Protein AF-0000000076097242 (afdb_homodimer)

pLDDT: mean 85.34, std 16.37, range [18.84, 98.75]

Foldseek 3Di:
DDPVVVVVVVVVVVVVVVVVVVVVVVVVVVVVVLLVQLVVQVVQQVVLVVQLVVLVQFFFWFFAADDFDFDDDDPLRTPGQDYPFAGQQWFDQLLFQFWTFGAWGWTDFSSDIKIAFRARFGAWAFDPPAQDFLDIGHDDFFADDPCLLVDDDPVSSLVVQVVLVLCQLVVPPPPPNNFRFKFKKWKKKKKFWFWQPDPADDFNGDHPQEEAPAGHVVRLVVVCVVCVVVVDADPNRNRMGWDKGFLDRDPSRRTTMITMDMHMYMGTFPGDDRPLQKDWDCDPSNCVSVVHDSVRCVPTNHTAIAGAQDPDNDGDDDDQQPPGPVQVRQQCGFARSGPPQFDWDCPPNWTWFQRPCPDLPDTHGDRLRTKGFWTWTQDPLPSFIDIDGPDDQHPFKIKGWDPDNRGRWDKDFDDPPVCVVVVHGTDIDTITMMIMGTWKMFTRGNLSVDANLQFDEQEACPPGPSNCQQCPVPQADQFQDLRNAGAGGYSSRAWGAAPLQADDQCDPPDPGHRPFGWYQGPVSDTGGTDRRGGGQWDHQGPPNGIDGGMHTHIDYRNCRRPVVVVVVVVVCCVVVVLQPLVVDDCPPDDVVVSVVSVVSVVVHQDAWFKWKWAFFAAVRVHTDIWIWIGGSVRVVCQVVFHWDFHWTDDDPRHIWTFIWHAQPVDPQRIFTCDTSNHRAHPRQTHGGIHRDPVPHHTHDHRDDDPPDDPPPPDPDD/DDPVVVVVVVVVVVVVVVVVVVVVVVVVVVVVVLLVQLVVQVVQQVVLVVQLVVLVQFFFWFFAADDFDFDDDDPLLTPGQDYVFAGQQWFDQLQFQFWTFGAWTWTDFSSDIKIAFRARFGAWAFDPPAQDFLHIGHDDFFADDPCLVPDDDPVSSLVVQVVLVLCQLVVPPPPPNNPRFKFKKWKKKKKFWFWQPDPADDFNGDHPQEEQPAGHVVRLVVVCVCCVVVVDADPNRNRMGWDKGFLDRPPSRRTTMIIMDMHMYMGTFPGDDRPLQKDWDCPPSNCVSVVDDRVRCVPTNHTAIAGAQDPDNDRDPDDQDPPGPVQVRQQCGFARSGNPQFDWDCPPNWTWFQPPLPDLPDTHGDRLRGWGFKTWTQDPQFSFIDIDGPDPQHPFKIKGWGPDNRGRWDKDFDDPPVCVVVVHGTDIDTITMMIMGTWKMFTRGNLSVDANLQFDEQEACPPGPSNCQQCPVPQADQFQDLRNAGAGGYSSRAWGAAPLQADAPPDDDDPRDDPFGWYQGPVSDTGGTDRRGGGQWDHHGPPNGIDGGMHTHIDYRNVRRPVVVVVVVVCCCVVVVLQPLVVDPPPPPDPVVVVVSVVSVVVHQDAKFKKKWAFFDAVVVHTDIWIWTGGSVRVVCQVVFHKDWHWIDDDPRHIWTFIWHAQPVDPQGIFTCDTNNHRADPRHTHGGIHRDPVPHPDPDPPPDPPPPPCPDPPPDD

Structure (mmCIF, N/CA/C/O backbone):
data_AF-0000000076097242-model_v1
#
loop_
_entity.id
_entity.type
_entity.pdbx_description
1 polymer 'Uncharacterized protein'
#
loop_
_atom_site.group_PDB
_atom_site.id
_atom_site.type_symbol
_atom_site.label_atom_id
_atom_site.label_alt_id
_atom_site.label_comp_id
_atom_site.label_asym_id
_atom_site.label_entity_id
_atom_site.label_seq_id
_atom_site.pdbx_PDB_ins_code
_atom_site.Cartn_x
_atom_site.Cartn_y
_atom_site.Cartn_z
_atom_site.occupancy
_atom_site.B_iso_or_equiv
_atom_site.auth_seq_id
_atom_site.auth_comp_id
_atom_site.auth_asym_id
_atom_site.auth_atom_id
_atom_site.pdbx_PDB_model_num
ATOM 1 N N . MET A 1 1 ? -86.25 1.298 5.398 1 40.09 1 MET A N 1
ATOM 2 C CA . MET A 1 1 ? -85 0.59 5.656 1 40.09 1 MET A CA 1
ATOM 3 C C . MET A 1 1 ? -84.562 0.752 7.113 1 40.09 1 MET A C 1
ATOM 5 O O . MET A 1 1 ? -84.5 1.873 7.621 1 40.09 1 MET A O 1
ATOM 9 N N . ASP A 1 2 ? -84.688 -0.228 8 1 53.88 2 ASP A N 1
ATOM 10 C CA . ASP A 1 2 ? -84.625 -0.303 9.461 1 53.88 2 ASP A CA 1
ATOM 11 C C . ASP A 1 2 ? -83.25 0.117 10 1 53.88 2 ASP A C 1
ATOM 13 O O . ASP A 1 2 ? -82.25 -0.124 9.359 1 53.88 2 ASP A O 1
ATOM 17 N N . ARG A 1 3 ? -83.062 1.038 10.984 1 62.41 3 ARG A N 1
ATOM 18 C CA . ARG A 1 3 ? -81.938 1.724 11.609 1 62.41 3 ARG A CA 1
ATOM 19 C C . ARG A 1 3 ? -80.875 0.733 12.016 1 62.41 3 ARG A C 1
ATOM 21 O O . ARG A 1 3 ? -79.688 1.034 11.906 1 62.41 3 ARG A O 1
ATOM 28 N N . LYS A 1 4 ? -81.25 -0.366 12.477 1 60.09 4 LYS A N 1
ATOM 29 C CA . LYS A 1 4 ? -80.25 -1.368 12.938 1 60.09 4 LYS A CA 1
ATOM 30 C C . LYS A 1 4 ? -79.5 -1.954 11.773 1 60.09 4 LYS A C 1
ATOM 32 O O . LYS A 1 4 ? -7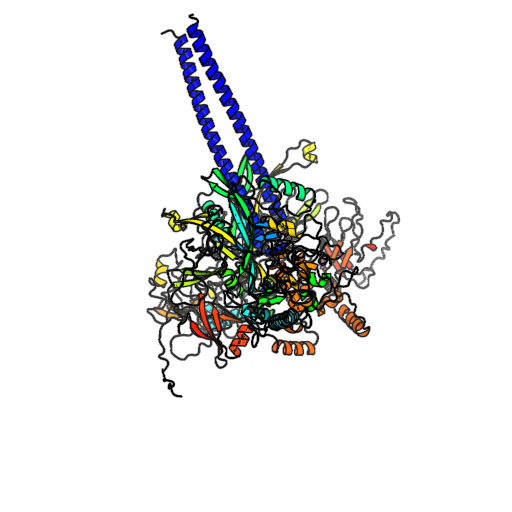8.25 -2.18 11.883 1 60.09 4 LYS A O 1
ATOM 37 N N . CYS A 1 5 ? -80.125 -2.119 10.75 1 54.75 5 CYS A N 1
ATOM 38 C CA . CYS A 1 5 ? -79.5 -2.646 9.562 1 54.75 5 CYS A CA 1
ATOM 39 C C . CYS A 1 5 ? -78.5 -1.647 9.008 1 54.75 5 CYS A C 1
ATOM 41 O O . CYS A 1 5 ? -77.375 -2.031 8.602 1 54.75 5 CYS A O 1
ATOM 43 N N . VAL A 1 6 ? -78.812 -0.351 9.078 1 60.56 6 VAL A N 1
ATOM 44 C CA . VAL A 1 6 ? -77.938 0.702 8.586 1 60.56 6 VAL A CA 1
ATOM 45 C C . VAL A 1 6 ? -76.688 0.787 9.453 1 60.56 6 VAL A C 1
ATOM 47 O O . VAL A 1 6 ? -75.562 0.931 8.945 1 60.56 6 VAL A O 1
ATOM 50 N N . SER A 1 7 ? -76.875 0.531 10.766 1 63.94 7 SER A N 1
ATOM 51 C CA . SER A 1 7 ? -75.75 0.597 11.695 1 63.94 7 SER A CA 1
ATOM 52 C C . SER A 1 7 ? -74.75 -0.545 11.461 1 63.94 7 SER A C 1
ATOM 54 O O . SER A 1 7 ? -73.562 -0.343 11.5 1 63.94 7 SER A O 1
ATOM 56 N N . VAL A 1 8 ? -75.25 -1.658 11.188 1 59.53 8 VAL A N 1
ATOM 57 C CA . VAL A 1 8 ? -74.438 -2.824 10.945 1 59.53 8 VAL A CA 1
ATOM 58 C C . VAL A 1 8 ? -73.688 -2.652 9.625 1 59.53 8 VAL A C 1
ATOM 60 O O . VAL A 1 8 ? -72.5 -2.975 9.539 1 59.53 8 VAL A O 1
ATOM 63 N N . TYR A 1 9 ? -74.312 -2.084 8.641 1 62.12 9 TYR A N 1
ATOM 64 C CA . TYR A 1 9 ? -73.688 -1.847 7.348 1 62.12 9 TYR A CA 1
ATOM 65 C C . TYR A 1 9 ? -72.625 -0.813 7.461 1 62.12 9 TYR A C 1
ATOM 67 O O . TYR A 1 9 ? -71.5 -0.975 6.867 1 62.12 9 TYR A O 1
ATOM 75 N N . LEU A 1 10 ? -72.812 0.18 8.242 1 65 10 LEU A N 1
ATOM 76 C CA . LEU A 1 10 ? -71.812 1.218 8.453 1 65 10 LEU A CA 1
ATOM 77 C C . LEU A 1 10 ? -70.625 0.659 9.195 1 65 10 LEU A C 1
ATOM 79 O O . LEU A 1 10 ? -69.438 1.002 8.883 1 65 10 LEU A O 1
ATOM 83 N N . LEU A 1 11 ? -70.875 -0.231 10.117 1 64.44 11 LEU A N 1
ATOM 84 C CA . LEU A 1 11 ? -69.812 -0.862 10.859 1 64.44 11 LEU A CA 1
ATOM 85 C C . LEU A 1 11 ? -68.938 -1.762 9.953 1 64.44 11 LEU A C 1
ATOM 87 O O . LEU A 1 11 ? -67.75 -1.807 10.062 1 64.44 11 LEU A O 1
ATOM 91 N N . GLN A 1 12 ? -69.625 -2.42 9.086 1 63.94 12 GLN A N 1
ATOM 92 C CA . GLN A 1 12 ? -68.938 -3.27 8.117 1 63.94 12 GLN A CA 1
ATOM 93 C C . GLN A 1 12 ? -68.062 -2.439 7.18 1 63.94 12 GLN A C 1
ATOM 95 O O . GLN A 1 12 ? -66.875 -2.812 6.895 1 63.94 12 GLN A O 1
ATOM 100 N N . LEU A 1 13 ? -68.625 -1.431 6.723 1 68.19 13 LEU A N 1
ATOM 101 C CA . LEU A 1 13 ? -67.875 -0.54 5.848 1 68.19 13 LEU A CA 1
ATOM 102 C C . LEU A 1 13 ? -66.625 0.049 6.574 1 68.19 13 LEU A C 1
ATOM 104 O O . LEU A 1 13 ? -65.562 0.164 5.996 1 68.19 13 LEU A O 1
ATOM 108 N N . LEU A 1 14 ? -66.812 0.339 7.773 1 67.75 14 LEU A N 1
ATOM 109 C CA . LEU A 1 14 ? -65.75 0.865 8.586 1 67.75 14 LEU A CA 1
ATOM 110 C C . LEU A 1 14 ? -64.625 -0.187 8.789 1 67.75 14 LEU A C 1
ATOM 112 O O . LEU A 1 14 ? -63.469 0.126 8.734 1 67.75 14 LEU A O 1
ATOM 116 N N . CYS A 1 15 ? -65.062 -1.341 9.008 1 65.62 15 CYS A N 1
ATOM 117 C CA . CYS A 1 15 ? -64.125 -2.436 9.18 1 65.62 15 CYS A CA 1
ATOM 118 C C . CYS A 1 15 ? -63.344 -2.67 7.906 1 65.62 15 CYS A C 1
ATOM 120 O O . CYS A 1 15 ? -62.125 -2.916 7.965 1 65.62 15 CYS A O 1
ATOM 122 N N . VAL A 1 16 ? -64 -2.633 6.801 1 65.38 16 VAL A N 1
ATOM 123 C CA . VAL A 1 16 ? -63.344 -2.791 5.516 1 65.38 16 VAL A CA 1
ATOM 124 C C . VAL A 1 16 ? -62.344 -1.646 5.305 1 65.38 16 VAL A C 1
ATOM 126 O O . VAL A 1 16 ? -61.219 -1.866 4.863 1 65.38 16 VAL A O 1
ATOM 129 N N . ILE A 1 17 ? -62.75 -0.464 5.652 1 66.19 17 ILE A N 1
ATOM 130 C CA . ILE A 1 17 ? -61.906 0.699 5.5 1 66.19 17 ILE A CA 1
ATOM 131 C C . ILE A 1 17 ? -60.688 0.56 6.414 1 66.19 17 ILE A C 1
ATOM 133 O O . ILE A 1 17 ? -59.562 0.812 5.996 1 66.19 17 ILE A O 1
ATOM 137 N N . LEU A 1 18 ? -60.938 0.168 7.582 1 65.88 18 LEU A N 1
ATOM 138 C CA . LEU A 1 18 ? -59.844 -0.015 8.523 1 65.88 18 LEU A CA 1
ATOM 139 C C . LEU A 1 18 ? -58.906 -1.128 8.062 1 65.88 18 LEU A C 1
ATOM 141 O O . LEU A 1 18 ? -57.688 -1.025 8.219 1 65.88 18 LEU A O 1
ATOM 145 N N . SER A 1 19 ? -59.469 -2.139 7.555 1 67.12 19 SER A N 1
ATOM 146 C CA . SER A 1 19 ? -58.688 -3.23 7.012 1 67.12 19 SER A CA 1
ATOM 147 C C . SER A 1 19 ? -57.812 -2.762 5.832 1 67.12 19 SER A C 1
ATOM 149 O O . SER A 1 19 ? -56.656 -3.127 5.723 1 67.12 19 SER A O 1
ATOM 151 N N . ILE A 1 20 ? -58.438 -2.014 5.055 1 67.38 20 ILE A N 1
ATOM 152 C CA . ILE A 1 20 ? -57.719 -1.49 3.904 1 67.38 20 ILE A CA 1
ATOM 153 C C . ILE A 1 20 ? -56.594 -0.577 4.383 1 67.38 20 ILE A C 1
ATOM 155 O O . ILE A 1 20 ? -55.469 -0.634 3.863 1 67.38 20 ILE A O 1
ATOM 159 N N . GLN A 1 21 ? -56.906 0.235 5.293 1 69.38 21 GLN A N 1
ATOM 160 C CA . GLN A 1 21 ? -55.875 1.124 5.848 1 69.38 21 GLN A CA 1
ATOM 161 C C . GLN A 1 21 ? -54.75 0.332 6.492 1 69.38 21 GLN A C 1
ATOM 163 O O . GLN A 1 21 ? -53.594 0.676 6.336 1 69.38 21 GLN A O 1
ATOM 168 N N . THR A 1 22 ? -55.156 -0.628 7.156 1 71.44 22 THR A N 1
ATOM 169 C CA . THR A 1 22 ? -54.188 -1.486 7.797 1 71.44 22 THR A CA 1
ATOM 170 C C . THR A 1 22 ? -53.344 -2.209 6.75 1 71.44 22 THR A C 1
ATOM 172 O O . THR A 1 22 ? -52.125 -2.33 6.906 1 71.44 22 THR A O 1
ATOM 175 N N . ILE A 1 23 ? -54 -2.703 5.777 1 70.25 23 ILE A N 1
ATOM 176 C CA . ILE A 1 23 ? -53.281 -3.348 4.688 1 70.25 23 ILE A CA 1
ATOM 177 C C . ILE A 1 23 ? -52.312 -2.344 4.039 1 70.25 23 ILE A C 1
ATOM 179 O O . ILE A 1 23 ? -51.156 -2.674 3.738 1 70.25 23 ILE A O 1
ATOM 183 N N . SER A 1 24 ? -52.844 -1.16 3.861 1 75.44 24 SER A N 1
ATOM 184 C CA . SER A 1 24 ? -52.031 -0.115 3.268 1 75.44 24 SER A CA 1
ATOM 185 C C . SER A 1 24 ? -50.844 0.24 4.172 1 75.44 24 SER A C 1
ATOM 187 O O . SER A 1 24 ? -49.719 0.408 3.697 1 75.44 24 SER A O 1
ATOM 189 N N . THR A 1 25 ? -51.156 0.324 5.371 1 77.38 25 THR A N 1
ATOM 190 C CA . THR A 1 25 ? -50.094 0.638 6.336 1 77.38 25 THR A CA 1
ATOM 191 C C . THR A 1 25 ? -49.062 -0.495 6.414 1 77.38 25 THR A C 1
ATOM 193 O O . THR A 1 25 ? -47.875 -0.249 6.492 1 77.38 25 THR A O 1
ATOM 196 N N . ASN A 1 26 ? -49.531 -1.668 6.332 1 78.44 26 ASN A N 1
ATOM 197 C CA . ASN A 1 26 ? -48.656 -2.82 6.332 1 78.44 26 ASN A CA 1
ATOM 198 C C . ASN A 1 26 ? -47.781 -2.863 5.074 1 78.44 26 ASN A C 1
ATOM 200 O O . ASN A 1 26 ? -46.594 -3.197 5.141 1 78.44 26 ASN A O 1
ATOM 204 N N . LYS A 1 27 ? -48.469 -2.564 4.059 1 79 27 LYS A N 1
ATOM 205 C CA . LYS A 1 27 ? -47.719 -2.533 2.809 1 79 27 LYS A CA 1
ATOM 206 C C . LYS A 1 27 ? -46.625 -1.478 2.855 1 79 27 LYS A C 1
ATOM 208 O O . LYS A 1 27 ? -45.5 -1.718 2.393 1 79 27 LYS A O 1
ATOM 213 N N . LYS A 1 28 ? -46.938 -0.39 3.385 1 83.12 28 LYS A N 1
ATOM 214 C CA . LYS A 1 28 ? -45.969 0.676 3.521 1 83.12 28 LYS A CA 1
ATOM 215 C C . LYS A 1 28 ? -44.844 0.267 4.473 1 83.12 28 LYS A C 1
ATOM 217 O O . LYS A 1 28 ? -43.656 0.577 4.234 1 83.12 28 LYS A O 1
ATOM 222 N N . GLU A 1 29 ? -45.219 -0.408 5.445 1 84.5 29 GLU A N 1
ATOM 223 C CA . GLU A 1 29 ? -44.25 -0.86 6.414 1 84.5 29 GLU A CA 1
ATOM 224 C C . GLU A 1 29 ? -43.344 -1.945 5.82 1 84.5 29 GLU A C 1
ATOM 226 O O . GLU A 1 29 ? -42.125 -1.972 6.082 1 84.5 29 GLU A O 1
ATOM 231 N N . ILE A 1 30 ? -43.906 -2.789 5.09 1 83.56 30 ILE A N 1
ATOM 232 C CA . ILE A 1 30 ? -43.125 -3.822 4.418 1 83.56 30 ILE A CA 1
ATOM 233 C C . ILE A 1 30 ? -42.156 -3.176 3.434 1 83.56 30 ILE A C 1
ATOM 235 O O . ILE A 1 30 ? -41 -3.58 3.342 1 83.56 30 ILE A O 1
ATOM 239 N N . GLU A 1 31 ? -42.656 -2.266 2.77 1 85.19 31 GLU A N 1
ATOM 240 C CA . GLU A 1 31 ? -41.781 -1.537 1.843 1 85.19 31 GLU A CA 1
ATOM 241 C C . GLU A 1 31 ? -40.656 -0.849 2.58 1 85.19 31 GLU A C 1
ATOM 243 O O . GLU A 1 31 ? -39.5 -0.838 2.104 1 85.19 31 GLU A O 1
ATOM 248 N N . ARG A 1 32 ? -40.969 -0.293 3.605 1 85.25 32 ARG A N 1
ATOM 249 C CA . ARG A 1 32 ? -39.969 0.35 4.426 1 85.25 32 ARG A CA 1
ATOM 250 C C . ARG A 1 32 ? -38.938 -0.664 4.91 1 85.25 32 ARG A C 1
ATOM 252 O O . ARG A 1 32 ? -37.719 -0.392 4.887 1 85.25 32 ARG A O 1
ATOM 259 N N . LEU A 1 33 ? -39.375 -1.721 5.316 1 85.88 33 LEU A N 1
ATOM 260 C CA . LEU A 1 33 ? -38.469 -2.777 5.777 1 85.88 33 LEU A CA 1
ATOM 261 C C . LEU A 1 33 ? -37.594 -3.283 4.637 1 85.88 33 LEU A C 1
ATOM 263 O O . LEU A 1 33 ? -36.406 -3.562 4.836 1 85.88 33 LEU A O 1
ATOM 267 N N . GLN A 1 34 ? -38.188 -3.404 3.559 1 85.56 34 GLN A N 1
ATOM 268 C CA . GLN A 1 34 ? -37.406 -3.828 2.391 1 85.56 34 GLN A CA 1
ATOM 269 C C . GLN A 1 34 ? -36.312 -2.824 2.066 1 85.56 34 GLN A C 1
ATOM 271 O O . GLN A 1 34 ? -35.188 -3.213 1.731 1 85.56 34 GLN A O 1
ATOM 276 N N . LYS A 1 35 ? -36.594 -1.654 2.219 1 85.5 35 LYS A N 1
ATOM 277 C CA . LYS A 1 35 ? -35.594 -0.609 1.983 1 85.5 35 LYS A CA 1
ATOM 278 C C . LYS A 1 35 ? -34.5 -0.646 3.041 1 85.5 35 LYS A C 1
ATOM 280 O O . LYS A 1 35 ? -33.312 -0.431 2.73 1 85.5 35 LYS A O 1
ATOM 285 N N . GLU A 1 36 ? -34.938 -0.949 4.18 1 86.88 36 GLU A N 1
ATOM 286 C CA . GLU A 1 36 ? -33.938 -1.042 5.262 1 86.88 36 GLU A CA 1
ATOM 287 C C . GLU A 1 36 ? -33.031 -2.246 5.074 1 86.88 36 GLU A C 1
ATOM 289 O O . GLU A 1 36 ? -31.828 -2.168 5.348 1 86.88 36 GLU A O 1
ATOM 294 N N . ILE A 1 37 ? -33.594 -3.271 4.625 1 88.19 37 ILE A N 1
ATOM 295 C CA . ILE A 1 37 ? -32.781 -4.457 4.332 1 88.19 37 ILE A CA 1
ATOM 296 C C . ILE A 1 37 ? -31.828 -4.164 3.184 1 88.19 37 ILE A C 1
ATOM 298 O O . ILE A 1 37 ? -30.672 -4.598 3.205 1 88.19 37 ILE A O 1
ATOM 302 N N . GLY A 1 38 ? -32.312 -3.455 2.262 1 89.25 38 GLY A N 1
ATOM 303 C CA . GLY A 1 38 ? -31.453 -3.018 1.173 1 89.25 38 GLY A CA 1
ATOM 304 C C . GLY A 1 38 ? -30.281 -2.17 1.639 1 89.25 38 GLY A C 1
ATOM 305 O O . GLY A 1 38 ? -29.141 -2.383 1.213 1 89.25 38 GLY A O 1
ATOM 306 N N . LYS A 1 39 ? -30.531 -1.306 2.502 1 89.38 39 LYS A N 1
ATOM 307 C CA . LYS A 1 39 ? -29.484 -0.447 3.049 1 89.38 39 LYS A CA 1
ATOM 308 C C . LYS A 1 39 ? -28.484 -1.254 3.873 1 89.38 39 LYS A C 1
ATOM 310 O O . LYS A 1 39 ? -27.266 -1.012 3.805 1 89.38 39 LYS A O 1
ATOM 315 N N . LEU A 1 40 ? -28.984 -2.109 4.617 1 91.75 40 LEU A N 1
ATOM 316 C CA . LEU A 1 40 ? -28.125 -2.963 5.422 1 91.75 40 LEU A CA 1
ATOM 317 C C . LEU A 1 40 ? -27.266 -3.861 4.531 1 91.75 40 LEU A C 1
ATOM 319 O O . LEU A 1 40 ? -26.094 -4.074 4.809 1 91.75 40 LEU A O 1
ATOM 323 N N . SER A 1 41 ? -27.938 -4.398 3.492 1 91.81 41 SER A N 1
ATOM 324 C CA . SER A 1 41 ? -27.188 -5.207 2.535 1 91.81 41 SER A CA 1
ATOM 325 C C . SER A 1 41 ? -26.062 -4.398 1.881 1 91.81 41 SER A C 1
ATOM 327 O O . SER A 1 41 ? -24.953 -4.898 1.687 1 91.81 41 SER A O 1
ATOM 329 N N . ARG A 1 42 ? -26.391 -3.266 1.564 1 92.88 42 ARG A N 1
ATOM 330 C CA . ARG A 1 42 ? -25.375 -2.379 1.001 1 92.88 42 ARG A CA 1
ATOM 331 C C . ARG A 1 42 ? -24.234 -2.141 1.993 1 92.88 42 ARG A C 1
ATOM 333 O O . ARG A 1 42 ? -23.062 -2.141 1.615 1 92.88 42 ARG A O 1
ATOM 340 N N . GLN A 1 43 ? -24.578 -1.951 3.215 1 93.06 43 GLN A N 1
ATOM 341 C CA . GLN A 1 43 ? -23.547 -1.757 4.23 1 93.06 43 GLN A CA 1
ATOM 342 C C . GLN A 1 43 ? -22.656 -2.99 4.359 1 93.06 43 GLN A C 1
ATOM 344 O O . GLN A 1 43 ? -21.453 -2.871 4.527 1 93.06 43 GLN A O 1
ATOM 349 N N . VAL A 1 44 ? -23.25 -4.137 4.332 1 92.88 44 VAL A N 1
ATOM 350 C CA . VAL A 1 44 ? -22.484 -5.375 4.371 1 92.88 44 VAL A CA 1
ATOM 351 C C . VAL A 1 44 ? -21.547 -5.438 3.172 1 92.88 44 VAL A C 1
ATOM 353 O O . VAL A 1 44 ? -20.375 -5.82 3.307 1 92.88 44 VAL A O 1
ATOM 356 N N . MET A 1 45 ? -22.062 -5.062 2.041 1 93.38 45 MET A N 1
ATOM 357 C CA . M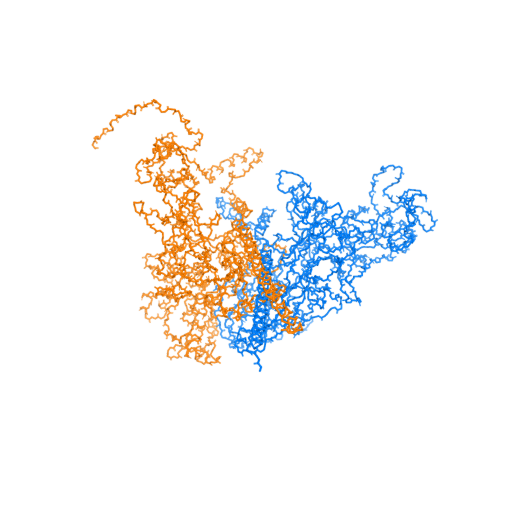ET A 1 45 ? -21.25 -4.988 0.83 1 93.38 45 MET A CA 1
ATOM 358 C C . MET A 1 45 ? -20.078 -4.035 1.018 1 93.38 45 MET A C 1
ATOM 360 O O . MET A 1 45 ? -18.938 -4.355 0.649 1 93.38 45 MET A O 1
ATOM 364 N N . LEU A 1 46 ? -20.328 -2.906 1.583 1 93.44 46 LEU A N 1
ATOM 365 C CA . LEU A 1 46 ? -19.297 -1.897 1.799 1 93.44 46 LEU A CA 1
ATOM 366 C C . LEU A 1 46 ? -18.297 -2.359 2.854 1 93.44 46 LEU A C 1
ATOM 368 O O . LEU A 1 46 ? -17.109 -2.027 2.781 1 93.44 46 LEU A O 1
ATOM 372 N N . GLN A 1 47 ? -18.75 -3.129 3.777 1 93.5 47 GLN A N 1
ATOM 373 C CA . GLN A 1 47 ? -17.844 -3.688 4.77 1 93.5 47 GLN A CA 1
ATOM 374 C C . GLN A 1 47 ? -16.875 -4.688 4.133 1 93.5 47 GLN A C 1
ATOM 376 O O . GLN A 1 47 ? -15.703 -4.746 4.496 1 93.5 47 GLN A O 1
ATOM 381 N N . GLN A 1 48 ? -17.422 -5.445 3.277 1 93.31 48 GLN A N 1
ATOM 382 C CA . GLN A 1 48 ? -16.547 -6.344 2.527 1 93.31 48 GLN A CA 1
ATOM 383 C C . GLN A 1 48 ? -15.508 -5.562 1.72 1 93.31 48 GLN A C 1
ATOM 385 O O . GLN A 1 48 ? -14.336 -5.922 1.692 1 93.31 48 GLN A O 1
ATOM 390 N N . LEU A 1 49 ? -15.977 -4.527 1.084 1 93.19 49 LEU A N 1
ATOM 391 C CA . LEU A 1 49 ? -15.055 -3.668 0.35 1 93.19 49 LEU A CA 1
ATOM 392 C C . LEU A 1 49 ? -13.977 -3.109 1.275 1 93.19 49 LEU A C 1
ATOM 394 O O . LEU A 1 49 ? -12.805 -3.045 0.901 1 93.19 49 LEU A O 1
ATOM 398 N N . PHE A 1 50 ? -14.359 -2.699 2.488 1 94.38 50 PHE A N 1
ATOM 399 C CA . PHE A 1 50 ? -13.414 -2.17 3.463 1 94.38 50 PHE A CA 1
ATOM 400 C C . PHE A 1 50 ? -12.32 -3.186 3.762 1 94.38 50 PHE A C 1
ATOM 402 O O . PHE A 1 50 ? -11.133 -2.842 3.785 1 94.38 50 PHE A O 1
ATOM 409 N N . ILE A 1 51 ? -12.648 -4.41 3.912 1 94.81 51 ILE A N 1
ATOM 410 C CA . ILE A 1 51 ? -11.695 -5.473 4.195 1 94.81 51 ILE A CA 1
ATOM 411 C C . ILE A 1 51 ? -10.805 -5.699 2.977 1 94.81 51 ILE A C 1
ATOM 413 O O . ILE A 1 51 ? -9.586 -5.863 3.109 1 94.81 51 ILE A O 1
ATOM 417 N N . GLU A 1 52 ? -11.398 -5.75 1.832 1 95.75 52 GLU A N 1
ATOM 418 C CA . GLU A 1 52 ? -10.633 -5.945 0.606 1 95.75 52 GLU A CA 1
ATOM 419 C C . GLU A 1 52 ? -9.625 -4.816 0.394 1 95.75 52 GLU A C 1
ATOM 421 O O . GLU A 1 52 ? -8.484 -5.059 -0.012 1 95.75 52 GLU A O 1
ATOM 426 N N . GLU A 1 53 ? -10.047 -3.592 0.64 1 95.75 53 GLU A N 1
ATOM 427 C CA . GLU A 1 53 ? -9.125 -2.461 0.529 1 95.75 53 GLU A CA 1
ATOM 428 C C . GLU A 1 53 ? -7.977 -2.582 1.524 1 95.75 53 GLU A C 1
ATOM 430 O O . GLU A 1 53 ? -6.836 -2.242 1.207 1 95.75 53 GLU A O 1
ATOM 435 N N . LYS A 1 54 ? -8.266 -3.018 2.697 1 95.44 54 LYS A N 1
ATOM 436 C CA . LYS A 1 54 ? -7.203 -3.26 3.672 1 95.44 54 LYS A CA 1
ATOM 437 C C . LYS A 1 54 ? -6.215 -4.301 3.16 1 95.44 54 LYS A C 1
ATOM 439 O O . LYS A 1 54 ? -5 -4.121 3.273 1 95.44 54 LYS A O 1
ATOM 444 N N . ILE A 1 55 ? -6.738 -5.383 2.648 1 95.88 55 ILE A N 1
ATOM 445 C CA . ILE A 1 55 ? -5.883 -6.441 2.123 1 95.88 55 ILE A CA 1
ATOM 446 C C . ILE A 1 55 ? -5.027 -5.895 0.981 1 95.88 55 ILE A C 1
ATOM 448 O O . ILE A 1 55 ? -3.834 -6.195 0.894 1 95.88 55 ILE A O 1
ATOM 452 N N . ARG A 1 56 ? -5.605 -5.039 0.115 1 96.19 56 ARG A N 1
ATOM 453 C CA . ARG A 1 56 ? -4.891 -4.434 -1.005 1 96.19 56 ARG A CA 1
ATOM 454 C C . ARG A 1 56 ? -3.766 -3.529 -0.513 1 96.19 56 ARG A C 1
ATOM 456 O O . ARG A 1 56 ? -2.738 -3.387 -1.182 1 96.19 56 ARG A O 1
ATOM 463 N N . SER A 1 57 ? -3.938 -2.922 0.62 1 94.19 57 SER A N 1
ATOM 464 C CA . SER A 1 57 ? -2.941 -1.976 1.112 1 94.19 57 SER A CA 1
ATOM 465 C C . SER A 1 57 ? -1.905 -2.67 1.988 1 94.19 57 SER A C 1
ATOM 467 O O . SER A 1 57 ? -0.845 -2.107 2.27 1 94.19 57 SER A O 1
ATOM 469 N N . ASP A 1 58 ? -2.148 -3.869 2.477 1 94.25 58 ASP A N 1
ATOM 470 C CA . ASP A 1 58 ? -1.227 -4.617 3.328 1 94.25 58 ASP A CA 1
ATOM 471 C C . ASP A 1 58 ? -0.171 -5.34 2.494 1 94.25 58 ASP A C 1
ATOM 473 O O . ASP A 1 58 ? 0.924 -5.625 2.982 1 94.25 58 ASP A O 1
ATOM 477 N N . GLY A 1 59 ? -0.526 -5.695 1.28 1 95.31 59 GLY A N 1
ATOM 478 C CA . GLY A 1 59 ? 0.349 -6.438 0.385 1 95.31 59 GLY A CA 1
ATOM 479 C C . GLY A 1 59 ? -0.145 -6.457 -1.049 1 95.31 59 GLY A C 1
ATOM 480 O O . GLY A 1 59 ? -1.116 -5.777 -1.387 1 95.31 59 GLY A O 1
ATOM 481 N N . ASP A 1 60 ? 0.57 -7.168 -1.938 1 96 60 ASP A N 1
ATOM 482 C CA . ASP A 1 60 ? 0.206 -7.309 -3.344 1 96 60 ASP A CA 1
ATOM 483 C C . ASP A 1 60 ? -0.4 -8.68 -3.619 1 96 60 ASP A C 1
ATOM 485 O O . ASP A 1 60 ? -0.303 -9.586 -2.789 1 96 60 ASP A O 1
ATOM 489 N N . SER A 1 61 ? -1.075 -8.836 -4.73 1 98.06 61 SER A N 1
ATOM 490 C CA . SER A 1 61 ? -1.557 -10.156 -5.145 1 98.06 61 SER A CA 1
ATOM 491 C C . SER A 1 61 ? -0.413 -11.156 -5.234 1 98.06 61 SER A C 1
ATOM 493 O O . SER A 1 61 ? 0.675 -10.828 -5.711 1 98.06 61 SER A O 1
ATOM 495 N N . GLY A 1 62 ? -0.626 -12.391 -4.762 1 98.19 62 GLY A N 1
ATOM 496 C CA . GLY A 1 62 ? 0.389 -13.438 -4.777 1 98.19 62 GLY A CA 1
ATOM 497 C C . GLY A 1 62 ? 0.167 -14.5 -3.717 1 98.19 62 GLY A C 1
ATOM 498 O O . GLY A 1 62 ? -0.902 -14.562 -3.107 1 98.19 62 GLY A O 1
ATOM 499 N N . LEU A 1 63 ? 1.142 -15.352 -3.59 1 98.19 63 LEU A N 1
ATOM 500 C CA . LEU A 1 63 ? 1.151 -16.406 -2.58 1 98.19 63 LEU A CA 1
ATOM 501 C C . LEU A 1 63 ? 1.331 -15.82 -1.184 1 98.19 63 LEU A C 1
ATOM 503 O O . LEU A 1 63 ? 2.188 -14.961 -0.974 1 98.19 63 LEU A O 1
ATOM 507 N N . LYS A 1 64 ? 0.551 -16.312 -0.245 1 97.38 64 LYS A N 1
ATOM 508 C CA . LYS A 1 64 ? 0.611 -15.742 1.099 1 97.38 64 LYS A CA 1
ATOM 509 C C . LYS A 1 64 ? 1.088 -16.781 2.113 1 97.38 64 LYS A C 1
ATOM 511 O O . LYS A 1 64 ? 1.932 -16.469 2.961 1 97.38 64 LYS A O 1
ATOM 516 N N . GLN A 1 65 ? 0.493 -18.016 2.006 1 95.44 65 GLN A N 1
ATOM 517 C CA . GLN A 1 65 ? 0.806 -19 3.029 1 95.44 65 GLN A CA 1
ATOM 518 C C . GLN A 1 65 ? 0.61 -20.422 2.5 1 95.44 65 GLN A C 1
ATOM 520 O O . GLN A 1 65 ? -0.139 -20.641 1.544 1 95.44 65 GLN A O 1
ATOM 525 N N . THR A 1 66 ? 1.381 -21.297 3.066 1 93.56 66 THR A N 1
ATOM 526 C CA . THR A 1 66 ? 1.154 -22.719 2.893 1 93.56 66 THR A CA 1
ATOM 527 C C . THR A 1 66 ? 0.973 -23.406 4.242 1 93.56 66 THR A C 1
ATOM 529 O O . THR A 1 66 ? 1.114 -22.781 5.289 1 93.56 66 THR A O 1
ATOM 532 N N . ARG A 1 67 ? 0.612 -24.656 4.191 1 88.31 67 ARG A N 1
ATOM 533 C CA . ARG A 1 67 ? 0.431 -25.391 5.43 1 88.31 67 ARG A CA 1
ATOM 534 C C . ARG A 1 67 ? 1.77 -25.672 6.109 1 88.31 67 ARG A C 1
ATOM 536 O O . ARG A 1 67 ? 2.73 -26.078 5.453 1 88.31 67 ARG A O 1
ATOM 543 N N . ILE A 1 68 ? 1.821 -25.453 7.445 1 85.31 68 ILE A N 1
ATOM 544 C CA . ILE A 1 68 ? 3.049 -25.609 8.219 1 85.31 68 ILE A CA 1
ATOM 545 C C . ILE A 1 68 ? 2.955 -26.875 9.07 1 85.31 68 ILE A C 1
ATOM 547 O O . ILE A 1 68 ? 1.977 -27.062 9.797 1 85.31 68 ILE A O 1
ATOM 551 N N . ILE A 1 69 ? 3.967 -27.703 8.93 1 79.75 69 ILE A N 1
ATOM 552 C CA . ILE A 1 69 ? 3.988 -28.906 9.75 1 79.75 69 ILE A CA 1
ATOM 553 C C . ILE A 1 69 ? 5.332 -29.016 10.469 1 79.75 69 ILE A C 1
ATOM 555 O O . ILE A 1 69 ? 5.547 -29.953 11.25 1 79.75 69 ILE A O 1
ATOM 559 N N . ASN A 1 70 ? 6.199 -28.078 10.25 1 79 70 ASN A N 1
ATOM 560 C CA . ASN A 1 70 ? 7.539 -28.141 10.828 1 79 70 ASN A CA 1
ATOM 561 C C . ASN A 1 70 ? 7.551 -27.656 12.266 1 79 70 ASN A C 1
ATOM 563 O O . ASN A 1 70 ? 6.57 -27.078 12.742 1 79 70 ASN A O 1
ATOM 567 N N . ASP A 1 71 ? 8.625 -28.016 12.961 1 80.44 71 ASP A N 1
ATOM 568 C CA . ASP A 1 71 ? 8.852 -27.562 14.32 1 80.44 71 ASP A CA 1
ATOM 569 C C . ASP A 1 71 ? 10.25 -26.969 14.484 1 80.44 71 ASP A C 1
ATOM 571 O O . ASP A 1 71 ? 11.109 -27.156 13.617 1 80.44 71 ASP A O 1
ATOM 575 N N . GLY A 1 72 ? 10.383 -26.094 15.445 1 85 72 GLY A N 1
ATOM 576 C CA . GLY A 1 72 ? 11.656 -25.469 15.742 1 85 72 GLY A CA 1
ATOM 577 C C . GLY A 1 72 ? 11.547 -24.297 16.688 1 85 72 GLY A C 1
ATOM 578 O O . GLY A 1 72 ? 10.438 -23.938 17.109 1 85 72 GLY A O 1
ATOM 579 N N . THR A 1 73 ? 12.742 -23.75 17.016 1 88.06 73 THR A N 1
ATOM 580 C CA . THR A 1 73 ? 12.758 -22.719 18.047 1 88.06 73 THR A CA 1
ATOM 581 C C . THR A 1 73 ? 12.852 -21.328 17.422 1 88.06 73 THR A C 1
ATOM 583 O O . THR A 1 73 ? 12.617 -20.312 18.094 1 88.06 73 THR A O 1
ATOM 586 N N . LYS A 1 74 ? 13.102 -21.281 16.156 1 89.06 74 LYS A N 1
ATOM 587 C CA . LYS A 1 74 ? 13.164 -19.984 15.484 1 89.06 74 LYS A CA 1
ATOM 588 C C . LYS A 1 74 ? 11.977 -19.797 14.547 1 89.06 74 LYS A C 1
ATOM 590 O O . LYS A 1 74 ? 11.492 -20.75 13.953 1 89.06 74 LYS A O 1
ATOM 595 N N . PRO A 1 75 ? 11.617 -18.562 14.328 1 86.56 75 PRO A N 1
ATOM 596 C CA . PRO A 1 75 ? 10.461 -18.328 13.461 1 86.56 75 PRO A CA 1
ATOM 597 C C . PRO A 1 75 ? 10.688 -18.797 12.031 1 86.56 75 PRO A C 1
ATOM 599 O O . PRO A 1 75 ? 9.742 -19.219 11.352 1 86.56 75 PRO A O 1
ATOM 602 N N . TYR A 1 76 ? 11.945 -18.797 11.594 1 88.69 76 TYR A N 1
ATOM 603 C CA . TYR A 1 76 ? 12.195 -19.156 10.203 1 88.69 76 TYR A CA 1
ATOM 604 C C . TYR A 1 76 ? 12.141 -20.656 10.008 1 88.69 76 TYR A C 1
ATOM 606 O O . TYR A 1 76 ? 12.242 -21.156 8.883 1 88.69 76 TYR A O 1
ATOM 614 N N . HIS A 1 77 ? 11.891 -21.453 11.023 1 85.75 77 HIS A N 1
ATOM 615 C CA . HIS A 1 77 ? 11.648 -22.891 10.898 1 85.75 77 HIS A CA 1
ATOM 616 C C . HIS A 1 77 ? 10.219 -23.172 10.445 1 85.75 77 HIS A C 1
ATOM 618 O O . HIS A 1 77 ? 9.883 -24.312 10.094 1 85.75 77 HIS A O 1
ATOM 624 N N . PHE A 1 78 ? 9.477 -22.156 10.453 1 77.69 78 PHE A N 1
ATOM 625 C CA . PHE A 1 78 ? 8.078 -22.234 10.031 1 77.69 78 PHE A CA 1
ATOM 626 C C . PHE A 1 78 ? 7.84 -21.375 8.789 1 77.69 78 PHE A C 1
ATOM 628 O O . PHE A 1 78 ? 7.223 -20.312 8.867 1 77.69 78 PHE A O 1
ATOM 635 N N . PRO A 1 79 ? 8.266 -21.906 7.641 1 79.88 79 PRO A N 1
ATOM 636 C CA . PRO A 1 79 ? 8.164 -21.062 6.445 1 79.88 79 PRO A CA 1
ATOM 637 C C . PRO A 1 79 ? 6.719 -20.797 6.027 1 79.88 79 PRO A C 1
ATOM 639 O O . PRO A 1 79 ? 5.914 -21.734 5.973 1 79.88 79 PRO A O 1
ATOM 642 N N . THR A 1 80 ? 6.445 -19.609 5.715 1 85.81 80 THR A N 1
ATOM 643 C CA . THR A 1 80 ? 5.078 -19.203 5.398 1 85.81 80 THR A CA 1
ATOM 644 C C . THR A 1 80 ? 4.711 -19.609 3.973 1 85.81 80 THR A C 1
ATOM 646 O O . THR A 1 80 ? 3.559 -19.953 3.693 1 85.81 80 THR A O 1
ATOM 649 N N . THR A 1 81 ? 5.684 -19.609 3.09 1 90.69 81 THR A N 1
ATOM 650 C CA . THR A 1 81 ? 5.344 -19.766 1.68 1 90.69 81 THR A CA 1
ATOM 651 C C . THR A 1 81 ? 5.867 -21.094 1.142 1 90.69 81 THR A C 1
ATOM 653 O O . THR A 1 81 ? 5.848 -21.328 -0.068 1 90.69 81 THR A O 1
ATOM 656 N N . ARG A 1 82 ? 6.426 -21.891 1.988 1 87.5 82 ARG A N 1
ATOM 657 C CA . ARG A 1 82 ? 6.91 -23.234 1.653 1 87.5 82 ARG A CA 1
ATOM 658 C C . ARG A 1 82 ? 6.227 -24.297 2.508 1 87.5 82 ARG A C 1
ATOM 660 O O . ARG A 1 82 ? 6.172 -24.172 3.732 1 87.5 82 ARG A O 1
ATOM 667 N N . SER A 1 83 ? 5.676 -25.047 1.777 1 76.31 83 SER A N 1
ATOM 668 C CA . SER A 1 83 ? 5.266 -26.219 2.551 1 76.31 83 SER A CA 1
ATOM 669 C C . SER A 1 83 ? 6.473 -27.062 2.951 1 76.31 83 SER A C 1
ATOM 671 O O . SER A 1 83 ? 7.613 -26.609 2.846 1 76.31 83 SER A O 1
ATOM 673 N N . LYS A 1 84 ? 6.309 -28.25 3.486 1 65.56 84 LYS A N 1
ATOM 674 C CA . LYS A 1 84 ? 7.418 -29.047 3.998 1 65.56 84 LYS A CA 1
ATOM 675 C C . LYS A 1 84 ? 8.555 -29.125 2.982 1 65.56 84 LYS A C 1
ATOM 677 O O . LYS A 1 84 ? 9.719 -28.906 3.324 1 65.56 84 LYS A O 1
ATOM 682 N N . ARG A 1 85 ? 8.258 -29.125 1.626 1 77.38 85 ARG A N 1
ATOM 683 C CA . ARG A 1 85 ? 9.367 -29.422 0.729 1 77.38 85 ARG A CA 1
ATOM 684 C C . ARG A 1 85 ? 9.414 -28.438 -0.431 1 77.38 85 ARG A C 1
ATOM 686 O O . ARG A 1 85 ? 10.414 -28.359 -1.148 1 77.38 85 ARG A O 1
ATOM 693 N N . GLY A 1 86 ? 8.398 -27.656 -0.636 1 89.44 86 GLY A N 1
ATOM 694 C CA . GLY A 1 86 ? 8.438 -26.859 -1.851 1 89.44 86 GLY A CA 1
ATOM 695 C C . GLY A 1 86 ? 7.711 -25.531 -1.714 1 89.44 86 GLY A C 1
ATOM 696 O O . GLY A 1 86 ? 6.781 -25.406 -0.91 1 89.44 86 GLY A O 1
ATOM 697 N N . VAL A 1 87 ? 8.195 -24.562 -2.484 1 93.62 87 VAL A N 1
ATOM 698 C CA . VAL A 1 87 ? 7.477 -23.297 -2.584 1 93.62 87 VAL A CA 1
ATOM 699 C C . VAL A 1 87 ? 6.078 -23.531 -3.156 1 93.62 87 VAL A C 1
ATOM 701 O O . VAL A 1 87 ? 5.902 -24.359 -4.055 1 93.62 87 VAL A O 1
ATOM 704 N N . ALA A 1 88 ? 5.012 -22.891 -2.627 1 94.38 88 ALA A N 1
ATOM 705 C CA . ALA A 1 88 ? 3.623 -23.031 -3.061 1 94.38 88 ALA A CA 1
ATOM 706 C C . ALA A 1 88 ? 3.186 -24.484 -3.043 1 94.38 88 ALA A C 1
ATOM 708 O O . ALA A 1 88 ? 2.334 -24.891 -3.836 1 94.38 88 ALA A O 1
ATOM 709 N N . ALA A 1 89 ? 3.943 -25.328 -2.342 1 92.88 89 ALA A N 1
ATOM 710 C CA . ALA A 1 89 ? 3.627 -26.734 -2.154 1 92.88 89 ALA A CA 1
ATOM 711 C C . ALA A 1 89 ? 3.779 -27.516 -3.461 1 92.88 89 ALA A C 1
ATOM 713 O O . ALA A 1 89 ? 3.039 -28.453 -3.717 1 92.88 89 ALA A O 1
ATOM 714 N N . ILE A 1 90 ? 4.633 -27.125 -4.312 1 95.75 90 ILE A N 1
ATOM 715 C CA . ILE A 1 90 ? 4.855 -27.859 -5.551 1 95.75 90 ILE A CA 1
ATOM 716 C C . ILE A 1 90 ? 5.488 -29.219 -5.234 1 95.75 90 ILE A C 1
ATOM 718 O O . ILE A 1 90 ? 6.305 -29.328 -4.316 1 95.75 90 ILE A O 1
ATOM 722 N N . HIS A 1 91 ? 5.168 -30.203 -5.922 1 91.88 91 HIS A N 1
ATOM 723 C CA . HIS A 1 91 ? 5.695 -31.562 -5.777 1 91.88 91 HIS A CA 1
ATOM 724 C C . HIS A 1 91 ? 5.523 -32.344 -7.066 1 91.88 91 HIS A C 1
ATOM 726 O O . HIS A 1 91 ? 5.254 -31.781 -8.125 1 91.88 91 HIS A O 1
ATOM 732 N N . ASP A 1 92 ? 5.809 -33.719 -7.02 1 91.81 92 ASP A N 1
ATOM 733 C CA . ASP A 1 92 ? 5.891 -34.5 -8.258 1 91.81 92 ASP A CA 1
ATOM 734 C C . ASP A 1 92 ? 4.742 -35.5 -8.359 1 91.81 92 ASP A C 1
ATOM 736 O O . ASP A 1 92 ? 4.352 -36.125 -7.359 1 91.81 92 ASP A O 1
ATOM 740 N N . HIS A 1 93 ? 4.199 -35.562 -9.477 1 93.75 93 HIS A N 1
ATOM 741 C CA . HIS A 1 93 ? 3.342 -36.625 -9.93 1 93.75 93 HIS A CA 1
ATOM 742 C C . HIS A 1 93 ? 3.74 -37.125 -11.328 1 93.75 93 HIS A C 1
ATOM 744 O O . HIS A 1 93 ? 2.896 -37.188 -12.219 1 93.75 93 HIS A O 1
ATOM 750 N N . SER A 1 94 ? 5 -37.5 -11.414 1 93.5 94 SER A N 1
ATOM 751 C CA . SER A 1 94 ? 5.566 -37.781 -12.734 1 93.5 94 SER A CA 1
ATOM 752 C C . SER A 1 94 ? 5.012 -39.094 -13.305 1 93.5 94 SER A C 1
ATOM 754 O O . SER A 1 94 ? 5.156 -39.344 -14.5 1 93.5 94 SER A O 1
ATOM 756 N N . HIS A 1 95 ? 4.438 -39.969 -12.492 1 94 95 HIS A N 1
ATOM 757 C CA . HIS A 1 95 ? 3.836 -41.219 -12.969 1 94 95 HIS A CA 1
ATOM 758 C C . HIS A 1 95 ? 2.514 -40.938 -13.68 1 94 95 HIS A C 1
ATOM 760 O O . HIS A 1 95 ? 1.97 -41.812 -14.344 1 94 95 HIS A O 1
ATOM 766 N N . MET A 1 96 ? 2.051 -39.75 -13.5 1 96 96 MET A N 1
ATOM 767 C CA . MET A 1 96 ? 0.836 -39.312 -14.195 1 96 96 MET A CA 1
ATOM 768 C C . MET A 1 96 ? 1.172 -38.469 -15.422 1 96 96 MET A C 1
ATOM 770 O O . MET A 1 96 ? 2.109 -37.656 -15.391 1 96 96 MET A O 1
ATOM 774 N N . LYS A 1 97 ? 0.405 -38.625 -16.453 1 96.62 97 LYS A N 1
ATOM 775 C CA . LYS A 1 97 ? 0.757 -38.094 -17.766 1 96.62 97 LYS A CA 1
ATOM 776 C C . LYS A 1 97 ? 0.77 -36.594 -17.781 1 96.62 97 LYS A C 1
ATOM 778 O O . LYS A 1 97 ? 1.669 -35.969 -18.359 1 96.62 97 LYS A O 1
ATOM 783 N N . ARG A 1 98 ? -0.19 -35.938 -17.109 1 96.88 98 ARG A N 1
ATOM 784 C CA . ARG A 1 98 ? -0.342 -34.5 -17.328 1 96.88 98 ARG A CA 1
ATOM 785 C C . ARG A 1 98 ? -0.499 -33.75 -15.992 1 96.88 98 ARG A C 1
ATOM 787 O O . ARG A 1 98 ? -0.694 -32.531 -15.969 1 96.88 98 ARG A O 1
ATOM 794 N N . THR A 1 99 ? -0.373 -34.406 -14.891 1 96.44 99 THR A N 1
ATOM 795 C CA . THR A 1 99 ? -0.619 -33.812 -13.578 1 96.44 99 THR A CA 1
ATOM 796 C C . THR A 1 99 ? 0.583 -33 -13.125 1 96.44 99 THR A C 1
ATOM 798 O O . THR A 1 99 ? 1.715 -33.469 -13.141 1 96.44 99 THR A O 1
ATOM 801 N N . ILE A 1 100 ? 0.318 -31.766 -12.797 1 96.81 100 ILE A N 1
ATOM 802 C CA . ILE A 1 100 ? 1.293 -30.875 -12.18 1 96.81 100 ILE A CA 1
ATOM 803 C C . ILE A 1 100 ? 1.059 -30.828 -10.672 1 96.81 100 ILE A C 1
ATOM 805 O O . ILE A 1 100 ? 0.028 -30.328 -10.211 1 96.81 100 ILE A O 1
ATOM 809 N N . GLY A 1 101 ? 2.006 -31.312 -9.938 1 95.88 101 GLY A N 1
ATOM 810 C CA . GLY A 1 101 ? 1.828 -31.391 -8.5 1 95.88 101 GLY A CA 1
ATOM 811 C C . GLY A 1 101 ? 1.858 -30.031 -7.816 1 95.88 101 GLY A C 1
ATOM 812 O O . GLY A 1 101 ? 2.875 -29.344 -7.855 1 95.88 101 GLY A O 1
ATOM 813 N N . VAL A 1 102 ? 0.762 -29.625 -7.188 1 95.88 102 VAL A N 1
ATOM 814 C CA . VAL A 1 102 ? 0.627 -28.406 -6.398 1 95.88 102 VAL A CA 1
ATOM 815 C C . VAL A 1 102 ? -0.32 -28.656 -5.227 1 95.88 102 VAL A C 1
ATOM 817 O O . VAL A 1 102 ? -1.477 -29.031 -5.422 1 95.88 102 VAL A O 1
ATOM 820 N N . GLY A 1 103 ? 0.118 -28.438 -4.07 1 94.12 103 GLY A N 1
ATOM 821 C CA . GLY A 1 103 ? -0.698 -28.641 -2.881 1 94.12 103 GLY A CA 1
ATOM 822 C C . GLY A 1 103 ? -1.577 -27.438 -2.559 1 94.12 103 GLY A C 1
ATOM 823 O O . GLY A 1 103 ? -1.884 -26.641 -3.438 1 94.12 103 GLY A O 1
ATOM 824 N N . GLU A 1 104 ? -2.031 -27.469 -1.332 1 94.31 104 GLU A N 1
ATOM 825 C CA . GLU A 1 104 ? -2.891 -26.391 -0.841 1 94.31 104 GLU A CA 1
ATOM 826 C C . GLU A 1 104 ? -2.072 -25.172 -0.448 1 94.31 104 GLU A C 1
ATOM 828 O O . GLU A 1 104 ? -0.984 -25.297 0.117 1 94.31 104 GLU A O 1
ATOM 833 N N . PHE A 1 105 ? -2.619 -24.031 -0.719 1 96.25 105 PHE A N 1
ATOM 834 C CA . PHE A 1 105 ? -1.978 -22.797 -0.288 1 96.25 105 PHE A CA 1
ATOM 835 C C . PHE A 1 105 ? -2.998 -21.672 -0.162 1 96.25 105 PHE A C 1
ATOM 837 O O . PHE A 1 105 ? -4.156 -21.828 -0.56 1 96.25 105 PHE A O 1
ATOM 844 N N . VAL A 1 106 ? -2.666 -20.578 0.481 1 97.62 106 VAL A N 1
ATOM 845 C CA . VAL A 1 106 ? -3.438 -19.344 0.583 1 97.62 106 VAL A CA 1
ATOM 846 C C . VAL A 1 106 ? -2.863 -18.297 -0.366 1 97.62 106 VAL A C 1
ATOM 848 O O . VAL A 1 106 ? -1.646 -18.109 -0.431 1 97.62 106 VAL A O 1
ATOM 851 N N . ALA A 1 107 ? -3.723 -17.703 -1.147 1 98.38 107 ALA A N 1
ATOM 852 C CA . ALA A 1 107 ? -3.311 -16.656 -2.074 1 98.38 107 ALA A CA 1
ATOM 853 C C . ALA A 1 107 ? -4.23 -15.438 -1.976 1 98.38 107 ALA A C 1
ATOM 855 O O . ALA A 1 107 ? -5.293 -15.508 -1.351 1 98.38 107 ALA A O 1
ATOM 856 N N . VAL A 1 108 ? -3.758 -14.367 -2.443 1 98.56 108 VAL A N 1
ATOM 857 C CA . VAL A 1 108 ? -4.527 -13.133 -2.576 1 98.56 108 VAL A CA 1
ATOM 858 C C . VAL A 1 108 ? -4.547 -12.688 -4.035 1 98.56 108 VAL A C 1
ATOM 860 O O . VAL A 1 108 ? -3.508 -12.688 -4.703 1 98.56 108 VAL A O 1
ATOM 863 N N . LEU A 1 109 ? -5.734 -12.414 -4.586 1 98.56 109 LEU A N 1
ATOM 864 C CA . LEU A 1 109 ? -5.898 -11.789 -5.891 1 98.56 109 LEU A CA 1
ATOM 865 C C . LEU A 1 109 ? -6.805 -10.562 -5.789 1 98.56 109 LEU A C 1
ATOM 867 O O . LEU A 1 109 ? -7.977 -10.68 -5.438 1 98.56 109 LEU A O 1
ATOM 871 N N . ASN A 1 110 ? -6.254 -9.406 -6.066 1 97.69 110 ASN A N 1
ATOM 872 C CA . ASN A 1 110 ? -6.957 -8.125 -6.039 1 97.69 110 ASN A CA 1
ATOM 873 C C . ASN A 1 110 ? -7.688 -7.922 -4.715 1 97.69 110 ASN A C 1
ATOM 875 O O . ASN A 1 110 ? -8.883 -7.621 -4.699 1 97.69 110 ASN A O 1
ATOM 879 N N . GLY A 1 111 ? -7.043 -8.188 -3.664 1 97.19 111 GLY A N 1
ATOM 880 C CA . GLY A 1 111 ? -7.602 -7.941 -2.346 1 97.19 111 GLY A CA 1
ATOM 881 C C . GLY A 1 111 ? -8.492 -9.07 -1.851 1 97.19 111 GLY A C 1
ATOM 882 O O . GLY A 1 111 ? -9.055 -8.984 -0.757 1 97.19 111 GLY A O 1
ATOM 883 N N . VAL A 1 112 ? -8.703 -10.125 -2.611 1 97.81 112 VAL A N 1
ATOM 884 C CA . VAL A 1 112 ? -9.492 -11.281 -2.193 1 97.81 112 VAL A CA 1
ATOM 885 C C . VAL A 1 112 ? -8.57 -12.398 -1.729 1 97.81 112 VAL A C 1
ATOM 887 O O . VAL A 1 112 ? -7.773 -12.922 -2.514 1 97.81 112 VAL A O 1
ATOM 890 N N . GLU A 1 113 ? -8.672 -12.656 -0.475 1 97.75 113 GLU A N 1
ATOM 891 C CA . GLU A 1 113 ? -7.914 -13.766 0.105 1 97.75 113 GLU A CA 1
ATOM 892 C C . GLU A 1 113 ? -8.719 -15.062 0.069 1 97.75 113 GLU A C 1
ATOM 894 O O . GLU A 1 113 ? -9.922 -15.055 0.318 1 97.75 113 GLU A O 1
ATOM 899 N N . PHE A 1 114 ? -8.055 -16.156 -0.307 1 98 114 PHE A N 1
ATOM 900 C CA . PHE A 1 114 ? -8.719 -17.453 -0.356 1 98 114 PHE A CA 1
ATOM 901 C C . PHE A 1 114 ? -7.723 -18.578 -0.112 1 98 114 PHE A C 1
ATOM 903 O O . PHE A 1 114 ? -6.512 -18.375 -0.213 1 98 114 PHE A O 1
ATOM 910 N N . ARG A 1 115 ? -8.148 -19.688 0.264 1 97 115 ARG A N 1
ATOM 911 C CA . ARG A 1 115 ? -7.375 -20.922 0.434 1 97 115 ARG A CA 1
ATOM 912 C C . ARG A 1 115 ? -7.809 -21.984 -0.573 1 97 115 ARG A C 1
ATOM 914 O O . ARG A 1 115 ? -8.992 -22.312 -0.657 1 97 115 ARG A O 1
ATOM 921 N N . THR A 1 116 ? -6.867 -22.469 -1.23 1 97 116 THR A N 1
ATOM 922 C CA . THR A 1 116 ? -7.168 -23.453 -2.26 1 97 116 THR A CA 1
ATOM 923 C C . THR A 1 116 ? -7.367 -24.828 -1.643 1 97 116 THR A C 1
ATOM 925 O O . THR A 1 116 ? -6.953 -25.078 -0.506 1 97 116 THR A O 1
ATOM 928 N N . ARG A 1 117 ? -8.008 -25.672 -2.373 1 96.12 117 ARG A N 1
ATOM 929 C CA . ARG A 1 117 ? -7.848 -27.094 -2.094 1 96.12 117 ARG A CA 1
ATOM 930 C C . ARG A 1 117 ? -6.492 -27.594 -2.568 1 96.12 117 ARG A C 1
ATOM 932 O O . ARG A 1 117 ? -5.676 -26.828 -3.072 1 96.12 117 ARG A O 1
ATOM 939 N N . HIS A 1 118 ? -6.195 -28.875 -2.27 1 95.88 118 HIS A N 1
ATOM 940 C CA . HIS A 1 118 ? -5.098 -29.484 -3.01 1 95.88 118 HIS A CA 1
ATOM 941 C C . HIS A 1 118 ? -5.344 -29.406 -4.516 1 95.88 118 HIS A C 1
ATOM 943 O O . HIS A 1 118 ? -6.398 -29.828 -4.996 1 95.88 118 HIS A O 1
ATOM 949 N N . ASN A 1 119 ? -4.414 -28.922 -5.281 1 96.62 119 ASN A N 1
ATOM 950 C CA . ASN A 1 119 ? -4.746 -28.453 -6.625 1 96.62 119 ASN A CA 1
ATOM 951 C C . ASN A 1 119 ? -4.391 -29.5 -7.684 1 96.62 119 ASN A C 1
ATOM 953 O O . ASN A 1 119 ? -5.234 -29.859 -8.508 1 96.62 119 ASN A O 1
ATOM 957 N N . ASP A 1 120 ? -3.221 -30.031 -7.777 1 96.62 120 ASP A N 1
ATOM 958 C CA . ASP A 1 120 ? -2.691 -30.953 -8.781 1 96.62 120 ASP A CA 1
ATOM 959 C C . ASP A 1 120 ? -3.381 -30.75 -10.133 1 96.62 120 ASP A C 1
ATOM 961 O O . ASP A 1 120 ? -4.004 -31.672 -10.656 1 96.62 120 ASP A O 1
ATOM 965 N N . PRO A 1 121 ? -3.223 -29.562 -10.672 1 97.38 121 PRO A N 1
ATOM 966 C CA . PRO A 1 121 ? -3.883 -29.297 -11.953 1 97.38 121 PRO A CA 1
ATOM 967 C C . PRO A 1 121 ? -3.295 -30.125 -13.102 1 97.38 121 PRO A C 1
ATOM 969 O O . PRO A 1 121 ? -2.152 -30.578 -13.016 1 97.38 121 PRO A O 1
ATOM 972 N N . GLU A 1 122 ? -4.098 -30.328 -14.109 1 97.12 122 GLU A N 1
ATOM 973 C CA . GLU A 1 122 ? -3.586 -30.922 -15.344 1 97.12 122 GLU A CA 1
ATOM 974 C C . GLU A 1 122 ? -2.934 -29.875 -16.234 1 97.12 122 GLU A C 1
ATOM 976 O O . GLU A 1 122 ? -3.324 -28.703 -16.219 1 97.12 122 GLU A O 1
ATOM 981 N N . LEU A 1 123 ? -1.981 -30.312 -16.953 1 98 123 LEU A N 1
ATOM 982 C CA . LEU A 1 123 ? -1.346 -29.438 -17.938 1 98 123 LEU A CA 1
ATOM 983 C C . LEU A 1 123 ? -2.307 -29.109 -19.078 1 98 123 LEU A C 1
ATOM 985 O O . LEU A 1 123 ? -2.314 -29.797 -20.094 1 98 123 LEU A O 1
ATOM 989 N N . ARG A 1 124 ? -3.027 -28.078 -18.906 1 98.06 124 ARG A N 1
ATOM 990 C CA . ARG A 1 124 ? -4.051 -27.656 -19.859 1 98.06 124 ARG A CA 1
ATOM 991 C C . ARG A 1 124 ? -3.992 -26.156 -20.109 1 98.06 124 ARG A C 1
ATOM 993 O O . ARG A 1 124 ? -3.436 -25.422 -19.297 1 98.06 124 ARG A O 1
ATOM 1000 N N . MET A 1 125 ? -4.508 -25.75 -21.219 1 98.19 125 MET A N 1
ATOM 1001 C CA . MET A 1 125 ? -4.605 -24.359 -21.609 1 98.19 125 MET A CA 1
ATOM 1002 C C . MET A 1 125 ? -6.047 -23.984 -21.938 1 98.19 125 MET A C 1
ATOM 1004 O O . MET A 1 125 ? -6.891 -24.859 -22.125 1 98.19 125 MET A O 1
ATOM 1008 N N . PRO A 1 126 ? -6.391 -22.656 -21.906 1 97.81 126 PRO A N 1
ATOM 1009 C CA . PRO A 1 126 ? -7.715 -22.266 -22.406 1 97.81 126 PRO A CA 1
ATOM 1010 C C . PRO A 1 126 ? -8 -22.781 -23.812 1 97.81 126 PRO A C 1
ATOM 1012 O O . PRO A 1 126 ? -7.074 -22.984 -24.594 1 97.81 126 PRO A O 1
ATOM 1015 N N . SER A 1 127 ? -9.234 -22.953 -24.094 1 97.94 127 SER A N 1
ATOM 1016 C CA . SER A 1 127 ? -9.625 -23.516 -25.375 1 97.94 127 SER A CA 1
ATOM 1017 C C . SER A 1 127 ? -9.289 -22.562 -26.516 1 97.94 127 SER A C 1
ATOM 1019 O O . SER A 1 127 ? -9.492 -21.359 -26.406 1 97.94 127 SER A O 1
ATOM 1021 N N . THR A 1 128 ? -8.766 -23.094 -27.562 1 97 128 THR A N 1
ATOM 1022 C CA . THR A 1 128 ? -8.445 -22.297 -28.75 1 97 128 THR A CA 1
ATOM 1023 C C . THR A 1 128 ? -9.648 -22.219 -29.688 1 97 128 THR A C 1
ATOM 1025 O O . THR A 1 128 ? -9.672 -21.406 -30.609 1 97 128 THR A O 1
ATOM 1028 N N . THR A 1 129 ? -10.68 -23.047 -29.406 1 95.44 129 THR A N 1
ATOM 1029 C CA . THR A 1 129 ? -11.758 -23.172 -30.375 1 95.44 129 THR A CA 1
ATOM 1030 C C . THR A 1 129 ? -13.094 -22.766 -29.75 1 95.44 129 THR A C 1
ATOM 1032 O O . THR A 1 129 ? -14.055 -22.484 -30.469 1 95.44 129 THR A O 1
ATOM 1035 N N . SER A 1 130 ? -13.078 -22.812 -28.469 1 95.31 130 SER A N 1
ATOM 1036 C CA . SER A 1 130 ? -14.344 -22.531 -27.797 1 95.31 130 SER A CA 1
ATOM 1037 C C . SER A 1 130 ? -14.242 -21.281 -26.938 1 95.31 130 SER A C 1
ATOM 1039 O O . SER A 1 130 ? -13.195 -20.984 -26.359 1 95.31 130 SER A O 1
ATOM 1041 N N . LYS A 1 131 ? -15.383 -20.625 -26.797 1 93.75 131 LYS A N 1
ATOM 1042 C CA . LYS A 1 131 ? -15.492 -19.469 -25.906 1 93.75 131 LYS A CA 1
ATOM 1043 C C . LYS A 1 131 ? -16.234 -19.828 -24.625 1 93.75 131 LYS A C 1
ATOM 1045 O O . LYS A 1 131 ? -16.578 -18.953 -23.828 1 93.75 131 LYS A O 1
ATOM 1050 N N . ASN A 1 132 ? -16.5 -21.078 -24.484 1 95.62 132 ASN A N 1
ATOM 1051 C CA . ASN A 1 132 ? -17.25 -21.5 -23.312 1 95.62 132 ASN A CA 1
ATOM 1052 C C . ASN A 1 132 ? -16.5 -21.219 -22.016 1 95.62 132 ASN A C 1
ATOM 1054 O O . ASN A 1 132 ? -15.281 -21.375 -21.953 1 95.62 132 ASN A O 1
ATOM 1058 N N . PHE A 1 133 ? -17.328 -20.953 -21 1 96.69 133 PHE A N 1
ATOM 1059 C CA . PHE A 1 133 ? -16.812 -20.594 -19.688 1 96.69 133 PHE A CA 1
ATOM 1060 C C . PHE A 1 133 ? -16.016 -21.766 -19.094 1 96.69 133 PHE A C 1
ATOM 1062 O O . PHE A 1 133 ? -16.531 -22.875 -18.984 1 96.69 133 PHE A O 1
ATOM 1069 N N . LEU A 1 134 ? -14.734 -21.562 -18.812 1 97.12 134 LEU A N 1
ATOM 1070 C CA . LEU A 1 134 ? -13.82 -22.438 -18.094 1 97.12 134 LEU A CA 1
ATOM 1071 C C . LEU A 1 134 ? -13.383 -23.609 -18.984 1 97.12 134 LEU A C 1
ATOM 1073 O O . LEU A 1 134 ? -12.797 -24.578 -18.484 1 97.12 134 LEU A O 1
ATOM 1077 N N . GLU A 1 135 ? -13.703 -23.562 -20.266 1 97.5 135 GLU A N 1
ATOM 1078 C CA . GLU A 1 135 ? -13.305 -24.641 -21.156 1 97.5 135 GLU A CA 1
ATOM 1079 C C . GLU A 1 135 ? -11.797 -24.625 -21.406 1 97.5 135 GLU A C 1
ATOM 1081 O O . GLU A 1 135 ? -11.203 -23.562 -21.609 1 97.5 135 GLU A O 1
ATOM 1086 N N . THR A 1 136 ? -11.195 -25.781 -21.312 1 97.31 136 THR A N 1
ATOM 1087 C CA . THR A 1 136 ? -9.758 -25.922 -21.516 1 97.31 136 THR A CA 1
ATOM 1088 C C . THR A 1 136 ? -9.461 -27.062 -22.484 1 97.31 136 THR A C 1
ATOM 1090 O O . THR A 1 136 ? -10.344 -27.859 -22.797 1 97.31 136 THR A O 1
ATOM 1093 N N . GLU A 1 137 ? -8.312 -27.109 -23 1 97.69 137 GLU A N 1
ATOM 1094 C CA . GLU A 1 137 ? -7.805 -28.203 -23.812 1 97.69 137 GLU A CA 1
ATOM 1095 C C . GLU A 1 137 ? -6.387 -28.594 -23.391 1 97.69 137 GLU A C 1
ATOM 1097 O O . GLU A 1 137 ? -5.711 -27.828 -22.703 1 97.69 137 GLU A O 1
ATOM 1102 N N . GLU A 1 138 ? -5.957 -29.781 -23.75 1 96.94 138 GLU A N 1
ATOM 1103 C CA . GLU A 1 138 ? -4.633 -30.266 -23.375 1 96.94 138 GLU A CA 1
ATOM 1104 C C . GLU A 1 138 ? -3.535 -29.531 -24.141 1 96.94 138 GLU A C 1
ATOM 1106 O O . GLU A 1 138 ? -3.693 -29.234 -25.328 1 96.94 138 GLU A O 1
ATOM 1111 N N . ILE A 1 139 ? -2.494 -29.203 -23.469 1 97.94 139 ILE A N 1
ATOM 1112 C CA . ILE A 1 139 ? -1.31 -28.703 -24.141 1 97.94 139 ILE A CA 1
ATOM 1113 C C . ILE A 1 139 ? -0.544 -29.859 -24.781 1 97.94 139 ILE A C 1
ATOM 1115 O O . ILE A 1 139 ? -0.173 -30.812 -24.094 1 97.94 139 ILE A O 1
ATOM 1119 N N . PRO A 1 140 ? -0.334 -29.797 -26.062 1 96.38 140 PRO A N 1
ATOM 1120 C CA . PRO A 1 140 ? 0.419 -30.875 -26.688 1 96.38 140 PRO A CA 1
ATOM 1121 C C . PRO A 1 140 ? 1.85 -30.984 -26.156 1 96.38 140 PRO A C 1
ATOM 1123 O O . PRO A 1 140 ? 2.494 -29.969 -25.906 1 96.38 140 PRO A O 1
ATOM 1126 N N . PHE A 1 141 ? 2.287 -32.25 -26.047 1 97.56 141 PHE A N 1
ATOM 1127 C CA . PHE A 1 141 ? 3.686 -32.469 -25.688 1 97.56 141 PHE A CA 1
ATOM 1128 C C . PHE A 1 141 ? 4.59 -32.219 -26.891 1 97.56 141 PHE A C 1
ATOM 1130 O O . PHE A 1 141 ? 4.168 -32.406 -28.047 1 97.56 141 PHE A O 1
ATOM 1137 N N . PRO A 1 142 ? 5.84 -31.828 -26.625 1 97.31 142 PRO A N 1
ATOM 1138 C CA . PRO A 1 142 ? 6.77 -31.641 -27.75 1 97.31 142 PRO A CA 1
ATOM 1139 C C . PRO A 1 142 ? 7.066 -32.938 -28.5 1 97.31 142 PRO A C 1
ATOM 1141 O O . PRO A 1 142 ? 7.102 -34 -27.875 1 97.31 142 PRO A O 1
ATOM 1144 N N . ASP A 1 143 ? 7.402 -32.781 -29.75 1 97.19 143 ASP A N 1
ATOM 1145 C CA . ASP A 1 143 ? 7.797 -33.906 -30.562 1 97.19 143 ASP A CA 1
ATOM 1146 C C . ASP A 1 143 ? 9.188 -34.406 -30.172 1 97.19 143 ASP A C 1
ATOM 1148 O O . ASP A 1 143 ? 9.977 -33.688 -29.578 1 97.19 143 ASP A O 1
ATOM 1152 N N . VAL A 1 144 ? 9.375 -35.656 -30.438 1 98.31 144 VAL A N 1
ATOM 1153 C CA . VAL A 1 144 ? 10.719 -36.188 -30.297 1 98.31 144 VAL A CA 1
ATOM 1154 C C . VAL A 1 144 ? 11.555 -35.812 -31.516 1 98.31 144 VAL A C 1
ATOM 1156 O O . VAL A 1 144 ? 11.102 -35.938 -32.656 1 98.31 144 VAL A O 1
ATOM 1159 N N . PRO A 1 145 ? 12.797 -35.344 -31.312 1 98.19 145 PRO A N 1
ATOM 1160 C CA . PRO A 1 145 ? 13.633 -35.031 -32.469 1 98.19 145 PRO A CA 1
ATOM 1161 C C . PRO A 1 145 ? 13.805 -36.25 -33.406 1 98.19 145 PRO A C 1
ATOM 1163 O O . PRO A 1 145 ? 14.086 -37.344 -32.969 1 98.19 145 PRO A O 1
ATOM 1166 N N . PRO A 1 146 ? 13.703 -35.969 -34.688 1 97.88 146 PRO A N 1
ATOM 1167 C CA . PRO A 1 146 ? 13.867 -37.062 -35.656 1 97.88 146 PRO A CA 1
ATOM 1168 C C . PRO A 1 146 ? 15.242 -37.719 -35.562 1 97.88 146 PRO A C 1
ATOM 1170 O O . PRO A 1 146 ? 15.375 -38.938 -35.812 1 97.88 146 PRO A O 1
ATOM 1173 N N . GLU A 1 147 ? 16.219 -36.938 -35.156 1 97.44 147 GLU A N 1
ATOM 1174 C CA . GLU A 1 147 ? 17.578 -37.469 -35 1 97.44 147 GLU A CA 1
ATOM 1175 C C . GLU A 1 147 ? 17.625 -38.562 -33.938 1 97.44 147 GLU A C 1
ATOM 1177 O O . GLU A 1 147 ? 18.516 -39.406 -33.969 1 97.44 147 GLU A O 1
ATOM 1182 N N . VAL A 1 148 ? 16.719 -38.5 -33.062 1 98.25 148 VAL A N 1
ATOM 1183 C CA . VAL A 1 148 ? 16.625 -39.531 -32.031 1 98.25 148 VAL A CA 1
ATOM 1184 C C . VAL A 1 148 ? 15.883 -40.75 -32.562 1 98.25 148 VAL A C 1
ATOM 1186 O O . VAL A 1 148 ? 16.375 -41.875 -32.5 1 98.25 148 VAL A O 1
ATOM 1189 N N . THR A 1 149 ? 14.719 -40.562 -33.156 1 96.88 149 THR A N 1
ATOM 1190 C CA . THR A 1 149 ? 13.836 -41.656 -33.562 1 96.88 149 THR A CA 1
ATOM 1191 C C . THR A 1 149 ? 14.414 -42.406 -34.75 1 96.88 149 THR A C 1
ATOM 1193 O O . THR A 1 149 ? 14.062 -43.594 -34.969 1 96.88 149 THR A O 1
ATOM 1196 N N . GLN A 1 150 ? 15.305 -41.844 -35.438 1 96.56 150 GLN A N 1
ATOM 1197 C CA . GLN A 1 150 ? 15.875 -42.5 -36.625 1 96.56 150 GLN A CA 1
ATOM 1198 C C . GLN A 1 150 ? 17.016 -43.438 -36.25 1 96.56 150 GLN A C 1
ATOM 1200 O O . GLN A 1 150 ? 17.453 -44.25 -37.062 1 96.56 150 GLN A O 1
ATOM 1205 N N . LYS A 1 151 ? 17.391 -43.281 -35.031 1 96.94 151 LYS A N 1
ATOM 1206 C CA . LYS A 1 151 ? 18.406 -44.25 -34.594 1 96.94 151 LYS A CA 1
ATOM 1207 C C . LYS A 1 151 ? 17.859 -45.656 -34.531 1 96.94 151 LYS A C 1
ATOM 1209 O O . LYS A 1 151 ? 16.703 -45.875 -34.125 1 96.94 151 LYS A O 1
ATOM 1214 N N . PRO A 1 152 ? 18.625 -46.594 -34.875 1 93.62 152 PRO A N 1
ATOM 1215 C CA . PRO A 1 152 ? 18.109 -47.938 -35.031 1 93.62 152 PRO A CA 1
ATOM 1216 C C . PRO A 1 152 ? 17.953 -48.688 -33.719 1 93.62 152 PRO A C 1
ATOM 1218 O O . PRO A 1 152 ? 17.125 -49.594 -33.594 1 93.62 152 PRO A O 1
ATOM 1221 N N . THR A 1 153 ? 18.891 -48.312 -32.719 1 94.19 153 THR A N 1
ATOM 1222 C CA . THR A 1 153 ? 18.844 -49.062 -31.453 1 94.19 153 THR A CA 1
ATOM 1223 C C . THR A 1 153 ? 18.438 -48.125 -30.312 1 94.19 153 THR A C 1
ATOM 1225 O O . THR A 1 153 ? 18.609 -46.906 -30.391 1 94.19 153 THR A O 1
ATOM 1228 N N . GLU A 1 154 ? 17.922 -48.75 -29.312 1 93.75 154 GLU A N 1
ATOM 1229 C CA . GLU A 1 154 ? 17.547 -48.031 -28.109 1 93.75 154 GLU A CA 1
ATOM 1230 C C . GLU A 1 154 ? 18.75 -47.281 -27.516 1 93.75 154 GLU A C 1
ATOM 1232 O O . GLU A 1 154 ? 18.641 -46.156 -27.078 1 93.75 154 GLU A O 1
ATOM 1237 N N . ALA A 1 155 ? 19.828 -47.969 -27.453 1 94.75 155 ALA A N 1
ATOM 1238 C CA . ALA A 1 155 ? 21.047 -47.406 -26.875 1 94.75 155 ALA A CA 1
ATOM 1239 C C . ALA A 1 155 ? 21.469 -46.156 -27.625 1 94.75 155 ALA A C 1
ATOM 1241 O O . ALA A 1 155 ? 21.891 -45.156 -27.016 1 94.75 155 ALA A O 1
ATOM 1242 N N . GLU A 1 156 ? 21.359 -46.219 -28.953 1 97 156 GLU A N 1
ATOM 1243 C CA . GLU A 1 156 ? 21.719 -45.062 -29.766 1 97 156 GLU A CA 1
ATOM 1244 C C . GLU A 1 156 ? 20.719 -43.938 -29.578 1 97 156 GLU A C 1
ATOM 1246 O O . GLU A 1 156 ? 21.094 -42.75 -29.594 1 97 156 GLU A O 1
ATOM 1251 N N . GLN A 1 157 ? 19.469 -44.25 -29.469 1 97.69 157 GLN A N 1
ATOM 1252 C CA . GLN A 1 157 ? 18.453 -43.25 -29.203 1 97.69 157 GLN A CA 1
ATOM 1253 C C . GLN A 1 157 ? 18.703 -42.562 -27.859 1 97.69 157 GLN A C 1
ATOM 1255 O O . GLN A 1 157 ? 18.594 -41.344 -27.766 1 97.69 157 GLN A O 1
ATOM 1260 N N . VAL A 1 158 ? 19 -43.344 -26.891 1 97.06 158 VAL A N 1
ATOM 1261 C CA . VAL A 1 158 ? 19.281 -42.812 -25.547 1 97.06 158 VAL A CA 1
ATOM 1262 C C . VAL A 1 158 ? 20.453 -41.844 -25.609 1 97.06 158 VAL A C 1
ATOM 1264 O O . VAL A 1 158 ? 20.406 -40.781 -25.031 1 97.06 158 VAL A O 1
ATOM 1267 N N . GLN A 1 159 ? 21.5 -42.281 -26.281 1 96.5 159 GLN A N 1
ATOM 1268 C CA . GLN A 1 159 ? 22.672 -41.406 -26.406 1 96.5 159 GLN A CA 1
ATOM 1269 C C . GLN A 1 159 ? 22.328 -40.094 -27.109 1 96.5 159 GLN A C 1
ATOM 1271 O O . GLN A 1 159 ? 22.734 -39.031 -26.672 1 96.5 159 GLN A O 1
ATOM 1276 N N . GLU A 1 160 ? 21.578 -40.219 -28.203 1 97.81 160 GLU A N 1
ATOM 1277 C CA . GLU A 1 160 ? 21.203 -39.031 -28.953 1 97.81 160 GLU A CA 1
ATOM 1278 C C . GLU A 1 160 ? 20.281 -38.125 -28.109 1 97.81 160 GLU A C 1
ATOM 1280 O O . GLU A 1 160 ? 20.438 -36.906 -28.125 1 97.81 160 GLU A O 1
ATOM 1285 N N . MET A 1 161 ? 19.328 -38.688 -27.438 1 98.06 161 MET A N 1
ATOM 1286 C CA . MET A 1 161 ? 18.438 -37.906 -26.578 1 98.06 161 MET A CA 1
ATOM 1287 C C . MET A 1 161 ? 19.234 -37.188 -25.5 1 98.06 161 MET A C 1
ATOM 1289 O O . MET A 1 161 ? 18.938 -36.031 -25.188 1 98.06 161 MET A O 1
ATOM 1293 N N . ARG A 1 162 ? 20.266 -37.812 -24.906 1 97.69 162 ARG A N 1
ATOM 1294 C CA . ARG A 1 162 ? 21.125 -37.156 -23.922 1 97.69 162 ARG A CA 1
ATOM 1295 C C . ARG A 1 162 ? 21.797 -35.906 -24.516 1 97.69 162 ARG A C 1
ATOM 1297 O O . ARG A 1 162 ? 21.938 -34.875 -23.844 1 97.69 162 ARG A O 1
ATOM 1304 N N . GLU A 1 163 ? 22.156 -36 -25.734 1 97.56 163 GLU A N 1
ATOM 1305 C CA . GLU A 1 163 ? 22.797 -34.875 -26.391 1 97.56 163 GLU A CA 1
ATOM 1306 C C . GLU A 1 163 ? 21.828 -33.688 -26.531 1 97.56 163 GLU A C 1
ATOM 1308 O O . GLU A 1 163 ? 22.219 -32.531 -26.422 1 97.56 163 GLU A O 1
ATOM 1313 N N . TRP A 1 164 ? 20.625 -33.938 -26.781 1 98.19 164 TRP A N 1
ATOM 1314 C CA . TRP A 1 164 ? 19.625 -32.906 -26.859 1 98.19 164 TRP A CA 1
ATOM 1315 C C . TRP A 1 164 ? 19.422 -32.25 -25.484 1 98.19 164 TRP A C 1
ATOM 1317 O O . TRP A 1 164 ? 19.281 -31.016 -25.391 1 98.19 164 TRP A O 1
ATOM 1327 N N . PHE A 1 165 ? 19.391 -33.031 -24.422 1 97.88 165 PHE A N 1
ATOM 1328 C CA . PHE A 1 165 ? 19.266 -32.5 -23.078 1 97.88 165 PHE A CA 1
ATOM 1329 C C . PHE A 1 165 ? 20.5 -31.703 -22.672 1 97.88 165 PHE A C 1
ATOM 1331 O O . PHE A 1 165 ? 20.406 -30.719 -21.953 1 97.88 165 PHE A O 1
ATOM 1338 N N . ARG A 1 166 ? 21.672 -32.188 -23.094 1 97.25 166 ARG A N 1
ATOM 1339 C CA . ARG A 1 166 ? 22.906 -31.422 -22.891 1 97.25 166 ARG A CA 1
ATOM 1340 C C . ARG A 1 166 ? 22.812 -30.047 -23.562 1 97.25 166 ARG A C 1
ATOM 1342 O O . ARG A 1 166 ? 23.188 -29.031 -22.969 1 97.25 166 ARG A O 1
ATOM 1349 N N . ALA A 1 167 ? 22.328 -30.047 -24.797 1 97.88 167 ALA A N 1
ATOM 1350 C CA . ALA A 1 167 ? 22.156 -28.781 -25.531 1 97.88 167 ALA A CA 1
ATOM 1351 C C . ALA A 1 167 ? 21.266 -27.828 -24.75 1 97.88 167 ALA A C 1
ATOM 1353 O O . ALA A 1 167 ? 21.547 -26.625 -24.656 1 97.88 167 ALA A O 1
ATOM 1354 N N . PHE A 1 168 ? 20.219 -28.328 -24.234 1 97.44 168 PHE A N 1
ATOM 1355 C CA . PHE A 1 168 ? 19.312 -27.516 -23.438 1 97.44 168 PHE A CA 1
ATOM 1356 C C . PHE A 1 168 ? 19.969 -27.016 -22.172 1 97.44 168 PHE A C 1
ATOM 1358 O O . PHE A 1 168 ? 19.906 -25.828 -21.859 1 97.44 168 PHE A O 1
ATOM 1365 N N . ASN A 1 169 ? 20.578 -27.938 -21.422 1 95.56 169 ASN A N 1
ATOM 1366 C CA . ASN A 1 169 ? 21.203 -27.594 -20.156 1 95.56 169 ASN A CA 1
ATOM 1367 C C . ASN A 1 169 ? 22.281 -26.531 -20.328 1 95.56 169 ASN A C 1
ATOM 1369 O O . ASN A 1 169 ? 22.438 -25.641 -19.484 1 95.56 169 ASN A O 1
ATOM 1373 N N . ASP A 1 170 ? 23.016 -26.656 -21.375 1 94.62 170 ASP A N 1
ATOM 1374 C CA . ASP A 1 170 ? 24.125 -25.75 -21.656 1 94.62 170 ASP A CA 1
ATOM 1375 C C . ASP A 1 170 ? 23.625 -24.5 -22.391 1 94.62 170 ASP A C 1
ATOM 1377 O O . ASP A 1 170 ? 24.391 -23.547 -22.578 1 94.62 170 ASP A O 1
ATOM 1381 N N . GLN A 1 171 ? 22.406 -24.578 -22.812 1 95.38 171 GLN A N 1
ATOM 1382 C CA . GLN A 1 171 ? 21.812 -23.5 -23.594 1 95.38 171 GLN A CA 1
ATOM 1383 C C . GLN A 1 171 ? 22.594 -23.266 -24.875 1 95.38 171 GLN A C 1
ATOM 1385 O O . GLN A 1 171 ? 22.906 -22.109 -25.219 1 95.38 171 GLN A O 1
ATOM 1390 N N . ASN A 1 172 ? 23.016 -24.25 -25.5 1 95.38 172 ASN A N 1
ATOM 1391 C CA . ASN A 1 172 ? 23.75 -24.234 -26.75 1 95.38 172 ASN A CA 1
ATOM 1392 C C . ASN A 1 172 ? 22.953 -24.875 -27.891 1 95.38 172 ASN A C 1
ATOM 1394 O O . ASN A 1 172 ? 22.781 -26.094 -27.938 1 95.38 172 ASN A O 1
ATOM 1398 N N . TYR A 1 173 ? 22.453 -24.078 -28.828 1 95.44 173 TYR A N 1
ATOM 1399 C CA . TYR A 1 173 ? 21.562 -24.594 -29.875 1 95.44 173 TYR A CA 1
ATOM 1400 C C . TYR A 1 173 ? 22.266 -24.594 -31.219 1 95.44 173 TYR A C 1
ATOM 1402 O O . TYR A 1 173 ? 21.609 -24.594 -32.281 1 95.44 173 TYR A O 1
ATOM 1410 N N . THR A 1 174 ? 23.562 -24.594 -31.25 1 96.19 174 THR A N 1
ATOM 1411 C CA . THR A 1 174 ? 24.344 -24.516 -32.5 1 96.19 174 THR A CA 1
ATOM 1412 C C . THR A 1 174 ? 24.188 -25.797 -33.312 1 96.19 174 THR A C 1
ATOM 1414 O O . THR A 1 174 ? 23.922 -25.75 -34.5 1 96.19 174 THR A O 1
ATOM 1417 N N . GLU A 1 175 ? 24.359 -26.922 -32.656 1 95.12 175 GLU A N 1
ATOM 1418 C CA . GLU A 1 175 ? 24.266 -28.219 -33.312 1 95.12 175 GLU A CA 1
ATOM 1419 C C . GLU A 1 175 ? 22.859 -28.812 -33.188 1 95.12 175 GLU A C 1
ATOM 1421 O O . GLU A 1 175 ? 22.344 -29.438 -34.125 1 95.12 175 GLU A O 1
ATOM 1426 N N . ARG A 1 176 ? 22.281 -28.688 -32.031 1 96.5 176 ARG A N 1
ATOM 1427 C CA . ARG A 1 176 ? 20.938 -29.156 -31.719 1 96.5 176 ARG A CA 1
ATOM 1428 C C . ARG A 1 176 ? 20.062 -28.016 -31.219 1 96.5 176 ARG A C 1
ATOM 1430 O O . ARG A 1 176 ? 20.094 -27.672 -30.031 1 96.5 176 ARG A O 1
ATOM 1437 N N . ASP A 1 177 ? 19.297 -27.609 -32.156 1 97.31 177 ASP A N 1
ATOM 1438 C CA . ASP A 1 177 ? 18.406 -26.516 -31.797 1 97.31 177 ASP A CA 1
ATOM 1439 C C . ASP A 1 177 ? 17.266 -27.016 -30.906 1 97.31 177 ASP A C 1
ATOM 1441 O O . ASP A 1 177 ? 16.141 -27.188 -31.375 1 97.31 177 ASP A O 1
ATOM 1445 N N . TYR A 1 178 ? 17.625 -27.172 -29.594 1 97.12 178 TYR A N 1
ATOM 1446 C CA . TYR A 1 178 ? 16.703 -27.734 -28.609 1 97.12 178 TYR A CA 1
ATOM 1447 C C . TYR A 1 178 ? 15.414 -26.922 -28.562 1 97.12 178 TYR A C 1
ATOM 1449 O O . TYR A 1 178 ? 14.383 -27.422 -28.094 1 97.12 178 TYR A O 1
ATOM 1457 N N . ARG A 1 179 ? 15.328 -25.672 -29.031 1 94.12 179 ARG A N 1
ATOM 1458 C CA . ARG A 1 179 ? 14.203 -24.75 -28.938 1 94.12 179 ARG A CA 1
ATOM 1459 C C . ARG A 1 179 ? 12.992 -25.281 -29.703 1 94.12 179 ARG A C 1
ATOM 1461 O O . ARG A 1 179 ? 11.852 -24.891 -29.422 1 94.12 179 ARG A O 1
ATOM 1468 N N . LYS A 1 180 ? 13.234 -26.156 -30.453 1 96.44 180 LYS A N 1
ATOM 1469 C CA . LYS A 1 180 ? 12.172 -26.766 -31.25 1 96.44 180 LYS A CA 1
ATOM 1470 C C . LYS A 1 180 ? 11.43 -27.828 -30.453 1 96.44 180 LYS A C 1
ATOM 1472 O O . LYS A 1 180 ? 10.258 -28.125 -30.719 1 96.44 180 LYS A O 1
ATOM 1477 N N . TYR A 1 181 ? 12.117 -28.406 -29.531 1 97.69 181 TYR A N 1
ATOM 1478 C CA . TYR A 1 181 ? 11.57 -29.594 -28.891 1 97.69 181 TYR A CA 1
ATOM 1479 C C . TYR A 1 181 ? 11.5 -29.422 -27.375 1 97.69 181 TYR A C 1
ATOM 1481 O O . TYR A 1 181 ? 10.984 -30.281 -26.656 1 97.69 181 TYR A O 1
ATOM 1489 N N . PHE A 1 182 ? 12.039 -28.406 -26.828 1 97.62 182 PHE A N 1
ATOM 1490 C CA . PHE A 1 182 ? 11.906 -27.953 -25.453 1 97.62 182 PHE A CA 1
ATOM 1491 C C . PHE A 1 182 ? 11.07 -26.672 -25.391 1 97.62 182 PHE A C 1
ATOM 1493 O O . PHE A 1 182 ? 11.5 -25.609 -25.844 1 97.62 182 PHE A O 1
ATOM 1500 N N . LYS A 1 183 ? 9.938 -26.75 -24.828 1 97.31 183 LYS A N 1
ATOM 1501 C CA . LYS A 1 183 ? 8.961 -25.672 -24.953 1 97.31 183 LYS A CA 1
ATOM 1502 C C . LYS A 1 183 ? 8.547 -25.156 -23.578 1 97.31 183 LYS A C 1
ATOM 1504 O O . LYS A 1 183 ? 7.949 -25.891 -22.781 1 97.31 183 LYS A O 1
ATOM 1509 N N . PRO A 1 184 ? 8.812 -23.891 -23.312 1 98.06 184 PRO A N 1
ATOM 1510 C CA . PRO A 1 184 ? 8.352 -23.328 -22.047 1 98.06 184 PRO A CA 1
ATOM 1511 C C . PRO A 1 184 ? 6.852 -23.062 -22.031 1 98.06 184 PRO A C 1
ATOM 1513 O O . PRO A 1 184 ? 6.289 -22.609 -23.031 1 98.06 184 PRO A O 1
ATOM 1516 N N . VAL A 1 185 ? 6.266 -23.422 -20.953 1 98.56 185 VAL A N 1
ATOM 1517 C CA . VAL A 1 185 ? 4.859 -23.141 -20.672 1 98.56 185 VAL A CA 1
ATOM 1518 C C . VAL A 1 185 ? 4.738 -22.297 -19.406 1 98.56 185 VAL A C 1
ATOM 1520 O O . VAL A 1 185 ? 5.461 -22.516 -18.438 1 98.56 185 VAL A O 1
ATOM 1523 N N . LEU A 1 186 ? 3.896 -21.25 -19.469 1 98.75 186 LEU A N 1
ATOM 1524 C CA . LEU A 1 186 ? 3.637 -20.406 -18.297 1 98.75 186 LEU A CA 1
ATOM 1525 C C . LEU A 1 186 ? 2.299 -20.766 -17.656 1 98.75 186 LEU A C 1
ATOM 1527 O O . LEU A 1 186 ? 1.247 -20.609 -18.281 1 98.75 186 LEU A O 1
ATOM 1531 N N . CYS A 1 187 ? 2.346 -21.281 -16.453 1 98.75 187 CYS A N 1
ATOM 1532 C CA . CYS A 1 187 ? 1.131 -21.484 -15.68 1 98.75 187 CYS A CA 1
ATOM 1533 C C . CYS A 1 187 ? 0.799 -20.25 -14.852 1 98.75 187 CYS A C 1
ATOM 1535 O O . CYS A 1 187 ? 1.694 -19.484 -14.477 1 98.75 187 CYS A O 1
ATOM 1537 N N . TYR A 1 188 ? -0.452 -20.031 -14.633 1 98.69 188 TYR A N 1
ATOM 1538 C CA . TYR A 1 188 ? -0.903 -18.844 -13.898 1 98.69 188 TYR A CA 1
ATOM 1539 C C . TYR A 1 188 ? -2.07 -19.188 -12.977 1 98.69 188 TYR A C 1
ATOM 1541 O O . TYR A 1 188 ? -2.822 -20.141 -13.242 1 98.69 188 TYR A O 1
ATOM 1549 N N . LEU A 1 189 ? -2.143 -18.516 -11.852 1 98.75 189 LEU A N 1
ATOM 1550 C CA . LEU A 1 189 ? -3.273 -18.562 -10.938 1 98.75 189 LEU A CA 1
ATOM 1551 C C . LEU A 1 189 ? -4.312 -17.5 -11.297 1 98.75 189 LEU A C 1
ATOM 1553 O O . LEU A 1 189 ? -3.992 -16.312 -11.383 1 98.75 189 LEU A O 1
ATOM 1557 N N . GLU A 1 190 ? -5.516 -17.953 -11.523 1 98.75 190 GLU A N 1
ATOM 1558 C CA . GLU A 1 190 ? -6.602 -17.078 -11.945 1 98.75 190 GLU A CA 1
ATOM 1559 C C . GLU A 1 190 ? -7.758 -17.125 -10.953 1 98.75 190 GLU A C 1
ATOM 1561 O O . GLU A 1 190 ? -8.094 -18.172 -10.414 1 98.75 190 GLU A O 1
ATOM 1566 N N . GLY A 1 191 ? -8.352 -15.945 -10.641 1 98.44 191 GLY A N 1
ATOM 1567 C CA . GLY A 1 191 ? -9.516 -15.844 -9.773 1 98.44 191 GLY A CA 1
ATOM 1568 C C . GLY A 1 191 ? -10.578 -14.898 -10.305 1 98.44 191 GLY A C 1
ATOM 1569 O O . GLY A 1 191 ? -10.273 -13.992 -11.086 1 98.44 191 GLY A O 1
ATOM 1570 N N . MET A 1 192 ? -11.82 -15.18 -9.914 1 98.19 192 MET A N 1
ATOM 1571 C CA . MET A 1 192 ? -12.945 -14.359 -10.359 1 98.19 192 MET A CA 1
ATOM 1572 C C . MET A 1 192 ? -14.141 -14.508 -9.422 1 98.19 192 MET A C 1
ATOM 1574 O O . MET A 1 192 ? -14.242 -15.5 -8.703 1 98.19 192 MET A O 1
ATOM 1578 N N . TRP A 1 193 ? -14.961 -13.523 -9.414 1 97.88 193 TRP A N 1
ATOM 1579 C CA . TRP A 1 193 ? -16.266 -13.602 -8.789 1 97.88 193 TRP A CA 1
ATOM 1580 C C . TRP A 1 193 ? -17.312 -14.133 -9.766 1 97.88 193 TRP A C 1
ATOM 1582 O O . TRP A 1 193 ? -17.547 -13.531 -10.82 1 97.88 193 TRP A O 1
ATOM 1592 N N . VAL A 1 194 ? -17.969 -15.219 -9.43 1 97.62 194 VAL A N 1
ATOM 1593 C CA . VAL A 1 194 ? -19.094 -15.703 -10.227 1 97.62 194 VAL A CA 1
ATOM 1594 C C . VAL A 1 194 ? -20.406 -15.492 -9.469 1 97.62 194 VAL A C 1
ATOM 1596 O O . VAL A 1 194 ? -20.406 -15.43 -8.234 1 97.62 194 VAL A O 1
ATOM 1599 N N . TYR A 1 195 ? -21.484 -15.328 -10.195 1 94.75 195 TYR A N 1
ATOM 1600 C CA . TYR A 1 195 ? -22.781 -15.258 -9.531 1 94.75 195 TYR A CA 1
ATOM 1601 C C . TYR A 1 195 ? -23.094 -16.547 -8.789 1 94.75 195 TYR A C 1
ATOM 1603 O O . TYR A 1 195 ? -22.828 -17.641 -9.297 1 94.75 195 TYR A O 1
ATOM 1611 N N . ASP A 1 196 ? -23.562 -16.359 -7.617 1 89.75 196 ASP A N 1
ATOM 1612 C CA . ASP A 1 196 ? -23.891 -17.5 -6.785 1 89.75 196 ASP A CA 1
ATOM 1613 C C . ASP A 1 196 ? -25.266 -18.078 -7.164 1 89.75 196 ASP A C 1
ATOM 1615 O O . ASP A 1 196 ? -26.219 -17.969 -6.395 1 89.75 196 ASP A O 1
ATOM 1619 N N . ASN A 1 197 ? -25.406 -18.719 -8.203 1 85.25 197 ASN A N 1
ATOM 1620 C CA . ASN A 1 197 ? -26.672 -19.312 -8.656 1 85.25 197 ASN A CA 1
ATOM 1621 C C . ASN A 1 197 ? -26.5 -20.781 -9.031 1 85.25 197 ASN A C 1
ATOM 1623 O O . ASN A 1 197 ? -27.328 -21.328 -9.766 1 85.25 197 ASN A O 1
ATOM 1627 N N . TYR A 1 198 ? -25.547 -21.344 -8.469 1 85.12 198 TYR A N 1
ATOM 1628 C CA . TYR A 1 198 ? -25.281 -22.75 -8.797 1 85.12 198 TYR A CA 1
ATOM 1629 C C . TYR A 1 198 ? -25.953 -23.672 -7.797 1 85.12 198 TYR A C 1
ATOM 1631 O O . TYR A 1 198 ? -25.891 -23.453 -6.586 1 85.12 198 TYR A O 1
ATOM 1639 N N . SER A 1 199 ? -26.547 -24.641 -8.398 1 87.62 199 SER A N 1
ATOM 1640 C CA . SER A 1 199 ? -27.188 -25.656 -7.559 1 87.62 199 SER A CA 1
ATOM 1641 C C . SER A 1 199 ? -26.188 -26.719 -7.141 1 87.62 199 SER A C 1
ATOM 1643 O O . SER A 1 199 ? -26.438 -27.484 -6.195 1 87.62 199 SER A O 1
ATOM 1645 N N . HIS A 1 200 ? -25.188 -26.828 -7.863 1 92.62 200 HIS A N 1
ATOM 1646 C CA . HIS A 1 200 ? -24.078 -27.719 -7.551 1 92.62 200 HIS A CA 1
ATOM 1647 C C . HIS A 1 200 ? -22.75 -26.953 -7.539 1 92.62 200 HIS A C 1
ATOM 1649 O O . HIS A 1 200 ? -22.625 -25.906 -8.164 1 92.62 200 HIS A O 1
ATOM 1655 N N . ILE A 1 201 ? -21.875 -27.531 -6.852 1 94.12 201 ILE A N 1
ATOM 1656 C CA . ILE A 1 201 ? -20.578 -26.875 -6.746 1 94.12 201 ILE A CA 1
ATOM 1657 C C . ILE A 1 201 ? -19.922 -26.812 -8.125 1 94.12 201 ILE A C 1
ATOM 1659 O O . ILE A 1 201 ? -19.984 -27.781 -8.891 1 94.12 201 ILE A O 1
ATOM 1663 N N . LEU A 1 202 ? -19.375 -25.75 -8.398 1 93.44 202 LEU A N 1
ATOM 1664 C CA . LEU A 1 202 ? -18.641 -25.547 -9.641 1 93.44 202 LEU A CA 1
ATOM 1665 C C . LEU A 1 202 ? -17.156 -25.906 -9.461 1 93.44 202 LEU A C 1
ATOM 1667 O O . LEU A 1 202 ? -16.484 -25.312 -8.617 1 93.44 202 LEU A O 1
ATOM 1671 N N . GLU A 1 203 ? -16.688 -26.891 -10.211 1 93.38 203 GLU A N 1
ATOM 1672 C CA . GLU A 1 203 ? -15.266 -27.203 -10.273 1 93.38 203 GLU A CA 1
ATOM 1673 C C . GLU A 1 203 ? -14.586 -26.438 -11.406 1 93.38 203 GLU A C 1
ATOM 1675 O O . GLU A 1 203 ? -14.797 -26.734 -12.578 1 93.38 203 GLU A O 1
ATOM 1680 N N . PRO A 1 204 ? -13.695 -25.547 -11.039 1 92.75 204 PRO A N 1
ATOM 1681 C CA . PRO A 1 204 ? -13.211 -24.641 -12.078 1 92.75 204 PRO A CA 1
ATOM 1682 C C . PRO A 1 204 ? -12.117 -25.25 -12.945 1 92.75 204 PRO A C 1
ATOM 1684 O O . PRO A 1 204 ? -11.805 -24.719 -14.016 1 92.75 204 PRO A O 1
ATOM 1687 N N . PHE A 1 205 ? -11.43 -26.297 -12.5 1 90.19 205 PHE A N 1
ATOM 1688 C CA . PHE A 1 205 ? -10.406 -26.969 -13.297 1 90.19 205 PHE A CA 1
ATOM 1689 C C . PHE A 1 205 ? -10.273 -28.422 -12.906 1 90.19 205 PHE A C 1
ATOM 1691 O O . PHE A 1 205 ? -10.695 -28.828 -11.812 1 90.19 205 PHE A O 1
ATOM 1698 N N . LEU A 1 206 ? -9.664 -29.156 -13.773 1 87.94 206 LEU A N 1
ATOM 1699 C CA . LEU A 1 206 ? -9.602 -30.594 -13.625 1 87.94 206 LEU A CA 1
ATOM 1700 C C . LEU A 1 206 ? -8.359 -31.016 -12.836 1 87.94 206 LEU A C 1
ATOM 1702 O O . LEU A 1 206 ? -7.301 -30.406 -12.984 1 87.94 206 LEU A O 1
ATOM 1706 N N . SER A 1 207 ? -8.539 -31.969 -12 1 93.12 207 SER A N 1
ATOM 1707 C CA . SER A 1 207 ? -7.477 -32.688 -11.305 1 93.12 207 SER A CA 1
ATOM 1708 C C . SER A 1 207 ? -7.762 -34.188 -11.273 1 93.12 207 SER A C 1
ATOM 1710 O O . SER A 1 207 ? -8.898 -34.594 -11.055 1 93.12 207 SER A O 1
ATOM 1712 N N . ASP A 1 208 ? -6.758 -34.938 -11.398 1 90.38 208 ASP A N 1
ATOM 1713 C CA . ASP A 1 208 ? -6.898 -36.406 -11.383 1 90.38 208 ASP A CA 1
ATOM 1714 C C . ASP A 1 208 ? -7.164 -36.906 -9.969 1 90.38 208 ASP A C 1
ATOM 1716 O O . ASP A 1 208 ? -7.727 -38 -9.789 1 90.38 208 ASP A O 1
ATOM 1720 N N . ARG A 1 209 ? -6.848 -36.094 -9.008 1 89.88 209 ARG A N 1
ATOM 1721 C CA . ARG A 1 209 ? -6.805 -36.625 -7.652 1 89.88 209 ARG A CA 1
ATOM 1722 C C . ARG A 1 209 ? -7.711 -35.844 -6.715 1 89.88 209 ARG A C 1
ATOM 1724 O O . ARG A 1 209 ? -8.133 -36.344 -5.676 1 89.88 209 ARG A O 1
ATOM 1731 N N . HIS A 1 210 ? -7.898 -34.625 -7.117 1 93.38 210 HIS A N 1
ATOM 1732 C CA . HIS A 1 210 ? -8.516 -33.75 -6.129 1 93.38 210 HIS A CA 1
ATOM 1733 C C . HIS A 1 210 ? -9.688 -33 -6.73 1 93.38 210 HIS A C 1
ATOM 1735 O O . HIS A 1 210 ? -9.625 -32.562 -7.879 1 93.38 210 HIS A O 1
ATOM 1741 N N . GLN A 1 211 ? -10.797 -32.906 -6.043 1 93.94 211 GLN A N 1
ATOM 1742 C CA . GLN A 1 211 ? -11.984 -32.094 -6.277 1 93.94 211 GLN A CA 1
ATOM 1743 C C . GLN A 1 211 ? -12.555 -31.562 -4.969 1 93.94 211 GLN A C 1
ATOM 1745 O O . GLN A 1 211 ? -12.281 -32.125 -3.898 1 93.94 211 GLN A O 1
ATOM 1750 N N . PHE A 1 212 ? -13.25 -30.5 -5.148 1 95.38 212 PHE A N 1
ATOM 1751 C CA . PHE A 1 212 ? -13.906 -30.047 -3.936 1 95.38 212 PHE A CA 1
ATOM 1752 C C . PHE A 1 212 ? -14.805 -31.125 -3.361 1 95.38 212 PHE A C 1
ATOM 1754 O O . PHE A 1 212 ? -15.617 -31.719 -4.082 1 95.38 212 PHE A O 1
ATOM 1761 N N . ASP A 1 213 ? -14.594 -31.359 -2.135 1 94.56 213 ASP A N 1
ATOM 1762 C CA . ASP A 1 213 ? -15.461 -32.312 -1.446 1 94.56 213 ASP A CA 1
ATOM 1763 C C . ASP A 1 213 ? -16.703 -31.625 -0.882 1 94.56 213 ASP A C 1
ATOM 1765 O O . ASP A 1 213 ? -16.844 -31.484 0.334 1 94.56 213 ASP A O 1
ATOM 1769 N N . ALA A 1 214 ? -17.594 -31.328 -1.749 1 95.81 214 ALA A N 1
ATOM 1770 C CA . ALA A 1 214 ? -18.828 -30.625 -1.408 1 95.81 214 ALA A CA 1
ATOM 1771 C C . ALA A 1 214 ? -19.844 -30.703 -2.551 1 95.81 214 ALA A C 1
ATOM 1773 O O . ALA A 1 214 ? -19.469 -30.781 -3.721 1 95.81 214 ALA A O 1
ATOM 1774 N N . SER A 1 215 ? -21.078 -30.703 -2.271 1 94.62 215 SER A N 1
ATOM 1775 C CA . SER A 1 215 ? -22.141 -30.734 -3.279 1 94.62 215 SER A CA 1
ATOM 1776 C C . SER A 1 215 ? -22.484 -29.328 -3.773 1 94.62 215 SER A C 1
ATOM 1778 O O . SER A 1 215 ? -22.859 -29.156 -4.934 1 94.62 215 SER A O 1
ATOM 1780 N N . THR A 1 216 ? -22.453 -28.469 -2.812 1 94.44 216 THR A N 1
ATOM 1781 C CA . THR A 1 216 ? -22.703 -27.062 -3.102 1 94.44 216 THR A CA 1
ATOM 1782 C C . THR A 1 216 ? -21.656 -26.172 -2.424 1 94.44 216 THR A C 1
ATOM 1784 O O . THR A 1 216 ? -20.891 -26.641 -1.589 1 94.44 216 THR A O 1
ATOM 1787 N N . PHE A 1 217 ? -21.672 -24.953 -2.771 1 95.38 217 PHE A N 1
ATOM 1788 C CA . PHE A 1 217 ? -20.766 -24.016 -2.102 1 95.38 217 PHE A CA 1
ATOM 1789 C C . PHE A 1 217 ? -21.156 -23.844 -0.64 1 95.38 217 PHE A C 1
ATOM 1791 O O . PHE A 1 217 ? -20.297 -23.656 0.22 1 95.38 217 PHE A O 1
ATOM 1798 N N . ASP A 1 218 ? -22.406 -23.875 -0.255 1 93.25 218 ASP A N 1
ATOM 1799 C CA . ASP A 1 218 ? -22.859 -23.797 1.133 1 93.25 218 ASP A CA 1
ATOM 1800 C C . ASP A 1 218 ? -22.328 -24.969 1.95 1 93.25 218 ASP A C 1
ATOM 1802 O O . ASP A 1 218 ? -21.906 -24.797 3.098 1 93.25 218 ASP A O 1
ATOM 1806 N N . ASP A 1 219 ? -22.422 -26.094 1.273 1 94.75 219 ASP A N 1
ATOM 1807 C CA . ASP A 1 219 ? -21.859 -27.266 1.907 1 94.75 219 ASP A CA 1
ATOM 1808 C C . ASP A 1 219 ? -20.359 -27.094 2.162 1 94.75 219 ASP A C 1
ATOM 1810 O O . ASP A 1 219 ? -19.875 -27.438 3.24 1 94.75 219 ASP A O 1
ATOM 1814 N N . LEU A 1 220 ? -19.656 -26.594 1.215 1 96.06 220 LEU A N 1
ATOM 1815 C CA . LEU A 1 220 ? -18.234 -26.328 1.363 1 96.06 220 LEU A CA 1
ATOM 1816 C C . LEU A 1 220 ? -17.969 -25.344 2.496 1 96.06 220 LEU A C 1
ATOM 1818 O O . LEU A 1 220 ? -17.047 -25.516 3.283 1 96.06 220 LEU A O 1
ATOM 1822 N N . GLU A 1 221 ? -18.766 -24.297 2.627 1 94.44 221 GLU A N 1
ATOM 1823 C CA . GLU A 1 221 ? -18.641 -23.281 3.666 1 94.44 221 GLU A CA 1
ATOM 1824 C C . GLU A 1 221 ? -18.812 -23.875 5.055 1 94.44 221 GLU A C 1
ATOM 1826 O O . GLU A 1 221 ? -18.094 -23.531 5.988 1 94.44 221 GLU A O 1
ATOM 1831 N N . GLU A 1 222 ? -19.766 -24.703 5.203 1 94 222 GLU A N 1
ATOM 1832 C CA . GLU A 1 222 ? -20 -25.359 6.484 1 94 222 GLU A CA 1
ATOM 1833 C C . GLU A 1 222 ? -18.812 -26.219 6.895 1 94 222 GLU A C 1
ATOM 1835 O O . GLU A 1 222 ? -18.375 -26.188 8.055 1 94 222 GLU A O 1
ATOM 1840 N N . LYS A 1 223 ? -18.312 -26.906 5.938 1 95.31 223 LYS A N 1
ATOM 1841 C CA . LYS A 1 223 ? -17.172 -27.75 6.211 1 95.31 223 LYS A CA 1
ATOM 1842 C C . LYS A 1 223 ? -15.945 -26.922 6.594 1 95.31 223 LYS A C 1
ATOM 1844 O O . LYS A 1 223 ? -15.219 -27.281 7.52 1 95.31 223 LYS A O 1
ATOM 1849 N N . ILE A 1 224 ? -15.734 -25.906 5.922 1 94.56 224 ILE A N 1
ATOM 1850 C CA . ILE A 1 224 ? -14.586 -25.047 6.203 1 94.56 224 ILE A CA 1
ATOM 1851 C C . ILE A 1 224 ? -14.758 -24.391 7.574 1 94.56 224 ILE A C 1
ATOM 1853 O O . ILE A 1 224 ? -13.789 -24.281 8.336 1 94.56 224 ILE A O 1
ATOM 1857 N N . MET A 1 225 ? -15.953 -23.891 7.926 1 93.19 225 MET A N 1
ATOM 1858 C CA . MET A 1 225 ? -16.188 -23.297 9.242 1 93.19 225 MET A CA 1
ATOM 1859 C C . MET A 1 225 ? -15.914 -24.312 10.344 1 93.19 225 MET A C 1
ATOM 1861 O O . MET A 1 225 ? -15.258 -23.984 11.336 1 93.19 225 MET A O 1
ATOM 1865 N N . PHE A 1 226 ? -16.406 -25.5 10.055 1 93.88 226 PHE A N 1
ATOM 1866 C CA . PHE A 1 226 ? -16.203 -26.562 11.031 1 93.88 226 PHE A CA 1
ATOM 1867 C C . PHE A 1 226 ? -14.719 -26.828 11.234 1 93.88 226 PHE A C 1
ATOM 1869 O O . PHE A 1 226 ? -14.242 -26.891 12.367 1 93.88 226 PHE A O 1
ATOM 1876 N N . THR A 1 227 ? -13.977 -26.922 10.156 1 93.56 227 THR A N 1
ATOM 1877 C CA . THR A 1 227 ? -12.562 -27.281 10.258 1 93.56 227 THR A CA 1
ATOM 1878 C C . THR A 1 227 ? -11.734 -26.094 10.742 1 93.56 227 THR A C 1
ATOM 1880 O O . THR A 1 227 ? -10.734 -26.281 11.445 1 93.56 227 THR A O 1
ATOM 1883 N N . SER A 1 228 ? -12.062 -24.906 10.438 1 91.94 228 SER A N 1
ATOM 1884 C CA . SER A 1 228 ? -11.32 -23.719 10.883 1 91.94 228 SER A CA 1
ATOM 1885 C C . SER A 1 228 ? -11.453 -23.531 12.391 1 91.94 228 SER A C 1
ATOM 1887 O O . SER A 1 228 ? -10.492 -23.141 13.055 1 91.94 228 SER A O 1
ATOM 1889 N N . TYR A 1 229 ? -12.602 -23.828 12.969 1 91.75 229 TYR A N 1
ATOM 1890 C CA . TYR A 1 229 ? -12.805 -23.672 14.406 1 91.75 229 TYR A CA 1
ATOM 1891 C C . TYR A 1 229 ? -12.289 -24.891 15.164 1 91.75 229 TYR A C 1
ATOM 1893 O O . TYR A 1 229 ? -11.773 -24.766 16.281 1 91.75 229 TYR A O 1
ATOM 1901 N N . GLY A 1 230 ? -12.344 -26.031 14.516 1 91.56 230 GLY A N 1
ATOM 1902 C CA . GLY A 1 230 ? -11.93 -27.25 15.195 1 91.56 230 GLY A CA 1
ATOM 1903 C C . GLY A 1 230 ? -10.461 -27.578 15 1 91.56 230 GLY A C 1
ATOM 1904 O O . GLY A 1 230 ? -9.898 -28.391 15.742 1 91.56 230 GLY A O 1
ATOM 1905 N N . GLY A 1 231 ? -9.883 -27.016 13.953 1 89.44 231 GLY A N 1
ATOM 1906 C CA . GLY A 1 231 ? -8.469 -27.25 13.672 1 89.44 231 GLY A CA 1
ATOM 1907 C C . GLY A 1 231 ? -8.211 -28.531 12.922 1 89.44 231 GLY A C 1
ATOM 1908 O O . GLY A 1 231 ? -7.059 -28.938 12.75 1 89.44 231 GLY A O 1
ATOM 1909 N N . ARG A 1 232 ? -9.266 -29.141 12.422 1 88.81 232 ARG A N 1
ATOM 1910 C CA . ARG A 1 232 ? -9.117 -30.391 11.695 1 88.81 232 ARG A CA 1
ATOM 1911 C C . ARG A 1 232 ? -8.758 -30.141 10.234 1 88.81 232 ARG A C 1
ATOM 1913 O O . ARG A 1 232 ? -9.047 -29.062 9.695 1 88.81 232 ARG A O 1
ATOM 1920 N N . LYS A 1 233 ? -8.133 -31.094 9.68 1 87 233 LYS A N 1
ATOM 1921 C CA . LYS A 1 233 ? -7.773 -31.047 8.266 1 87 233 LYS A CA 1
ATOM 1922 C C . LYS A 1 233 ? -8.43 -32.188 7.5 1 87 233 LYS A C 1
ATOM 1924 O O . LYS A 1 233 ? -8.484 -33.344 7.988 1 87 233 LYS A O 1
ATOM 1929 N N . ASP A 1 234 ? -8.891 -31.781 6.398 1 88.25 234 ASP A N 1
ATOM 1930 C CA . ASP A 1 234 ? -9.328 -32.844 5.484 1 88.25 234 ASP A CA 1
ATOM 1931 C C . ASP A 1 234 ? -8.133 -33.625 4.953 1 88.25 234 ASP A C 1
ATOM 1933 O O . ASP A 1 234 ? -7.145 -33.031 4.5 1 88.25 234 ASP A O 1
ATOM 1937 N N . GLY A 1 235 ? -8.141 -34.938 4.992 1 85.25 235 GLY A N 1
ATOM 1938 C CA . GLY A 1 235 ? -7.02 -35.781 4.609 1 85.25 235 GLY A CA 1
ATOM 1939 C C . GLY A 1 235 ? -6.594 -35.594 3.166 1 85.25 235 GLY A C 1
ATOM 1940 O O . GLY A 1 235 ? -5.402 -35.656 2.852 1 85.25 235 GLY A O 1
ATOM 1941 N N . LEU A 1 236 ? -7.551 -35.406 2.322 1 88.88 236 LEU A N 1
ATOM 1942 C CA . LEU A 1 236 ? -7.246 -35.219 0.906 1 88.88 236 LEU A CA 1
ATOM 1943 C C . LEU A 1 236 ? -7.074 -33.75 0.564 1 88.88 236 LEU A C 1
ATOM 1945 O O . LEU A 1 236 ? -6.719 -33.406 -0.566 1 88.88 236 LEU A O 1
ATOM 1949 N N . GLU A 1 237 ? -7.293 -32.844 1.608 1 91.81 237 GLU A N 1
ATOM 1950 C CA . GLU A 1 237 ? -7.125 -31.422 1.423 1 91.81 237 GLU A CA 1
ATOM 1951 C C . GLU A 1 237 ? -8.055 -30.891 0.332 1 91.81 237 GLU A C 1
ATOM 1953 O O . GLU A 1 237 ? -7.621 -30.141 -0.548 1 91.81 237 GLU A O 1
ATOM 1958 N N . ASN A 1 238 ? -9.281 -31.297 0.398 1 94.06 238 ASN A N 1
ATOM 1959 C CA . ASN A 1 238 ? -10.234 -30.953 -0.649 1 94.06 238 ASN A CA 1
ATOM 1960 C C . ASN A 1 238 ? -11.203 -29.875 -0.183 1 94.06 238 ASN A C 1
ATOM 1962 O O . ASN A 1 238 ? -12.164 -29.547 -0.885 1 94.06 238 ASN A O 1
ATOM 1966 N N . PHE A 1 239 ? -10.891 -29.344 1.094 1 91.38 239 PHE A N 1
ATOM 1967 C CA . PHE A 1 239 ? -11.711 -28.25 1.613 1 91.38 239 PHE A CA 1
ATOM 1968 C C . PHE A 1 239 ? -11.062 -26.906 1.324 1 91.38 239 PHE A C 1
ATOM 1970 O O . PHE A 1 239 ? -10.016 -26.578 1.885 1 91.38 239 PHE A O 1
ATOM 1977 N N . GLY A 1 240 ? -11.523 -26.234 0.176 1 92.94 240 GLY A N 1
ATOM 1978 C CA . GLY A 1 240 ? -11.055 -24.875 -0.076 1 92.94 240 GLY A CA 1
ATOM 1979 C C . GLY A 1 240 ? -11.938 -23.812 0.547 1 92.94 240 GLY A C 1
ATOM 1980 O O . GLY A 1 240 ? -13.156 -24 0.669 1 92.94 240 GLY A O 1
ATOM 1981 N N . TRP A 1 241 ? -11.258 -22.781 1.152 1 96.62 241 TRP A N 1
ATOM 1982 C CA . TRP A 1 241 ? -12.023 -21.625 1.601 1 96.62 241 TRP A CA 1
ATOM 1983 C C . TRP A 1 241 ? -12.172 -20.609 0.479 1 96.62 241 TRP A C 1
ATOM 1985 O O . TRP A 1 241 ? -11.219 -19.891 0.143 1 96.62 241 TRP A O 1
ATOM 1995 N N . LEU A 1 242 ? -13.32 -20.531 -0.006 1 97.31 242 LEU A N 1
ATOM 1996 C CA . LEU A 1 242 ? -13.695 -19.594 -1.063 1 97.31 242 LEU A CA 1
ATOM 1997 C C . LEU A 1 242 ? -14.727 -18.594 -0.561 1 97.31 242 LEU A C 1
ATOM 1999 O O . LEU A 1 242 ? -15.891 -18.938 -0.352 1 97.31 242 LEU A O 1
ATOM 2003 N N . PRO A 1 243 ? -14.305 -17.328 -0.454 1 96.25 243 PRO A N 1
ATOM 2004 C CA . PRO A 1 243 ? -15.219 -16.359 0.155 1 96.25 243 PRO A CA 1
ATOM 2005 C C . PRO A 1 243 ? -16.438 -16.062 -0.713 1 96.25 243 PRO A C 1
ATOM 2007 O O . PRO A 1 243 ? -16.406 -16.312 -1.924 1 96.25 243 PRO A O 1
ATOM 2010 N N . LYS A 1 244 ? -17.469 -15.609 -0.058 1 94.5 244 LYS A N 1
ATOM 2011 C CA . LYS A 1 244 ? -18.719 -15.141 -0.659 1 94.5 244 LYS A CA 1
ATOM 2012 C C . LYS A 1 244 ? -18.984 -13.68 -0.286 1 94.5 244 LYS A C 1
ATOM 2014 O O . LYS A 1 244 ? -18.609 -13.234 0.798 1 94.5 244 LYS A O 1
ATOM 2019 N N . THR A 1 245 ? -19.562 -12.93 -1.288 1 94.31 245 THR A N 1
ATOM 2020 C CA . THR A 1 245 ? -19.859 -11.531 -1.016 1 94.31 245 THR A CA 1
ATOM 2021 C C . THR A 1 245 ? -21.125 -11.094 -1.733 1 94.31 245 THR A C 1
ATOM 2023 O O . THR A 1 245 ? -21.734 -11.875 -2.465 1 94.31 245 THR A O 1
ATOM 2026 N N . ILE A 1 246 ? -21.594 -9.898 -1.333 1 94 246 ILE A N 1
ATOM 2027 C CA . ILE A 1 246 ? -22.594 -9.227 -2.148 1 94 246 ILE A CA 1
ATOM 2028 C C . ILE A 1 246 ? -21.906 -8.406 -3.238 1 94 246 ILE A C 1
ATOM 2030 O O . ILE A 1 246 ? -21.156 -7.473 -2.941 1 94 246 ILE A O 1
ATOM 2034 N N . ILE A 1 247 ? -22.141 -8.758 -4.473 1 92.19 247 ILE A N 1
ATOM 2035 C CA . ILE A 1 247 ? -21.422 -8.125 -5.57 1 92.19 247 ILE A CA 1
ATOM 2036 C C . ILE A 1 247 ? -22.188 -6.891 -6.047 1 92.19 247 ILE A C 1
ATOM 2038 O O . ILE A 1 247 ? -21.578 -5.914 -6.496 1 92.19 247 ILE A O 1
ATOM 2042 N N . ASN A 1 248 ? -23.484 -6.934 -6.004 1 89.69 248 ASN A N 1
ATOM 2043 C CA . ASN A 1 248 ? -24.344 -5.824 -6.391 1 89.69 248 ASN A CA 1
ATOM 2044 C C . ASN A 1 248 ? -25.672 -5.848 -5.621 1 89.69 248 ASN A C 1
ATOM 2046 O O . ASN A 1 248 ? -26.016 -6.848 -4.992 1 89.69 248 ASN A O 1
ATOM 2050 N N . ILE A 1 249 ? -26.281 -4.648 -5.613 1 89.06 249 ILE A N 1
ATOM 2051 C CA . ILE A 1 249 ? -27.641 -4.543 -5.086 1 89.06 249 ILE A CA 1
ATOM 2052 C C . ILE A 1 249 ? -28.609 -4.215 -6.219 1 89.06 249 ILE A C 1
ATOM 2054 O O . ILE A 1 249 ? -28.453 -3.199 -6.902 1 89.06 249 ILE A O 1
ATOM 2058 N N . GLU A 1 250 ? -29.547 -5.07 -6.387 1 85.38 250 GLU A N 1
ATOM 2059 C CA . GLU A 1 250 ? -30.547 -4.863 -7.43 1 85.38 250 GLU A CA 1
ATOM 2060 C C . GLU A 1 250 ? -31.703 -4.02 -6.926 1 85.38 250 GLU A C 1
ATOM 2062 O O . GLU A 1 250 ? -32.281 -4.32 -5.883 1 85.38 250 GLU A O 1
ATOM 2067 N N . ASN A 1 251 ? -32.062 -3.01 -7.578 1 81.62 251 ASN A N 1
ATOM 2068 C CA . ASN A 1 251 ? -33.188 -2.119 -7.309 1 81.62 251 ASN A CA 1
ATOM 2069 C C . ASN A 1 251 ? -33.125 -1.566 -5.887 1 81.62 251 ASN A C 1
ATOM 2071 O O . ASN A 1 251 ? -34.156 -1.346 -5.262 1 81.62 251 ASN A O 1
ATOM 2075 N N . GLY A 1 252 ? -31.984 -1.533 -5.359 1 80.5 252 GLY A N 1
ATOM 2076 C CA . GLY A 1 252 ? -31.812 -0.981 -4.023 1 80.5 252 GLY A CA 1
ATOM 2077 C C . GLY A 1 252 ? -32.375 -1.872 -2.936 1 80.5 252 GLY A C 1
ATOM 2078 O O . GLY A 1 252 ? -32.438 -1.479 -1.769 1 80.5 252 GLY A O 1
ATOM 2079 N N . LYS A 1 253 ? -32.781 -3.117 -3.254 1 83.56 253 LYS A N 1
ATOM 2080 C CA . LYS A 1 253 ? -33.469 -3.938 -2.279 1 83.56 253 LYS A CA 1
ATOM 2081 C C . LYS A 1 253 ? -32.875 -5.332 -2.178 1 83.56 253 LYS A C 1
ATOM 2083 O O . LYS A 1 253 ? -32.781 -5.895 -1.086 1 83.56 253 LYS A O 1
ATOM 2088 N N . SER A 1 254 ? -32.438 -5.812 -3.355 1 86.69 254 SER A N 1
ATOM 2089 C CA . SER A 1 254 ? -32.062 -7.227 -3.357 1 86.69 254 SER A CA 1
ATOM 2090 C C . SER A 1 254 ? -30.578 -7.402 -3.586 1 86.69 254 SER A C 1
ATOM 2092 O O . SER A 1 254 ? -30.047 -6.984 -4.613 1 86.69 254 SER A O 1
ATOM 2094 N N . PRO A 1 255 ? -29.953 -8.094 -2.648 1 91.75 255 PRO A N 1
ATOM 2095 C CA . PRO A 1 255 ? -28.516 -8.359 -2.838 1 91.75 255 PRO A CA 1
ATOM 2096 C C . PRO A 1 255 ? -28.25 -9.461 -3.865 1 91.75 255 PRO A C 1
ATOM 2098 O O . PRO A 1 255 ? -29 -10.438 -3.939 1 91.75 255 PRO A O 1
ATOM 2101 N N . LEU A 1 256 ? -27.328 -9.234 -4.727 1 92.25 256 LEU A N 1
ATOM 2102 C CA . LEU A 1 256 ? -26.766 -10.258 -5.594 1 92.25 256 LEU A CA 1
ATOM 2103 C C . LEU A 1 256 ? -25.453 -10.781 -5.027 1 92.25 256 LEU A C 1
ATOM 2105 O O . LEU A 1 256 ? -24.531 -10.008 -4.746 1 92.25 256 LEU A O 1
ATOM 2109 N N . TYR A 1 257 ? -25.406 -12.094 -4.941 1 94.06 257 TYR A N 1
ATOM 2110 C CA . TYR A 1 257 ? -24.266 -12.688 -4.273 1 94.06 257 TYR A CA 1
ATOM 2111 C C . TYR A 1 257 ? -23.219 -13.148 -5.285 1 94.06 257 TYR A C 1
ATOM 2113 O O . TYR A 1 257 ? -23.562 -13.602 -6.379 1 94.06 257 TYR A O 1
ATOM 2121 N N . GLY A 1 258 ? -22 -12.906 -4.965 1 95.5 258 GLY A N 1
ATOM 2122 C CA . GLY A 1 258 ? -20.859 -13.414 -5.699 1 95.5 258 GLY A CA 1
ATOM 2123 C C . GLY A 1 258 ? -20.094 -14.484 -4.941 1 95.5 258 GLY A C 1
ATOM 2124 O O . GLY A 1 258 ? -19.891 -14.367 -3.732 1 95.5 258 GLY A O 1
ATOM 2125 N N . GLN A 1 259 ? -19.766 -15.539 -5.648 1 96.75 259 GLN A N 1
ATOM 2126 C CA . GLN A 1 259 ? -18.938 -16.625 -5.141 1 96.75 259 GLN A CA 1
ATOM 2127 C C . GLN A 1 259 ? -17.562 -16.625 -5.809 1 96.75 259 GLN A C 1
ATOM 2129 O O . GLN A 1 259 ? -17.469 -16.688 -7.035 1 96.75 259 GLN A O 1
ATOM 2134 N N . TRP A 1 260 ? -16.531 -16.547 -4.949 1 97.81 260 TRP A N 1
ATOM 2135 C CA . TRP A 1 260 ? -15.172 -16.578 -5.484 1 97.81 260 TRP A CA 1
ATOM 2136 C C . TRP A 1 260 ? -14.82 -17.984 -5.965 1 97.81 260 TRP A C 1
ATOM 2138 O O . TRP A 1 260 ? -15.125 -18.969 -5.293 1 97.81 260 TRP A O 1
ATOM 2148 N N . ILE A 1 261 ? -14.211 -18.078 -7.113 1 97.94 261 ILE A N 1
ATOM 2149 C CA . ILE A 1 261 ? -13.602 -19.328 -7.582 1 97.94 261 ILE A CA 1
ATOM 2150 C C . ILE A 1 261 ? -12.219 -19.047 -8.156 1 97.94 261 ILE A C 1
ATOM 2152 O O . ILE A 1 261 ? -11.867 -17.891 -8.414 1 97.94 261 ILE A O 1
ATOM 2156 N N . TYR A 1 262 ? -11.43 -20.078 -8.32 1 98.44 262 TYR A N 1
ATOM 2157 C CA . TYR A 1 262 ? -10.07 -19.938 -8.836 1 98.44 262 TYR A CA 1
ATOM 2158 C C . TYR A 1 262 ? -9.703 -21.141 -9.703 1 98.44 262 TYR A C 1
ATOM 2160 O O . TYR A 1 262 ? -10.383 -22.156 -9.68 1 98.44 262 TYR A O 1
ATOM 2168 N N . ARG A 1 263 ? -8.648 -20.984 -10.492 1 98.19 263 ARG A N 1
ATOM 2169 C CA . ARG A 1 263 ? -8.062 -22.109 -11.211 1 98.19 263 ARG A CA 1
ATOM 2170 C C . ARG A 1 263 ? -6.586 -21.859 -11.516 1 98.19 263 ARG A C 1
ATOM 2172 O O . ARG A 1 263 ? -6.117 -20.719 -11.438 1 98.19 263 ARG A O 1
ATOM 2179 N N . ILE A 1 264 ? -5.844 -22.875 -11.703 1 98.31 264 ILE A N 1
ATOM 2180 C CA . ILE A 1 264 ? -4.477 -22.859 -12.211 1 98.31 264 ILE A CA 1
ATOM 2181 C C . ILE A 1 264 ? -4.441 -23.484 -13.602 1 98.31 264 ILE A C 1
ATOM 2183 O O . ILE A 1 264 ? -4.785 -24.656 -13.781 1 98.31 264 ILE A O 1
ATOM 2187 N N . VAL A 1 265 ? -4.117 -22.703 -14.555 1 98.12 265 VAL A N 1
ATOM 2188 C CA . VAL A 1 265 ? -4.059 -23.109 -15.953 1 98.12 265 VAL A CA 1
ATOM 2189 C C . VAL A 1 265 ? -2.738 -22.641 -16.578 1 98.12 265 VAL A C 1
ATOM 2191 O O . VAL A 1 265 ? -2 -21.875 -15.961 1 98.12 265 VAL A O 1
ATOM 2194 N N . CYS A 1 266 ? -2.436 -23.266 -17.672 1 98.5 266 CYS A N 1
ATOM 2195 C CA . CYS A 1 266 ? -1.151 -22.938 -18.297 1 98.5 266 CYS A CA 1
ATOM 2196 C C . CYS A 1 266 ? -1.339 -22.422 -19.703 1 98.5 266 CYS A C 1
ATOM 2198 O O . CYS A 1 266 ? -2.449 -22.438 -20.25 1 98.5 266 CYS A O 1
ATOM 2200 N N . HIS A 1 267 ? -0.326 -21.828 -20.234 1 98.56 267 HIS A N 1
ATOM 2201 C CA . HIS A 1 267 ? -0.245 -21.297 -21.578 1 98.56 267 HIS A CA 1
ATOM 2202 C C . HIS A 1 267 ? 1.112 -21.594 -22.203 1 98.56 267 HIS A C 1
ATOM 2204 O O . HIS A 1 267 ? 2.152 -21.219 -21.656 1 98.56 267 HIS A O 1
ATOM 2210 N N . PRO A 1 268 ? 1.113 -22.281 -23.406 1 98.25 268 PRO A N 1
ATOM 2211 C CA . PRO A 1 268 ? 2.385 -22.438 -24.109 1 98.25 268 PRO A CA 1
ATOM 2212 C C . PRO A 1 268 ? 2.928 -21.109 -24.656 1 98.25 268 PRO A C 1
ATOM 2214 O O . PRO A 1 268 ? 2.254 -20.438 -25.438 1 98.25 268 PRO A O 1
ATOM 2217 N N . LEU A 1 269 ? 4.102 -20.781 -24.266 1 97.94 269 LEU A N 1
ATOM 2218 C CA . LEU A 1 269 ? 4.688 -19.5 -24.703 1 97.94 269 LEU A CA 1
ATOM 2219 C C . LEU A 1 269 ? 5.016 -19.531 -26.188 1 97.94 269 LEU A C 1
ATOM 2221 O O . LEU A 1 269 ? 5.426 -20.562 -26.719 1 97.94 269 LEU A O 1
ATOM 2225 N N . LYS A 1 270 ? 4.961 -18.375 -26.812 1 93.88 270 LYS A N 1
ATOM 2226 C CA . LYS A 1 270 ? 5.211 -18.266 -28.25 1 93.88 270 LYS A CA 1
ATOM 2227 C C . LYS A 1 270 ? 6.707 -18.203 -28.547 1 93.88 270 LYS A C 1
ATOM 2229 O O . LYS A 1 270 ? 7.129 -18.438 -29.672 1 93.88 270 LYS A O 1
ATOM 2234 N N . ARG A 1 271 ? 7.414 -17.891 -27.594 1 93.12 271 ARG A N 1
ATOM 2235 C CA . ARG A 1 271 ? 8.859 -17.75 -27.75 1 93.12 271 ARG A CA 1
ATOM 2236 C C . ARG A 1 271 ? 9.602 -18.641 -26.75 1 93.12 271 ARG A C 1
ATOM 2238 O O . ARG A 1 271 ? 9.016 -19.109 -25.766 1 93.12 271 ARG A O 1
ATOM 2245 N N . ASP A 1 272 ? 10.859 -18.812 -27.156 1 94.69 272 ASP A N 1
ATOM 2246 C CA . ASP A 1 272 ? 11.734 -19.469 -26.188 1 94.69 272 ASP A CA 1
ATOM 2247 C C . ASP A 1 272 ? 12.031 -18.531 -25.016 1 94.69 272 ASP A C 1
ATOM 2249 O O . ASP A 1 272 ? 11.867 -17.312 -25.125 1 94.69 272 ASP A O 1
ATOM 2253 N N . LEU A 1 273 ? 12.273 -19.141 -23.906 1 96.75 273 LEU A N 1
ATOM 2254 C CA . LEU A 1 273 ? 12.703 -18.422 -22.719 1 96.75 273 LEU A CA 1
ATOM 2255 C C . LEU A 1 273 ? 14 -19.016 -22.156 1 96.75 273 LEU A C 1
ATOM 2257 O O . LEU A 1 273 ? 13.961 -19.938 -21.344 1 96.75 273 LEU A O 1
ATOM 2261 N N . PRO A 1 274 ? 15.125 -18.438 -22.547 1 95.81 274 PRO A N 1
ATOM 2262 C CA . PRO A 1 274 ? 16.391 -18.984 -22.078 1 95.81 274 PRO A CA 1
ATOM 2263 C C . PRO A 1 274 ? 16.516 -19 -20.562 1 95.81 274 PRO A C 1
ATOM 2265 O O . PRO A 1 274 ? 15.938 -18.141 -19.875 1 95.81 274 PRO A O 1
ATOM 2268 N N . LEU A 1 275 ? 17.344 -19.922 -20.047 1 94.69 275 LEU A N 1
ATOM 2269 C CA . LEU A 1 275 ? 17.453 -20.141 -18.609 1 94.69 275 LEU A CA 1
ATOM 2270 C C . LEU A 1 275 ? 18.094 -18.938 -17.922 1 94.69 275 LEU A C 1
ATOM 2272 O O . LEU A 1 275 ? 17.891 -18.703 -16.734 1 94.69 275 LEU A O 1
ATOM 2276 N N . ASN A 1 276 ? 18.844 -18.125 -18.625 1 92.56 276 ASN A N 1
ATOM 2277 C CA . ASN A 1 276 ? 19.484 -16.953 -18.047 1 92.56 276 ASN A CA 1
ATOM 2278 C C . ASN A 1 276 ? 18.453 -15.883 -17.688 1 92.56 276 ASN A C 1
ATOM 2280 O O . ASN A 1 276 ? 18.766 -14.93 -16.969 1 92.56 276 ASN A O 1
ATOM 2284 N N . ARG A 1 277 ? 17.25 -16.109 -18.219 1 93.5 277 ARG A N 1
ATOM 2285 C CA . ARG A 1 277 ? 16.172 -15.188 -17.875 1 93.5 277 ARG A CA 1
ATOM 2286 C C . ARG A 1 277 ? 15.648 -15.477 -16.469 1 93.5 277 ARG A C 1
ATOM 2288 O O . ARG A 1 277 ? 14.914 -14.664 -15.898 1 93.5 277 ARG A O 1
ATOM 2295 N N . LEU A 1 278 ? 16.062 -16.578 -15.93 1 94.5 278 LEU A N 1
ATOM 2296 C CA . LEU A 1 278 ? 15.57 -16.984 -14.617 1 94.5 278 LEU A CA 1
ATOM 2297 C C . LEU A 1 278 ? 16.656 -16.844 -13.562 1 94.5 278 LEU A C 1
ATOM 2299 O O . LEU A 1 278 ? 17.766 -17.344 -13.75 1 94.5 278 LEU A O 1
ATOM 2303 N N . ARG A 1 279 ? 16.297 -16.125 -12.5 1 92.06 279 ARG A N 1
ATOM 2304 C CA . ARG A 1 279 ? 17.172 -16.031 -11.344 1 92.06 279 ARG A CA 1
ATOM 2305 C C . ARG A 1 279 ? 16.438 -16.375 -10.055 1 92.06 279 ARG A C 1
ATOM 2307 O O . ARG A 1 279 ? 15.273 -15.984 -9.891 1 92.06 279 ARG A O 1
ATOM 2314 N N . MET A 1 280 ? 17.109 -17.109 -9.266 1 92.94 280 MET A N 1
ATOM 2315 C CA . MET A 1 280 ? 16.484 -17.453 -8 1 92.94 280 MET A CA 1
ATOM 2316 C C . MET A 1 280 ? 16.219 -16.219 -7.152 1 92.94 280 MET A C 1
ATOM 2318 O O . MET A 1 280 ? 17.078 -15.336 -7.059 1 92.94 280 MET A O 1
ATOM 2322 N N . ALA A 1 281 ? 15.047 -16.094 -6.648 1 92.5 281 ALA A N 1
ATOM 2323 C CA . ALA A 1 281 ? 14.758 -15.102 -5.621 1 92.5 281 ALA A CA 1
ATOM 2324 C C . ALA A 1 281 ? 15.328 -15.523 -4.27 1 92.5 281 ALA A C 1
ATOM 2326 O O . ALA A 1 281 ? 15.109 -16.641 -3.818 1 92.5 281 ALA A O 1
ATOM 2327 N N . ASP A 1 282 ? 16.016 -14.664 -3.609 1 91.12 282 ASP A N 1
ATOM 2328 C CA . ASP A 1 282 ? 16.641 -15.023 -2.344 1 91.12 282 ASP A CA 1
ATOM 2329 C C . ASP A 1 282 ? 15.688 -14.828 -1.174 1 91.12 282 ASP A C 1
ATOM 2331 O O . ASP A 1 282 ? 15.672 -13.766 -0.542 1 91.12 282 ASP A O 1
ATOM 2335 N N . ASP A 1 283 ? 14.984 -15.773 -0.842 1 90.81 283 ASP A N 1
ATOM 2336 C CA . ASP A 1 283 ? 14.164 -15.812 0.365 1 90.81 283 ASP A CA 1
ATOM 2337 C C . ASP A 1 283 ? 14.961 -16.344 1.554 1 90.81 283 ASP A C 1
ATOM 2339 O O . ASP A 1 283 ? 14.984 -17.547 1.807 1 90.81 283 ASP A O 1
ATOM 2343 N N . LEU A 1 284 ? 15.469 -15.516 2.338 1 90.75 284 LEU A N 1
ATOM 2344 C CA . LEU A 1 284 ? 16.484 -15.82 3.33 1 90.75 284 LEU A CA 1
ATOM 2345 C C . LEU A 1 284 ? 15.961 -16.812 4.367 1 90.75 284 LEU A C 1
ATOM 2347 O O . LEU A 1 284 ? 16.688 -17.688 4.828 1 90.75 284 LEU A O 1
ATOM 2351 N N . SER A 1 285 ? 14.734 -16.703 4.742 1 87.88 285 SER A N 1
ATOM 2352 C CA . SER A 1 285 ? 14.18 -17.594 5.766 1 87.88 285 SER A CA 1
ATOM 2353 C C . SER A 1 285 ? 14.234 -19.047 5.32 1 87.88 285 SER A C 1
ATOM 2355 O O . SER A 1 285 ? 14.484 -19.938 6.129 1 87.88 285 SER A O 1
ATOM 2357 N N . SER A 1 286 ? 13.984 -19.219 4.055 1 87.88 286 SER A N 1
ATOM 2358 C CA . SER A 1 286 ? 14.039 -20.578 3.514 1 87.88 286 SER A CA 1
ATOM 2359 C C . SER A 1 286 ? 15.445 -21.141 3.58 1 87.88 286 SER A C 1
ATOM 2361 O O . SER A 1 286 ? 15.641 -22.312 3.932 1 87.88 286 SER A O 1
ATOM 2363 N N . ARG A 1 287 ? 16.438 -20.406 3.307 1 88.88 287 ARG A N 1
ATOM 2364 C CA . ARG A 1 287 ? 17.828 -20.859 3.342 1 88.88 287 ARG A CA 1
ATOM 2365 C C . ARG A 1 287 ? 18.297 -21.062 4.777 1 88.88 287 ARG A C 1
ATOM 2367 O O . ARG A 1 287 ? 19.016 -22.031 5.062 1 88.88 287 ARG A O 1
ATOM 2374 N N . MET A 1 288 ? 17.844 -20.188 5.625 1 87.69 288 MET A N 1
ATOM 2375 C CA . MET A 1 288 ? 18.266 -20.234 7.023 1 87.69 288 MET A CA 1
ATOM 2376 C C . MET A 1 288 ? 17.75 -21.484 7.707 1 87.69 288 MET A C 1
ATOM 2378 O O . MET A 1 288 ? 18.406 -22.031 8.602 1 87.69 288 MET A O 1
ATOM 2382 N N . MET A 1 289 ? 16.641 -21.906 7.27 1 83.62 289 MET A N 1
ATOM 2383 C CA . MET A 1 289 ? 16.062 -23.094 7.879 1 83.62 289 MET A CA 1
ATOM 2384 C C . MET A 1 289 ? 17.016 -24.281 7.766 1 83.62 289 MET A C 1
ATOM 2386 O O . MET A 1 289 ? 17.109 -25.094 8.68 1 83.62 289 MET A O 1
ATOM 2390 N N . PHE A 1 290 ? 17.703 -24.359 6.641 1 83.81 290 PHE A N 1
ATOM 2391 C CA . PHE A 1 290 ? 18.578 -25.5 6.383 1 83.81 290 PHE A CA 1
ATOM 2392 C C . PHE A 1 290 ? 20.031 -25.062 6.266 1 83.81 290 PHE A C 1
ATOM 2394 O O . PHE A 1 290 ? 20.906 -25.859 5.945 1 83.81 290 PHE A O 1
ATOM 2401 N N . LEU A 1 291 ? 20.297 -23.781 6.508 1 88.5 291 LEU A N 1
ATOM 2402 C CA . LEU A 1 291 ? 21.625 -23.188 6.418 1 88.5 291 LEU A CA 1
ATOM 2403 C C . LEU A 1 291 ? 22.25 -23.469 5.059 1 88.5 291 LEU A C 1
ATOM 2405 O O . LEU A 1 291 ? 23.391 -23.938 4.98 1 88.5 291 LEU A O 1
ATOM 2409 N N . ARG A 1 292 ? 21.516 -23.172 3.975 1 88 292 ARG A N 1
ATOM 2410 C CA . ARG A 1 292 ? 21.969 -23.453 2.615 1 88 292 ARG A CA 1
ATOM 2411 C C . ARG A 1 292 ? 22.484 -22.172 1.944 1 88 292 ARG A C 1
ATOM 2413 O O . ARG A 1 292 ? 21.953 -21.078 2.186 1 88 292 ARG A O 1
ATOM 2420 N N . SER A 1 293 ? 23.453 -22.375 1.123 1 88.31 293 SER A N 1
ATOM 2421 C CA . SER A 1 293 ? 23.844 -21.312 0.2 1 88.31 293 SER A CA 1
ATOM 2422 C C . SER A 1 293 ? 22.781 -21.125 -0.891 1 88.31 293 SER A C 1
ATOM 2424 O O . SER A 1 293 ? 21.859 -21.922 -1.003 1 88.31 293 SER A O 1
ATOM 2426 N N . GLU A 1 294 ? 22.922 -20.062 -1.63 1 89.88 294 GLU A N 1
ATOM 2427 C CA . GLU A 1 294 ? 22.016 -19.844 -2.754 1 89.88 294 GLU A CA 1
ATOM 2428 C C . GLU A 1 294 ? 22.109 -20.984 -3.764 1 89.88 294 GLU A C 1
ATOM 2430 O O . GLU A 1 294 ? 21.078 -21.438 -4.281 1 89.88 294 GLU A O 1
ATOM 2435 N N . GLU A 1 295 ? 23.312 -21.469 -4.012 1 86.19 295 GLU A N 1
ATOM 2436 C CA . GLU A 1 295 ? 23.516 -22.547 -4.98 1 86.19 295 GLU A CA 1
ATOM 2437 C C . GLU A 1 295 ? 22.875 -23.844 -4.523 1 86.19 295 GLU A C 1
ATOM 2439 O O . GLU A 1 295 ? 22.281 -24.562 -5.328 1 86.19 295 GLU A O 1
ATOM 2444 N N . GLU A 1 296 ? 22.922 -24.109 -3.277 1 88.25 296 GLU A N 1
ATOM 2445 C CA . GLU A 1 296 ? 22.312 -25.328 -2.725 1 88.25 296 GLU A CA 1
ATOM 2446 C C . GLU A 1 296 ? 20.797 -25.234 -2.754 1 88.25 296 GLU A C 1
ATOM 2448 O O . GLU A 1 296 ? 20.125 -26.219 -3.061 1 88.25 296 GLU A O 1
ATOM 2453 N N . GLU A 1 297 ? 20.328 -24.078 -2.449 1 90.88 297 GLU A N 1
ATOM 2454 C CA . GLU A 1 297 ? 18.875 -23.875 -2.404 1 90.88 297 GLU A CA 1
ATOM 2455 C C . GLU A 1 297 ? 18.266 -24.016 -3.793 1 90.88 297 GLU A C 1
ATOM 2457 O O . GLU A 1 297 ? 17.141 -24.516 -3.934 1 90.88 297 GLU A O 1
ATOM 2462 N N . MET A 1 298 ? 18.953 -23.578 -4.77 1 90.12 298 MET A N 1
ATOM 2463 C CA . MET A 1 298 ? 18.469 -23.609 -6.148 1 90.12 298 MET A CA 1
ATOM 2464 C C . MET A 1 298 ? 18.203 -25.047 -6.594 1 90.12 298 MET A C 1
ATOM 2466 O O . MET A 1 298 ? 17.406 -25.281 -7.5 1 90.12 298 MET A O 1
ATOM 2470 N N . LYS A 1 299 ? 18.797 -25.969 -5.91 1 87.81 299 LYS A N 1
ATOM 2471 C CA . LYS A 1 299 ? 18.672 -27.391 -6.277 1 87.81 299 LYS A CA 1
ATOM 2472 C C . LYS A 1 299 ? 17.562 -28.062 -5.496 1 87.81 299 LYS A C 1
ATOM 2474 O O . LYS A 1 299 ? 17.438 -29.297 -5.516 1 87.81 299 LYS A O 1
ATOM 2479 N N . THR A 1 300 ? 16.797 -27.25 -4.855 1 90.62 300 THR A N 1
ATOM 2480 C CA . THR A 1 300 ? 15.68 -27.781 -4.09 1 90.62 300 THR A CA 1
ATOM 2481 C C . THR A 1 300 ? 14.352 -27.281 -4.648 1 90.62 300 THR A C 1
ATOM 2483 O O . THR A 1 300 ? 14.32 -26.312 -5.414 1 90.62 300 THR A O 1
ATOM 2486 N N . ARG A 1 301 ? 13.25 -27.922 -4.238 1 92.25 301 ARG A N 1
ATOM 2487 C CA . ARG A 1 301 ? 11.898 -27.516 -4.621 1 92.25 301 ARG A CA 1
ATOM 2488 C C . ARG A 1 301 ? 11.523 -26.188 -3.965 1 92.25 301 ARG A C 1
ATOM 2490 O O . ARG A 1 301 ? 10.531 -25.562 -4.348 1 92.25 301 ARG A O 1
ATOM 2497 N N . ARG A 1 302 ? 12.328 -25.734 -3.08 1 92.38 302 ARG A N 1
ATOM 2498 C CA . ARG A 1 302 ? 12.016 -24.547 -2.303 1 92.38 302 ARG A CA 1
ATOM 2499 C C . ARG A 1 302 ? 12.398 -23.281 -3.062 1 92.38 302 ARG A C 1
ATOM 2501 O O . ARG A 1 302 ? 11.969 -22.188 -2.703 1 92.38 302 ARG A O 1
ATOM 2508 N N . ALA A 1 303 ? 13.125 -23.469 -4.086 1 94.31 303 ALA A N 1
ATOM 2509 C CA . ALA A 1 303 ? 13.617 -22.297 -4.828 1 94.31 303 ALA A CA 1
ATOM 2510 C C . ALA A 1 303 ? 12.477 -21.625 -5.586 1 94.31 303 ALA A C 1
ATOM 2512 O O . ALA A 1 303 ? 11.641 -22.297 -6.195 1 94.31 303 ALA A O 1
ATOM 2513 N N . ARG A 1 304 ? 12.406 -20.328 -5.461 1 95.88 304 ARG A N 1
ATOM 2514 C CA . ARG A 1 304 ? 11.539 -19.453 -6.242 1 95.88 304 ARG A CA 1
ATOM 2515 C C . ARG A 1 304 ? 12.359 -18.578 -7.184 1 95.88 304 ARG A C 1
ATOM 2517 O O . ARG A 1 304 ? 13.531 -18.297 -6.918 1 95.88 304 ARG A O 1
ATOM 2524 N N . PHE A 1 305 ? 11.742 -18.156 -8.297 1 95.94 305 PHE A N 1
ATOM 2525 C CA . PHE A 1 305 ? 12.539 -17.484 -9.312 1 95.94 305 PHE A CA 1
ATOM 2526 C C . PHE A 1 305 ? 11.883 -16.172 -9.727 1 95.94 305 PHE A C 1
ATOM 2528 O O . PHE A 1 305 ? 10.703 -15.953 -9.469 1 95.94 305 PHE A O 1
ATOM 2535 N N . LYS A 1 306 ? 12.656 -15.312 -10.289 1 92.5 306 LYS A N 1
ATOM 2536 C CA . LYS A 1 306 ? 12.25 -14.07 -10.945 1 92.5 306 LYS A CA 1
ATOM 2537 C C . LYS A 1 306 ? 12.734 -14.031 -12.391 1 92.5 306 LYS A C 1
ATOM 2539 O O . LYS A 1 306 ? 13.602 -14.812 -12.789 1 92.5 306 LYS A O 1
ATOM 2544 N N . LEU A 1 307 ? 12.133 -13.164 -13.117 1 92.5 307 LEU A N 1
ATOM 2545 C CA . LEU A 1 307 ? 12.461 -13.07 -14.539 1 92.5 307 LEU A CA 1
ATOM 2546 C C . LEU A 1 307 ? 13.328 -11.852 -14.812 1 92.5 307 LEU A C 1
ATOM 2548 O O . LEU A 1 307 ? 13.016 -10.75 -14.367 1 92.5 307 LEU A O 1
ATOM 2552 N N . ASN A 1 308 ? 14.344 -12.07 -15.492 1 87.56 308 ASN A N 1
ATOM 2553 C CA . ASN A 1 308 ? 15.188 -10.992 -16.016 1 87.56 308 ASN A CA 1
ATOM 2554 C C . ASN A 1 308 ? 14.57 -10.359 -17.266 1 87.56 308 ASN A C 1
ATOM 2556 O O . ASN A 1 308 ? 14.148 -11.062 -18.188 1 87.56 308 ASN A O 1
ATOM 2560 N N . GLN A 1 309 ? 14.617 -9.109 -17.312 1 83.81 309 GLN A N 1
ATOM 2561 C CA . GLN A 1 309 ? 13.992 -8.398 -18.422 1 83.81 309 GLN A CA 1
ATOM 2562 C C . GLN A 1 309 ? 14.773 -8.594 -19.719 1 83.81 309 GLN A C 1
ATOM 2564 O O . GLN A 1 309 ? 14.195 -8.633 -20.797 1 83.81 309 GLN A O 1
ATOM 2569 N N . ARG A 1 310 ? 16.016 -8.68 -19.547 1 80.75 310 ARG A N 1
ATOM 2570 C CA . ARG A 1 310 ? 16.891 -8.773 -20.719 1 80.75 310 ARG A CA 1
ATOM 2571 C C . ARG A 1 310 ? 17.438 -10.188 -20.875 1 80.75 310 ARG A C 1
ATOM 2573 O O . ARG A 1 310 ? 17.609 -10.906 -19.875 1 80.75 310 ARG A O 1
ATOM 2580 N N . ASP A 1 311 ? 17.625 -10.508 -22.109 1 85 311 ASP A N 1
ATOM 2581 C CA . ASP A 1 311 ? 18.312 -11.766 -22.406 1 85 311 ASP A CA 1
ATOM 2582 C C . ASP A 1 311 ? 19.812 -11.633 -22.203 1 85 311 ASP A C 1
ATOM 2584 O O . ASP A 1 311 ? 20.562 -11.5 -23.172 1 85 311 ASP A O 1
ATOM 2588 N N . SER A 1 312 ? 20.141 -11.539 -20.969 1 83.12 312 SER A N 1
ATOM 2589 C CA . SER A 1 312 ? 21.531 -11.352 -20.578 1 83.12 312 SER A CA 1
ATOM 2590 C C . SER A 1 312 ? 21.828 -12.031 -19.234 1 83.12 312 SER A C 1
ATOM 2592 O O . SER A 1 312 ? 20.922 -12.188 -18.406 1 83.12 312 SER A O 1
ATOM 2594 N N . ASN A 1 313 ? 23.047 -12.398 -19.109 1 80 313 ASN A N 1
ATOM 2595 C CA . ASN A 1 313 ? 23.469 -12.977 -17.844 1 80 313 ASN A CA 1
ATOM 2596 C C . ASN A 1 313 ? 23.609 -11.906 -16.75 1 80 313 ASN A C 1
ATOM 2598 O O . ASN A 1 313 ? 23.703 -12.227 -15.57 1 80 313 ASN A O 1
ATOM 2602 N N . VAL A 1 314 ? 23.578 -10.742 -17.328 1 77.69 314 VAL A N 1
ATOM 2603 C CA . VAL A 1 314 ? 23.641 -9.641 -16.359 1 77.69 314 VAL A CA 1
ATOM 2604 C C . VAL A 1 314 ? 22.234 -9.281 -15.891 1 77.69 314 VAL A C 1
ATOM 2606 O O . VAL A 1 314 ? 21.359 -8.984 -16.703 1 77.69 314 VAL A O 1
ATOM 2609 N N . TRP A 1 315 ? 22.094 -9.422 -14.641 1 77.06 315 TRP A N 1
ATOM 2610 C CA . TRP A 1 315 ? 20.781 -9.172 -14.062 1 77.06 315 TRP A CA 1
ATOM 2611 C C . TRP A 1 315 ? 20.484 -7.672 -14 1 77.06 315 TRP A C 1
ATOM 2613 O O . TRP A 1 315 ? 21.281 -6.902 -13.445 1 77.06 315 TRP A O 1
ATOM 2623 N N . ASN A 1 316 ? 19.406 -7.297 -14.617 1 67.31 316 ASN A N 1
ATOM 2624 C CA . ASN A 1 316 ? 18.938 -5.914 -14.586 1 67.31 316 ASN A CA 1
ATOM 2625 C C . ASN A 1 316 ? 17.781 -5.738 -13.617 1 67.31 316 ASN A C 1
ATOM 2627 O O . ASN A 1 316 ? 16.688 -6.266 -13.852 1 67.31 316 ASN A O 1
ATOM 2631 N N . GLU A 1 317 ? 18.031 -5.008 -12.562 1 67.69 317 GLU A N 1
ATOM 2632 C CA . GLU A 1 317 ? 17.016 -4.883 -11.516 1 67.69 317 GLU A CA 1
ATOM 2633 C C . GLU A 1 317 ? 15.922 -3.893 -11.922 1 67.69 317 GLU A C 1
ATOM 2635 O O . GLU A 1 317 ? 14.766 -4.039 -11.523 1 67.69 317 GLU A O 1
ATOM 2640 N N . ARG A 1 318 ? 16.297 -2.832 -12.594 1 65.19 318 ARG A N 1
ATOM 2641 C CA . ARG A 1 318 ? 15.305 -1.8 -12.875 1 65.19 318 ARG A CA 1
ATOM 2642 C C . ARG A 1 318 ? 15.133 -1.604 -14.383 1 65.19 318 ARG A C 1
ATOM 2644 O O . ARG A 1 318 ? 16.109 -1.605 -15.125 1 65.19 318 ARG A O 1
ATOM 2651 N N . PHE A 1 319 ? 13.797 -1.736 -14.695 1 60.44 319 PHE A N 1
ATOM 2652 C CA . PHE A 1 319 ? 13.484 -1.526 -16.109 1 60.44 319 PHE A CA 1
ATOM 2653 C C . PHE A 1 319 ? 12.633 -0.278 -16.297 1 60.44 319 PHE A C 1
ATOM 2655 O O . PHE A 1 319 ? 11.633 -0.094 -15.594 1 60.44 319 PHE A O 1
ATOM 2662 N N . ASN A 1 320 ? 13.25 0.711 -16.797 1 59.38 320 ASN A N 1
ATOM 2663 C CA . ASN A 1 320 ? 12.531 1.964 -17 1 59.38 320 ASN A CA 1
ATOM 2664 C C . ASN A 1 320 ? 11.609 1.89 -18.219 1 59.38 320 ASN A C 1
ATOM 2666 O O . ASN A 1 320 ? 11.086 2.91 -18.672 1 59.38 320 ASN A O 1
ATOM 2670 N N . GLN A 1 321 ? 11.5 0.704 -18.703 1 62.44 321 GLN A N 1
ATOM 2671 C CA . GLN A 1 321 ? 10.633 0.644 -19.875 1 62.44 321 GLN A CA 1
ATOM 2672 C C . GLN A 1 321 ? 9.484 -0.336 -19.672 1 62.44 321 GLN A C 1
ATOM 2674 O O . GLN A 1 321 ? 9.703 -1.545 -19.562 1 62.44 321 GLN A O 1
ATOM 2679 N N . ASN A 1 322 ? 8.438 0.185 -19.203 1 69.62 322 ASN A N 1
ATOM 2680 C CA . ASN A 1 322 ? 7.223 -0.615 -19.172 1 69.62 322 ASN A CA 1
ATOM 2681 C C . ASN A 1 322 ? 6.609 -0.768 -20.562 1 69.62 322 ASN A C 1
ATOM 2683 O O . ASN A 1 322 ? 6.672 0.154 -21.375 1 69.62 322 ASN A O 1
ATOM 2687 N N . PRO A 1 323 ? 6.125 -2.018 -20.969 1 80 323 PRO A N 1
ATOM 2688 C CA . PRO A 1 323 ? 5.902 -3.27 -20.25 1 80 323 PRO A CA 1
ATOM 2689 C C . PRO A 1 323 ? 7.156 -4.133 -20.156 1 80 323 PRO A C 1
ATOM 2691 O O . PRO A 1 323 ? 7.977 -4.133 -21.078 1 80 323 PRO A O 1
ATOM 2694 N N . ALA A 1 324 ? 7.363 -4.832 -19.094 1 86.06 324 ALA A N 1
ATOM 2695 C CA . ALA A 1 324 ? 8.477 -5.742 -18.859 1 86.06 324 ALA A CA 1
ATOM 2696 C C . ALA A 1 324 ? 8.234 -7.09 -19.531 1 86.06 324 ALA A C 1
ATOM 2698 O O . ALA A 1 324 ? 7.215 -7.285 -20.203 1 86.06 324 ALA A O 1
ATOM 2699 N N . LEU A 1 325 ? 9.234 -7.938 -19.469 1 90.94 325 LEU A N 1
ATOM 2700 C CA . LEU A 1 325 ? 9.117 -9.258 -20.062 1 90.94 325 LEU A CA 1
ATOM 2701 C C . LEU A 1 325 ? 7.891 -9.992 -19.547 1 90.94 325 LEU A C 1
ATOM 2703 O O . LEU A 1 325 ? 7.141 -10.594 -20.312 1 90.94 325 LEU A O 1
ATOM 2707 N N . ILE A 1 326 ? 7.668 -9.938 -18.234 1 93.81 326 ILE A N 1
ATOM 2708 C CA . ILE A 1 326 ? 6.551 -10.648 -17.641 1 93.81 326 ILE A CA 1
ATOM 2709 C C . ILE A 1 326 ? 5.234 -10.109 -18.188 1 93.81 326 ILE A C 1
ATOM 2711 O O . ILE A 1 326 ? 4.27 -10.867 -18.359 1 93.81 326 ILE A O 1
ATOM 2715 N N . ASP A 1 327 ? 5.18 -8.836 -18.516 1 94.31 327 ASP A N 1
ATOM 2716 C CA . ASP A 1 327 ? 3.979 -8.25 -19.094 1 94.31 327 ASP A CA 1
ATOM 2717 C C . ASP A 1 327 ? 3.723 -8.812 -20.5 1 94.31 327 ASP A C 1
ATOM 2719 O O . ASP A 1 327 ? 2.578 -9.086 -20.859 1 94.31 327 ASP A O 1
ATOM 2723 N N . SER A 1 328 ? 4.797 -8.961 -21.172 1 93.81 328 SER A N 1
ATOM 2724 C CA . SER A 1 328 ? 4.68 -9.523 -22.516 1 93.81 328 SER A CA 1
ATOM 2725 C C . SER A 1 328 ? 4.223 -10.977 -22.469 1 93.81 328 SER A C 1
ATOM 2727 O O . SER A 1 328 ? 3.375 -11.391 -23.266 1 93.81 328 SER A O 1
ATOM 2729 N N . LEU A 1 329 ? 4.77 -11.711 -21.594 1 96.88 329 LEU A N 1
ATOM 2730 C CA . LEU A 1 329 ? 4.414 -13.117 -21.484 1 96.88 329 LEU A CA 1
ATOM 2731 C C . LEU A 1 329 ? 2.967 -13.281 -21.031 1 96.88 329 LEU A C 1
ATOM 2733 O O . LEU A 1 329 ? 2.205 -14.031 -21.656 1 96.88 329 LEU A O 1
ATOM 2737 N N . MET A 1 330 ? 2.576 -12.609 -20 1 97.38 330 MET A N 1
ATOM 2738 C CA . MET A 1 330 ? 1.201 -12.68 -19.516 1 97.38 330 MET A CA 1
ATOM 2739 C C . MET A 1 330 ? 0.23 -12.117 -20.547 1 97.38 330 MET A C 1
ATOM 2741 O O . MET A 1 330 ? -0.92 -12.547 -20.625 1 97.38 330 MET A O 1
ATOM 2745 N N . GLY A 1 331 ? 0.7 -11.195 -21.375 1 96.62 331 GLY A N 1
ATOM 2746 C CA . GLY A 1 331 ? -0.122 -10.586 -22.406 1 96.62 331 GLY A CA 1
ATOM 2747 C C . GLY A 1 331 ? -0.536 -11.562 -23.5 1 96.62 331 GLY A C 1
ATOM 2748 O O . GLY A 1 331 ? -1.459 -11.289 -24.266 1 96.62 331 GLY A O 1
ATOM 2749 N N . GLU A 1 332 ? 0.117 -12.703 -23.547 1 97.44 332 GLU A N 1
ATOM 2750 C CA . GLU A 1 332 ? -0.246 -13.75 -24.5 1 97.44 332 GLU A CA 1
ATOM 2751 C C . GLU A 1 332 ? -1.44 -14.562 -24 1 97.44 332 GLU A C 1
ATOM 2753 O O . GLU A 1 332 ? -2.061 -15.297 -24.781 1 97.44 332 GLU A O 1
ATOM 2758 N N . ILE A 1 333 ? -1.714 -14.469 -22.766 1 98.44 333 ILE A N 1
ATOM 2759 C CA . ILE A 1 333 ? -2.684 -15.336 -22.109 1 98.44 333 ILE A CA 1
ATOM 2760 C C . ILE A 1 333 ? -4.074 -14.703 -22.172 1 98.44 333 ILE A C 1
ATOM 2762 O O . ILE A 1 333 ? -4.277 -13.586 -21.703 1 98.44 333 ILE A O 1
ATOM 2766 N N . PRO A 1 334 ? -5.066 -15.398 -22.719 1 98.38 334 PRO A N 1
ATOM 2767 C CA . PRO A 1 334 ? -6.438 -14.883 -22.688 1 98.38 334 PRO A CA 1
ATOM 2768 C C . PRO A 1 334 ? -7.098 -15.031 -21.312 1 98.38 334 PRO A C 1
ATOM 2770 O O . PRO A 1 334 ? -6.688 -15.883 -20.531 1 98.38 334 PRO A O 1
ATOM 2773 N N . GLY A 1 335 ? -8.086 -14.172 -21.078 1 97.94 335 GLY A N 1
ATOM 2774 C CA . GLY A 1 335 ? -8.953 -14.383 -19.938 1 97.94 335 GLY A CA 1
ATOM 2775 C C . GLY A 1 335 ? -10 -15.461 -20.172 1 97.94 335 GLY A C 1
ATOM 2776 O O . GLY A 1 335 ? -9.711 -16.484 -20.797 1 97.94 335 GLY A O 1
ATOM 2777 N N . LEU A 1 336 ? -11.133 -15.25 -19.641 1 98.25 336 LEU A N 1
ATOM 2778 C CA . LEU A 1 336 ? -12.156 -16.281 -19.562 1 98.25 336 LEU A CA 1
ATOM 2779 C C . LEU A 1 336 ? -12.898 -16.422 -20.891 1 98.25 336 LEU A C 1
ATOM 2781 O O . LEU A 1 336 ? -13.688 -17.359 -21.062 1 98.25 336 LEU A O 1
ATOM 2785 N N . ASP A 1 337 ? -12.648 -15.5 -21.828 1 98 337 ASP A N 1
ATOM 2786 C CA . ASP A 1 337 ? -13.219 -15.625 -23.172 1 98 337 ASP A CA 1
ATOM 2787 C C . ASP A 1 337 ? -12.328 -16.484 -24.062 1 98 337 ASP A C 1
ATOM 2789 O O . ASP A 1 337 ? -12.57 -16.609 -25.266 1 98 337 ASP A O 1
ATOM 2793 N N . ASN A 1 338 ? -11.305 -17.031 -23.516 1 98 338 ASN A N 1
ATOM 2794 C CA . ASN A 1 338 ? -10.359 -17.891 -24.203 1 98 338 ASN A CA 1
ATOM 2795 C C . ASN A 1 338 ? -9.688 -17.172 -25.375 1 98 338 ASN A C 1
ATOM 2797 O O . ASN A 1 338 ? -9.648 -15.938 -25.406 1 98 338 ASN A O 1
ATOM 2801 N N . TYR A 1 339 ? -9.008 -17.859 -26.312 1 97.19 339 TYR A N 1
ATOM 2802 C CA . TYR A 1 339 ? -8.102 -17.25 -27.281 1 97.19 339 TYR A CA 1
ATOM 2803 C C . TYR A 1 339 ? -8.867 -16.438 -28.312 1 97.19 339 TYR A C 1
ATOM 2805 O O . TYR A 1 339 ? -8.289 -15.609 -29.016 1 97.19 339 TYR A O 1
ATOM 2813 N N . GLY A 1 340 ? -10.117 -16.547 -28.391 1 92.75 340 GLY A N 1
ATOM 2814 C CA . GLY A 1 340 ? -10.922 -15.789 -29.344 1 92.75 340 GLY A CA 1
ATOM 2815 C C . GLY A 1 340 ? -11.477 -14.508 -28.75 1 92.75 340 GLY A C 1
ATOM 2816 O O . GLY A 1 340 ? -12.188 -13.766 -29.438 1 92.75 340 GLY A O 1
ATOM 2817 N N . GLY A 1 341 ? -11.133 -14.242 -27.547 1 95.69 341 GLY A N 1
ATOM 2818 C CA . GLY A 1 341 ? -11.656 -13.062 -26.891 1 95.69 341 GLY A CA 1
ATOM 2819 C C . GLY A 1 341 ? -11.172 -11.766 -27.516 1 95.69 341 GLY A C 1
ATOM 2820 O O . GLY A 1 341 ? -10.008 -11.664 -27.906 1 95.69 341 GLY A O 1
ATOM 2821 N N . ASN A 1 342 ? -12.023 -10.797 -27.656 1 96.31 342 ASN A N 1
ATOM 2822 C CA . ASN A 1 342 ? -11.719 -9.453 -28.141 1 96.31 342 ASN A CA 1
ATOM 2823 C C . ASN A 1 342 ? -12.648 -8.406 -27.547 1 96.31 342 ASN A C 1
ATOM 2825 O O . ASN A 1 342 ? -13.773 -8.234 -28 1 96.31 342 ASN A O 1
ATOM 2829 N N . LEU A 1 343 ? -12.195 -7.773 -26.578 1 97.5 343 LEU A N 1
ATOM 2830 C CA . LEU A 1 343 ? -12.977 -6.77 -25.859 1 97.5 343 LEU A CA 1
ATOM 2831 C C . LEU A 1 343 ? -12.219 -5.449 -25.766 1 97.5 343 LEU A C 1
ATOM 2833 O O . LEU A 1 343 ? -10.992 -5.441 -25.625 1 97.5 343 LEU A O 1
ATOM 2837 N N . THR A 1 344 ? -12.93 -4.402 -25.844 1 95.94 344 THR A N 1
ATOM 2838 C CA . THR A 1 344 ? -12.367 -3.07 -25.656 1 95.94 344 THR A CA 1
ATOM 2839 C C . THR A 1 344 ? -12.781 -2.488 -24.312 1 95.94 344 THR A C 1
ATOM 2841 O O . THR A 1 344 ? -13.922 -2.654 -23.875 1 95.94 344 THR A O 1
ATOM 2844 N N . ASP A 1 345 ? -11.883 -1.865 -23.656 1 95.75 345 ASP A N 1
ATOM 2845 C CA . ASP A 1 345 ? -12.156 -1.158 -22.406 1 95.75 345 ASP A CA 1
ATOM 2846 C C . ASP A 1 345 ? -12.305 0.343 -22.641 1 95.75 345 ASP A C 1
ATOM 2848 O O . ASP A 1 345 ? -11.312 1.037 -22.891 1 95.75 345 ASP A O 1
ATOM 2852 N N . GLU A 1 346 ? -13.477 0.868 -22.484 1 92.81 346 GLU A N 1
ATOM 2853 C CA . GLU A 1 346 ? -13.766 2.275 -22.734 1 92.81 346 GLU A CA 1
ATOM 2854 C C . GLU A 1 346 ? -14.289 2.971 -21.484 1 92.81 346 GLU A C 1
ATOM 2856 O O . GLU A 1 346 ? -14.914 4.031 -21.578 1 92.81 346 GLU A O 1
ATOM 2861 N N . ALA A 1 347 ? -14.078 2.375 -20.406 1 92.25 347 ALA A N 1
ATOM 2862 C CA . ALA A 1 347 ? -14.641 2.883 -19.156 1 92.25 347 ALA A CA 1
ATOM 2863 C C . ALA A 1 347 ? -14.211 4.328 -18.906 1 92.25 347 ALA A C 1
ATOM 2865 O O . ALA A 1 347 ? -13.109 4.727 -19.297 1 92.25 347 ALA A O 1
ATOM 2866 N N . LEU A 1 348 ? -15.172 5.148 -18.188 1 89.69 348 LEU A N 1
ATOM 2867 C CA . LEU A 1 348 ? -14.961 6.527 -17.766 1 89.69 348 LEU A CA 1
ATOM 2868 C C . LEU A 1 348 ? -14.688 7.43 -18.969 1 89.69 348 LEU A C 1
ATOM 2870 O O . LEU A 1 348 ? -13.992 8.438 -18.844 1 89.69 348 LEU A O 1
ATOM 2874 N N . ASN A 1 349 ? -15.062 7 -20.125 1 86.69 349 ASN A N 1
ATOM 2875 C CA . ASN A 1 349 ? -14.891 7.707 -21.391 1 86.69 349 ASN A CA 1
ATOM 2876 C C . ASN A 1 349 ? -13.422 7.805 -21.781 1 86.69 349 ASN A C 1
ATOM 2878 O O . ASN A 1 349 ? -13 8.789 -22.391 1 86.69 349 ASN A O 1
ATOM 2882 N N . LEU A 1 350 ? -12.664 6.848 -21.328 1 88.56 350 LEU A N 1
ATOM 2883 C CA . LEU A 1 350 ? -11.234 6.785 -21.609 1 88.56 350 LEU A CA 1
ATOM 2884 C C . LEU A 1 350 ? -10.859 5.441 -22.219 1 88.56 350 LEU A C 1
ATOM 2886 O O . LEU A 1 350 ? -10.484 4.512 -21.5 1 88.56 350 LEU A O 1
ATOM 2890 N N . PRO A 1 351 ? -10.859 5.367 -23.516 1 90.06 351 PRO A N 1
ATOM 2891 C CA . PRO A 1 351 ? -10.484 4.094 -24.125 1 90.06 351 PRO A CA 1
ATOM 2892 C C . PRO A 1 351 ? -9.062 3.668 -23.766 1 90.06 351 PRO A C 1
ATOM 2894 O O . PRO A 1 351 ? -8.156 4.508 -23.719 1 90.06 351 PRO A O 1
ATOM 2897 N N . ALA A 1 352 ? -8.883 2.393 -23.547 1 93.06 352 ALA A N 1
ATOM 2898 C CA . ALA A 1 352 ? -7.566 1.84 -23.234 1 93.06 352 ALA A CA 1
ATOM 2899 C C . ALA A 1 352 ? -6.82 1.428 -24.5 1 93.06 352 ALA A C 1
ATOM 2901 O O . ALA A 1 352 ? -7.375 0.739 -25.359 1 93.06 352 ALA A O 1
ATOM 2902 N N . TYR A 1 353 ? -5.57 1.859 -24.531 1 91.56 353 TYR A N 1
ATOM 2903 C CA . TYR A 1 353 ? -4.695 1.486 -25.641 1 91.56 353 TYR A CA 1
ATOM 2904 C C . TYR A 1 353 ? -3.537 0.626 -25.156 1 91.56 353 TYR A C 1
ATOM 2906 O O . TYR A 1 353 ? -3.143 0.706 -23.984 1 91.56 353 TYR A O 1
ATOM 2914 N N . SER A 1 354 ? -3.037 -0.176 -26.078 1 90.69 354 SER A N 1
ATOM 2915 C CA . SER A 1 354 ? -1.906 -1.032 -25.75 1 90.69 354 SER A CA 1
ATOM 2916 C C . SER A 1 354 ? -0.684 -0.207 -25.359 1 90.69 354 SER A C 1
ATOM 2918 O O . SER A 1 354 ? -0.397 0.817 -25.984 1 90.69 354 SER A O 1
ATOM 2920 N N . ALA A 1 355 ? 0.053 -0.646 -24.375 1 85.62 355 ALA A N 1
ATOM 2921 C CA . ALA A 1 355 ? 1.242 0.052 -23.891 1 85.62 355 ALA A CA 1
ATOM 2922 C C . ALA A 1 355 ? 2.482 -0.375 -24.672 1 85.62 355 ALA A C 1
ATOM 2924 O O . ALA A 1 355 ? 3.574 0.155 -24.453 1 85.62 355 ALA A O 1
ATOM 2925 N N . ASP A 1 356 ? 2.525 -1.313 -25.438 1 72.69 356 ASP A N 1
ATOM 2926 C CA . ASP A 1 356 ? 3.682 -1.881 -26.125 1 72.69 356 ASP A CA 1
ATOM 2927 C C . ASP A 1 356 ? 4.25 -0.898 -27.141 1 72.69 356 ASP A C 1
ATOM 2929 O O . ASP A 1 356 ? 5.363 -1.081 -27.641 1 72.69 356 ASP A O 1
ATOM 2933 N N . GLY A 1 357 ? 4.363 0.422 -26.938 1 61.25 357 GLY A N 1
ATOM 2934 C CA . GLY A 1 357 ? 4.957 1.566 -27.609 1 61.25 357 GLY A CA 1
ATOM 2935 C C . GLY A 1 357 ? 5.316 1.285 -29.062 1 61.25 357 GLY A C 1
ATOM 2936 O O . GLY A 1 357 ? 6.031 2.068 -29.688 1 61.25 357 GLY A O 1
ATOM 2937 N N . LYS A 1 358 ? 5.281 0.014 -29.609 1 53.06 358 LYS A N 1
ATOM 2938 C CA . LYS A 1 358 ? 5.918 -0.279 -30.891 1 53.06 358 LYS A CA 1
ATOM 2939 C C . LYS A 1 358 ? 5.457 0.693 -31.969 1 53.06 358 LYS A C 1
ATOM 2941 O O . LYS A 1 358 ? 6.23 1.062 -32.844 1 53.06 358 LYS A O 1
ATOM 2946 N N . ASN A 1 359 ? 4.211 1.046 -31.938 1 51.69 359 ASN A N 1
ATOM 2947 C CA . ASN A 1 359 ? 3.832 1.918 -33.062 1 51.69 359 ASN A CA 1
ATOM 2948 C C . ASN A 1 359 ? 3.145 3.188 -32.562 1 51.69 359 ASN A C 1
ATOM 2950 O O . ASN A 1 359 ? 1.956 3.168 -32.219 1 51.69 359 ASN A O 1
ATOM 2954 N N . MET A 1 360 ? 4 4.227 -32.25 1 53.28 360 MET A N 1
ATOM 2955 C CA . MET A 1 360 ? 3.484 5.5 -31.75 1 53.28 360 MET A CA 1
ATOM 2956 C C . MET A 1 360 ? 2.514 6.117 -32.75 1 53.28 360 MET A C 1
ATOM 2958 O O . MET A 1 360 ? 1.779 7.051 -32.438 1 53.28 360 MET A O 1
ATOM 2962 N N . LYS A 1 361 ? 2.717 5.91 -34.062 1 52.94 361 LYS A N 1
ATOM 2963 C CA . LYS A 1 361 ? 1.925 6.59 -35.094 1 52.94 361 LYS A CA 1
ATOM 2964 C C . LYS A 1 361 ? 0.462 6.16 -35.031 1 52.94 361 LYS A C 1
ATOM 2966 O O . LYS A 1 361 ? -0.439 6.977 -35.219 1 52.94 361 LYS A O 1
ATOM 2971 N N . LYS A 1 362 ? 0.322 4.945 -34.75 1 62.88 362 LYS A N 1
ATOM 2972 C CA . LYS A 1 362 ? -1.058 4.477 -34.656 1 62.88 362 LYS A CA 1
ATOM 2973 C C . LYS A 1 362 ? -1.254 3.629 -33.406 1 62.88 362 LYS A C 1
ATOM 2975 O O . LYS A 1 362 ? -0.869 2.457 -33.375 1 62.88 362 LYS A O 1
ATOM 2980 N N . LYS A 1 363 ? -1.818 4.316 -32.469 1 75.75 363 LYS A N 1
ATOM 2981 C CA . LYS A 1 363 ? -2.088 3.588 -31.219 1 75.75 363 LYS A CA 1
ATOM 2982 C C . LYS A 1 363 ? -3.178 2.541 -31.422 1 75.75 363 LYS A C 1
ATOM 2984 O O . LYS A 1 363 ? -4.195 2.812 -32.062 1 75.75 363 LYS A O 1
ATOM 2989 N N . LYS A 1 364 ? -2.818 1.374 -31.047 1 86.69 364 LYS A N 1
ATOM 2990 C CA . LYS A 1 364 ? -3.766 0.267 -31.141 1 86.69 364 LYS A CA 1
ATOM 2991 C C . LYS A 1 364 ? -4.574 0.129 -29.859 1 86.69 364 LYS A C 1
ATOM 2993 O O . LYS A 1 364 ? -4.027 0.229 -28.766 1 86.69 364 LYS A O 1
ATOM 2998 N N . LEU A 1 365 ? -5.855 -0.056 -30.125 1 93 365 LEU A N 1
ATOM 2999 C CA . LEU A 1 365 ? -6.711 -0.337 -28.984 1 93 365 LEU A CA 1
ATOM 3000 C C . LEU A 1 365 ? -6.25 -1.602 -28.266 1 93 365 LEU A C 1
ATOM 3002 O O . LEU A 1 365 ? -5.887 -2.59 -28.906 1 93 365 LEU A O 1
ATOM 3006 N N . LEU A 1 366 ? -6.238 -1.561 -27 1 95.12 366 LEU A N 1
ATOM 3007 C CA . LEU A 1 366 ? -5.902 -2.717 -26.172 1 95.12 366 LEU A CA 1
ATOM 3008 C C . LEU A 1 366 ? -6.992 -3.779 -26.266 1 95.12 366 LEU A C 1
ATOM 3010 O O . LEU A 1 366 ? -8.18 -3.473 -26.109 1 95.12 366 LEU A O 1
ATOM 3014 N N . ASN A 1 367 ? -6.637 -5.023 -26.562 1 97.06 367 ASN A N 1
ATOM 3015 C CA . ASN A 1 367 ? -7.551 -6.137 -26.344 1 97.06 367 ASN A CA 1
ATOM 3016 C C . ASN A 1 367 ? -7.609 -6.531 -24.875 1 97.06 367 ASN A C 1
ATOM 3018 O O . ASN A 1 367 ? -6.812 -7.348 -24.406 1 97.06 367 ASN A O 1
ATOM 3022 N N . SER A 1 368 ? -8.633 -6.047 -24.219 1 97.5 368 SER A N 1
ATOM 3023 C CA . SER A 1 368 ? -8.719 -6.184 -22.766 1 97.5 368 SER A CA 1
ATOM 3024 C C . SER A 1 368 ? -9.188 -7.578 -22.375 1 97.5 368 SER A C 1
ATOM 3026 O O . SER A 1 368 ? -9.352 -7.871 -21.188 1 97.5 368 SER A O 1
ATOM 3028 N N . ALA A 1 369 ? -9.438 -8.453 -23.375 1 98.38 369 ALA A N 1
ATOM 3029 C CA . ALA A 1 369 ? -9.781 -9.844 -23.078 1 98.38 369 ALA A CA 1
ATOM 3030 C C . ALA A 1 369 ? -8.539 -10.664 -22.766 1 98.38 369 ALA A C 1
ATOM 3032 O O . ALA A 1 369 ? -8.641 -11.836 -22.391 1 98.38 369 ALA A O 1
ATOM 3033 N N . TYR A 1 370 ? -7.391 -10.062 -22.891 1 98.38 370 TYR A N 1
ATOM 3034 C CA . TYR A 1 370 ? -6.125 -10.68 -22.516 1 98.38 370 TYR A CA 1
ATOM 3035 C C . TYR A 1 370 ? -5.547 -10.023 -21.266 1 98.38 370 TYR A C 1
ATOM 3037 O O . TYR A 1 370 ? -5.809 -8.852 -21 1 98.38 370 TYR A O 1
ATOM 3045 N N . TYR A 1 371 ? -4.809 -10.82 -20.562 1 98.25 371 TYR A N 1
ATOM 3046 C CA . TYR A 1 371 ? -4.273 -10.312 -19.312 1 98.25 371 TYR A CA 1
ATOM 3047 C C . TYR A 1 371 ? -3.262 -9.203 -19.562 1 98.25 371 TYR A C 1
ATOM 3049 O O . TYR A 1 371 ? -2.416 -9.312 -20.453 1 98.25 371 TYR A O 1
ATOM 3057 N N . HIS A 1 372 ? -3.338 -8.141 -18.797 1 96.56 372 HIS A N 1
ATOM 3058 C CA . HIS A 1 372 ? -2.443 -6.988 -18.859 1 96.56 372 HIS A CA 1
ATOM 3059 C C . HIS A 1 372 ? -2.43 -6.227 -17.531 1 96.56 372 HIS A C 1
ATOM 3061 O O . HIS A 1 372 ? -3.377 -6.32 -16.75 1 96.56 372 HIS A O 1
ATOM 3067 N N . ARG A 1 373 ? -1.314 -5.547 -17.25 1 93.69 373 ARG A N 1
ATOM 3068 C CA . ARG A 1 373 ? -1.205 -4.695 -16.078 1 93.69 373 ARG A CA 1
ATOM 3069 C C . ARG A 1 373 ? -1.147 -3.223 -16.469 1 93.69 373 ARG A C 1
ATOM 3071 O O . ARG A 1 373 ? -1.566 -2.354 -15.703 1 93.69 373 ARG A O 1
ATOM 3078 N N . PHE A 1 374 ? -0.638 -2.975 -17.719 1 91.88 374 PHE A N 1
ATOM 3079 C CA . PHE A 1 374 ? -0.438 -1.602 -18.172 1 91.88 374 PHE A CA 1
ATOM 3080 C C . PHE A 1 374 ? -1.302 -1.303 -19.391 1 91.88 374 PHE A C 1
ATOM 3082 O O . PHE A 1 374 ? -1.59 -2.197 -20.188 1 91.88 374 PHE A O 1
ATOM 3089 N N . TRP A 1 375 ? -1.77 -0.099 -19.484 1 90.38 375 TRP A N 1
ATOM 3090 C CA . TRP A 1 375 ? -2.404 0.424 -20.688 1 90.38 375 TRP A CA 1
ATOM 3091 C C . TRP A 1 375 ? -2.129 1.915 -20.844 1 90.38 375 TRP A C 1
ATOM 3093 O O . TRP A 1 375 ? -1.593 2.553 -19.938 1 90.38 375 TRP A O 1
ATOM 3103 N N . GLU A 1 376 ? -2.367 2.404 -21.984 1 88.12 376 GLU A N 1
ATOM 3104 C CA . GLU A 1 376 ? -2.217 3.834 -22.234 1 88.12 376 GLU A CA 1
ATOM 3105 C C . GLU A 1 376 ? -3.564 4.488 -22.531 1 88.12 376 GLU A C 1
ATOM 3107 O O . GLU A 1 376 ? -4.488 3.83 -23.016 1 88.12 376 GLU A O 1
ATOM 3112 N N . GLU A 1 377 ? -3.682 5.672 -22.109 1 85.56 377 GLU A N 1
ATOM 3113 C CA . GLU A 1 377 ? -4.855 6.492 -22.391 1 85.56 377 GLU A CA 1
ATOM 3114 C C . GLU A 1 377 ? -4.473 7.762 -23.141 1 85.56 377 GLU A C 1
ATOM 3116 O O . GLU A 1 377 ? -3.385 8.305 -22.938 1 85.56 377 GLU A O 1
ATOM 3121 N N . ILE A 1 378 ? -5.395 8.062 -24.078 1 77.5 378 ILE A N 1
ATOM 3122 C CA . ILE A 1 378 ? -5.223 9.312 -24.812 1 77.5 378 ILE A CA 1
ATOM 3123 C C . ILE A 1 378 ? -6.277 10.32 -24.359 1 77.5 378 ILE A C 1
ATOM 3125 O O . ILE A 1 378 ? -7.477 10.062 -24.453 1 77.5 378 ILE A O 1
ATOM 3129 N N . ARG A 1 379 ? -5.926 11.336 -23.75 1 68.38 379 ARG A N 1
ATOM 3130 C CA . ARG A 1 379 ? -6.863 12.398 -23.422 1 68.38 379 ARG A CA 1
ATOM 3131 C C . ARG A 1 379 ? -6.969 13.422 -24.547 1 68.38 379 ARG A C 1
ATOM 3133 O O . ARG A 1 379 ? -5.953 13.852 -25.094 1 68.38 379 ARG A O 1
ATOM 3140 N N . PRO A 1 380 ? -8.258 13.531 -25.219 1 57.5 380 PRO A N 1
ATOM 3141 C CA . PRO A 1 380 ? -8.477 14.352 -26.406 1 57.5 380 PRO A CA 1
ATOM 3142 C C . PRO A 1 380 ? -7.797 15.719 -26.312 1 57.5 380 PRO A C 1
ATOM 3144 O O . PRO A 1 380 ? -7.355 16.266 -27.328 1 57.5 380 PRO A O 1
ATOM 3147 N N . ASP A 1 381 ? -8.094 16.312 -25.312 1 49.16 381 ASP A N 1
ATOM 3148 C CA . ASP A 1 381 ? -7.688 17.719 -25.375 1 49.16 381 ASP A CA 1
ATOM 3149 C C . ASP A 1 381 ? -6.254 17.844 -25.891 1 49.16 381 ASP A C 1
ATOM 3151 O O . ASP A 1 381 ? -5.914 18.812 -26.562 1 49.16 381 ASP A O 1
ATOM 3155 N N . TYR A 1 382 ? -5.172 17.172 -25.547 1 45.19 382 TYR A N 1
ATOM 3156 C CA . TYR A 1 382 ? -3.82 17.484 -26 1 45.19 382 TYR A CA 1
ATOM 3157 C C . TYR A 1 382 ? -3.09 16.219 -26.453 1 45.19 382 TYR A C 1
ATOM 3159 O O . TYR A 1 382 ? -1.862 16.203 -26.547 1 45.19 382 TYR A O 1
ATOM 3167 N N . MET A 1 383 ? -3.84 15.312 -27.047 1 49.84 383 MET A N 1
ATOM 3168 C CA . MET A 1 383 ? -3.199 14.086 -27.484 1 49.84 383 MET A CA 1
ATOM 3169 C C . MET A 1 383 ? -2.229 13.562 -26.438 1 49.84 383 MET A C 1
ATOM 3171 O O . MET A 1 383 ? -1.105 13.172 -26.75 1 49.84 383 MET A O 1
ATOM 3175 N N . ARG A 1 384 ? -2.645 13.688 -25.188 1 60.91 384 ARG A N 1
ATOM 3176 C CA . ARG A 1 384 ? -1.878 13.438 -23.969 1 60.91 384 ARG A CA 1
ATOM 3177 C C . ARG A 1 384 ? -1.896 11.961 -23.609 1 60.91 384 ARG A C 1
ATOM 3179 O O . ARG A 1 384 ? -2.965 11.359 -23.469 1 60.91 384 ARG A O 1
ATOM 3186 N N . LEU A 1 385 ? -0.691 11.383 -23.859 1 73.06 385 LEU A N 1
ATOM 3187 C CA . LEU A 1 385 ? -0.55 9.969 -23.531 1 73.06 385 LEU A CA 1
ATOM 3188 C C . LEU A 1 385 ? -0.24 9.781 -22.047 1 73.06 385 LEU A C 1
ATOM 3190 O O . LEU A 1 385 ? 0.569 10.516 -21.469 1 73.06 385 LEU A O 1
ATOM 3194 N N . SER A 1 386 ? -1.086 8.961 -21.422 1 79 386 SER A N 1
ATOM 3195 C CA . SER A 1 386 ? -0.823 8.586 -20.047 1 79 386 SER A CA 1
ATOM 3196 C C . SER A 1 386 ? -0.698 7.074 -19.891 1 79 386 SER A C 1
ATOM 3198 O O . SER A 1 386 ? -1.46 6.32 -20.5 1 79 386 SER A O 1
ATOM 3200 N N . LEU A 1 387 ? 0.376 6.68 -19.203 1 83.44 387 LEU A N 1
ATOM 3201 C CA . LEU A 1 387 ? 0.522 5.277 -18.844 1 83.44 387 LEU A CA 1
ATOM 3202 C C . LEU A 1 387 ? -0.182 4.977 -17.531 1 83.44 387 LEU A C 1
ATOM 3204 O O . LEU A 1 387 ? 0.005 5.691 -16.547 1 83.44 387 LEU A O 1
ATOM 3208 N N . ARG A 1 388 ? -0.987 3.979 -17.641 1 88.19 388 ARG A N 1
ATOM 3209 C CA . ARG A 1 388 ? -1.744 3.59 -16.453 1 88.19 388 ARG A CA 1
ATOM 3210 C C . ARG A 1 388 ? -1.459 2.143 -16.078 1 88.19 388 ARG A C 1
ATOM 3212 O O . ARG A 1 388 ? -1.036 1.345 -16.922 1 88.19 388 ARG A O 1
ATOM 3219 N N . LYS A 1 389 ? -1.573 1.869 -14.859 1 89.5 389 LYS A N 1
ATOM 3220 C CA . LYS A 1 389 ? -1.437 0.518 -14.32 1 89.5 389 LYS A CA 1
ATOM 3221 C C . LYS A 1 389 ? -2.707 0.081 -13.602 1 89.5 389 LYS A C 1
ATOM 3223 O O . LYS A 1 389 ? -3.33 0.877 -12.898 1 89.5 389 LYS A O 1
ATOM 3228 N N . ARG A 1 390 ? -3.025 -1.153 -13.859 1 92.25 390 ARG A N 1
ATOM 3229 C CA . ARG A 1 390 ? -4.195 -1.699 -13.18 1 92.25 390 ARG A CA 1
ATOM 3230 C C . ARG A 1 390 ? -4.008 -1.679 -11.664 1 92.25 390 ARG A C 1
ATOM 3232 O O . ARG A 1 390 ? -2.896 -1.872 -11.172 1 92.25 390 ARG A O 1
ATOM 3239 N N . ALA A 1 391 ? -5.125 -1.441 -10.93 1 89.94 391 ALA A N 1
ATOM 3240 C CA . ALA A 1 391 ? -5.156 -1.4 -9.477 1 89.94 391 ALA A CA 1
ATOM 3241 C C . ALA A 1 391 ? -4.492 -0.132 -8.945 1 89.94 391 ALA A C 1
ATOM 3243 O O . ALA A 1 391 ? -3.787 0.56 -9.68 1 89.94 391 ALA A O 1
ATOM 3244 N N . PHE A 1 392 ? -4.742 0.185 -7.773 1 85.69 392 PHE A N 1
ATOM 3245 C CA . PHE A 1 392 ? -4.176 1.369 -7.141 1 85.69 392 PHE A CA 1
ATOM 3246 C C . PHE A 1 392 ? -2.691 1.17 -6.852 1 85.69 392 PHE A C 1
ATOM 3248 O O . PHE A 1 392 ? -1.865 2.01 -7.215 1 85.69 392 PHE A O 1
ATOM 3255 N N . SER A 1 393 ? -2.318 0.076 -6.242 1 89 393 SER A N 1
ATOM 3256 C CA . SER A 1 393 ? -0.927 -0.131 -5.855 1 89 393 SER A CA 1
ATOM 3257 C C . SER A 1 393 ? -0.57 -1.613 -5.848 1 89 393 SER A C 1
ATOM 3259 O O . SER A 1 393 ? 0.209 -2.064 -5.004 1 89 393 SER A O 1
ATOM 3261 N N . ASP A 1 394 ? -1.021 -2.408 -6.66 1 93.62 394 ASP A N 1
ATOM 3262 C CA . ASP A 1 394 ? -0.684 -3.824 -6.77 1 93.62 394 ASP A CA 1
ATOM 3263 C C . ASP A 1 394 ? 0.288 -4.07 -7.922 1 93.62 394 ASP A C 1
ATOM 3265 O O . ASP A 1 394 ? -0.088 -3.969 -9.094 1 93.62 394 ASP A O 1
ATOM 3269 N N . SER A 1 395 ? 1.474 -4.469 -7.621 1 91.38 395 SER A N 1
ATOM 3270 C CA . SER A 1 395 ? 2.52 -4.574 -8.633 1 91.38 395 SER A CA 1
ATOM 3271 C C . SER A 1 395 ? 2.439 -5.906 -9.375 1 91.38 395 SER A C 1
ATOM 3273 O O . SER A 1 395 ? 3.047 -6.07 -10.438 1 91.38 395 SER A O 1
ATOM 3275 N N . ASN A 1 396 ? 1.693 -6.801 -8.844 1 95 396 ASN A N 1
ATOM 3276 C CA . ASN A 1 396 ? 1.73 -8.164 -9.375 1 95 396 ASN A CA 1
ATOM 3277 C C . ASN A 1 396 ? 0.463 -8.5 -10.156 1 95 396 ASN A C 1
ATOM 3279 O O . ASN A 1 396 ? 0.422 -9.492 -10.883 1 95 396 ASN A O 1
ATOM 3283 N N . LEU A 1 397 ? -0.556 -7.699 -10.055 1 96.94 397 LEU A N 1
ATOM 3284 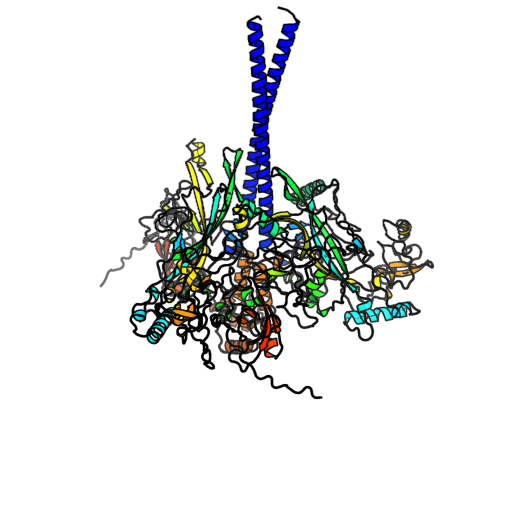C CA . LEU A 1 397 ? -1.896 -8.062 -10.5 1 96.94 397 LEU A CA 1
ATOM 3285 C C . LEU A 1 397 ? -2.033 -7.891 -12.008 1 96.94 397 LEU A C 1
ATOM 3287 O O . LEU A 1 397 ? -1.757 -6.812 -12.539 1 96.94 397 LEU A O 1
ATOM 3291 N N . PHE A 1 398 ? -2.439 -8.938 -12.664 1 97.88 398 PHE A N 1
ATOM 3292 C CA . PHE A 1 398 ? -2.895 -8.898 -14.047 1 97.88 398 PHE A CA 1
ATOM 3293 C C . PHE A 1 398 ? -4.406 -9.055 -14.125 1 97.88 398 PHE A C 1
ATOM 3295 O O . PHE A 1 398 ? -4.996 -9.828 -13.367 1 97.88 398 PHE A O 1
ATOM 3302 N N . MET A 1 399 ? -5.012 -8.336 -15.062 1 97.81 399 MET A N 1
ATOM 3303 C CA . MET A 1 399 ? -6.465 -8.383 -15.18 1 97.81 399 MET A CA 1
ATOM 3304 C C . MET A 1 399 ? -6.887 -8.586 -16.625 1 97.81 399 MET A C 1
ATOM 3306 O O . MET A 1 399 ? -6.16 -8.203 -17.547 1 97.81 399 MET A O 1
ATOM 3310 N N . SER A 1 400 ? -8.023 -9.18 -16.844 1 98.44 400 SER A N 1
ATOM 3311 C CA . SER A 1 400 ? -8.68 -9.312 -18.141 1 98.44 400 SER A CA 1
ATOM 3312 C C . SER A 1 400 ? -10.188 -9.102 -18.016 1 98.44 400 SER A C 1
ATOM 3314 O O . SER A 1 400 ? -10.812 -9.578 -17.078 1 98.44 400 SER A O 1
ATOM 3316 N N . MET A 1 401 ? -10.711 -8.383 -18.938 1 97.94 401 MET A N 1
ATOM 3317 C CA . MET A 1 401 ? -12.164 -8.289 -19.047 1 97.94 401 MET A CA 1
ATOM 3318 C C . MET A 1 401 ? -12.75 -9.555 -19.641 1 97.94 401 MET A C 1
ATOM 3320 O O . MET A 1 401 ? -12.062 -10.289 -20.359 1 97.94 401 MET A O 1
ATOM 3324 N N . THR A 1 402 ? -13.969 -9.812 -19.375 1 98.38 402 THR A N 1
ATOM 3325 C CA . THR A 1 402 ? -14.625 -10.992 -19.922 1 98.38 402 THR A CA 1
ATOM 3326 C C . THR A 1 402 ? -16.078 -10.695 -20.25 1 98.38 402 THR A C 1
ATOM 3328 O O . THR A 1 402 ? -16.719 -9.852 -19.609 1 98.38 402 THR A O 1
ATOM 3331 N N . SER A 1 403 ? -16.594 -11.336 -21.203 1 97.5 403 SER A N 1
ATOM 3332 C CA . SER A 1 403 ? -18 -11.219 -21.578 1 97.5 403 SER A CA 1
ATOM 3333 C C . SER A 1 403 ? -18.828 -12.344 -20.953 1 97.5 403 SER A C 1
ATOM 3335 O O . SER A 1 403 ? -20.047 -12.422 -21.172 1 97.5 403 SER A O 1
ATOM 3337 N N . GLN A 1 404 ? -18.203 -13.227 -20.203 1 97.62 404 GLN A N 1
ATOM 3338 C CA . GLN A 1 404 ? -18.891 -14.383 -19.625 1 97.62 404 GLN A CA 1
ATOM 3339 C C . GLN A 1 404 ? -19.969 -13.945 -18.641 1 97.62 404 GLN A C 1
ATOM 3341 O O . GLN A 1 404 ? -19.688 -13.305 -17.625 1 97.62 404 GLN A O 1
ATOM 3346 N N . PRO A 1 405 ? -21.219 -14.367 -18.859 1 96 405 PRO A N 1
ATOM 3347 C CA . PRO A 1 405 ? -22.312 -13.906 -18 1 96 405 PRO A CA 1
ATOM 3348 C C . PRO A 1 405 ? -22.266 -14.523 -16.609 1 96 405 PRO A C 1
ATOM 3350 O O . PRO A 1 405 ? -22.938 -14.047 -15.695 1 96 405 PRO A O 1
ATOM 3353 N N . GLN A 1 406 ? -21.531 -15.641 -16.453 1 95.81 406 GLN A N 1
ATOM 3354 C CA . GLN A 1 406 ? -21.406 -16.297 -15.156 1 95.81 406 GLN A CA 1
ATOM 3355 C C . GLN A 1 406 ? -20.609 -15.422 -14.18 1 95.81 406 GLN A C 1
ATOM 3357 O O . GLN A 1 406 ? -20.734 -15.578 -12.969 1 95.81 406 GLN A O 1
ATOM 3362 N N . VAL A 1 407 ? -19.781 -14.547 -14.75 1 97.69 407 VAL A N 1
ATOM 3363 C CA . VAL A 1 407 ? -18.922 -13.727 -13.914 1 97.69 407 VAL A CA 1
ATOM 3364 C C . VAL A 1 407 ? -19.672 -12.5 -13.422 1 97.69 407 VAL A C 1
ATOM 3366 O O . VAL A 1 407 ? -20.359 -11.828 -14.203 1 97.69 407 VAL A O 1
ATOM 3369 N N . GLY A 1 408 ? -19.625 -12.281 -12.109 1 95 408 GLY A N 1
ATOM 3370 C CA . GLY A 1 408 ? -20.234 -11.094 -11.531 1 95 408 GLY A CA 1
ATOM 3371 C C . GLY A 1 408 ? -19.453 -9.828 -11.82 1 95 408 GLY A C 1
ATOM 3372 O O . GLY A 1 408 ? -18.25 -9.75 -11.547 1 95 408 GLY A O 1
ATOM 3373 N N . GLY A 1 409 ? -20.078 -8.914 -12.453 1 91.94 409 GLY A N 1
ATOM 3374 C CA . GLY A 1 409 ? -19.438 -7.652 -12.797 1 91.94 409 GLY A CA 1
ATOM 3375 C C . GLY A 1 409 ? -19.922 -6.488 -11.961 1 91.94 409 GLY A C 1
ATOM 3376 O O . GLY A 1 409 ? -20.672 -6.676 -11 1 91.94 409 GLY A O 1
ATOM 3377 N N . LYS A 1 410 ? -19.344 -5.316 -12.211 1 93.69 410 LYS A N 1
ATOM 3378 C CA . LYS A 1 410 ? -19.781 -4.059 -11.617 1 93.69 410 LYS A CA 1
ATOM 3379 C C . LYS A 1 410 ? -20.344 -3.119 -12.68 1 93.69 410 LYS A C 1
ATOM 3381 O O . LYS A 1 410 ? -19.859 -3.09 -13.812 1 93.69 410 LYS A O 1
ATOM 3386 N N . SER A 1 411 ? -21.344 -2.469 -12.25 1 90.94 411 SER A N 1
ATOM 3387 C CA . SER A 1 411 ? -21.953 -1.466 -13.125 1 90.94 411 SER A CA 1
ATOM 3388 C C . SER A 1 411 ? -21.703 -0.055 -12.609 1 90.94 411 SER A C 1
ATOM 3390 O O . SER A 1 411 ? -21.547 0.151 -11.398 1 90.94 411 SER A O 1
ATOM 3392 N N . LEU A 1 412 ? -21.609 0.852 -13.547 1 92.06 412 LEU A N 1
ATOM 3393 C CA . LEU A 1 412 ? -21.391 2.256 -13.219 1 92.06 412 LEU A CA 1
ATOM 3394 C C . LEU A 1 412 ? -22.172 3.164 -14.172 1 92.06 412 LEU A C 1
ATOM 3396 O O . LEU A 1 412 ? -22.062 3.02 -15.391 1 92.06 412 LEU A O 1
ATOM 3400 N N . ASN A 1 413 ? -23.031 3.951 -13.625 1 90.38 413 ASN A N 1
ATOM 3401 C CA . ASN A 1 413 ? -23.578 5.094 -14.359 1 90.38 413 ASN A CA 1
ATOM 3402 C C . ASN A 1 413 ? -22.688 6.324 -14.211 1 90.38 413 ASN A C 1
ATOM 3404 O O . ASN A 1 413 ? -22.766 7.047 -13.219 1 90.38 413 ASN A O 1
ATOM 3408 N N . TYR A 1 414 ? -21.906 6.477 -15.273 1 91.62 414 TYR A N 1
ATOM 3409 C CA . TYR A 1 414 ? -20.859 7.477 -15.125 1 91.62 414 TYR A CA 1
ATOM 3410 C C . TYR A 1 414 ? -21.266 8.797 -15.758 1 91.62 414 TYR A C 1
ATOM 3412 O O . TYR A 1 414 ? -21.625 8.852 -16.938 1 91.62 414 TYR A O 1
ATOM 3420 N N . CYS A 1 415 ? -21.328 9.828 -15.023 1 90.12 415 CYS A N 1
ATOM 3421 C CA . CYS A 1 415 ? -21.359 11.234 -15.391 1 90.12 415 CYS A CA 1
ATOM 3422 C C . CYS A 1 415 ? -20.547 12.07 -14.422 1 90.12 415 CYS A C 1
ATOM 3424 O O . CYS A 1 415 ? -20.547 11.812 -13.219 1 90.12 415 CYS A O 1
ATOM 3426 N N . SER A 1 416 ? -19.703 12.891 -15.031 1 82.94 416 SER A N 1
ATOM 3427 C CA . SER A 1 416 ? -18.953 13.781 -14.148 1 82.94 416 SER A CA 1
ATOM 3428 C C . SER A 1 416 ? -19.875 14.539 -13.211 1 82.94 416 SER A C 1
ATOM 3430 O O . SER A 1 416 ? -21.094 14.578 -13.422 1 82.94 416 SER A O 1
ATOM 3432 N N . LYS A 1 417 ? -19.281 15 -12.148 1 78.25 417 LYS A N 1
ATOM 3433 C CA . LYS A 1 417 ? -20.062 15.805 -11.211 1 78.25 417 LYS A CA 1
ATOM 3434 C C . LYS A 1 417 ? -20.812 16.906 -11.938 1 78.25 417 LYS A C 1
ATOM 3436 O O . LYS A 1 417 ? -22.016 17.094 -11.719 1 78.25 417 LYS A O 1
ATOM 3441 N N . GLU A 1 418 ? -20.125 17.609 -12.828 1 77.69 418 GLU A N 1
ATOM 3442 C CA . GLU A 1 418 ? -20.734 18.703 -13.578 1 77.69 418 GLU A CA 1
ATOM 3443 C C . GLU A 1 418 ? -21.875 18.219 -14.461 1 77.69 418 GLU A C 1
ATOM 3445 O O . GLU A 1 418 ? -22.938 18.828 -14.492 1 77.69 418 GLU A O 1
ATOM 3450 N N . GLU A 1 419 ? -21.656 17.125 -15.078 1 82.81 419 GLU A N 1
ATOM 3451 C CA . GLU A 1 419 ? -22.672 16.547 -15.945 1 82.81 419 GLU A CA 1
ATOM 3452 C C . GLU A 1 419 ? -23.891 16.109 -15.141 1 82.81 419 GLU A C 1
ATOM 3454 O O . GLU A 1 419 ? -25.031 16.312 -15.578 1 82.81 419 GLU A O 1
ATOM 3459 N N . SER A 1 420 ? -23.578 15.57 -14.031 1 79.88 420 SER A N 1
ATOM 3460 C CA . SER A 1 420 ? -24.656 15.094 -13.172 1 79.88 420 SER A CA 1
ATOM 3461 C C . SER A 1 420 ? -25.516 16.25 -12.664 1 79.88 420 SER A C 1
ATOM 3463 O O . SER A 1 420 ? -26.734 16.172 -12.648 1 79.88 420 SER A O 1
ATOM 3465 N N . LEU A 1 421 ? -24.828 17.312 -12.297 1 77.38 421 LEU A N 1
ATOM 3466 C CA . LEU A 1 421 ? -25.531 18.469 -11.781 1 77.38 421 LEU A CA 1
ATOM 3467 C C . LEU A 1 421 ? -26.375 19.141 -12.867 1 77.38 421 LEU A C 1
ATOM 3469 O O . LEU A 1 421 ? -27.391 19.766 -12.578 1 77.38 421 LEU A O 1
ATOM 3473 N N . GLN A 1 422 ? -25.938 18.984 -14.18 1 82.19 422 GLN A N 1
ATOM 3474 C CA . GLN A 1 422 ? -26.656 19.547 -15.32 1 82.19 422 GLN A CA 1
ATOM 3475 C C . GLN A 1 422 ? -27.672 18.547 -15.859 1 82.19 422 GLN A C 1
ATOM 3477 O O . GLN A 1 422 ? -28.297 18.781 -16.906 1 82.19 422 GLN A O 1
ATOM 3482 N N . ASN A 1 423 ? -27.797 17.469 -15.219 1 82.38 423 ASN A N 1
ATOM 3483 C CA . ASN A 1 423 ? -28.734 16.406 -15.57 1 82.38 423 ASN A CA 1
ATOM 3484 C C . ASN A 1 423 ? -28.453 15.852 -16.969 1 82.38 423 ASN A C 1
ATOM 3486 O O . ASN A 1 423 ? -29.391 15.594 -17.734 1 82.38 423 ASN A O 1
ATOM 3490 N N . LYS A 1 424 ? -27.219 15.883 -17.281 1 84.69 424 LYS A N 1
ATOM 3491 C CA . LYS A 1 424 ? -26.844 15.203 -18.531 1 84.69 424 LYS A CA 1
ATOM 3492 C C . LYS A 1 424 ? -26.906 13.688 -18.359 1 84.69 424 LYS A C 1
ATOM 3494 O O . LYS A 1 424 ? -26.734 13.164 -17.266 1 84.69 424 LYS A O 1
ATOM 3499 N N . PRO A 1 425 ? -27.203 13.086 -19.5 1 87.5 425 PRO A N 1
ATOM 3500 C CA . PRO A 1 425 ? -27.281 11.633 -19.391 1 87.5 425 PRO A CA 1
ATOM 3501 C C . PRO A 1 425 ? -25.938 10.984 -19.047 1 87.5 425 PRO A C 1
ATOM 3503 O O . PRO A 1 425 ? -24.922 11.328 -19.656 1 87.5 425 PRO A O 1
ATOM 3506 N N . CYS A 1 426 ? -25.969 10.148 -18.078 1 91.12 426 CYS A N 1
ATOM 3507 C CA . CYS A 1 426 ? -24.797 9.375 -17.688 1 91.12 426 CYS A CA 1
ATOM 3508 C C . CYS A 1 426 ? -24.578 8.195 -18.625 1 91.12 426 CYS A C 1
ATOM 3510 O O . CYS A 1 426 ? -25.531 7.703 -19.25 1 91.12 426 CYS A O 1
ATOM 3512 N N . LYS A 1 427 ? -23.406 7.852 -18.875 1 92.12 427 LYS A N 1
ATOM 3513 C CA . LYS A 1 427 ? -23.062 6.652 -19.641 1 92.12 427 LYS A CA 1
ATOM 3514 C C . LYS A 1 427 ? -23 5.426 -18.734 1 92.12 427 LYS A C 1
ATOM 3516 O O . LYS A 1 427 ? -22.406 5.473 -17.656 1 92.12 427 LYS A O 1
ATOM 3521 N N . TYR A 1 428 ? -23.625 4.383 -19.188 1 93.19 428 TYR A N 1
ATOM 3522 C CA . TYR A 1 428 ? -23.703 3.158 -18.406 1 93.19 428 TYR A CA 1
ATOM 3523 C C . TYR A 1 428 ? -22.578 2.199 -18.797 1 93.19 428 TYR A C 1
ATOM 3525 O O . TYR A 1 428 ? -22.375 1.913 -19.984 1 93.19 428 TYR A O 1
ATOM 3533 N N . TYR A 1 429 ? -21.844 1.749 -17.828 1 93.5 429 TYR A N 1
ATOM 3534 C CA . TYR A 1 429 ? -20.812 0.73 -18 1 93.5 429 TYR A CA 1
ATOM 3535 C C . TYR A 1 429 ? -21.141 -0.516 -17.188 1 93.5 429 TYR A C 1
ATOM 3537 O O . TYR A 1 429 ? -21.609 -0.417 -16.047 1 93.5 429 TYR A O 1
ATOM 3545 N N . ASN A 1 430 ? -21 -1.645 -17.75 1 92.69 430 ASN A N 1
ATOM 3546 C CA . ASN A 1 430 ? -21.031 -2.941 -17.078 1 92.69 430 ASN A CA 1
ATOM 3547 C C . ASN A 1 430 ? -19.828 -3.801 -17.484 1 92.69 430 ASN A C 1
ATOM 3549 O O . ASN A 1 430 ? -19.75 -4.262 -18.625 1 92.69 430 ASN A O 1
ATOM 3553 N N . GLN A 1 431 ? -18.969 -3.988 -16.578 1 96.25 431 GLN A N 1
ATOM 3554 C CA . GLN A 1 431 ? -17.75 -4.711 -16.891 1 96.25 431 GLN A CA 1
ATOM 3555 C C . GLN A 1 431 ? -17.516 -5.863 -15.906 1 96.25 431 GLN A C 1
ATOM 3557 O O . GLN A 1 431 ? -17.938 -5.785 -14.75 1 96.25 431 GLN A O 1
ATOM 3562 N N . ARG A 1 432 ? -16.969 -6.891 -16.453 1 97.44 432 ARG A N 1
ATOM 3563 C CA . ARG A 1 432 ? -16.594 -8.086 -15.703 1 97.44 432 ARG A CA 1
ATOM 3564 C C . ARG A 1 432 ? -15.102 -8.383 -15.875 1 97.44 432 ARG A C 1
ATOM 3566 O O . ARG A 1 432 ? -14.531 -8.133 -16.938 1 97.44 432 ARG A O 1
ATOM 3573 N N . TRP A 1 433 ? -14.555 -8.938 -14.797 1 97.81 433 TRP A N 1
ATOM 3574 C CA . TRP A 1 433 ? -13.109 -9.117 -14.859 1 97.81 433 TRP A CA 1
ATOM 3575 C C . TRP A 1 433 ? -12.695 -10.445 -14.227 1 97.81 433 TRP A C 1
ATOM 3577 O O . TRP A 1 433 ? -13.391 -10.969 -13.352 1 97.81 433 TRP A O 1
ATOM 3587 N N . SER A 1 434 ? -11.602 -10.969 -14.68 1 98.31 434 SER A N 1
ATOM 3588 C CA . SER A 1 434 ? -10.82 -11.977 -13.969 1 98.31 434 SER A CA 1
ATOM 3589 C C . SER A 1 434 ? -9.43 -11.453 -13.625 1 98.31 434 SER A C 1
ATOM 3591 O O . SER A 1 434 ? -8.953 -10.484 -14.219 1 98.31 434 SER A O 1
ATOM 3593 N N . TYR A 1 435 ? -8.891 -12.016 -12.602 1 98.62 435 TYR A N 1
ATOM 3594 C CA . TYR A 1 435 ? -7.602 -11.609 -12.047 1 98.62 435 TYR A CA 1
ATOM 3595 C C . TYR A 1 435 ? -6.594 -12.742 -12.125 1 98.62 435 TYR A C 1
ATOM 3597 O O . TYR A 1 435 ? -6.957 -13.914 -12 1 98.62 435 TYR A O 1
ATOM 3605 N N . ALA A 1 436 ? -5.293 -12.375 -12.273 1 98.75 436 ALA A N 1
ATOM 3606 C CA . ALA A 1 436 ? -4.312 -13.453 -12.375 1 98.75 436 ALA A CA 1
ATOM 3607 C C . ALA A 1 436 ? -2.939 -12.992 -11.898 1 98.75 436 ALA A C 1
ATOM 3609 O O . ALA A 1 436 ? -2.645 -11.789 -11.898 1 98.75 436 ALA A O 1
ATOM 3610 N N . VAL A 1 437 ? -2.143 -13.906 -11.477 1 98.56 437 VAL A N 1
ATOM 3611 C CA . VAL A 1 437 ? -0.708 -13.75 -11.258 1 98.56 437 VAL A CA 1
ATOM 3612 C C . VAL A 1 437 ? 0.04 -14.914 -11.906 1 98.56 437 VAL A C 1
ATOM 3614 O O . VAL A 1 437 ? -0.49 -16.031 -12.008 1 98.56 437 VAL A O 1
ATOM 3617 N N . PRO A 1 438 ? 1.266 -14.617 -12.406 1 98.38 438 PRO A N 1
ATOM 3618 C CA . PRO A 1 438 ? 2.053 -15.758 -12.891 1 98.38 438 PRO A CA 1
ATOM 3619 C C . PRO A 1 438 ? 2.357 -16.766 -11.789 1 98.38 438 PRO A C 1
ATOM 3621 O O . PRO A 1 438 ? 2.578 -16.391 -10.641 1 98.38 438 PRO A O 1
ATOM 3624 N N . PHE A 1 439 ? 2.398 -18.047 -12.156 1 98.56 439 PHE A N 1
ATOM 3625 C CA . PHE A 1 439 ? 2.584 -19.078 -11.141 1 98.56 439 PHE A CA 1
ATOM 3626 C C . PHE A 1 439 ? 3.922 -19.781 -11.328 1 98.56 439 PHE A C 1
ATOM 3628 O O . PHE A 1 439 ? 4.777 -19.75 -10.438 1 98.56 439 PHE A O 1
ATOM 3635 N N . GLU A 1 440 ? 4.172 -20.406 -12.477 1 98.5 440 GLU A N 1
ATOM 3636 C CA . GLU A 1 440 ? 5.449 -21.062 -12.734 1 98.5 440 GLU A CA 1
ATOM 3637 C C . GLU A 1 440 ? 5.691 -21.234 -14.227 1 98.5 440 GLU A C 1
ATOM 3639 O O . GLU A 1 440 ? 4.766 -21.109 -15.031 1 98.5 440 GLU A O 1
ATOM 3644 N N . ILE A 1 441 ? 6.926 -21.438 -14.547 1 98.56 441 ILE A N 1
ATOM 3645 C CA . ILE A 1 441 ? 7.34 -21.828 -15.883 1 98.56 441 ILE A CA 1
ATOM 3646 C C . ILE A 1 441 ? 7.77 -23.297 -15.875 1 98.56 441 ILE A C 1
ATOM 3648 O O . ILE A 1 441 ? 8.578 -23.719 -15.031 1 98.56 441 ILE A O 1
ATOM 3652 N N . ILE A 1 442 ? 7.223 -24.047 -16.75 1 98.56 442 ILE A N 1
ATOM 3653 C CA . ILE A 1 442 ? 7.59 -25.453 -16.922 1 98.56 442 ILE A CA 1
ATOM 3654 C C . ILE A 1 442 ? 8.203 -25.656 -18.312 1 98.56 442 ILE A C 1
ATOM 3656 O O . ILE A 1 442 ? 7.609 -25.281 -19.312 1 98.56 442 ILE A O 1
ATOM 3660 N N . TYR A 1 443 ? 9.359 -26.219 -18.359 1 98.38 443 TYR A N 1
ATOM 3661 C CA . TYR A 1 443 ? 9.961 -26.547 -19.641 1 98.38 443 TYR A CA 1
ATOM 3662 C C . TYR A 1 443 ? 9.586 -27.953 -20.078 1 98.38 443 TYR A C 1
ATOM 3664 O O . TYR A 1 443 ? 10.203 -28.938 -19.656 1 98.38 443 TYR A O 1
ATOM 3672 N N . LEU A 1 444 ? 8.602 -28.016 -20.984 1 98.38 444 LEU A N 1
ATOM 3673 C CA . LEU A 1 444 ? 8.25 -29.312 -21.562 1 98.38 444 LEU A CA 1
ATOM 3674 C C . LEU A 1 444 ? 9.375 -29.844 -22.453 1 98.38 444 LEU A C 1
ATOM 3676 O O . LEU A 1 444 ? 10.094 -29.047 -23.094 1 98.38 444 LEU A O 1
ATOM 3680 N N . ASN A 1 445 ? 9.516 -31.078 -22.484 1 97.5 445 ASN A N 1
ATOM 3681 C CA . ASN A 1 445 ? 10.594 -31.703 -23.234 1 97.5 445 ASN A CA 1
ATOM 3682 C C . ASN A 1 445 ? 10.125 -32.969 -23.938 1 97.5 445 ASN A C 1
ATOM 3684 O O . ASN A 1 445 ? 8.992 -33.406 -23.734 1 97.5 445 ASN A O 1
ATOM 3688 N N . PRO A 1 446 ? 10.922 -33.625 -24.734 1 97.56 446 PRO A N 1
ATOM 3689 C CA . PRO A 1 446 ? 10.461 -34.688 -25.625 1 97.56 446 PRO A CA 1
ATOM 3690 C C . PRO A 1 446 ? 10.195 -36 -24.859 1 97.56 446 PRO A C 1
ATOM 3692 O O . PRO A 1 446 ? 9.641 -36.938 -25.438 1 97.56 446 PRO A O 1
ATOM 3695 N N . LEU A 1 447 ? 10.531 -36.094 -23.609 1 97.44 447 LEU A N 1
ATOM 3696 C CA . LEU A 1 447 ? 10.438 -37.344 -22.891 1 97.44 447 LEU A CA 1
ATOM 3697 C C . LEU A 1 447 ? 8.992 -37.844 -22.844 1 97.44 447 LEU A C 1
ATOM 3699 O O . LEU A 1 447 ? 8.734 -39.031 -22.828 1 97.44 447 LEU A O 1
ATOM 3703 N N . SER A 1 448 ? 8.062 -37 -22.844 1 96.19 448 SER A N 1
ATOM 3704 C CA . SER A 1 448 ? 6.66 -37.344 -22.719 1 96.19 448 SER A CA 1
ATOM 3705 C C . SER A 1 448 ? 6.141 -38.031 -23.969 1 96.19 448 SER A C 1
ATOM 3707 O O . SER A 1 448 ? 5.156 -38.781 -23.922 1 96.19 448 SER A O 1
ATOM 3709 N N . ASN A 1 449 ? 6.793 -37.812 -25.062 1 97 449 ASN A N 1
ATOM 3710 C CA . ASN A 1 449 ? 6.379 -38.438 -26.328 1 97 449 ASN A CA 1
ATOM 3711 C C . ASN A 1 449 ? 7.391 -39.5 -26.797 1 97 449 ASN A C 1
ATOM 3713 O O . ASN A 1 449 ? 7.164 -40.156 -27.797 1 97 449 ASN A O 1
ATOM 3717 N N . TRP A 1 450 ? 8.5 -39.594 -26.141 1 98.06 450 TRP A N 1
ATOM 3718 C CA . TRP A 1 450 ? 9.555 -40.531 -26.516 1 98.06 450 TRP A CA 1
ATOM 3719 C C . TRP A 1 450 ? 9.227 -41.938 -26.031 1 98.06 450 TRP A C 1
ATOM 3721 O O . TRP A 1 450 ? 9.172 -42.219 -24.828 1 98.06 450 TRP A O 1
ATOM 3731 N N . ASN A 1 451 ? 8.984 -42.844 -26.938 1 96.44 451 ASN A N 1
ATOM 3732 C CA . ASN A 1 451 ? 8.602 -44.219 -26.656 1 96.44 451 ASN A CA 1
ATOM 3733 C C . ASN A 1 451 ? 9.414 -45.188 -27.484 1 96.44 451 ASN A C 1
ATOM 3735 O O . ASN A 1 451 ? 8.867 -45.875 -28.344 1 96.44 451 ASN A O 1
ATOM 3739 N N . PRO A 1 452 ? 10.648 -45.344 -27.125 1 96.06 452 PRO A N 1
ATOM 3740 C CA . PRO A 1 452 ? 11.516 -46.188 -27.953 1 96.06 452 PRO A CA 1
ATOM 3741 C C . PRO A 1 452 ? 11.148 -47.656 -27.891 1 96.06 452 PRO A C 1
ATOM 3743 O O . PRO A 1 452 ? 11.492 -48.438 -28.781 1 96.06 452 PRO A O 1
ATOM 3746 N N . TYR A 1 453 ? 10.477 -48.094 -26.875 1 95.5 453 TYR A N 1
ATOM 3747 C CA . TYR A 1 453 ? 10.117 -49.5 -26.703 1 95.5 453 TYR A CA 1
ATOM 3748 C C . TYR A 1 453 ? 8.773 -49.812 -27.344 1 95.5 453 TYR A C 1
ATOM 3750 O O . TYR A 1 453 ? 8.305 -50.938 -27.297 1 95.5 453 TYR A O 1
ATOM 3758 N N . ASN A 1 454 ? 8.156 -48.781 -27.891 1 94.81 454 ASN A N 1
ATOM 3759 C CA . ASN A 1 454 ? 6.844 -48.938 -28.516 1 94.81 454 ASN A CA 1
ATOM 3760 C C . ASN A 1 454 ? 5.832 -49.531 -27.531 1 94.81 454 ASN A C 1
ATOM 3762 O O . ASN A 1 454 ? 5.164 -50.531 -27.844 1 94.81 454 ASN A O 1
ATOM 3766 N N . ILE A 1 455 ? 5.855 -48.969 -26.406 1 97.19 455 ILE A N 1
ATOM 3767 C CA . ILE A 1 455 ? 4.914 -49.375 -25.375 1 97.19 455 ILE A CA 1
ATOM 3768 C C . ILE A 1 455 ? 3.512 -48.875 -25.734 1 97.19 455 ILE A C 1
ATOM 3770 O O . ILE A 1 455 ? 3.34 -47.75 -26.156 1 97.19 455 ILE A O 1
ATOM 3774 N N . THR A 1 456 ? 2.48 -49.719 -25.562 1 97.25 456 THR A N 1
ATOM 3775 C CA . THR A 1 456 ? 1.105 -49.344 -25.906 1 97.25 456 THR A CA 1
ATOM 3776 C C . THR A 1 456 ? 0.516 -48.406 -24.859 1 97.25 456 THR A C 1
ATOM 3778 O O . THR A 1 456 ? 0.531 -48.719 -23.656 1 97.25 456 THR A O 1
ATOM 3781 N N . TYR A 1 457 ? 0.029 -47.25 -25.281 1 97.12 457 TYR A N 1
ATOM 3782 C CA . TYR A 1 457 ? -0.739 -46.344 -24.438 1 97.12 457 TYR A CA 1
ATOM 3783 C C . TYR A 1 457 ? -2.219 -46.719 -24.453 1 97.12 457 TYR A C 1
ATOM 3785 O O . TYR A 1 457 ? -2.885 -46.594 -25.484 1 97.12 457 TYR A O 1
ATOM 3793 N N . LYS A 1 458 ? -2.742 -47.062 -23.391 1 96.62 458 LYS A N 1
ATOM 3794 C CA . LYS A 1 458 ? -4.09 -47.625 -23.312 1 96.62 458 LYS A CA 1
ATOM 3795 C C . LYS A 1 458 ? -5.105 -46.531 -22.953 1 96.62 458 LYS A C 1
ATOM 3797 O O . LYS A 1 458 ? -6.258 -46.844 -22.625 1 96.62 458 LYS A O 1
ATOM 3802 N N . GLY A 1 459 ? -4.688 -45.281 -22.797 1 95.81 459 GLY A N 1
ATOM 3803 C CA . GLY A 1 459 ? -5.629 -44.188 -22.688 1 95.81 459 GLY A CA 1
ATOM 3804 C C . GLY A 1 459 ? -5.715 -43.625 -21.266 1 95.81 459 GLY A C 1
ATOM 3805 O O . GLY A 1 459 ? -4.812 -43.844 -20.453 1 95.81 459 GLY A O 1
ATOM 3806 N N . HIS A 1 460 ? -6.785 -42.812 -21.094 1 94.94 460 HIS A N 1
ATOM 3807 C CA . HIS A 1 460 ? -7.027 -42.156 -19.812 1 94.94 460 HIS A CA 1
ATOM 3808 C C . HIS A 1 460 ? -7.531 -43.156 -18.781 1 94.94 460 HIS A C 1
ATOM 3810 O O . HIS A 1 460 ? -8.461 -43.938 -19.047 1 94.94 460 HIS A O 1
ATOM 3816 N N . TYR A 1 461 ? -6.98 -43.094 -17.625 1 93.31 461 TYR A N 1
ATOM 3817 C CA . TYR A 1 461 ? -7.152 -44.156 -16.641 1 93.31 461 TYR A CA 1
ATOM 3818 C C . TYR A 1 461 ? -8.609 -44.25 -16.203 1 93.31 461 TYR A C 1
ATOM 3820 O O . TYR A 1 461 ? -9.062 -45.344 -15.797 1 93.31 461 TYR A O 1
ATOM 3828 N N . LYS A 1 462 ? -9.391 -43.125 -16.234 1 89.56 462 LYS A N 1
ATOM 3829 C CA . LYS A 1 462 ? -10.781 -43.156 -15.797 1 89.56 462 LYS A CA 1
ATOM 3830 C C . LYS A 1 462 ? -11.734 -43.281 -16.984 1 89.56 462 LYS A C 1
ATOM 3832 O O . LYS A 1 462 ? -12.789 -43.906 -16.859 1 89.56 462 LYS A O 1
ATOM 3837 N N . ASN A 1 463 ? -11.406 -42.781 -18.078 1 90 463 ASN A N 1
ATOM 3838 C CA . ASN A 1 463 ? -12.367 -42.594 -19.172 1 90 463 ASN A CA 1
ATOM 3839 C C . ASN A 1 463 ? -12.281 -43.719 -20.188 1 90 463 ASN A C 1
ATOM 3841 O O . ASN A 1 463 ? -13.242 -43.969 -20.906 1 90 463 ASN A O 1
ATOM 3845 N N . ASP A 1 464 ? -11.109 -44.344 -20.297 1 94.19 464 ASP A N 1
ATOM 3846 C CA . ASP A 1 464 ? -10.914 -45.375 -21.312 1 94.19 464 ASP A CA 1
ATOM 3847 C C . ASP A 1 464 ? -10.984 -46.781 -20.688 1 94.19 464 ASP A C 1
ATOM 3849 O O . ASP A 1 464 ? -10.203 -47.094 -19.781 1 94.19 464 ASP A O 1
ATOM 3853 N N . PRO A 1 465 ? -11.727 -47.625 -21.266 1 93.19 465 PRO A N 1
ATOM 3854 C CA . PRO A 1 465 ? -11.906 -48.938 -20.672 1 93.19 465 PRO A CA 1
ATOM 3855 C C . PRO A 1 465 ? -10.633 -49.781 -20.719 1 93.19 465 PRO A C 1
ATOM 3857 O O . PRO A 1 465 ? -10.383 -50.594 -19.812 1 93.19 465 PRO A O 1
ATOM 3860 N N . GLU A 1 466 ? -9.852 -49.625 -21.703 1 93.88 466 GLU A N 1
ATOM 3861 C CA . GLU A 1 466 ? -8.648 -50.438 -21.844 1 93.88 466 GLU A CA 1
ATOM 3862 C C . GLU A 1 466 ? -7.605 -50.094 -20.797 1 93.88 466 GLU A C 1
ATOM 3864 O O . GLU A 1 466 ? -6.695 -50.875 -20.531 1 93.88 466 GLU A O 1
ATOM 3869 N N . ALA A 1 467 ? -7.727 -48.938 -20.219 1 94.56 467 ALA A N 1
ATOM 3870 C CA . ALA A 1 467 ? -6.727 -48.438 -19.281 1 94.56 467 ALA A CA 1
ATOM 3871 C C . ALA A 1 467 ? -6.625 -49.312 -18.047 1 94.56 467 ALA A C 1
ATOM 3873 O O . ALA A 1 467 ? -5.562 -49.406 -17.422 1 94.56 467 ALA A O 1
ATOM 3874 N N . GLN A 1 468 ? -7.664 -50.062 -17.703 1 92.5 468 GLN A N 1
ATOM 3875 C CA . GLN A 1 468 ? -7.684 -50.875 -16.5 1 92.5 468 GLN A CA 1
ATOM 3876 C C . GLN A 1 468 ? -6.781 -52.094 -16.656 1 92.5 468 GLN A C 1
ATOM 3878 O O . GLN A 1 468 ? -6.32 -52.656 -15.672 1 92.5 468 GLN A O 1
ATOM 3883 N N . TYR A 1 469 ? -6.5 -52.438 -17.859 1 93 469 TYR A N 1
ATOM 3884 C CA . TYR A 1 469 ? -5.723 -53.656 -18.125 1 93 469 TYR A CA 1
ATOM 3885 C C . TYR A 1 469 ? -4.242 -53.438 -17.844 1 93 469 TYR A C 1
ATOM 3887 O O . TYR A 1 469 ? -3.463 -54.375 -17.766 1 93 469 TYR A O 1
ATOM 3895 N N . VAL A 1 470 ? -3.916 -52.219 -17.641 1 96.38 470 VAL A N 1
ATOM 3896 C CA . VAL A 1 470 ? -2.52 -51.906 -17.359 1 96.38 470 VAL A CA 1
ATOM 3897 C C . VAL A 1 470 ? -2.1 -52.562 -16.047 1 96.38 470 VAL A C 1
ATOM 3899 O O . VAL A 1 470 ? -0.999 -53.094 -15.953 1 96.38 470 VAL A O 1
ATOM 3902 N N . THR A 1 471 ? -2.939 -52.5 -15.07 1 95.19 471 THR A N 1
ATOM 3903 C CA . THR A 1 471 ? -2.604 -53.094 -13.766 1 95.19 471 THR A CA 1
ATOM 3904 C C . THR A 1 471 ? -3.281 -54.438 -13.578 1 95.19 471 THR A C 1
ATOM 3906 O O . THR A 1 471 ? -2.957 -55.156 -12.648 1 95.19 471 THR A O 1
ATOM 3909 N N . GLU A 1 472 ? -4.18 -54.781 -14.461 1 92.5 472 GLU A N 1
ATOM 3910 C CA . GLU A 1 472 ? -4.957 -56 -14.375 1 92.5 472 GLU A CA 1
ATOM 3911 C C . GLU A 1 472 ? -5.484 -56.25 -12.961 1 92.5 472 GLU A C 1
ATOM 3913 O O . GLU A 1 472 ? -5.211 -57.281 -12.352 1 92.5 472 GLU A O 1
ATOM 3918 N N . ASN A 1 473 ? -6.258 -55.312 -12.547 1 85.38 473 ASN A N 1
ATOM 3919 C CA . ASN A 1 473 ? -6.898 -55.312 -11.234 1 85.38 473 ASN A CA 1
ATOM 3920 C C . ASN A 1 473 ? -5.875 -55.5 -10.109 1 85.38 473 ASN A C 1
ATOM 3922 O O . ASN A 1 473 ? -6.094 -56.25 -9.18 1 85.38 473 ASN A O 1
ATOM 3926 N N . GLY A 1 474 ? -4.668 -54.938 -10.344 1 85.75 474 GLY A N 1
ATOM 3927 C CA . GLY A 1 474 ? -3.68 -54.875 -9.281 1 85.75 474 GLY A CA 1
ATOM 3928 C C . GLY A 1 474 ? -2.666 -56 -9.352 1 85.75 474 GLY A C 1
ATOM 3929 O O . GLY A 1 474 ? -1.674 -56 -8.617 1 85.75 474 GLY A O 1
ATOM 3930 N N . LYS A 1 475 ? -2.781 -56.906 -10.164 1 89.94 475 LYS A N 1
ATOM 3931 C CA . LYS A 1 475 ? -1.848 -58.031 -10.312 1 89.94 475 LYS A CA 1
ATOM 3932 C C . LYS A 1 475 ? -0.514 -57.562 -10.883 1 89.94 475 LYS A C 1
ATOM 3934 O O . LYS A 1 475 ? 0.536 -58.125 -10.578 1 89.94 475 LYS A O 1
ATOM 3939 N N . ARG A 1 476 ? -0.625 -56.625 -11.734 1 93.75 476 ARG A N 1
ATOM 3940 C CA . ARG A 1 476 ? 0.562 -56.031 -12.328 1 93.75 476 ARG A CA 1
ATOM 3941 C C . ARG A 1 476 ? 0.954 -54.75 -11.594 1 93.75 476 ARG A C 1
ATOM 3943 O O . ARG A 1 476 ? 0.147 -53.812 -11.469 1 93.75 476 ARG A O 1
ATOM 3950 N N . ASN A 1 477 ? 2.148 -54.719 -11.102 1 91.81 477 ASN A N 1
ATOM 3951 C CA . ASN A 1 477 ? 2.574 -53.594 -10.258 1 91.81 477 ASN A CA 1
ATOM 3952 C C . ASN A 1 477 ? 3.928 -53.062 -10.695 1 91.81 477 ASN A C 1
ATOM 3954 O O . ASN A 1 477 ? 4.691 -52.531 -9.867 1 91.81 477 ASN A O 1
ATOM 3958 N N . GLY A 1 478 ? 4.262 -53.312 -11.945 1 92.81 478 GLY A N 1
ATOM 3959 C CA . GLY A 1 478 ? 5.504 -52.75 -12.477 1 92.81 478 GLY A CA 1
ATOM 3960 C C . GLY A 1 478 ? 6.719 -53.594 -12.125 1 92.81 478 GLY A C 1
ATOM 3961 O O . GLY A 1 478 ? 7.844 -53.094 -12.109 1 92.81 478 GLY A O 1
ATOM 3962 N N . GLY A 1 479 ? 6.5 -54.75 -11.773 1 89.81 479 GLY A N 1
ATOM 3963 C CA . GLY A 1 479 ? 7.555 -55.688 -11.391 1 89.81 479 GLY A CA 1
ATOM 3964 C C . GLY A 1 479 ? 8.469 -56.062 -12.539 1 89.81 479 GLY A C 1
ATOM 3965 O O . GLY A 1 479 ? 8.359 -55.5 -13.633 1 89.81 479 GLY A O 1
ATOM 3966 N N . ASN A 1 480 ? 9.344 -57.062 -12.352 1 88.19 480 ASN A N 1
ATOM 3967 C CA . ASN A 1 480 ? 10.438 -57.375 -13.266 1 88.19 480 ASN A CA 1
ATOM 3968 C C . ASN A 1 480 ? 10.148 -58.594 -14.117 1 88.19 480 ASN A C 1
ATOM 3970 O O . ASN A 1 480 ? 11.023 -59.062 -14.852 1 88.19 480 ASN A O 1
ATOM 3974 N N . ASP A 1 481 ? 9.047 -59.062 -14 1 90.31 481 ASP A N 1
ATOM 3975 C CA . ASP A 1 481 ? 8.742 -60.25 -14.812 1 90.31 481 ASP A CA 1
ATOM 3976 C C . ASP A 1 481 ? 7.465 -60.031 -15.625 1 90.31 481 ASP A C 1
ATOM 3978 O O . ASP A 1 481 ? 6.75 -59.062 -15.43 1 90.31 481 ASP A O 1
ATOM 3982 N N . ILE A 1 482 ? 7.227 -60.969 -16.5 1 93.38 482 ILE A N 1
ATOM 3983 C CA . ILE A 1 482 ? 6.172 -60.844 -17.5 1 93.38 482 ILE A CA 1
ATOM 3984 C C . ILE A 1 482 ? 4.809 -60.844 -16.812 1 93.38 482 ILE A C 1
ATOM 3986 O O . ILE A 1 482 ? 3.834 -60.312 -17.359 1 93.38 482 ILE A O 1
ATOM 3990 N N . HIS A 1 483 ? 4.664 -61.375 -15.57 1 93.31 483 HIS A N 1
ATOM 3991 C CA . HIS A 1 483 ? 3.379 -61.5 -14.891 1 93.31 483 HIS A CA 1
ATOM 3992 C C . HIS A 1 483 ? 3.109 -60.281 -14 1 93.31 483 HIS A C 1
ATOM 3994 O O . HIS A 1 483 ? 1.956 -60 -13.672 1 93.31 483 HIS A O 1
ATOM 4000 N N . THR A 1 484 ? 4.172 -59.594 -13.688 1 94.06 484 THR A N 1
ATOM 4001 C CA . THR A 1 484 ? 3.99 -58.5 -12.711 1 94.06 484 THR A CA 1
ATOM 4002 C C . THR A 1 484 ? 4.25 -57.156 -13.344 1 94.06 484 THR A C 1
ATOM 4004 O O . THR A 1 484 ? 3.852 -56.125 -12.797 1 94.06 484 THR A O 1
ATOM 4007 N N . ALA A 1 485 ? 4.875 -57.156 -14.492 1 96.06 485 ALA A N 1
ATOM 4008 C CA . ALA A 1 485 ? 5.09 -55.906 -15.219 1 96.06 485 ALA A CA 1
ATOM 4009 C C . ALA A 1 485 ? 3.766 -55.312 -15.672 1 96.06 485 ALA A C 1
ATOM 4011 O O . ALA A 1 485 ? 2.809 -56.031 -15.953 1 96.06 485 ALA A O 1
ATOM 4012 N N . TYR A 1 486 ? 3.686 -53.969 -15.703 1 96.88 486 TYR A N 1
ATOM 4013 C CA . TYR A 1 486 ? 2.484 -53.344 -16.234 1 96.88 486 TYR A CA 1
ATOM 4014 C C . TYR A 1 486 ? 2.229 -53.781 -17.672 1 96.88 486 TYR A C 1
ATOM 4016 O O . TYR A 1 486 ? 3.17 -53.969 -18.453 1 96.88 486 TYR A O 1
ATOM 4024 N N . ASN A 1 487 ? 0.986 -53.969 -18.031 1 96.75 487 ASN A N 1
ATOM 4025 C CA . ASN A 1 487 ? 0.603 -54.25 -19.422 1 96.75 487 ASN A CA 1
ATOM 4026 C C . ASN A 1 487 ? 0.392 -52.969 -20.219 1 96.75 487 ASN A C 1
ATOM 4028 O O . ASN A 1 487 ? -0.745 -52.531 -20.438 1 96.75 487 ASN A O 1
ATOM 4032 N N . GLY A 1 488 ? 1.469 -52.438 -20.703 1 97.25 488 GLY A N 1
ATOM 4033 C CA . GLY A 1 488 ? 1.405 -51.125 -21.344 1 97.25 488 GLY A CA 1
ATOM 4034 C C . GLY A 1 488 ? 1.381 -49.969 -20.344 1 97.25 488 GLY A C 1
ATOM 4035 O O . GLY A 1 488 ? 1.859 -50.125 -19.219 1 97.25 488 GLY A O 1
ATOM 4036 N N . THR A 1 489 ? 1.039 -48.781 -20.828 1 96.75 489 THR A N 1
ATOM 4037 C CA . THR A 1 489 ? 0.963 -47.594 -19.984 1 96.75 489 THR A CA 1
ATOM 4038 C C . THR A 1 489 ? -0.384 -46.906 -20.156 1 96.75 489 THR A C 1
ATOM 4040 O O . THR A 1 489 ? -1.186 -47.281 -21.016 1 96.75 489 THR A O 1
ATOM 4043 N N . ASN A 1 490 ? -0.773 -46.031 -19.266 1 96.56 490 ASN A N 1
ATOM 4044 C CA . ASN A 1 490 ? -1.946 -45.156 -19.344 1 96.56 490 ASN A CA 1
ATOM 4045 C C . ASN A 1 490 ? -1.69 -43.812 -18.688 1 96.56 490 ASN A C 1
ATOM 4047 O O . ASN A 1 490 ? -0.542 -43.438 -18.422 1 96.56 490 ASN A O 1
ATOM 4051 N N . SER A 1 491 ? -2.746 -43.031 -18.484 1 96.5 491 SER A N 1
ATOM 4052 C CA . SER A 1 491 ? -2.58 -41.656 -18.016 1 96.5 491 SER A CA 1
ATOM 4053 C C . SER A 1 491 ? -2.166 -41.625 -16.562 1 96.5 491 SER A C 1
ATOM 4055 O O . SER A 1 491 ? -1.64 -40.594 -16.094 1 96.5 491 SER A O 1
ATOM 4057 N N . TRP A 1 492 ? -2.375 -42.656 -15.742 1 95.94 492 TRP A N 1
ATOM 4058 C CA . TRP A 1 492 ? -1.996 -42.719 -14.336 1 95.94 492 TRP A CA 1
ATOM 4059 C C . TRP A 1 492 ? -0.637 -43.375 -14.164 1 95.94 492 TRP A C 1
ATOM 4061 O O . TRP A 1 492 ? 0.177 -42.938 -13.344 1 95.94 492 TRP A O 1
ATOM 4071 N N . TYR A 1 493 ? -0.408 -44.406 -14.828 1 95.69 493 TYR A N 1
ATOM 4072 C CA . TYR A 1 493 ? 0.858 -45.125 -14.867 1 95.69 493 TYR A CA 1
ATOM 4073 C C . TYR A 1 493 ? 1.609 -44.844 -16.156 1 95.69 493 TYR A C 1
ATOM 4075 O O . TYR A 1 493 ? 1.677 -45.688 -17.047 1 95.69 493 TYR A O 1
ATOM 4083 N N . PHE A 1 494 ? 2.199 -43.719 -16.219 1 96.81 494 PHE A N 1
ATOM 4084 C CA . PHE A 1 494 ? 2.807 -43.219 -17.438 1 96.81 494 PHE A CA 1
ATOM 4085 C C . PHE A 1 494 ? 4.309 -43.469 -17.438 1 96.81 494 PHE A C 1
ATOM 4087 O O . PHE A 1 494 ? 5.086 -42.562 -17.062 1 96.81 494 PHE A O 1
ATOM 4094 N N . PHE A 1 495 ? 4.711 -44.656 -17.859 1 95.31 495 PHE A N 1
ATOM 4095 C CA . PHE A 1 495 ? 6.094 -45.125 -17.859 1 95.31 495 PHE A CA 1
ATOM 4096 C C . PHE A 1 495 ? 6.543 -45.469 -19.266 1 95.31 495 PHE A C 1
ATOM 4098 O O . PHE A 1 495 ? 6.043 -46.438 -19.859 1 95.31 495 PHE A O 1
ATOM 4105 N N . GLN A 1 496 ? 7.477 -44.781 -19.812 1 95.12 496 GLN A N 1
ATOM 4106 C CA . GLN A 1 496 ? 7.91 -45.125 -21.156 1 95.12 496 GLN A CA 1
ATOM 4107 C C . GLN A 1 496 ? 9.359 -44.719 -21.391 1 95.12 496 GLN A C 1
ATOM 4109 O O . GLN A 1 496 ? 10.008 -45.219 -22.328 1 95.12 496 GLN A O 1
ATOM 4114 N N . THR A 1 497 ? 9.93 -43.844 -20.562 1 95 497 THR A N 1
ATOM 4115 C CA . THR A 1 497 ? 11.32 -43.438 -20.703 1 95 497 THR A CA 1
ATOM 4116 C C . THR A 1 497 ? 12.258 -44.562 -20.312 1 95 497 THR A C 1
ATOM 4118 O O . THR A 1 497 ? 12.18 -45.125 -19.219 1 95 497 THR A O 1
ATOM 4121 N N . PRO A 1 498 ? 13.188 -44.875 -21.188 1 94.44 498 PRO A N 1
ATOM 4122 C CA . PRO A 1 498 ? 14.125 -45.938 -20.828 1 94.44 498 PRO A CA 1
ATOM 4123 C C . PRO A 1 498 ? 14.891 -45.625 -19.547 1 94.44 498 PRO A C 1
ATOM 4125 O O . PRO A 1 498 ? 15.383 -44.531 -19.359 1 94.44 498 PRO A O 1
ATOM 4128 N N . GLN A 1 499 ? 14.984 -46.625 -18.719 1 91.38 499 GLN A N 1
ATOM 4129 C CA . GLN A 1 499 ? 15.742 -46.5 -17.469 1 91.38 499 GLN A CA 1
ATOM 4130 C C . GLN A 1 499 ? 17.188 -46.062 -17.75 1 91.38 499 GLN A C 1
ATOM 4132 O O . GLN A 1 499 ? 17.766 -45.312 -16.984 1 91.38 499 GLN A O 1
ATOM 4137 N N . SER A 1 500 ? 17.734 -46.5 -18.859 1 91.56 500 SER A N 1
ATOM 4138 C CA . SER A 1 500 ? 19.125 -46.281 -19.219 1 91.56 500 SER A CA 1
ATOM 4139 C C . SER A 1 500 ? 19.375 -44.812 -19.547 1 91.56 500 SER A C 1
ATOM 4141 O O . SER A 1 500 ? 20.516 -44.375 -19.625 1 91.56 500 SER A O 1
ATOM 4143 N N . PHE A 1 501 ? 18.344 -44.094 -19.781 1 94.44 501 PHE A N 1
ATOM 4144 C CA . PHE A 1 501 ? 18.484 -42.688 -20.047 1 94.44 501 PHE A CA 1
ATOM 4145 C C . PHE A 1 501 ? 19.094 -41.969 -18.844 1 94.44 501 PHE A C 1
ATOM 4147 O O . PHE A 1 501 ? 19.891 -41.031 -19.016 1 94.44 501 PHE A O 1
ATOM 4154 N N . TYR A 1 502 ? 18.875 -42.344 -17.672 1 92.56 502 TYR A N 1
ATOM 4155 C CA . TYR A 1 502 ? 19.344 -41.719 -16.438 1 92.56 502 TYR A CA 1
ATOM 4156 C C . TYR A 1 502 ? 20.578 -42.438 -15.898 1 92.56 502 TYR A C 1
ATOM 4158 O O . TYR A 1 502 ? 20.969 -43.469 -16.422 1 92.56 502 TYR A O 1
ATOM 4166 N N . SER A 1 503 ? 21.656 -41.656 -15.008 1 79.69 503 SER A N 1
ATOM 4167 C CA . SER A 1 503 ? 22.906 -42.188 -14.5 1 79.69 503 SER A CA 1
ATOM 4168 C C . SER A 1 503 ? 22.656 -43.156 -13.328 1 79.69 503 SER A C 1
ATOM 4170 O O . SER A 1 503 ? 23.453 -44.062 -13.07 1 79.69 503 SER A O 1
ATOM 4172 N N . GLY A 1 504 ? 21.812 -42.75 -12.375 1 57.53 504 GLY A N 1
ATOM 4173 C CA . GLY A 1 504 ? 21.766 -43.188 -10.992 1 57.53 504 GLY A CA 1
ATOM 4174 C C . GLY A 1 504 ? 21.5 -44.688 -10.852 1 57.53 504 GLY A C 1
ATOM 4175 O O . GLY A 1 504 ? 20.906 -45.281 -11.742 1 57.53 504 GLY A O 1
ATOM 4176 N N . LYS A 1 505 ? 22.609 -45.219 -10.164 1 49.06 505 LYS A N 1
ATOM 4177 C CA . LYS A 1 505 ? 22.391 -46.531 -9.547 1 49.06 505 LYS A CA 1
ATOM 4178 C C . LYS A 1 505 ? 21.172 -46.5 -8.633 1 49.06 505 LYS A C 1
ATOM 4180 O O . LYS A 1 505 ? 21.203 -45.906 -7.555 1 49.06 505 LYS A O 1
ATOM 4185 N N . GLU A 1 506 ? 20.031 -46.031 -8.953 1 43.5 506 GLU A N 1
ATOM 4186 C CA . GLU A 1 506 ? 19.016 -46.219 -7.918 1 43.5 506 GLU A CA 1
ATOM 4187 C C . GLU A 1 506 ? 19.25 -47.531 -7.152 1 43.5 506 GLU A C 1
ATOM 4189 O O . GLU A 1 506 ? 19.562 -48.562 -7.75 1 43.5 506 GLU A O 1
ATOM 4194 N N . LYS A 1 507 ? 19.734 -47.344 -5.891 1 41.78 507 LYS A N 1
ATOM 4195 C CA . LYS A 1 507 ? 19.984 -48.469 -5 1 41.78 507 LYS A CA 1
ATOM 4196 C C . LYS A 1 507 ? 18.906 -49.531 -5.168 1 41.78 507 LYS A C 1
ATOM 4198 O O . LYS A 1 507 ? 17.719 -49.25 -5.223 1 41.78 507 LYS A O 1
ATOM 4203 N N . LYS A 1 508 ? 19.359 -50.781 -5.512 1 36.81 508 LYS A N 1
ATOM 4204 C CA . LYS A 1 508 ? 18.703 -52.094 -5.605 1 36.81 508 LYS A CA 1
ATOM 4205 C C . LYS A 1 508 ? 17.953 -52.438 -4.32 1 36.81 508 LYS A C 1
ATOM 4207 O O . LYS A 1 508 ? 18.531 -52.969 -3.373 1 36.81 508 LYS A O 1
ATOM 4212 N N . ARG A 1 509 ? 17.203 -51.812 -3.588 1 34.72 509 ARG A N 1
ATOM 4213 C CA . ARG A 1 509 ? 16.484 -52.594 -2.605 1 34.72 509 ARG A CA 1
ATOM 4214 C C . ARG A 1 509 ? 15.5 -53.562 -3.289 1 34.72 509 ARG A C 1
ATOM 4216 O O . ARG A 1 509 ? 14.703 -53.125 -4.129 1 34.72 509 ARG A O 1
ATOM 4223 N N . GLY A 1 510 ? 15.641 -55.188 -3.209 1 33.78 510 GLY A N 1
ATOM 4224 C CA . GLY A 1 510 ? 15.383 -56.5 -3.785 1 33.78 510 GLY A CA 1
ATOM 4225 C C . GLY A 1 510 ? 15.898 -56.656 -5.207 1 33.78 510 GLY A C 1
ATOM 4226 O O . GLY A 1 510 ? 16.328 -55.656 -5.812 1 33.78 510 GLY A O 1
ATOM 4227 N N . ASN A 1 511 ? 16.203 -58.031 -5.703 1 34.41 511 ASN A N 1
ATOM 4228 C CA . ASN A 1 511 ? 16.719 -58.438 -7.008 1 34.41 511 ASN A CA 1
ATOM 4229 C C . ASN A 1 511 ? 16.172 -57.562 -8.125 1 34.41 511 ASN A C 1
ATOM 4231 O O . ASN A 1 511 ? 16.234 -57.938 -9.297 1 34.41 511 ASN A O 1
ATOM 4235 N N . THR A 1 512 ? 14.922 -57.156 -7.922 1 36.34 512 THR A N 1
ATOM 4236 C CA . THR A 1 512 ? 14.461 -56.438 -9.094 1 36.34 512 THR A CA 1
ATOM 4237 C C . THR A 1 512 ? 15.406 -55.281 -9.406 1 36.34 512 THR A C 1
ATOM 4239 O O . THR A 1 512 ? 15.914 -54.625 -8.492 1 36.34 512 THR A O 1
ATOM 4242 N N . GLY A 1 513 ? 16.062 -55.219 -10.547 1 37.16 513 GLY A N 1
ATOM 4243 C CA . GLY A 1 513 ? 16.984 -54.281 -11.156 1 37.16 513 GLY A CA 1
ATOM 4244 C C . GLY A 1 513 ? 16.844 -52.875 -10.625 1 37.16 513 GLY A C 1
ATOM 4245 O O . GLY A 1 513 ? 15.992 -52.594 -9.773 1 37.16 513 GLY A O 1
ATOM 4246 N N . ASN A 1 514 ? 17.75 -51.906 -11.258 1 46.03 514 ASN A N 1
ATOM 4247 C CA . ASN A 1 514 ? 18.281 -50.531 -11.188 1 46.03 514 ASN A CA 1
ATOM 4248 C C . ASN A 1 514 ? 17.156 -49.5 -11.109 1 46.03 514 ASN A C 1
ATOM 4250 O O . ASN A 1 514 ? 17.297 -48.375 -11.617 1 46.03 514 ASN A O 1
ATOM 4254 N N . GLY A 1 515 ? 16.016 -49.688 -10.297 1 61.66 515 GLY A N 1
ATOM 4255 C CA . GLY A 1 515 ? 15.062 -48.625 -10.023 1 61.66 515 GLY A CA 1
ATOM 4256 C C . GLY A 1 515 ? 14.07 -48.406 -11.156 1 61.66 515 GLY A C 1
ATOM 4257 O O . GLY A 1 515 ? 13.219 -47.531 -11.078 1 61.66 515 GLY A O 1
ATOM 4258 N N . GLY A 1 516 ? 14.172 -49.188 -12.055 1 81.06 516 GLY A N 1
ATOM 4259 C CA . GLY A 1 516 ? 13.258 -49.094 -13.18 1 81.06 516 GLY A CA 1
ATOM 4260 C C . GLY A 1 516 ? 11.945 -49.812 -12.945 1 81.06 516 GLY A C 1
ATOM 4261 O O . GLY A 1 516 ? 11.867 -50.719 -12.125 1 81.06 516 GLY A O 1
ATOM 4262 N N . ILE A 1 517 ? 10.922 -49.344 -13.539 1 91 517 ILE A N 1
ATOM 4263 C CA . ILE A 1 517 ? 9.586 -49.906 -13.523 1 91 517 ILE A CA 1
ATOM 4264 C C . ILE A 1 517 ? 9.398 -50.812 -14.742 1 91 517 ILE A C 1
ATOM 4266 O O . ILE A 1 517 ? 9.672 -50.406 -15.875 1 91 517 ILE A O 1
ATOM 4270 N N . GLY A 1 518 ? 8.992 -52.062 -14.461 1 94.25 518 GLY A N 1
ATOM 4271 C CA . GLY A 1 518 ? 8.758 -52.969 -15.555 1 94.25 518 GLY A CA 1
ATOM 4272 C C . GLY A 1 518 ? 7.449 -52.719 -16.281 1 94.25 518 GLY A C 1
ATOM 4273 O O . GLY A 1 518 ? 6.395 -52.594 -15.648 1 94.25 518 GLY A O 1
ATOM 4274 N N . VAL A 1 519 ? 7.496 -52.719 -17.656 1 96.94 519 VAL A N 1
ATOM 4275 C CA . VAL A 1 519 ? 6.332 -52.531 -18.516 1 96.94 519 VAL A CA 1
ATOM 4276 C C . VAL A 1 519 ? 6.438 -53.469 -19.734 1 96.94 519 VAL A C 1
ATOM 4278 O O . VAL A 1 519 ? 7.52 -53.625 -20.297 1 96.94 519 VAL A O 1
ATOM 4281 N N . LEU A 1 520 ? 5.379 -54.062 -20.016 1 96.81 520 LEU A N 1
ATOM 4282 C CA . LEU A 1 520 ? 5.375 -54.906 -21.219 1 96.81 520 LEU A CA 1
ATOM 4283 C C . LEU A 1 520 ? 5.27 -54.062 -22.469 1 96.81 520 LEU A C 1
ATOM 4285 O O . LEU A 1 520 ? 4.414 -53.188 -22.562 1 96.81 520 LEU A O 1
ATOM 4289 N N . ASP A 1 521 ? 6.113 -54.375 -23.375 1 96.12 521 ASP A N 1
ATOM 4290 C CA . ASP A 1 521 ? 5.973 -53.719 -24.688 1 96.12 521 ASP A CA 1
ATOM 4291 C C . ASP A 1 521 ? 4.945 -54.469 -25.547 1 96.12 521 ASP A C 1
ATOM 4293 O O . ASP A 1 521 ? 4.246 -55.344 -25.062 1 96.12 521 ASP A O 1
ATOM 4297 N N . ARG A 1 522 ? 4.785 -54.062 -26.75 1 93.81 522 ARG A N 1
ATOM 4298 C CA . ARG A 1 522 ? 3.742 -54.594 -27.609 1 93.81 522 ARG A CA 1
ATOM 4299 C C . ARG A 1 522 ? 3.98 -56.094 -27.891 1 93.81 522 ARG A C 1
ATOM 4301 O O . ARG A 1 522 ? 3.043 -56.812 -28.219 1 93.81 522 ARG A O 1
ATOM 4308 N N . ASN A 1 523 ? 5.223 -56.562 -27.766 1 94.19 523 ASN A N 1
ATOM 4309 C CA . ASN A 1 523 ? 5.578 -57.969 -28.047 1 94.19 523 ASN A CA 1
ATOM 4310 C C . ASN A 1 523 ? 5.582 -58.812 -26.781 1 94.19 523 ASN A C 1
ATOM 4312 O O . ASN A 1 523 ? 5.945 -59.969 -26.812 1 94.19 523 ASN A O 1
ATOM 4316 N N . GLY A 1 524 ? 5.281 -58.156 -25.703 1 94.12 524 GLY A N 1
ATOM 4317 C CA . GLY A 1 524 ? 5.199 -58.875 -24.453 1 94.12 524 GLY A CA 1
ATOM 4318 C C . GLY A 1 524 ? 6.527 -58.969 -23.719 1 94.12 524 GLY A C 1
ATOM 4319 O O . GLY A 1 524 ? 6.664 -59.75 -22.766 1 94.12 524 GLY A O 1
ATOM 4320 N N . LYS A 1 525 ? 7.465 -58.281 -24.188 1 95.25 525 LYS A N 1
ATOM 4321 C CA . LYS A 1 525 ? 8.766 -58.25 -23.516 1 95.25 525 LYS A CA 1
ATOM 4322 C C . LYS A 1 525 ? 8.773 -57.219 -22.375 1 95.25 525 LYS A C 1
ATOM 4324 O O . LYS A 1 525 ? 8.242 -56.125 -22.531 1 95.25 525 LYS A O 1
ATOM 4329 N N . VAL A 1 526 ? 9.391 -57.594 -21.297 1 95.69 526 VAL A N 1
ATOM 4330 C CA . VAL A 1 526 ? 9.492 -56.688 -20.172 1 95.69 526 VAL A CA 1
ATOM 4331 C C . VAL A 1 526 ? 10.578 -55.656 -20.438 1 95.69 526 VAL A C 1
ATOM 4333 O O . VAL A 1 526 ? 11.734 -56 -20.703 1 95.69 526 VAL A O 1
ATOM 4336 N N . ARG A 1 527 ? 10.211 -54.406 -20.438 1 94.94 527 ARG A N 1
ATOM 4337 C CA . ARG A 1 527 ? 11.125 -53.25 -20.562 1 94.94 527 ARG A CA 1
ATOM 4338 C C . ARG A 1 527 ? 11.234 -52.5 -19.25 1 94.94 527 ARG A C 1
ATOM 4340 O O . ARG A 1 527 ? 10.242 -52.312 -18.547 1 94.94 527 ARG A O 1
ATOM 4347 N N . TYR A 1 528 ? 12.383 -52.062 -18.922 1 92.62 528 TYR A N 1
ATOM 4348 C CA . TYR A 1 528 ? 12.578 -51.281 -17.703 1 92.62 528 TYR A CA 1
ATOM 4349 C C . TYR A 1 528 ? 12.57 -49.781 -18.031 1 92.62 528 TYR A C 1
ATOM 4351 O O . TYR A 1 528 ? 13.43 -49.281 -18.766 1 92.62 528 TYR A O 1
ATOM 4359 N N . THR A 1 529 ? 11.547 -49.156 -17.438 1 93.81 529 THR A N 1
ATOM 4360 C CA . THR A 1 529 ? 11.273 -47.781 -17.797 1 93.81 529 THR A CA 1
ATOM 4361 C C . THR A 1 529 ? 11.188 -46.875 -16.562 1 93.81 529 THR A C 1
ATOM 4363 O O . THR A 1 529 ? 11.227 -47.375 -15.438 1 93.81 529 THR A O 1
ATOM 4366 N N . ARG A 1 530 ? 11.203 -45.562 -16.719 1 93.12 530 ARG A N 1
ATOM 4367 C CA . ARG A 1 530 ? 10.906 -44.531 -15.742 1 93.12 530 ARG A CA 1
ATOM 4368 C C . ARG A 1 530 ? 9.688 -43.719 -16.156 1 93.12 530 ARG A C 1
ATOM 4370 O O . ARG A 1 530 ? 9.25 -43.781 -17.297 1 93.12 530 ARG A O 1
ATOM 4377 N N . SER A 1 531 ? 9.164 -43.062 -15.148 1 94.44 531 SER A N 1
ATOM 4378 C CA . SER A 1 531 ? 8 -42.219 -15.414 1 94.44 531 SER A CA 1
ATOM 4379 C C . SER A 1 531 ? 8.336 -41.094 -16.406 1 94.44 531 SER A C 1
ATOM 4381 O O . SER A 1 531 ? 9.453 -40.562 -16.406 1 94.44 531 SER A O 1
ATOM 4383 N N . ALA A 1 532 ? 7.359 -40.688 -17.234 1 95.5 532 ALA A N 1
ATOM 4384 C CA . ALA A 1 532 ? 7.594 -39.75 -18.312 1 95.5 532 ALA A CA 1
ATOM 4385 C C . ALA A 1 532 ? 6.773 -38.469 -18.109 1 95.5 532 ALA A C 1
ATOM 4387 O O . ALA A 1 532 ? 6.746 -37.594 -18.984 1 95.5 532 ALA A O 1
ATOM 4388 N N . GLY A 1 533 ? 6.09 -38.344 -16.969 1 95.81 533 GLY A N 1
ATOM 4389 C CA . GLY A 1 533 ? 5.312 -37.156 -16.672 1 95.81 533 GLY A CA 1
ATOM 4390 C C . GLY A 1 533 ? 6.164 -35.969 -16.234 1 95.81 533 GLY A C 1
ATOM 4391 O O . GLY A 1 533 ? 7.383 -35.969 -16.438 1 95.81 533 GLY A O 1
ATOM 4392 N N . ILE A 1 534 ? 5.555 -34.969 -15.703 1 95.69 534 ILE A N 1
ATOM 4393 C CA . ILE A 1 534 ? 6.195 -33.719 -15.344 1 95.69 534 ILE A CA 1
ATOM 4394 C C . ILE A 1 534 ? 6.832 -33.844 -13.961 1 95.69 534 ILE A C 1
ATOM 4396 O O . ILE A 1 534 ? 6.203 -34.312 -13.023 1 95.69 534 ILE A O 1
ATOM 4400 N N . ARG A 1 535 ? 8.086 -33.375 -13.875 1 94.62 535 ARG A N 1
ATOM 4401 C CA . ARG A 1 535 ? 8.852 -33.406 -12.633 1 94.62 535 ARG A CA 1
ATOM 4402 C C . ARG A 1 535 ? 9.344 -32 -12.273 1 94.62 535 ARG A C 1
ATOM 4404 O O . ARG A 1 535 ? 9.461 -31.141 -13.141 1 94.62 535 ARG A O 1
ATOM 4411 N N . VAL A 1 536 ? 9.562 -31.859 -10.961 1 95.19 536 VAL A N 1
ATOM 4412 C CA . VAL A 1 536 ? 10.281 -30.641 -10.594 1 95.19 536 VAL A CA 1
ATOM 4413 C C . VAL A 1 536 ? 11.727 -30.734 -11.078 1 95.19 536 VAL A C 1
ATOM 4415 O O . VAL A 1 536 ? 12.234 -29.812 -11.711 1 95.19 536 VAL A O 1
ATOM 4418 N N . PHE A 1 537 ? 12.336 -31.906 -10.703 1 93.88 537 PHE A N 1
ATOM 4419 C CA . PHE A 1 537 ? 13.672 -32.25 -11.164 1 93.88 537 PHE A CA 1
ATOM 4420 C C . PHE A 1 537 ? 13.672 -33.594 -11.906 1 93.88 537 PHE A C 1
ATOM 4422 O O . PHE A 1 537 ? 13.086 -34.562 -11.438 1 93.88 537 PHE A O 1
ATOM 4429 N N . LEU A 1 538 ? 14.344 -33.531 -13.055 1 94.12 538 LEU A N 1
ATOM 4430 C CA . LEU A 1 538 ? 14.641 -34.844 -13.664 1 94.12 538 LEU A CA 1
ATOM 4431 C C . LEU A 1 538 ? 15.734 -35.562 -12.883 1 94.12 538 LEU A C 1
ATOM 4433 O O . LEU A 1 538 ? 16.656 -34.938 -12.375 1 94.12 538 LEU A O 1
ATOM 4437 N N . PRO A 1 539 ? 15.5 -36.875 -12.781 1 88.5 539 PRO A N 1
ATOM 4438 C CA . PRO A 1 539 ? 16.625 -37.594 -12.188 1 88.5 539 PRO A CA 1
ATOM 4439 C C . PRO A 1 539 ? 17.953 -37.312 -12.898 1 88.5 539 PRO A C 1
ATOM 4441 O O . PRO A 1 539 ? 17.953 -36.812 -14.016 1 88.5 539 PRO A O 1
ATOM 4444 N N . GLU A 1 540 ? 18.969 -37.656 -12.203 1 89.81 540 GLU A N 1
ATOM 4445 C CA . GLU A 1 540 ? 20.281 -37.375 -12.758 1 89.81 540 GLU A CA 1
ATOM 4446 C C . GLU A 1 540 ? 20.469 -38.062 -14.117 1 89.81 540 GLU A C 1
ATOM 4448 O O . GLU A 1 540 ? 20.297 -39.281 -14.242 1 89.81 540 GLU A O 1
ATOM 4453 N N . ILE A 1 541 ? 20.734 -37.344 -15.094 1 93.25 541 ILE A N 1
ATOM 4454 C CA . ILE A 1 541 ? 21 -37.844 -16.438 1 93.25 541 ILE A CA 1
ATOM 4455 C C . ILE A 1 541 ? 22.5 -38.094 -16.609 1 93.25 541 ILE A C 1
ATOM 4457 O O . ILE A 1 541 ? 23.312 -37.219 -16.297 1 93.25 541 ILE A O 1
ATOM 4461 N N . LYS A 1 542 ? 22.781 -39.188 -17.094 1 88.25 542 LYS A N 1
ATOM 4462 C CA . LYS A 1 542 ? 24.172 -39.594 -17.219 1 88.25 542 LYS A CA 1
ATOM 4463 C C . LYS A 1 542 ? 24.984 -38.562 -17.969 1 88.25 542 LYS A C 1
ATOM 4465 O O . LYS A 1 542 ? 24.609 -38.094 -19.047 1 88.25 542 LYS A O 1
ATOM 4470 N N . ASP A 1 543 ? 26.078 -38.031 -17.359 1 86.44 543 ASP A N 1
ATOM 4471 C CA . ASP A 1 543 ? 27.094 -37.156 -17.906 1 86.44 543 ASP A CA 1
ATOM 4472 C C . ASP A 1 543 ? 26.562 -35.719 -18.016 1 86.44 543 ASP A C 1
ATOM 4474 O O . ASP A 1 543 ? 27.219 -34.844 -18.578 1 86.44 543 ASP A O 1
ATOM 4478 N N . ILE A 1 544 ? 25.375 -35.469 -17.594 1 91.81 544 ILE A N 1
ATOM 4479 C CA . ILE A 1 544 ? 24.781 -34.125 -17.688 1 91.81 544 ILE A CA 1
ATOM 4480 C C . ILE A 1 544 ? 24.469 -33.625 -16.281 1 91.81 544 ILE A C 1
ATOM 4482 O O . ILE A 1 544 ? 24.797 -32.469 -15.938 1 91.81 544 ILE A O 1
ATOM 4486 N N . GLY A 1 545 ? 23.891 -34.406 -15.445 1 89.69 545 GLY A N 1
ATOM 4487 C CA . GLY A 1 545 ? 23.484 -34 -14.102 1 89.69 545 GLY A CA 1
ATOM 4488 C C . GLY A 1 545 ? 22 -33.844 -13.945 1 89.69 545 GLY A C 1
ATOM 4489 O O . GLY A 1 545 ? 21.203 -34.469 -14.656 1 89.69 545 GLY A O 1
ATOM 4490 N N . ILE A 1 546 ? 21.641 -33.125 -12.914 1 89.25 546 ILE A N 1
ATOM 4491 C CA . ILE A 1 546 ? 20.234 -32.906 -12.594 1 89.25 546 ILE A CA 1
ATOM 4492 C C . ILE A 1 546 ? 19.719 -31.672 -13.328 1 89.25 546 ILE A C 1
ATOM 4494 O O . ILE A 1 546 ? 20.375 -30.641 -13.352 1 89.25 546 ILE A O 1
ATOM 4498 N N . ILE A 1 547 ? 18.609 -31.844 -13.992 1 94.56 547 ILE A N 1
ATOM 4499 C CA . ILE A 1 547 ? 18 -30.75 -14.727 1 94.56 547 ILE A CA 1
ATOM 4500 C C . ILE A 1 547 ? 16.672 -30.375 -14.078 1 94.56 547 ILE A C 1
ATOM 4502 O O . ILE A 1 547 ? 15.852 -31.25 -13.789 1 94.56 547 ILE A O 1
ATOM 4506 N N . ARG A 1 548 ? 16.5 -29.125 -13.82 1 95.88 548 ARG A N 1
ATOM 4507 C CA . ARG A 1 548 ? 15.227 -28.641 -13.297 1 95.88 548 ARG A CA 1
ATOM 4508 C C . ARG A 1 548 ? 14.219 -28.406 -14.414 1 95.88 548 ARG A C 1
ATOM 4510 O O . ARG A 1 548 ? 14.562 -27.828 -15.453 1 95.88 548 ARG A O 1
ATOM 4517 N N . GLN A 1 549 ? 13.008 -28.812 -14.203 1 97.19 549 GLN A N 1
ATOM 4518 C CA . GLN A 1 549 ? 11.969 -28.672 -15.219 1 97.19 549 GLN A CA 1
ATOM 4519 C C . GLN A 1 549 ? 10.969 -27.578 -14.828 1 97.19 549 GLN A C 1
ATOM 4521 O O . GLN A 1 549 ? 10.398 -26.906 -15.695 1 97.19 549 GLN A O 1
ATOM 4526 N N . ARG A 1 550 ? 10.672 -27.359 -13.539 1 97.69 550 ARG A N 1
ATOM 4527 C CA . ARG A 1 550 ? 9.664 -26.422 -13.062 1 97.69 550 ARG A CA 1
ATOM 4528 C C . ARG A 1 550 ? 10.305 -25.25 -12.336 1 97.69 550 ARG A C 1
ATOM 4530 O O . ARG A 1 550 ? 11.117 -25.438 -11.422 1 97.69 550 ARG A O 1
ATOM 4537 N N . TYR A 1 551 ? 9.984 -24.078 -12.719 1 98.12 551 TYR A N 1
ATOM 4538 C CA . TYR A 1 551 ? 10.508 -22.844 -12.156 1 98.12 551 TYR A CA 1
ATOM 4539 C C . TYR A 1 551 ? 9.383 -21.953 -11.633 1 98.12 551 TYR A C 1
ATOM 4541 O O . TYR A 1 551 ? 8.852 -21.125 -12.367 1 98.12 551 TYR A O 1
ATOM 4549 N N . PRO A 1 552 ? 9 -22.141 -10.336 1 97.81 552 PRO A N 1
ATOM 4550 C CA . PRO A 1 552 ? 7.98 -21.25 -9.773 1 97.81 552 PRO A CA 1
ATOM 4551 C C . PRO A 1 552 ? 8.383 -19.781 -9.82 1 97.81 552 PRO A C 1
ATOM 4553 O O . PRO A 1 552 ? 9.477 -19.422 -9.367 1 97.81 552 PRO A O 1
ATOM 4556 N N . ILE A 1 553 ? 7.566 -18.938 -10.391 1 97.5 553 ILE A N 1
ATOM 4557 C CA . ILE A 1 553 ? 7.832 -17.516 -10.453 1 97.5 553 ILE A CA 1
ATOM 4558 C C . ILE A 1 553 ? 6.711 -16.75 -9.75 1 97.5 553 ILE A C 1
ATOM 4560 O O . ILE A 1 553 ? 6.52 -15.555 -9.984 1 97.5 553 ILE A O 1
ATOM 4564 N N . VAL A 1 554 ? 5.879 -17.375 -8.961 1 97.62 554 VAL A N 1
ATOM 4565 C CA . VAL A 1 554 ? 4.75 -16.781 -8.25 1 97.62 554 VAL A CA 1
ATOM 4566 C C . VAL A 1 554 ? 5.25 -15.68 -7.312 1 97.62 554 VAL A C 1
ATOM 4568 O O . VAL A 1 554 ? 6.191 -15.898 -6.547 1 97.62 554 VAL A O 1
ATOM 4571 N N . PRO A 1 555 ? 4.684 -14.469 -7.445 1 96.81 555 PRO A N 1
ATOM 4572 C CA . PRO A 1 555 ? 5.043 -13.445 -6.461 1 96.81 555 PRO A CA 1
ATOM 4573 C C . PRO A 1 555 ? 4.465 -13.727 -5.074 1 96.81 555 PRO A C 1
ATOM 4575 O O . PRO A 1 555 ? 3.531 -14.523 -4.945 1 96.81 555 PRO A O 1
ATOM 4578 N N . LEU A 1 556 ? 5.055 -13.125 -4.047 1 96.69 556 LEU A N 1
ATOM 4579 C CA . LEU A 1 556 ? 4.551 -13.266 -2.688 1 96.69 556 LEU A CA 1
ATOM 4580 C C . LEU A 1 556 ? 3.689 -12.07 -2.299 1 96.69 556 LEU A C 1
ATOM 4582 O O . LEU A 1 556 ? 4.004 -10.93 -2.656 1 96.69 556 LEU A O 1
ATOM 4586 N N . TYR A 1 557 ? 2.639 -12.289 -1.513 1 97.06 557 TYR A N 1
ATOM 4587 C CA . TYR A 1 557 ? 1.798 -11.227 -0.961 1 97.06 557 TYR A CA 1
ATOM 4588 C C . TYR A 1 557 ? 2.623 -10.25 -0.138 1 97.06 557 TYR A C 1
ATOM 4590 O O . TYR A 1 557 ? 2.439 -9.031 -0.241 1 97.06 557 TYR A O 1
ATOM 4598 N N . SER A 1 558 ? 3.545 -10.727 0.6 1 94.44 558 SER A N 1
ATOM 4599 C CA . SER A 1 558 ? 4.328 -9.945 1.549 1 94.44 558 SER A CA 1
ATOM 4600 C C . SER A 1 558 ? 5.246 -8.961 0.828 1 94.44 558 SER A C 1
ATOM 4602 O O . SER A 1 558 ? 5.711 -7.992 1.423 1 94.44 558 SER A O 1
ATOM 4604 N N . GLU A 1 559 ? 5.48 -9.227 -0.425 1 94 559 GLU A N 1
ATOM 4605 C CA . GLU A 1 559 ? 6.375 -8.359 -1.185 1 94 559 GLU A CA 1
ATOM 4606 C C . GLU A 1 559 ? 5.77 -6.969 -1.367 1 94 559 GLU A C 1
ATOM 4608 O O . GLU A 1 559 ? 6.484 -6.016 -1.687 1 94 559 GLU A O 1
ATOM 4613 N N . GLY A 1 560 ? 4.461 -6.84 -1.228 1 93.19 560 GLY A N 1
ATOM 4614 C CA . GLY A 1 560 ? 3.789 -5.555 -1.297 1 93.19 560 GLY A CA 1
ATOM 4615 C C . GLY A 1 560 ? 3.803 -4.801 0.02 1 93.19 560 GLY A C 1
ATOM 4616 O O . GLY A 1 560 ? 3.402 -3.637 0.08 1 93.19 560 GLY A O 1
ATOM 4617 N N . ASN A 1 561 ? 4.289 -5.414 1.062 1 92.88 561 ASN A N 1
ATOM 4618 C CA . ASN A 1 561 ? 4.277 -4.844 2.406 1 92.88 561 ASN A CA 1
ATOM 4619 C C . ASN A 1 561 ? 5.469 -3.922 2.637 1 92.88 561 ASN A C 1
ATOM 4621 O O . ASN A 1 561 ? 6.582 -4.219 2.205 1 92.88 561 ASN A O 1
ATOM 4625 N N . THR A 1 562 ? 5.199 -2.785 3.348 1 91.06 562 THR A N 1
ATOM 4626 C CA . THR A 1 562 ? 6.219 -1.771 3.588 1 91.06 562 THR A CA 1
ATOM 4627 C C . THR A 1 562 ? 7.371 -2.348 4.402 1 91.06 562 THR A C 1
ATOM 4629 O O . THR A 1 562 ? 8.539 -2.127 4.078 1 91.06 562 THR A O 1
ATOM 4632 N N . ALA A 1 563 ? 7.078 -3.053 5.457 1 91.31 563 ALA A N 1
ATOM 4633 C CA . ALA A 1 563 ? 8.117 -3.641 6.305 1 91.31 563 ALA A CA 1
ATOM 4634 C C . ALA A 1 563 ? 8.969 -4.633 5.52 1 91.31 563 ALA A C 1
ATOM 4636 O O . ALA A 1 563 ? 10.188 -4.695 5.703 1 91.31 563 ALA A O 1
ATOM 4637 N N . TYR A 1 564 ? 8.328 -5.43 4.652 1 92.88 564 TYR A N 1
ATOM 4638 C CA . TYR A 1 564 ? 9.047 -6.398 3.834 1 92.88 564 TYR A CA 1
ATOM 4639 C C . TYR A 1 564 ? 10.016 -5.699 2.885 1 92.88 564 TYR A C 1
ATOM 4641 O O . TYR A 1 564 ? 11.133 -6.172 2.672 1 92.88 564 TYR A O 1
ATOM 4649 N N . LYS A 1 565 ? 9.633 -4.613 2.344 1 92.44 565 LYS A N 1
ATOM 4650 C CA . LYS A 1 565 ? 10.477 -3.854 1.431 1 92.44 565 LYS A CA 1
ATOM 4651 C C . LYS A 1 565 ? 11.703 -3.301 2.15 1 92.44 565 LYS A C 1
ATOM 4653 O O . LYS A 1 565 ? 12.805 -3.289 1.596 1 92.44 565 LYS A O 1
ATOM 4658 N N . GLU A 1 566 ? 11.516 -2.807 3.389 1 93.25 566 GLU A N 1
ATOM 4659 C CA . GLU A 1 566 ? 12.641 -2.365 4.211 1 93.25 566 GLU A CA 1
ATOM 4660 C C . GLU A 1 566 ? 13.578 -3.525 4.535 1 93.25 566 GLU A C 1
ATOM 4662 O O . GLU A 1 566 ? 14.797 -3.375 4.492 1 93.25 566 GLU A O 1
ATOM 4667 N N . MET A 1 567 ? 13.023 -4.656 4.816 1 93 567 MET A N 1
ATOM 4668 C CA . MET A 1 567 ? 13.82 -5.836 5.133 1 93 567 MET A CA 1
ATOM 4669 C C . MET A 1 567 ? 14.625 -6.289 3.924 1 93 567 MET A C 1
ATOM 4671 O O . MET A 1 567 ? 15.797 -6.645 4.055 1 93 567 MET A O 1
ATOM 4675 N N . GLU A 1 568 ? 13.953 -6.312 2.764 1 92.94 568 GLU A N 1
ATOM 4676 C CA . GLU A 1 568 ? 14.648 -6.691 1.537 1 92.94 568 GLU A CA 1
ATOM 4677 C C . GLU A 1 568 ? 15.805 -5.742 1.242 1 92.94 568 GLU A C 1
ATOM 4679 O O . GLU A 1 568 ? 16.859 -6.168 0.772 1 92.94 568 GLU A O 1
ATOM 4684 N N . SER A 1 569 ? 15.617 -4.48 1.479 1 91.44 569 SER A N 1
ATOM 4685 C CA . SER A 1 569 ? 16.672 -3.486 1.313 1 91.44 569 SER A CA 1
ATOM 4686 C C . SER A 1 569 ? 17.859 -3.775 2.232 1 91.44 569 SER A C 1
ATOM 4688 O O . SER A 1 569 ? 19 -3.785 1.787 1 91.44 569 SER A O 1
ATOM 4690 N N . LEU A 1 570 ? 17.562 -4 3.494 1 92.88 570 LEU A N 1
ATOM 4691 C CA . LEU A 1 570 ? 18.609 -4.281 4.473 1 92.88 570 LEU A CA 1
ATOM 4692 C C . LEU A 1 570 ? 19.328 -5.578 4.137 1 92.88 570 LEU A C 1
ATOM 4694 O O . LEU A 1 570 ? 20.547 -5.672 4.289 1 92.88 570 LEU A O 1
ATOM 4698 N N . LYS A 1 571 ? 18.578 -6.551 3.74 1 91.75 571 LYS A N 1
ATOM 4699 C CA . LYS A 1 571 ? 19.141 -7.84 3.35 1 91.75 571 LYS A CA 1
ATOM 4700 C C . LYS A 1 571 ? 20.188 -7.668 2.254 1 91.75 571 LYS A C 1
ATOM 4702 O O . LYS A 1 571 ? 21.297 -8.211 2.354 1 91.75 571 LYS A O 1
ATOM 4707 N N . ASP A 1 572 ? 19.906 -6.938 1.206 1 90.06 572 ASP A N 1
ATOM 4708 C CA . ASP A 1 572 ? 20.844 -6.723 0.109 1 90.06 572 ASP A CA 1
ATOM 4709 C C . ASP A 1 572 ? 22.094 -6.008 0.598 1 90.06 572 ASP A C 1
ATOM 4711 O O . ASP A 1 572 ? 23.219 -6.355 0.198 1 90.06 572 ASP A O 1
ATOM 4715 N N . ILE A 1 573 ? 21.953 -5.043 1.445 1 89.06 573 ILE A N 1
ATOM 4716 C CA . ILE A 1 573 ? 23.094 -4.289 1.977 1 89.06 573 ILE A CA 1
ATOM 4717 C C . ILE A 1 573 ? 24 -5.223 2.768 1 89.06 573 ILE A C 1
ATOM 4719 O O . ILE A 1 573 ? 25.219 -5.156 2.641 1 89.06 573 ILE A O 1
ATOM 4723 N N . VAL A 1 574 ? 23.406 -6.074 3.557 1 88.88 574 VAL A N 1
ATOM 4724 C CA . VAL A 1 574 ? 24.156 -6.945 4.449 1 88.88 574 VAL A CA 1
ATOM 4725 C C . VAL A 1 574 ? 24.828 -8.055 3.645 1 88.88 574 VAL A C 1
ATOM 4727 O O . VAL A 1 574 ? 26.016 -8.344 3.844 1 88.88 574 VAL A O 1
ATOM 4730 N N . LEU A 1 575 ? 24.078 -8.672 2.729 1 88 575 LEU A N 1
ATOM 4731 C CA . LEU A 1 575 ? 24.578 -9.852 2.027 1 88 575 LEU A CA 1
ATOM 4732 C C . LEU A 1 575 ? 25.5 -9.461 0.876 1 88 575 LEU A C 1
ATOM 4734 O O . LEU A 1 575 ? 26.297 -10.273 0.417 1 88 575 LEU A O 1
ATOM 4738 N N . GLU A 1 576 ? 25.328 -8.203 0.377 1 85 576 GLU A N 1
ATOM 4739 C CA . GLU A 1 576 ? 26.188 -7.668 -0.669 1 85 576 GLU A CA 1
ATOM 4740 C C . GLU A 1 576 ? 26.875 -6.375 -0.221 1 85 576 GLU A C 1
ATOM 4742 O O . GLU A 1 576 ? 26.828 -5.367 -0.929 1 85 576 GLU A O 1
ATOM 4747 N N . ASN A 1 577 ? 27.469 -6.434 0.833 1 79.62 577 ASN A N 1
ATOM 4748 C CA . ASN A 1 577 ? 27.984 -5.27 1.552 1 79.62 577 ASN A CA 1
ATOM 4749 C C . ASN A 1 577 ? 28.906 -4.434 0.679 1 79.62 577 ASN A C 1
ATOM 4751 O O . ASN A 1 577 ? 28.828 -3.205 0.681 1 79.62 577 ASN A O 1
ATOM 4755 N N . ASN A 1 578 ? 29.75 -5.031 -0.137 1 72.44 578 ASN A N 1
ATOM 4756 C CA . ASN A 1 578 ? 30.734 -4.324 -0.95 1 72.44 578 ASN A CA 1
ATOM 4757 C C . ASN A 1 578 ? 30.062 -3.488 -2.037 1 72.44 578 ASN A C 1
ATOM 4759 O O . ASN A 1 578 ? 30.594 -2.467 -2.465 1 72.44 578 ASN A O 1
ATOM 4763 N N . LYS A 1 579 ? 28.922 -3.859 -2.354 1 75.06 579 LYS A N 1
ATOM 4764 C CA . LYS A 1 579 ? 28.188 -3.188 -3.418 1 75.06 579 LYS A CA 1
ATOM 4765 C C . LYS A 1 579 ? 27.453 -1.955 -2.889 1 75.06 579 LYS A C 1
ATOM 4767 O O . LYS A 1 579 ? 27.219 -1.002 -3.631 1 75.06 579 LYS A O 1
ATOM 4772 N N . TYR A 1 580 ? 27.172 -1.972 -1.598 1 80.75 580 TYR A N 1
ATOM 4773 C CA . TYR A 1 580 ? 26.266 -0.954 -1.079 1 80.75 580 TYR A CA 1
ATOM 4774 C C . TYR A 1 580 ? 26.953 -0.116 -0.002 1 80.75 580 TYR A C 1
ATOM 4776 O O . TYR A 1 580 ? 26.297 0.331 0.946 1 80.75 580 TYR A O 1
ATOM 4784 N N . LEU A 1 581 ? 28.188 0.156 -0.148 1 75.94 581 LEU A N 1
ATOM 4785 C CA . LEU A 1 581 ? 28.953 0.9 0.847 1 75.94 581 LEU A CA 1
ATOM 4786 C C . LEU A 1 581 ? 28.391 2.301 1.036 1 75.94 581 LEU A C 1
ATOM 4788 O O . LEU A 1 581 ? 28.391 2.836 2.148 1 75.94 581 LEU A O 1
ATOM 4792 N N . LYS A 1 582 ? 27.859 2.875 0.003 1 78.75 582 LYS A N 1
ATOM 4793 C CA . LYS A 1 582 ? 27.328 4.238 0.026 1 78.75 582 LYS A CA 1
ATOM 4794 C C . LYS A 1 582 ? 26.078 4.332 0.896 1 78.75 582 LYS A C 1
ATOM 4796 O O . LYS A 1 582 ? 25.688 5.426 1.3 1 78.75 582 LYS A O 1
ATOM 4801 N N . MET A 1 583 ? 25.547 3.203 1.151 1 83.81 583 MET A N 1
ATOM 4802 C CA . MET A 1 583 ? 24.281 3.184 1.891 1 83.81 583 MET A CA 1
ATOM 4803 C C . MET A 1 583 ? 24.531 3.312 3.391 1 83.81 583 MET A C 1
ATOM 4805 O O . MET A 1 583 ? 23.609 3.627 4.152 1 83.81 583 MET A O 1
ATOM 4809 N N . PHE A 1 584 ? 25.781 3.084 3.83 1 81.31 584 PHE A N 1
ATOM 4810 C CA . PHE A 1 584 ? 26.109 3.127 5.246 1 81.31 584 PHE A CA 1
ATOM 4811 C C . PHE A 1 584 ? 26.266 4.566 5.727 1 81.31 584 PHE A C 1
ATOM 4813 O O . PHE A 1 584 ? 26.625 5.449 4.949 1 81.31 584 PHE A O 1
ATOM 4820 N N . HIS A 1 585 ? 25.828 4.75 7.008 1 77.56 585 HIS A N 1
ATOM 4821 C CA . HIS A 1 585 ? 26 6.078 7.59 1 77.56 585 HIS A CA 1
ATOM 4822 C C . HIS A 1 585 ? 27.453 6.348 7.941 1 77.56 585 HIS A C 1
ATOM 4824 O O . HIS A 1 585 ? 28.188 5.426 8.289 1 77.56 585 HIS A O 1
ATOM 4830 N N . ASN A 1 586 ? 28.109 7.566 7.438 1 57.47 586 ASN A N 1
ATOM 4831 C CA . ASN A 1 586 ? 29.5 7.977 7.633 1 57.47 586 ASN A CA 1
ATOM 4832 C C . ASN A 1 586 ? 29.922 7.863 9.094 1 57.47 586 ASN A C 1
ATOM 4834 O O . ASN A 1 586 ? 29.422 8.609 9.945 1 57.47 586 ASN A O 1
ATOM 4838 N N . VAL A 1 587 ? 30.203 6.734 9.617 1 53.62 587 VAL A N 1
ATOM 4839 C CA . VAL A 1 587 ? 30.719 6.797 10.977 1 53.62 587 VAL A CA 1
ATOM 4840 C C . VAL A 1 587 ? 32.219 7.035 10.945 1 53.62 587 VAL A C 1
ATOM 4842 O O . VAL A 1 587 ? 33 6.207 10.422 1 53.62 587 VAL A O 1
ATOM 4845 N N . LEU A 1 588 ? 32.625 8.18 10.844 1 46.16 588 LEU A N 1
ATOM 4846 C CA . LEU A 1 588 ? 33.969 8.742 10.656 1 46.16 588 LEU A CA 1
ATOM 4847 C C . LEU A 1 588 ? 34.938 8.109 11.625 1 46.16 588 LEU A C 1
ATOM 4849 O O . LEU A 1 588 ? 36.094 8.586 11.758 1 46.16 588 LEU A O 1
ATOM 4853 N N . GLU A 1 589 ? 34.938 7.078 12.242 1 48.19 589 GLU A N 1
ATOM 4854 C CA . GLU A 1 589 ? 36.062 7.277 13.133 1 48.19 589 GLU A CA 1
ATOM 4855 C C . GLU A 1 589 ? 37.375 7.262 12.359 1 48.19 589 GLU A C 1
ATOM 4857 O O . GLU A 1 589 ? 38.312 8.031 12.664 1 48.19 589 GLU A O 1
ATOM 4862 N N . ASP A 1 590 ? 37.656 6.254 11.656 1 47.16 590 ASP A N 1
ATOM 4863 C CA . ASP A 1 590 ? 39.031 6.129 11.164 1 47.16 590 ASP A CA 1
ATOM 4864 C C . ASP A 1 590 ? 39.156 6.707 9.758 1 47.16 590 ASP A C 1
ATOM 4866 O O . ASP A 1 590 ? 38.469 6.254 8.828 1 47.16 590 ASP A O 1
ATOM 4870 N N . GLU A 1 591 ? 39.781 7.891 9.664 1 52.41 591 GLU A N 1
ATOM 4871 C CA . GLU A 1 591 ? 40.031 8.672 8.453 1 52.41 591 GLU A CA 1
ATOM 4872 C C . GLU A 1 591 ? 40.406 7.766 7.285 1 52.41 591 GLU A C 1
ATOM 4874 O O . GLU A 1 591 ? 40 8.023 6.145 1 52.41 591 GLU A O 1
ATOM 4879 N N . SER A 1 592 ? 41.219 6.793 7.656 1 52.81 592 SER A N 1
ATOM 4880 C CA . SER A 1 592 ? 41.688 5.914 6.602 1 52.81 592 SER A CA 1
ATOM 4881 C C . SER A 1 592 ? 40.562 5.082 6.012 1 52.81 592 SER A C 1
ATOM 4883 O O . SER A 1 592 ? 40.5 4.898 4.793 1 52.81 592 SER A O 1
ATOM 4885 N N . ILE A 1 593 ? 39.75 4.617 6.82 1 53.97 593 ILE A N 1
ATOM 4886 C CA . ILE A 1 593 ? 38.625 3.807 6.367 1 53.97 593 ILE A CA 1
ATOM 4887 C C . ILE A 1 593 ? 37.594 4.691 5.641 1 53.97 593 ILE A C 1
ATOM 4889 O O . ILE A 1 593 ? 37.031 4.289 4.617 1 53.97 593 ILE A O 1
ATOM 4893 N N . GLU A 1 594 ? 37.531 5.824 6.141 1 57.69 594 GLU A N 1
ATOM 4894 C CA . GLU A 1 594 ? 36.625 6.777 5.484 1 57.69 594 GLU A CA 1
ATOM 4895 C C . GLU A 1 594 ? 37.125 7.125 4.086 1 57.69 594 GLU A C 1
ATOM 4897 O O . GLU A 1 594 ? 36.344 7.246 3.15 1 57.69 594 GLU A O 1
ATOM 4902 N N . LYS A 1 595 ? 38.469 7.328 4.035 1 57.41 595 LYS A N 1
ATOM 4903 C CA . LYS A 1 595 ? 39.062 7.594 2.729 1 57.41 595 LYS A CA 1
ATOM 4904 C C . LYS A 1 595 ? 38.844 6.422 1.777 1 57.41 595 LYS A C 1
ATOM 4906 O O . LYS A 1 595 ? 38.5 6.613 0.613 1 57.41 595 LYS A O 1
ATOM 4911 N N . LEU A 1 596 ? 39.094 5.254 2.277 1 55.94 596 LEU A N 1
ATOM 4912 C CA . LEU A 1 596 ? 38.906 4.062 1.458 1 55.94 596 LEU A CA 1
ATOM 4913 C C . LEU A 1 596 ? 37.438 3.908 1.062 1 55.94 596 LEU A C 1
ATOM 4915 O O . LEU A 1 596 ? 37.125 3.559 -0.08 1 55.94 596 LEU A O 1
ATOM 4919 N N . ARG A 1 597 ? 36.656 4.152 1.975 1 58.19 597 ARG A N 1
ATOM 4920 C CA . ARG A 1 597 ? 35.25 4.086 1.695 1 58.19 597 ARG A CA 1
ATOM 4921 C C . ARG A 1 597 ? 34.844 5.102 0.629 1 58.19 597 ARG A C 1
ATOM 4923 O O . ARG A 1 597 ? 34.094 4.777 -0.299 1 58.19 597 ARG A O 1
ATOM 4930 N N . LYS A 1 598 ? 35.344 6.207 0.873 1 58.84 598 LYS A N 1
ATOM 4931 C CA . LYS A 1 598 ? 35.062 7.254 -0.103 1 58.84 598 LYS A CA 1
ATOM 4932 C C . LYS A 1 598 ? 35.562 6.875 -1.484 1 58.84 598 LYS A C 1
ATOM 4934 O O . LYS A 1 598 ? 34.906 7.133 -2.496 1 58.84 598 LYS A O 1
ATOM 4939 N N . GLU A 1 599 ? 36.75 6.348 -1.481 1 56.56 599 GLU A N 1
ATOM 4940 C CA . GLU A 1 599 ? 37.312 5.891 -2.744 1 56.56 599 GLU A CA 1
ATOM 4941 C C . GLU A 1 599 ? 36.469 4.77 -3.355 1 56.56 599 GLU A C 1
ATOM 4943 O O . GLU A 1 599 ? 36.25 4.75 -4.566 1 56.56 599 GLU A O 1
ATOM 4948 N N . LYS A 1 600 ? 36.062 3.938 -2.49 1 55.47 600 LYS A N 1
ATOM 4949 C CA . LYS A 1 600 ? 35.281 2.809 -2.977 1 55.47 600 LYS A CA 1
ATOM 4950 C C . LYS A 1 600 ? 33.875 3.26 -3.414 1 55.47 600 LYS A C 1
ATOM 4952 O O . LYS A 1 600 ? 33.344 2.74 -4.387 1 55.47 600 LYS A O 1
ATOM 4957 N N . ILE A 1 601 ? 33.406 4.125 -2.607 1 57.22 601 ILE A N 1
ATOM 4958 C CA . ILE A 1 601 ? 32.125 4.699 -2.996 1 57.22 601 ILE A CA 1
ATOM 4959 C C . ILE A 1 601 ? 32.25 5.352 -4.371 1 57.22 601 ILE A C 1
ATOM 4961 O O . ILE A 1 601 ? 31.328 5.234 -5.203 1 57.22 601 ILE A O 1
ATOM 4965 N N . LYS A 1 602 ? 33.312 6.094 -4.52 1 53.59 602 LYS A N 1
ATOM 4966 C CA . LYS A 1 602 ? 33.562 6.719 -5.82 1 53.59 602 LYS A CA 1
ATOM 4967 C C . LYS A 1 602 ? 33.562 5.676 -6.934 1 53.59 602 LYS A C 1
ATOM 4969 O O . LYS A 1 602 ? 33.188 5.977 -8.07 1 53.59 602 LYS A O 1
ATOM 4974 N N . LEU A 1 603 ? 34.094 4.531 -6.547 1 48.56 603 LEU A N 1
ATOM 4975 C CA . LEU A 1 603 ? 34.156 3.451 -7.523 1 48.56 603 LEU A CA 1
ATOM 4976 C C . LEU A 1 603 ? 32.844 2.707 -7.621 1 48.56 603 LEU A C 1
ATOM 4978 O O . LEU A 1 603 ? 32.594 1.949 -8.57 1 48.56 603 LEU A O 1
ATOM 4982 N N . SER A 1 604 ? 32.156 2.805 -6.555 1 50.97 604 SER A N 1
ATOM 4983 C CA . SER A 1 604 ? 30.906 2.049 -6.457 1 50.97 604 SER A CA 1
ATOM 4984 C C . SER A 1 604 ? 29.828 2.615 -7.387 1 50.97 604 SER A C 1
ATOM 4986 O O . SER A 1 604 ? 30 3.705 -7.938 1 50.97 604 SER A O 1
ATOM 4988 N N . VAL A 1 605 ? 28.75 1.887 -7.434 1 54.69 605 VAL A N 1
ATOM 4989 C CA . VAL A 1 605 ? 27.625 2.082 -8.344 1 54.69 605 VAL A CA 1
ATOM 4990 C C . VAL A 1 605 ? 27.078 3.502 -8.203 1 54.69 605 VAL A C 1
ATOM 4992 O O . VAL A 1 605 ? 26.797 3.959 -7.094 1 54.69 605 VAL A O 1
ATOM 4995 N N . LYS A 1 606 ? 27.219 4.324 -9.227 1 65.44 606 LYS A N 1
ATOM 4996 C CA . LYS A 1 606 ? 26.688 5.68 -9.312 1 65.44 606 LYS A CA 1
ATOM 4997 C C . LYS A 1 606 ? 25.188 5.711 -9.016 1 65.44 606 LYS A C 1
ATOM 4999 O O . LYS A 1 606 ? 24.484 4.727 -9.25 1 65.44 606 LYS A O 1
ATOM 5004 N N . SER A 1 607 ? 24.797 6.707 -8.32 1 76.94 607 SER A N 1
ATOM 5005 C CA . SER A 1 607 ? 23.406 6.918 -7.906 1 76.94 607 SER A CA 1
ATOM 5006 C C . SER A 1 607 ? 22.516 7.184 -9.109 1 76.94 607 SER A C 1
ATOM 5008 O O . SER A 1 607 ? 22.969 7.691 -10.133 1 76.94 607 SER A O 1
ATOM 5010 N N . GLY A 1 608 ? 21.328 6.523 -9.031 1 76.5 608 GLY A N 1
ATOM 5011 C CA . GLY A 1 608 ? 20.312 7.027 -9.938 1 76.5 608 GLY A CA 1
ATOM 5012 C C . GLY A 1 608 ? 20.047 8.516 -9.781 1 76.5 608 GLY A C 1
ATOM 5013 O O . GLY A 1 608 ? 20.375 9.102 -8.742 1 76.5 608 GLY A O 1
ATOM 5014 N N . ILE A 1 609 ? 19.766 9.18 -10.859 1 79 609 ILE A N 1
ATOM 5015 C CA . ILE A 1 609 ? 19.5 10.609 -10.828 1 79 609 ILE A CA 1
ATOM 5016 C C . ILE A 1 609 ? 18.094 10.898 -11.359 1 79 609 ILE A C 1
ATOM 5018 O O . ILE A 1 609 ? 17.484 10.039 -11.992 1 79 609 ILE A O 1
ATOM 5022 N N . THR A 1 610 ? 17.547 11.93 -10.906 1 81.5 610 THR A N 1
ATOM 5023 C CA . THR A 1 610 ? 16.312 12.445 -11.484 1 81.5 610 THR A CA 1
ATOM 5024 C C . THR A 1 610 ? 16.594 13.68 -12.344 1 81.5 610 THR A C 1
ATOM 5026 O O . THR A 1 610 ? 17.172 14.656 -11.867 1 81.5 610 THR A O 1
ATOM 5029 N N . LEU A 1 611 ? 16.25 13.562 -13.617 1 84.88 611 LEU A N 1
ATOM 5030 C CA . LEU A 1 611 ? 16.359 14.695 -14.531 1 84.88 611 LEU A CA 1
ATOM 5031 C C . LEU A 1 611 ? 15.055 15.469 -14.602 1 84.88 611 LEU A C 1
ATOM 5033 O O . LEU A 1 611 ? 13.977 14.898 -14.398 1 84.88 611 LEU A O 1
ATOM 5037 N N . VAL A 1 612 ? 15.18 16.703 -14.773 1 84.56 612 VAL A N 1
ATOM 5038 C CA . VAL A 1 612 ? 14.008 17.562 -14.883 1 84.56 612 VAL A CA 1
ATOM 5039 C C . VAL A 1 612 ? 13.953 18.188 -16.281 1 84.56 612 VAL A C 1
ATOM 5041 O O . VAL A 1 612 ? 14.953 18.734 -16.766 1 84.56 612 VAL A O 1
ATOM 5044 N N . MET A 1 613 ? 12.766 17.969 -16.891 1 85.44 613 MET A N 1
ATOM 5045 C CA . MET A 1 613 ? 12.547 18.672 -18.141 1 85.44 613 MET A CA 1
ATOM 5046 C C . MET A 1 613 ? 12.273 20.141 -17.891 1 85.44 613 MET A C 1
ATOM 5048 O O . MET A 1 613 ? 11.742 20.516 -16.844 1 85.44 613 MET A O 1
ATOM 5052 N N . SER A 1 614 ? 12.656 20.906 -18.875 1 76.94 614 SER A N 1
ATOM 5053 C CA . SER A 1 614 ? 12.352 22.328 -18.766 1 76.94 614 SER A CA 1
ATOM 5054 C C . SER A 1 614 ? 10.852 22.578 -18.734 1 76.94 614 SER A C 1
ATOM 5056 O O . SER A 1 614 ? 10.07 21.734 -19.172 1 76.94 614 SER A O 1
ATOM 5058 N N . MET A 1 615 ? 10.508 23.656 -18.156 1 73.5 615 MET A N 1
ATOM 5059 C CA . MET A 1 615 ? 9.102 24.031 -18.125 1 73.5 615 MET A CA 1
ATOM 5060 C C . MET A 1 615 ? 8.531 24.109 -19.531 1 73.5 615 MET A C 1
ATOM 5062 O O . MET A 1 615 ? 9.18 24.625 -20.438 1 73.5 615 MET A O 1
ATOM 5066 N N . ALA A 1 616 ? 7.344 23.5 -19.688 1 79.19 616 ALA A N 1
ATOM 5067 C CA . ALA A 1 616 ? 6.664 23.594 -20.969 1 79.19 616 ALA A CA 1
ATOM 5068 C C . ALA A 1 616 ? 6.297 25.031 -21.312 1 79.19 616 ALA A C 1
ATOM 50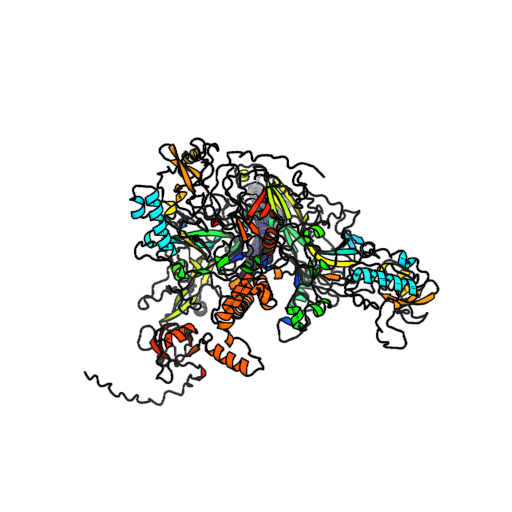70 O O . ALA A 1 616 ? 5.891 25.797 -20.422 1 79.19 616 ALA A O 1
ATOM 5071 N N . THR A 1 617 ? 6.426 25.422 -22.578 1 66.62 617 THR A N 1
ATOM 5072 C CA . THR A 1 617 ? 6.234 26.812 -22.969 1 66.62 617 THR A CA 1
ATOM 5073 C C . THR A 1 617 ? 5.004 26.953 -23.859 1 66.62 617 THR A C 1
ATOM 5075 O O . THR A 1 617 ? 4.594 28.078 -24.188 1 66.62 617 THR A O 1
ATOM 5078 N N . ILE A 1 618 ? 4.531 25.875 -24.281 1 69.5 618 ILE A N 1
ATOM 5079 C CA . ILE A 1 618 ? 3.383 25.938 -25.188 1 69.5 618 ILE A CA 1
ATOM 5080 C C . ILE A 1 618 ? 2.096 25.719 -24.391 1 69.5 618 ILE A C 1
ATOM 5082 O O . ILE A 1 618 ? 2.023 24.812 -23.547 1 69.5 618 ILE A O 1
ATOM 5086 N N . SER A 1 619 ? 1.2 26.797 -24.641 1 59.94 619 SER A N 1
ATOM 5087 C CA . SER A 1 619 ? -0.091 26.703 -23.969 1 59.94 619 SER A CA 1
ATOM 5088 C C . SER A 1 619 ? -0.855 25.469 -24.406 1 59.94 619 SER A C 1
ATOM 5090 O O . SER A 1 619 ? -0.695 24.984 -25.531 1 59.94 619 SER A O 1
ATOM 5092 N N . ASN A 1 620 ? -1.83 25.031 -23.484 1 62.03 620 ASN A N 1
ATOM 5093 C CA . ASN A 1 620 ? -2.607 23.812 -23.625 1 62.03 620 ASN A CA 1
ATOM 5094 C C . ASN A 1 620 ? -1.709 22.578 -23.656 1 62.03 620 ASN A C 1
ATOM 5096 O O . ASN A 1 620 ? -1.287 22.141 -24.719 1 62.03 620 ASN A O 1
ATOM 5100 N N . PRO A 1 621 ? -1.164 22.188 -22.531 1 66.06 621 PRO A N 1
ATOM 5101 C CA . PRO A 1 621 ? -1.86 22.328 -21.266 1 66.06 621 PRO A CA 1
ATOM 5102 C C . PRO A 1 621 ? -1.321 23.484 -20.422 1 66.06 621 PRO A C 1
ATOM 5104 O O . PRO A 1 621 ? -1.873 23.797 -19.359 1 66.06 621 PRO A O 1
ATOM 5107 N N . GLY A 1 622 ? -0.26 24.141 -20.781 1 64.38 622 GLY A N 1
ATOM 5108 C CA . GLY A 1 622 ? 0.331 25.234 -20.016 1 64.38 622 GLY A CA 1
ATOM 5109 C C . GLY A 1 622 ? 1.611 24.828 -19.297 1 64.38 622 GLY A C 1
ATOM 5110 O O . GLY A 1 622 ? 2.186 23.781 -19.594 1 64.38 622 GLY A O 1
ATOM 5111 N N . PRO A 1 623 ? 2.066 25.719 -18.438 1 65.25 623 PRO A N 1
ATOM 5112 C CA . PRO A 1 623 ? 3.363 25.469 -17.797 1 65.25 623 PRO A CA 1
ATOM 5113 C C . PRO A 1 623 ? 3.34 24.266 -16.859 1 65.25 623 PRO A C 1
ATOM 5115 O O . PRO A 1 623 ? 2.455 24.172 -16 1 65.25 623 PRO A O 1
ATOM 5118 N N . HIS A 1 624 ? 4.137 23.359 -17.078 1 73.56 624 HIS A N 1
ATOM 5119 C CA . HIS A 1 624 ? 4.363 22.172 -16.266 1 73.56 624 HIS A CA 1
ATOM 5120 C C . HIS A 1 624 ? 5.734 21.562 -16.531 1 73.56 624 HIS A C 1
ATOM 5122 O O . HIS A 1 624 ? 6.445 22 -17.438 1 73.56 624 HIS A O 1
ATOM 5128 N N . THR A 1 625 ? 6.125 20.688 -15.727 1 79.31 625 THR A N 1
ATOM 5129 C CA . THR A 1 625 ? 7.414 20.031 -15.93 1 79.31 625 THR A CA 1
ATOM 5130 C C . THR A 1 625 ? 7.297 18.531 -15.695 1 79.31 625 THR A C 1
ATOM 5132 O O . THR A 1 625 ? 6.324 18.062 -15.109 1 79.31 625 THR A O 1
ATOM 5135 N N . HIS A 1 626 ? 8.234 17.875 -16.406 1 83.31 626 HIS A N 1
ATOM 5136 C CA . HIS A 1 626 ? 8.32 16.422 -16.266 1 83.31 626 HIS A CA 1
ATOM 5137 C C . HIS A 1 626 ? 9.656 16.016 -15.641 1 83.31 626 HIS A C 1
ATOM 5139 O O . HIS A 1 626 ? 10.633 16.766 -15.727 1 83.31 626 HIS A O 1
ATOM 5145 N N . TYR A 1 627 ? 9.594 14.906 -15.031 1 84.44 627 TYR A N 1
ATOM 5146 C CA . TYR A 1 627 ? 10.789 14.328 -14.438 1 84.44 627 TYR A CA 1
ATOM 5147 C C . TYR A 1 627 ? 11.133 12.992 -15.094 1 84.44 627 TYR A C 1
ATOM 5149 O O . TYR A 1 627 ? 10.242 12.266 -15.539 1 84.44 627 TYR A O 1
ATOM 5157 N N . ILE A 1 628 ? 12.391 12.758 -15.211 1 84.69 628 ILE A N 1
ATOM 5158 C CA . ILE A 1 628 ? 12.883 11.492 -15.727 1 84.69 628 ILE A CA 1
ATOM 5159 C C . ILE A 1 628 ? 13.805 10.836 -14.695 1 84.69 628 ILE A C 1
ATOM 5161 O O . ILE A 1 628 ? 14.875 11.359 -14.391 1 84.69 628 ILE A O 1
ATOM 5165 N N . ASP A 1 629 ? 13.352 9.758 -14.203 1 79.5 629 ASP A N 1
ATOM 5166 C CA . ASP A 1 629 ? 14.156 9.023 -13.234 1 79.5 629 ASP A CA 1
ATOM 5167 C C . ASP A 1 629 ? 15.047 7.996 -13.922 1 79.5 629 ASP A C 1
ATOM 5169 O O . ASP A 1 629 ? 14.562 7.133 -14.656 1 79.5 629 ASP A O 1
ATOM 5173 N N . LEU A 1 630 ? 16.328 8.141 -13.703 1 81.12 630 LEU A N 1
ATOM 5174 C CA . LEU A 1 630 ? 17.312 7.211 -14.242 1 81.12 630 LEU A CA 1
ATOM 5175 C C . LEU A 1 630 ? 17.953 6.387 -13.133 1 81.12 630 LEU A C 1
ATOM 5177 O O . LEU A 1 630 ? 18.406 6.941 -12.133 1 81.12 630 LEU A O 1
ATOM 5181 N N . SER A 1 631 ? 17.859 5.117 -13.312 1 77.12 631 SER A N 1
ATOM 5182 C CA . SER A 1 631 ? 18.578 4.25 -12.391 1 77.12 631 SER A CA 1
ATOM 5183 C C . SER A 1 631 ? 20.094 4.426 -12.531 1 77.12 631 SER A C 1
ATOM 5185 O O . SER A 1 631 ? 20.562 5.047 -13.484 1 77.12 631 SER A O 1
ATOM 5187 N N . ALA A 1 632 ? 20.812 3.895 -11.57 1 75.06 632 ALA A N 1
ATOM 5188 C CA . ALA A 1 632 ? 22.281 3.914 -11.648 1 75.06 632 ALA A CA 1
ATOM 5189 C C . ALA A 1 632 ? 22.766 3.236 -12.922 1 75.06 632 ALA A C 1
ATOM 5191 O O . ALA A 1 632 ? 23.719 3.703 -13.555 1 75.06 632 ALA A O 1
ATOM 5192 N N . GLU A 1 633 ? 22.078 2.219 -13.32 1 74.94 633 GLU A N 1
ATOM 5193 C CA . GLU A 1 633 ? 22.453 1.497 -14.531 1 74.94 633 GLU A CA 1
ATOM 5194 C C . GLU A 1 633 ? 22.188 2.344 -15.773 1 74.94 633 GLU A C 1
ATOM 5196 O O . GLU A 1 633 ? 22.984 2.324 -16.719 1 74.94 633 GLU A O 1
ATOM 5201 N N . ASN A 1 634 ? 21.141 3.061 -15.773 1 81.12 634 ASN A N 1
ATOM 5202 C CA . ASN A 1 634 ? 20.812 3.955 -16.875 1 81.12 634 ASN A CA 1
ATOM 5203 C C . ASN A 1 634 ? 21.875 5.047 -17.031 1 81.12 634 ASN A C 1
ATOM 5205 O O . ASN A 1 634 ? 22.281 5.363 -18.156 1 81.12 634 ASN A O 1
ATOM 5209 N N . VAL A 1 635 ? 22.25 5.566 -15.953 1 82 635 VAL A N 1
ATOM 5210 C CA . VAL A 1 635 ? 23.25 6.629 -15.977 1 82 635 VAL A CA 1
ATOM 5211 C C . VAL A 1 635 ? 24.578 6.094 -16.531 1 82 635 VAL A C 1
ATOM 5213 O O . VAL A 1 635 ? 25.219 6.746 -17.359 1 82 635 VAL A O 1
ATOM 5216 N N . LYS A 1 636 ? 24.875 4.914 -16.062 1 79.69 636 LYS A N 1
ATOM 5217 C CA . LYS A 1 636 ? 26.078 4.273 -16.547 1 79.69 636 LYS A CA 1
ATOM 5218 C C . LYS A 1 636 ? 26 4.035 -18.062 1 79.69 636 LYS A C 1
ATOM 5220 O O . LYS A 1 636 ? 26.984 4.266 -18.781 1 79.69 636 LYS A O 1
ATOM 5225 N N . ALA A 1 637 ? 24.891 3.619 -18.516 1 84.19 637 ALA A N 1
ATOM 5226 C CA . ALA A 1 637 ? 24.688 3.359 -19.938 1 84.19 637 ALA A CA 1
ATOM 5227 C C . ALA A 1 637 ? 24.828 4.645 -20.766 1 84.19 637 ALA A C 1
ATOM 5229 O O . ALA A 1 637 ? 25.469 4.656 -21.812 1 84.19 637 ALA A O 1
ATOM 5230 N N . LEU A 1 638 ? 24.281 5.703 -20.297 1 88.25 638 LEU A N 1
ATOM 5231 C CA . LEU A 1 638 ? 24.344 6.98 -21 1 88.25 638 LEU A CA 1
ATOM 5232 C C . LEU A 1 638 ? 25.781 7.496 -21.062 1 88.25 638 LEU A C 1
ATOM 5234 O O . LEU A 1 638 ? 26.219 7.973 -22.109 1 88.25 638 LEU A O 1
ATOM 5238 N N . LYS A 1 639 ? 26.438 7.352 -20.047 1 86.88 639 LYS A N 1
ATOM 5239 C CA . LYS A 1 639 ? 27.812 7.828 -19.984 1 86.88 639 LYS A CA 1
ATOM 5240 C C . LYS A 1 639 ? 28.719 6.977 -20.875 1 86.88 639 LYS A C 1
ATOM 5242 O O . LYS A 1 639 ? 29.812 7.406 -21.234 1 86.88 639 LYS A O 1
ATOM 5247 N N . SER A 1 640 ? 28.266 5.793 -21.141 1 85.31 640 SER A N 1
ATOM 5248 C CA . SER A 1 640 ? 29 4.934 -22.078 1 85.31 640 SER A CA 1
ATOM 5249 C C . SER A 1 640 ? 28.547 5.16 -23.516 1 85.31 640 SER A C 1
ATOM 5251 O O . SER A 1 640 ? 28.703 4.277 -24.359 1 85.31 640 SER A O 1
ATOM 5253 N N . ASN A 1 641 ? 27.875 6.227 -23.75 1 86.19 641 ASN A N 1
ATOM 5254 C CA . ASN A 1 641 ? 27.484 6.703 -25.078 1 86.19 641 ASN A CA 1
ATOM 5255 C C . ASN A 1 641 ? 26.328 5.891 -25.641 1 86.19 641 ASN A C 1
ATOM 5257 O O . ASN A 1 641 ? 26.188 5.773 -26.875 1 86.19 641 ASN A O 1
ATOM 5261 N N . LYS A 1 642 ? 25.656 5.273 -24.734 1 88.69 642 LYS A N 1
ATOM 5262 C CA . LYS A 1 642 ? 24.422 4.621 -25.172 1 88.69 642 LYS A CA 1
ATOM 5263 C C . LYS A 1 642 ? 23.25 5.582 -25.125 1 88.69 642 LYS A C 1
ATOM 5265 O O . LYS A 1 642 ? 23.219 6.512 -24.312 1 88.69 642 LYS A O 1
ATOM 5270 N N . LYS A 1 643 ? 22.391 5.359 -26.031 1 91.06 643 LYS A N 1
ATOM 5271 C CA . LYS A 1 643 ? 21.141 6.125 -26.016 1 91.06 643 LYS A CA 1
ATOM 5272 C C . LYS A 1 643 ? 20.078 5.41 -25.203 1 91.06 643 LYS A C 1
ATOM 5274 O O . LYS A 1 643 ? 20 4.18 -25.203 1 91.06 643 LYS A O 1
ATOM 5279 N N . LEU A 1 644 ? 19.281 6.168 -24.516 1 89 644 LEU A N 1
ATOM 5280 C CA . LEU A 1 644 ? 18.234 5.586 -23.688 1 89 644 LEU A CA 1
ATOM 5281 C C . LEU A 1 644 ? 16.875 6.145 -24.062 1 89 644 LEU A C 1
ATOM 5283 O O . LEU A 1 644 ? 16.719 7.359 -24.219 1 89 644 LEU A O 1
ATOM 5287 N N . ASN A 1 645 ? 15.938 5.273 -24.297 1 85.5 645 ASN A N 1
ATOM 5288 C CA . ASN A 1 645 ? 14.531 5.656 -24.406 1 85.5 645 ASN A CA 1
ATOM 5289 C C . ASN A 1 645 ? 13.812 5.539 -23.062 1 85.5 645 ASN A C 1
ATOM 5291 O O . ASN A 1 645 ? 13.766 4.457 -22.469 1 85.5 645 ASN A O 1
ATOM 5295 N N . VAL A 1 646 ? 13.383 6.691 -22.562 1 85.88 646 VAL A N 1
ATOM 5296 C CA . VAL A 1 646 ? 12.75 6.688 -21.25 1 85.88 646 VAL A CA 1
ATOM 5297 C C . VAL A 1 646 ? 11.406 7.418 -21.328 1 85.88 646 VAL A C 1
ATOM 5299 O O . VAL A 1 646 ? 11.141 8.141 -22.281 1 85.88 646 VAL A O 1
ATOM 5302 N N . ARG A 1 647 ? 10.602 7.16 -20.375 1 81.5 647 ARG A N 1
ATOM 5303 C CA . ARG A 1 647 ? 9.352 7.891 -20.188 1 81.5 647 ARG A CA 1
ATOM 5304 C C . ARG A 1 647 ? 9.477 8.891 -19.031 1 81.5 647 ARG A C 1
ATOM 5306 O O . ARG A 1 647 ? 10.055 8.578 -18 1 81.5 647 ARG A O 1
ATOM 5313 N N . SER A 1 648 ? 8.961 10.094 -19.312 1 84.38 648 SER A N 1
ATOM 5314 C CA . SER A 1 648 ? 8.961 11.094 -18.234 1 84.38 648 SER A CA 1
ATOM 5315 C C . SER A 1 648 ? 7.832 10.836 -17.25 1 84.38 648 SER A C 1
ATOM 5317 O O . SER A 1 648 ? 6.996 9.953 -17.469 1 84.38 648 SER A O 1
ATOM 5319 N N . SER A 1 649 ? 7.906 11.523 -16.141 1 76.88 649 SER A N 1
ATOM 5320 C CA . SER A 1 649 ? 6.773 11.555 -15.227 1 76.88 649 SER A CA 1
ATOM 5321 C C . SER A 1 649 ? 5.539 12.156 -15.891 1 76.88 649 SER A C 1
ATOM 5323 O O . SER A 1 649 ? 5.641 12.789 -16.938 1 76.88 649 SER A O 1
ATOM 5325 N N . GLU A 1 650 ? 4.426 11.797 -15.266 1 73.69 650 GLU A N 1
ATOM 5326 C CA . GLU A 1 650 ? 3.184 12.391 -15.758 1 73.69 650 GLU A CA 1
ATOM 5327 C C . GLU A 1 650 ? 2.891 13.719 -15.07 1 73.69 650 GLU A C 1
ATOM 5329 O O . GLU A 1 650 ? 3.1 13.859 -13.867 1 73.69 650 GLU A O 1
ATOM 5334 N N . ASP A 1 651 ? 2.691 14.68 -15.812 1 71.81 651 ASP A N 1
ATOM 5335 C CA . ASP A 1 651 ? 2.207 15.984 -15.367 1 71.81 651 ASP A CA 1
ATOM 5336 C C . ASP A 1 651 ? 1.192 16.562 -16.344 1 71.81 651 ASP A C 1
ATOM 5338 O O . ASP A 1 651 ? 1.292 16.328 -17.562 1 71.81 651 ASP A O 1
ATOM 5342 N N . SER A 1 652 ? 0.245 17.203 -15.797 1 65.88 652 SER A N 1
ATOM 5343 C CA . SER A 1 652 ? -0.809 17.797 -16.609 1 65.88 652 SER A CA 1
ATOM 5344 C C . SER A 1 652 ? -1.46 16.75 -17.516 1 65.88 652 SER A C 1
ATOM 5346 O O . SER A 1 652 ? -1.733 17.031 -18.688 1 65.88 652 SER A O 1
ATOM 5348 N N . GLY A 1 653 ? -1.479 15.516 -17.062 1 65.12 653 GLY A N 1
ATOM 5349 C CA . GLY A 1 653 ? -2.244 14.461 -17.688 1 65.12 653 GLY A CA 1
ATOM 5350 C C . GLY A 1 653 ? -1.491 13.773 -18.812 1 65.12 653 GLY A C 1
ATOM 5351 O O . GLY A 1 653 ? -2.096 13.109 -19.656 1 65.12 653 GLY A O 1
ATOM 5352 N N . HIS A 1 654 ? -0.145 14.023 -18.891 1 74.38 654 HIS A N 1
ATOM 5353 C CA . HIS A 1 654 ? 0.585 13.352 -19.969 1 74.38 654 HIS A CA 1
ATOM 5354 C C . HIS A 1 654 ? 2.029 13.078 -19.562 1 74.38 654 HIS A C 1
ATOM 5356 O O . HIS A 1 654 ? 2.494 13.57 -18.531 1 74.38 654 HIS A O 1
ATOM 5362 N N . PHE A 1 655 ? 2.6 12.156 -20.344 1 80.56 655 PHE A N 1
ATOM 5363 C CA . PHE A 1 655 ? 4.035 11.922 -20.234 1 80.56 655 PHE A CA 1
ATOM 5364 C C . PHE A 1 655 ? 4.711 12.039 -21.594 1 80.56 655 PHE A C 1
ATOM 5366 O O . PHE A 1 655 ? 4.035 12.117 -22.625 1 80.56 655 PHE A O 1
ATOM 5373 N N . HIS A 1 656 ? 6.016 12.203 -21.656 1 84.31 656 HIS A N 1
ATOM 5374 C CA . HIS A 1 656 ? 6.816 12.219 -22.875 1 84.31 656 HIS A CA 1
ATOM 5375 C C . HIS A 1 656 ? 7.695 10.977 -22.969 1 84.31 656 HIS A C 1
ATOM 5377 O O . HIS A 1 656 ? 8.203 10.484 -21.969 1 84.31 656 HIS A O 1
ATOM 5383 N N . ARG A 1 657 ? 7.715 10.445 -24.109 1 85.56 657 ARG A N 1
ATOM 5384 C CA . ARG A 1 657 ? 8.789 9.508 -24.438 1 85.56 657 ARG A CA 1
ATOM 5385 C C . ARG A 1 657 ? 10.023 10.242 -24.938 1 85.56 657 ARG A C 1
ATOM 5387 O O . ARG A 1 657 ? 9.969 10.93 -25.953 1 85.56 657 ARG A O 1
ATOM 5394 N N . VAL A 1 658 ? 11.078 10.102 -24.219 1 89.56 658 VAL A N 1
ATOM 5395 C CA . VAL A 1 658 ? 12.258 10.922 -24.469 1 89.56 658 VAL A CA 1
ATOM 5396 C C . VAL A 1 658 ? 13.461 10.031 -24.781 1 89.56 658 VAL A C 1
ATOM 5398 O O . VAL A 1 658 ? 13.68 9.023 -24.094 1 89.56 658 VAL A O 1
ATOM 5401 N N . LYS A 1 659 ? 14.109 10.281 -25.859 1 92.06 659 LYS A N 1
ATOM 5402 C CA . LYS A 1 659 ? 15.414 9.68 -26.125 1 92.06 659 LYS A CA 1
ATOM 5403 C C . LYS A 1 659 ? 16.547 10.562 -25.594 1 92.06 659 LYS A C 1
ATOM 5405 O O . LYS A 1 659 ? 16.719 11.695 -26.047 1 92.06 659 LYS A O 1
ATOM 5410 N N . ILE A 1 660 ? 17.281 10.055 -24.656 1 92.56 660 ILE A N 1
ATOM 5411 C CA . ILE A 1 660 ? 18.297 10.836 -23.953 1 92.56 660 ILE A CA 1
ATOM 5412 C C . ILE A 1 660 ? 19.688 10.406 -24.406 1 92.56 660 ILE A C 1
ATOM 5414 O O . ILE A 1 660 ? 19.938 9.219 -24.625 1 92.56 660 ILE A O 1
ATOM 5418 N N . ILE A 1 661 ? 20.547 11.328 -24.609 1 92.81 661 ILE A N 1
ATOM 5419 C CA . ILE A 1 661 ? 21.969 11.094 -24.859 1 92.81 661 ILE A CA 1
ATOM 5420 C C . ILE A 1 661 ? 22.812 11.867 -23.844 1 92.81 661 ILE A C 1
ATOM 5422 O O . ILE A 1 661 ? 22.312 12.789 -23.188 1 92.81 661 ILE A O 1
ATOM 5426 N N . TYR A 1 662 ? 23.969 11.391 -23.625 1 92.75 662 TYR A N 1
ATOM 5427 C CA . TYR A 1 662 ? 24.906 12.016 -22.703 1 92.75 662 TYR A CA 1
ATOM 5428 C C . TYR A 1 662 ? 26.031 12.742 -23.453 1 92.75 662 TYR A C 1
ATOM 5430 O O . TYR A 1 662 ? 26.719 12.141 -24.266 1 92.75 662 TYR A O 1
ATOM 5438 N N . ARG A 1 663 ? 26.109 14.031 -23.203 1 89.62 663 ARG A N 1
ATOM 5439 C CA . ARG A 1 663 ? 27.156 14.867 -23.781 1 89.62 663 ARG A CA 1
ATOM 5440 C C . ARG A 1 663 ? 28 15.516 -22.688 1 89.62 663 ARG A C 1
ATOM 5442 O O . ARG A 1 663 ? 27.703 16.625 -22.25 1 89.62 663 ARG A O 1
ATOM 5449 N N . PRO A 1 664 ? 29.109 14.906 -22.406 1 86.56 664 PRO A N 1
ATOM 5450 C CA . PRO A 1 664 ? 29.891 15.328 -21.234 1 86.56 664 PRO A CA 1
ATOM 5451 C C . PRO A 1 664 ? 30.438 16.75 -21.375 1 86.56 664 PRO A C 1
ATOM 5453 O O . PRO A 1 664 ? 30.781 17.375 -20.375 1 86.56 664 PRO A O 1
ATOM 5456 N N . HIS A 1 665 ? 30.453 17.344 -22.5 1 83.31 665 HIS A N 1
ATOM 5457 C CA . HIS A 1 665 ? 31.062 18.656 -22.719 1 83.31 665 HIS A CA 1
ATOM 5458 C C . HIS A 1 665 ? 30.062 19.781 -22.422 1 83.31 665 HIS A C 1
ATOM 5460 O O . HIS A 1 665 ? 30.453 20.938 -22.359 1 83.31 665 HIS A O 1
ATOM 5466 N N . LEU A 1 666 ? 28.875 19.391 -22.312 1 78.88 666 LEU A N 1
ATOM 5467 C CA . LEU A 1 666 ? 27.844 20.391 -22.016 1 78.88 666 LEU A CA 1
ATOM 5468 C C . LEU A 1 666 ? 27.719 20.578 -20.5 1 78.88 666 LEU A C 1
ATOM 5470 O O . LEU A 1 666 ? 28.047 19.688 -19.719 1 78.88 666 LEU A O 1
ATOM 5474 N N . SER A 1 667 ? 27.297 21.75 -20.109 1 71.62 667 SER A N 1
ATOM 5475 C CA . SER A 1 667 ? 27.047 22.016 -18.703 1 71.62 667 SER A CA 1
ATOM 5476 C C . SER A 1 667 ? 25.984 21.078 -18.125 1 71.62 667 SER A C 1
ATOM 5478 O O . SER A 1 667 ? 26.094 20.625 -16.984 1 71.62 667 SER A O 1
ATOM 5480 N N . ASN A 1 668 ? 25.062 20.891 -18.953 1 77.44 668 ASN A N 1
ATOM 5481 C CA . ASN A 1 668 ? 24.078 19.844 -18.688 1 77.44 668 ASN A CA 1
ATOM 5482 C C . ASN A 1 668 ? 24.234 18.672 -19.656 1 77.44 668 ASN A C 1
ATOM 5484 O O . ASN A 1 668 ? 23.719 18.719 -20.781 1 77.44 668 ASN A O 1
ATOM 5488 N N . PRO A 1 669 ? 24.859 17.734 -19.125 1 86.69 669 PRO A N 1
ATOM 5489 C CA . PRO A 1 669 ? 25.328 16.703 -20.047 1 86.69 669 PRO A CA 1
ATOM 5490 C C . PRO A 1 669 ? 24.188 15.828 -20.562 1 86.69 669 PRO A C 1
ATOM 5492 O O . PRO A 1 669 ? 24.375 15.07 -21.516 1 86.69 669 PRO A O 1
ATOM 5495 N N . PHE A 1 670 ? 23.109 15.883 -19.953 1 90.31 670 PHE A N 1
ATOM 5496 C CA . PHE A 1 670 ? 21.984 15.062 -20.406 1 90.31 670 PHE A CA 1
ATOM 5497 C C . PHE A 1 670 ? 21.109 15.828 -21.391 1 90.31 670 PHE A C 1
ATOM 5499 O O . PHE A 1 670 ? 20.578 16.891 -21.062 1 90.31 670 PHE A O 1
ATOM 5506 N N . VAL A 1 671 ? 21 15.266 -22.625 1 91.62 671 VAL A N 1
ATOM 5507 C CA . VAL A 1 671 ? 20.344 15.984 -23.703 1 91.62 671 VAL A CA 1
ATOM 5508 C C . VAL A 1 671 ? 19.203 15.125 -24.266 1 91.62 671 VAL A C 1
ATOM 5510 O O . VAL A 1 671 ? 19.391 13.938 -24.531 1 91.62 671 VAL A O 1
ATOM 5513 N N . MET A 1 672 ? 18.094 15.727 -24.359 1 92.38 672 MET A N 1
ATOM 5514 C CA . MET A 1 672 ? 16.953 15.102 -25.031 1 92.38 672 MET A CA 1
ATOM 5515 C C . MET A 1 672 ? 17.125 15.156 -26.547 1 92.38 672 MET A C 1
ATOM 5517 O O . MET A 1 672 ? 17 16.219 -27.156 1 92.38 672 MET A O 1
ATOM 5521 N N . LYS A 1 673 ? 17.375 14.031 -27.125 1 91.94 673 LYS A N 1
ATOM 5522 C CA . LYS A 1 673 ? 17.547 13.945 -28.578 1 91.94 673 LYS A CA 1
ATOM 5523 C C . LYS A 1 673 ? 16.203 13.945 -29.297 1 91.94 673 LYS A C 1
ATOM 5525 O O . LYS A 1 673 ? 16.078 14.516 -30.375 1 91.94 673 LYS A O 1
ATOM 5530 N N . ARG A 1 674 ? 15.289 13.219 -28.703 1 91.31 674 ARG A N 1
ATOM 5531 C CA . ARG A 1 674 ? 13.938 13.148 -29.25 1 91.31 674 ARG A CA 1
ATOM 5532 C C . ARG A 1 674 ? 12.898 13.234 -28.141 1 91.31 674 ARG A C 1
ATOM 5534 O O . ARG A 1 674 ? 13.133 12.766 -27.016 1 91.31 674 ARG A O 1
ATOM 5541 N N . CYS A 1 675 ? 11.844 13.859 -28.453 1 90.25 675 CYS A N 1
ATOM 5542 C CA . CYS A 1 675 ? 10.656 13.938 -27.609 1 90.25 675 CYS A CA 1
ATOM 5543 C C . CYS A 1 675 ? 9.422 13.461 -28.359 1 90.25 675 CYS A C 1
ATOM 5545 O O . CYS A 1 675 ? 8.984 14.094 -29.312 1 90.25 675 CYS A O 1
ATOM 5547 N N . ASP A 1 676 ? 8.883 12.336 -27.922 1 83.44 676 ASP A N 1
ATOM 5548 C CA . ASP A 1 676 ? 7.742 11.734 -28.594 1 83.44 676 ASP A CA 1
ATOM 5549 C C . ASP A 1 676 ? 8.023 11.547 -30.078 1 83.44 676 ASP A C 1
ATOM 5551 O O . ASP A 1 676 ? 7.203 11.922 -30.922 1 83.44 676 ASP A O 1
ATOM 5555 N N . ASN A 1 677 ? 9.188 11.109 -30.359 1 79.94 677 ASN A N 1
ATOM 5556 C CA . ASN A 1 677 ? 9.68 10.75 -31.688 1 79.94 677 ASN A CA 1
ATOM 5557 C C . ASN A 1 677 ? 9.844 11.984 -32.562 1 79.94 677 ASN A C 1
ATOM 5559 O O . ASN A 1 677 ? 9.891 11.867 -33.812 1 79.94 677 ASN A O 1
ATOM 5563 N N . LYS A 1 678 ? 9.836 13.109 -31.953 1 85.69 678 LYS A N 1
ATOM 5564 C CA . LYS A 1 678 ? 10.117 14.359 -32.656 1 85.69 678 LYS A CA 1
ATOM 5565 C C . LYS A 1 678 ? 11.359 15.031 -32.094 1 85.69 678 LYS A C 1
ATOM 5567 O O . LYS A 1 678 ? 11.852 14.664 -31.031 1 85.69 678 LYS A O 1
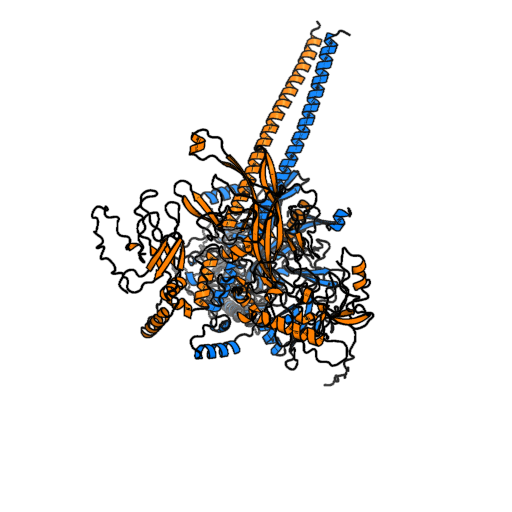ATOM 5572 N N . ARG A 1 679 ? 11.812 15.922 -32.844 1 86.06 679 ARG A N 1
ATOM 5573 C CA . ARG A 1 679 ? 13.023 16.609 -32.406 1 86.06 679 ARG A CA 1
ATOM 5574 C C . ARG A 1 679 ? 12.734 17.594 -31.281 1 86.06 679 ARG A C 1
ATOM 5576 O O . ARG A 1 679 ? 13.609 17.891 -30.469 1 86.06 679 ARG A O 1
ATOM 5583 N N . LYS A 1 680 ? 11.508 18.078 -31.344 1 86.5 680 LYS A N 1
ATOM 5584 C CA . LYS A 1 680 ? 11.07 19 -30.297 1 86.5 680 LYS A CA 1
ATOM 5585 C C . LYS A 1 680 ? 9.812 18.484 -29.594 1 86.5 680 LYS A C 1
ATOM 5587 O O . LYS A 1 680 ? 8.977 17.828 -30.219 1 86.5 680 LYS A O 1
ATOM 5592 N N . CYS A 1 681 ? 9.812 18.812 -28.359 1 88.31 681 CYS A N 1
ATOM 5593 C CA . CYS A 1 681 ? 8.594 18.469 -27.641 1 88.31 681 CYS A CA 1
ATOM 5594 C C . CYS A 1 681 ? 7.426 19.328 -28.109 1 88.31 681 CYS A C 1
ATOM 5596 O O . CYS A 1 681 ? 7.578 20.531 -28.328 1 88.31 681 CYS A O 1
ATOM 5598 N N . TRP A 1 682 ? 6.34 18.672 -28.234 1 82.31 682 TRP A N 1
ATOM 5599 C CA . TRP A 1 682 ? 5.184 19.359 -28.797 1 82.31 682 TRP A CA 1
ATOM 5600 C C . TRP A 1 682 ? 4.727 20.484 -27.859 1 82.31 682 TRP A C 1
ATOM 5602 O O . TRP A 1 682 ? 4.117 21.453 -28.312 1 82.31 682 TRP A O 1
ATOM 5612 N N . ASP A 1 683 ? 5.023 20.312 -26.578 1 79.31 683 ASP A N 1
ATOM 5613 C CA . ASP A 1 683 ? 4.582 21.312 -25.609 1 79.31 683 ASP A CA 1
ATOM 5614 C C . ASP A 1 683 ? 5.707 22.297 -25.281 1 79.31 683 ASP A C 1
ATOM 5616 O O . ASP A 1 683 ? 5.594 23.078 -24.328 1 79.31 683 ASP A O 1
ATOM 5620 N N . GLY A 1 684 ? 6.793 22.172 -25.906 1 79.69 684 GLY A N 1
ATOM 5621 C CA . GLY A 1 684 ? 7.797 23.219 -25.875 1 79.69 684 GLY A CA 1
ATOM 5622 C C . GLY A 1 684 ? 8.898 22.969 -24.859 1 79.69 684 GLY A C 1
ATOM 5623 O O . GLY A 1 684 ? 9.688 23.875 -24.578 1 79.69 684 GLY A O 1
ATOM 5624 N N . HIS A 1 685 ? 9.039 21.797 -24.312 1 85 685 HIS A N 1
ATOM 5625 C CA . HIS A 1 685 ? 10.18 21.516 -23.453 1 85 685 HIS A CA 1
ATOM 5626 C C . HIS A 1 685 ? 11.492 21.656 -24.203 1 85 685 HIS A C 1
ATOM 5628 O O . HIS A 1 685 ? 11.602 21.219 -25.359 1 85 685 HIS A O 1
ATOM 5634 N N . LYS A 1 686 ? 12.445 22.203 -23.562 1 79.94 686 LYS A N 1
ATOM 5635 C CA . LYS A 1 686 ? 13.758 22.359 -24.188 1 79.94 686 LYS A CA 1
ATOM 5636 C C . LYS A 1 686 ? 14.531 21.047 -24.188 1 79.94 686 LYS A C 1
ATOM 5638 O O . LYS A 1 686 ? 14.172 20.109 -23.469 1 79.94 686 LYS A O 1
ATOM 5643 N N . LYS A 1 687 ? 15.555 21.016 -24.891 1 84.25 687 LYS A N 1
ATOM 5644 C CA . LYS A 1 687 ? 16.312 19.797 -25.109 1 84.25 687 LYS A CA 1
ATOM 5645 C C . LYS A 1 687 ? 17.188 19.453 -23.906 1 84.25 687 LYS A C 1
ATOM 5647 O O . LYS A 1 687 ? 17.469 18.281 -23.656 1 84.25 687 LYS A O 1
ATOM 5652 N N . LEU A 1 688 ? 17.578 20.453 -23.266 1 77.75 688 LEU A N 1
ATOM 5653 C CA . LEU A 1 688 ? 18.484 20.203 -22.156 1 77.75 688 LEU A CA 1
ATOM 5654 C C . LEU A 1 688 ? 17.719 19.75 -20.922 1 77.75 688 LEU A C 1
ATOM 5656 O O . LEU A 1 688 ? 16.719 20.375 -20.531 1 77.75 688 LEU A O 1
ATOM 5660 N N . LEU A 1 689 ? 18.172 18.609 -20.422 1 86.69 689 LEU A N 1
ATOM 5661 C CA . LEU A 1 689 ? 17.594 18.062 -19.188 1 86.69 689 LEU A CA 1
ATOM 5662 C C . LEU A 1 689 ? 18.438 18.469 -17.969 1 86.69 689 LEU A C 1
ATOM 5664 O O . LEU A 1 689 ? 19.672 18.422 -18.016 1 86.69 689 LEU A O 1
ATOM 5668 N N . LEU A 1 690 ? 17.766 18.781 -16.969 1 78.69 690 LEU A N 1
ATOM 5669 C CA . LEU A 1 690 ? 18.438 19.266 -15.766 1 78.69 690 LEU A CA 1
ATOM 5670 C C . LEU A 1 690 ? 18.547 18.156 -14.727 1 78.69 690 LEU A C 1
ATOM 5672 O O . LEU A 1 690 ? 17.625 17.359 -14.555 1 78.69 690 LEU A O 1
ATOM 5676 N N . GLU A 1 691 ? 19.656 17.922 -14.086 1 74.25 691 GLU A N 1
ATOM 5677 C CA . GLU A 1 691 ? 19.875 16.906 -13.062 1 74.25 691 GLU A CA 1
ATOM 5678 C C . GLU A 1 691 ? 19.219 17.312 -11.742 1 74.25 691 GLU A C 1
ATOM 5680 O O . GLU A 1 691 ? 18.984 16.469 -10.883 1 74.25 691 GLU A O 1
ATOM 5685 N N . ASN A 1 692 ? 19.047 18.531 -11.578 1 62 692 ASN A N 1
ATOM 5686 C CA . ASN A 1 692 ? 18.484 18.984 -10.312 1 62 692 ASN A CA 1
ATOM 5687 C C . ASN A 1 692 ? 17.219 19.812 -10.531 1 62 692 ASN A C 1
ATOM 5689 O O . ASN A 1 692 ? 17.188 20.688 -11.398 1 62 692 ASN A O 1
ATOM 5693 N N . GLU A 1 693 ? 16.141 19.188 -9.938 1 55.56 693 GLU A N 1
ATOM 5694 C CA . GLU A 1 693 ? 14.867 19.906 -10.031 1 55.56 693 GLU A CA 1
ATOM 5695 C C . GLU A 1 693 ? 15.078 21.406 -9.852 1 55.56 693 GLU A C 1
ATOM 5697 O O . GLU A 1 693 ? 14.32 22.219 -10.406 1 55.56 693 GLU A O 1
ATOM 5702 N N . ALA A 1 694 ? 16.047 21.562 -9.078 1 48.62 694 ALA A N 1
ATOM 5703 C CA . ALA A 1 694 ? 16.312 22.969 -8.773 1 48.62 694 ALA A CA 1
ATOM 5704 C C . ALA A 1 694 ? 16.75 23.734 -10.023 1 48.62 694 ALA A C 1
ATOM 5706 O O . ALA A 1 694 ? 16.781 24.969 -10.031 1 48.62 694 ALA A O 1
ATOM 5707 N N . GLN A 1 695 ? 16.953 22.891 -11.109 1 46.69 695 GLN A N 1
ATOM 5708 C CA . GLN A 1 695 ? 17.469 23.5 -12.328 1 46.69 695 GLN A CA 1
ATOM 5709 C C . GLN A 1 695 ? 16.328 23.797 -13.312 1 46.69 695 GLN A C 1
ATOM 5711 O O . GLN A 1 695 ? 16.578 24.203 -14.445 1 46.69 695 GLN A O 1
ATOM 5716 N N . ILE A 1 696 ? 15.164 23.312 -13.055 1 44.5 696 ILE A N 1
ATOM 5717 C CA . ILE A 1 696 ? 14.055 23.484 -13.984 1 44.5 696 ILE A CA 1
ATOM 5718 C C . ILE A 1 696 ? 13.906 24.969 -14.32 1 44.5 696 ILE A C 1
ATOM 5720 O O . ILE A 1 696 ? 13.656 25.797 -13.438 1 44.5 696 ILE A O 1
ATOM 5724 N N . PRO A 1 697 ? 14.32 25.219 -15.586 1 36.66 697 PRO A N 1
ATOM 5725 C CA . PRO A 1 697 ? 14.039 26.594 -15.977 1 36.66 697 PRO A CA 1
ATOM 5726 C C . PRO A 1 697 ? 12.547 26.906 -16.031 1 36.66 697 PRO A C 1
ATOM 5728 O O . PRO A 1 697 ? 11.734 26 -16.234 1 36.66 697 PRO A O 1
ATOM 5731 N N . GLU A 1 698 ? 12.133 27.938 -15.398 1 31.48 698 GLU A N 1
ATOM 5732 C CA . GLU A 1 698 ? 10.75 28.344 -15.617 1 31.48 698 GLU A CA 1
ATOM 5733 C C . GLU A 1 698 ? 10.406 28.359 -17.109 1 31.48 698 GLU A C 1
ATOM 5735 O O . GLU A 1 698 ? 11.297 28.484 -17.953 1 31.48 698 GLU A O 1
ATOM 5740 N N . VAL A 1 699 ? 9.219 28.219 -17.5 1 33.56 699 VAL A N 1
ATOM 5741 C CA . VAL A 1 699 ? 8.586 28.062 -18.812 1 33.56 699 VAL A CA 1
ATOM 5742 C C . VAL A 1 699 ? 9.094 29.125 -19.766 1 33.56 699 VAL A C 1
ATOM 5744 O O . VAL A 1 699 ? 8.883 30.328 -19.547 1 33.56 699 VAL A O 1
ATOM 5747 N N . GLU A 1 700 ? 10.305 29 -20.344 1 27.58 700 GLU A N 1
ATOM 5748 C CA . GLU A 1 700 ? 10.469 29.906 -21.484 1 27.58 700 GLU A CA 1
ATOM 5749 C C . GLU A 1 700 ? 9.406 29.641 -22.547 1 27.58 700 GLU A C 1
ATOM 5751 O O . GLU A 1 700 ? 8.945 28.516 -22.703 1 27.58 700 GLU A O 1
ATOM 5756 N N . GLU A 1 701 ? 8.844 30.688 -23.125 1 25.91 701 GLU A N 1
ATOM 5757 C CA . GLU A 1 701 ? 8.016 30.781 -24.312 1 25.91 701 GLU A CA 1
ATOM 5758 C C . GLU A 1 701 ? 8.68 30.094 -25.5 1 25.91 701 GLU A C 1
ATOM 5760 O O . GLU A 1 701 ? 9.891 30.219 -25.703 1 25.91 701 GLU A O 1
ATOM 5765 N N . ALA A 1 702 ? 8.055 29.297 -26.344 1 26.92 702 ALA A N 1
ATOM 5766 C CA . ALA A 1 702 ? 8.242 28.484 -27.547 1 26.92 702 ALA A CA 1
ATOM 5767 C C . ALA A 1 702 ? 8.664 29.344 -28.734 1 26.92 702 ALA A C 1
ATOM 5769 O O . ALA A 1 702 ? 8.602 28.906 -29.875 1 26.92 702 ALA A O 1
ATOM 5770 N N . GLY A 1 703 ? 9.109 30.5 -28.703 1 22.78 703 GLY A N 1
ATOM 5771 C CA . GLY A 1 703 ? 9.125 31 -30.062 1 22.78 703 GLY A CA 1
ATOM 5772 C C . GLY A 1 703 ? 10.148 30.297 -30.938 1 22.78 703 GLY A C 1
ATOM 5773 O O . GLY A 1 703 ? 9.812 29.781 -32 1 22.78 703 GLY A O 1
ATOM 5774 N N . LYS A 1 704 ? 11.453 30.891 -31.281 1 25.66 704 LYS A N 1
ATOM 5775 C CA . LYS A 1 704 ? 12.109 30.922 -32.594 1 25.66 704 LYS A CA 1
ATOM 5776 C C . LYS A 1 704 ? 12.859 29.625 -32.844 1 25.66 704 LYS A C 1
ATOM 5778 O O . LYS A 1 704 ? 13.477 29.062 -31.938 1 25.66 704 LYS A O 1
ATOM 5783 N N . GLU A 1 705 ? 12.664 29.031 -34.094 1 23.64 705 GLU A N 1
ATOM 5784 C CA . GLU A 1 705 ? 13.195 28 -34.969 1 23.64 705 GLU A CA 1
ATOM 5785 C C . GLU A 1 705 ? 14.688 28.172 -35.188 1 23.64 705 GLU A C 1
ATOM 5787 O O . GLU A 1 705 ? 15.117 29.172 -35.812 1 23.64 705 GLU A O 1
ATOM 5792 N N . VAL A 1 706 ? 15.594 28.188 -34.344 1 23.95 706 VAL A N 1
ATOM 5793 C CA . VAL A 1 706 ? 16.938 28.312 -34.906 1 23.95 706 VAL A CA 1
ATOM 5794 C C . VAL A 1 706 ? 17.172 27.203 -35.938 1 23.95 706 VAL A C 1
ATOM 5796 O O . VAL A 1 706 ? 16.969 26.031 -35.656 1 23.95 706 VAL A O 1
ATOM 5799 N N . ASN A 1 707 ? 17.344 27.625 -37.25 1 21.64 707 ASN A N 1
ATOM 5800 C CA . ASN A 1 707 ? 17.797 26.969 -38.469 1 21.64 707 ASN A CA 1
ATOM 5801 C C . ASN A 1 707 ? 19.156 26.281 -38.25 1 21.64 707 ASN A C 1
ATOM 5803 O O . ASN A 1 707 ? 20.172 26.953 -38.094 1 21.64 707 ASN A O 1
ATOM 5807 N N . GLU A 1 708 ? 19.297 25.438 -37.375 1 21.95 708 GLU A N 1
ATOM 5808 C CA . GLU A 1 708 ? 20.547 24.688 -37.438 1 21.95 708 GLU A CA 1
ATOM 5809 C C . GLU A 1 708 ? 20.859 24.266 -38.875 1 21.95 708 GLU A C 1
ATOM 5811 O O . GLU A 1 708 ? 19.953 23.875 -39.625 1 21.95 708 GLU A O 1
ATOM 5816 N N . ASP A 1 709 ? 22.016 24.719 -39.469 1 21.03 709 ASP A N 1
ATOM 5817 C CA . ASP A 1 709 ? 22.719 24.375 -40.688 1 21.03 709 ASP A CA 1
ATOM 5818 C C . ASP A 1 709 ? 22.75 22.859 -40.906 1 21.03 709 ASP A C 1
ATOM 5820 O O . ASP A 1 709 ? 23.141 22.109 -40.031 1 21.03 709 ASP A O 1
ATOM 5824 N N . GLU A 1 710 ? 22 22.359 -41.969 1 22.22 710 GLU A N 1
ATOM 5825 C CA . GLU A 1 710 ? 21.938 21.109 -42.719 1 22.22 710 GLU A CA 1
ATOM 5826 C C . GLU A 1 710 ? 23.312 20.703 -43.25 1 22.22 710 GLU A C 1
ATOM 5828 O O . GLU A 1 710 ? 23.625 20.953 -44.406 1 22.22 710 GLU A O 1
ATOM 5833 N N . ARG A 1 711 ? 24.5 21.031 -42.875 1 24.38 711 ARG A N 1
ATOM 5834 C CA . ARG A 1 711 ? 25.391 20.438 -43.875 1 24.38 711 ARG A CA 1
ATOM 5835 C C . ARG A 1 711 ? 25.141 18.938 -44 1 24.38 711 ARG A C 1
ATOM 5837 O O . ARG A 1 711 ? 24.906 18.25 -43 1 24.38 711 ARG A O 1
ATOM 5844 N N . PRO A 1 712 ? 24.844 18.469 -45.344 1 22.2 712 PRO A N 1
ATOM 5845 C CA . PRO A 1 712 ? 24.625 17.109 -45.875 1 22.2 712 PRO A CA 1
ATOM 5846 C C . PRO A 1 712 ? 25.688 16.125 -45.406 1 22.2 712 PRO A C 1
ATOM 5848 O O . PRO A 1 712 ? 26.891 16.391 -45.562 1 22.2 712 PRO A O 1
ATOM 5851 N N . GLU A 1 713 ? 26 15.734 -44.281 1 21.2 713 GLU A N 1
ATOM 5852 C CA . GLU A 1 713 ? 27.016 14.703 -44.438 1 21.2 713 GLU A CA 1
ATOM 5853 C C . GLU A 1 713 ? 26.672 13.734 -45.562 1 21.2 713 GLU A C 1
ATOM 5855 O O . GLU A 1 713 ? 25.516 13.375 -45.75 1 21.2 713 GLU A O 1
ATOM 5860 N N . SER A 1 714 ? 27.5 13.719 -46.75 1 19.42 714 SER A N 1
ATOM 5861 C CA . SER A 1 714 ? 27.781 12.805 -47.844 1 19.42 714 SER A CA 1
ATOM 5862 C C . SER A 1 714 ? 27.578 11.352 -47.438 1 19.42 714 SER A C 1
ATOM 5864 O O . SER A 1 714 ? 27.922 10.977 -46.312 1 19.42 714 SER A O 1
ATOM 5866 N N . TYR A 1 715 ? 26.609 10.695 -48.219 1 19.08 715 TYR A N 1
ATOM 5867 C CA . TYR A 1 715 ? 26.156 9.352 -48.562 1 19.08 715 TYR A CA 1
ATOM 5868 C C . TYR A 1 715 ? 27.328 8.445 -48.938 1 19.08 715 TYR A C 1
ATOM 5870 O O . TYR A 1 715 ? 27.141 7.34 -49.438 1 19.08 715 TYR A O 1
ATOM 5878 N N . ASN A 1 716 ? 28.656 8.883 -49.094 1 19.44 716 ASN A N 1
ATOM 5879 C CA . ASN A 1 716 ? 29.516 7.973 -49.875 1 19.44 716 ASN A CA 1
ATOM 5880 C C . ASN A 1 716 ? 29.453 6.551 -49.312 1 19.44 716 ASN A C 1
ATOM 5882 O O . ASN A 1 716 ? 29 6.336 -48.188 1 19.44 716 ASN A O 1
ATOM 5886 N N . GLU A 1 717 ? 30.766 5.773 -49.438 1 18.84 717 GLU A N 1
ATOM 5887 C CA . GLU A 1 717 ? 31.141 4.363 -49.469 1 18.84 717 GLU A CA 1
ATOM 5888 C C . GLU A 1 717 ? 30.797 3.666 -48.156 1 18.84 717 GLU A C 1
ATOM 5890 O O . GLU A 1 717 ? 30.984 4.23 -47.062 1 18.84 717 GLU A O 1
ATOM 5895 N N . MET B 1 1 ? -86.75 -11.797 13.781 1 40.09 1 MET B N 1
ATOM 5896 C CA . MET B 1 1 ? -85.5 -11.453 13.086 1 40.09 1 MET B CA 1
ATOM 5897 C C . MET B 1 1 ? -85 -12.633 12.266 1 40.09 1 MET B C 1
ATOM 5899 O O . MET B 1 1 ? -84.875 -13.734 12.797 1 40.09 1 MET B O 1
ATOM 5903 N N . ASP B 1 2 ? -85 -12.617 10.93 1 53.19 2 ASP B N 1
ATOM 5904 C CA . ASP B 1 2 ? -84.875 -13.703 9.969 1 53.19 2 ASP B CA 1
ATOM 5905 C C . ASP B 1 2 ? -83.5 -14.328 10.023 1 53.19 2 ASP B C 1
ATOM 5907 O O . ASP B 1 2 ? -82.5 -13.641 10.328 1 53.19 2 ASP B O 1
ATOM 5911 N N . ARG B 1 3 ? -83.25 -15.617 10.078 1 61.19 3 ARG B N 1
ATOM 5912 C CA . ARG B 1 3 ? -82.062 -16.469 10.242 1 61.19 3 ARG B CA 1
ATOM 5913 C C . ARG B 1 3 ? -80.938 -16.125 9.227 1 61.19 3 ARG B C 1
ATOM 5915 O O . ARG B 1 3 ? -79.75 -16.141 9.547 1 61.19 3 ARG B O 1
ATOM 5922 N N . LYS B 1 4 ? -81.25 -15.758 8.078 1 60.88 4 LYS B N 1
ATOM 5923 C CA . LYS B 1 4 ? -80.312 -15.445 7.008 1 60.88 4 LYS B CA 1
ATOM 5924 C C . LYS B 1 4 ? -79.562 -14.141 7.293 1 60.88 4 LYS B C 1
ATOM 5926 O O . LYS B 1 4 ? -78.375 -14.039 7.07 1 60.88 4 LYS B O 1
ATOM 5931 N N . CYS B 1 5 ? -80.312 -13.195 7.738 1 55.88 5 CYS B N 1
ATOM 5932 C CA . CYS B 1 5 ? -79.688 -11.914 8.047 1 55.88 5 CYS B CA 1
ATOM 5933 C C . CYS B 1 5 ? -78.688 -12.055 9.18 1 55.88 5 CYS B C 1
ATOM 5935 O O . CYS B 1 5 ? -77.625 -11.469 9.125 1 55.88 5 CYS B O 1
ATOM 5937 N N . VAL B 1 6 ? -79.062 -12.906 10.109 1 61.91 6 VAL B N 1
ATOM 5938 C CA . VAL B 1 6 ? -78.125 -13.125 11.25 1 61.91 6 VAL B CA 1
ATOM 5939 C C . VAL B 1 6 ? -76.875 -13.836 10.789 1 61.91 6 VAL B C 1
ATOM 5941 O O . VAL B 1 6 ? -75.812 -13.492 11.227 1 61.91 6 VAL B O 1
ATOM 5944 N N . SER B 1 7 ? -76.938 -14.664 9.781 1 64.25 7 SER B N 1
ATOM 5945 C CA . SER B 1 7 ? -75.812 -15.414 9.273 1 64.25 7 SER B CA 1
ATOM 5946 C C . SER B 1 7 ? -74.875 -14.508 8.508 1 64.25 7 SER B C 1
ATOM 5948 O O . SER B 1 7 ? -73.625 -14.617 8.664 1 64.25 7 SER B O 1
ATOM 5950 N N . VAL B 1 8 ? -75.438 -13.625 7.754 1 62.41 8 VAL B N 1
ATOM 5951 C CA . VAL B 1 8 ? -74.562 -12.695 6.984 1 62.41 8 VAL B CA 1
ATOM 5952 C C . VAL B 1 8 ? -73.875 -11.734 7.926 1 62.41 8 VAL B C 1
ATOM 5954 O O . VAL B 1 8 ? -72.688 -11.438 7.734 1 62.41 8 VAL B O 1
ATOM 5957 N N . TYR B 1 9 ? -74.562 -11.406 9.008 1 60.53 9 TYR B N 1
ATOM 5958 C CA . TYR B 1 9 ? -74 -10.516 10.008 1 60.53 9 TYR B CA 1
ATOM 5959 C C . TYR B 1 9 ? -72.875 -11.195 10.742 1 60.53 9 TYR B C 1
ATOM 5961 O O . TYR B 1 9 ? -71.812 -10.586 10.977 1 60.53 9 TYR B O 1
ATOM 5969 N N . LEU B 1 10 ? -73 -12.398 11.031 1 64.94 10 LEU B N 1
ATOM 5970 C CA . LEU B 1 10 ? -72 -13.164 11.742 1 64.94 10 LEU B CA 1
ATOM 5971 C C . LEU B 1 10 ? -70.812 -13.383 10.859 1 64.94 10 LEU B C 1
ATOM 5973 O O . LEU B 1 10 ? -69.625 -13.297 11.336 1 64.94 10 LEU B O 1
ATOM 5977 N N . LEU B 1 11 ? -71 -13.586 9.633 1 65.69 11 LEU B N 1
ATOM 5978 C CA . LEU B 1 11 ? -69.938 -13.781 8.688 1 65.69 11 LEU B CA 1
ATOM 5979 C C . LEU B 1 11 ? -69.125 -12.492 8.508 1 65.69 11 LEU B C 1
ATOM 5981 O O . LEU B 1 11 ? -67.875 -12.531 8.43 1 65.69 11 LEU B O 1
ATOM 5985 N N . GLN B 1 12 ? -69.812 -11.453 8.43 1 64.06 12 GLN B N 1
ATOM 5986 C CA . GLN B 1 12 ? -69.125 -10.156 8.305 1 64.06 12 GLN B CA 1
ATOM 5987 C C . GLN B 1 12 ? -68.312 -9.828 9.547 1 64.06 12 GLN B C 1
ATOM 5989 O O . GLN B 1 12 ? -67.188 -9.328 9.438 1 64.06 12 GLN B O 1
ATOM 5994 N N . LEU B 1 13 ? -68.875 -10.156 10.672 1 66.62 13 LEU B N 1
ATOM 5995 C CA . LEU B 1 13 ? -68.188 -9.945 11.922 1 66.62 13 LEU B CA 1
ATOM 5996 C C . LEU B 1 13 ? -66.938 -10.836 12 1 66.62 13 LEU B C 1
ATOM 5998 O O . LEU B 1 13 ? -65.875 -10.398 12.461 1 66.62 13 LEU B O 1
ATOM 6002 N N . LEU B 1 14 ? -67.062 -11.977 11.5 1 67.44 14 LEU B N 1
ATOM 6003 C CA . LEU B 1 14 ? -65.938 -12.906 11.477 1 67.44 14 LEU B CA 1
ATOM 6004 C C . LEU B 1 14 ? -64.812 -12.406 10.539 1 67.44 14 LEU B C 1
ATOM 6006 O O . LEU B 1 14 ? -63.656 -12.508 10.859 1 67.44 14 LEU B O 1
ATOM 6010 N N . CYS B 1 15 ? -65.25 -11.875 9.461 1 65.75 15 CYS B N 1
ATOM 6011 C CA . CYS B 1 15 ? -64.25 -11.344 8.508 1 65.75 15 CYS B CA 1
ATOM 6012 C C . CYS B 1 15 ? -63.531 -10.156 9.102 1 65.75 15 CYS B C 1
ATOM 6014 O O . CYS B 1 15 ? -62.312 -10.031 8.906 1 65.75 15 CYS B O 1
ATOM 6016 N N . VAL B 1 16 ? -64.25 -9.383 9.867 1 64.06 16 VAL B N 1
ATOM 6017 C CA . VAL B 1 16 ? -63.625 -8.227 10.516 1 64.06 16 VAL B CA 1
ATOM 6018 C C . VAL B 1 16 ? -62.625 -8.695 11.594 1 64.06 16 VAL B C 1
ATOM 6020 O O . VAL B 1 16 ? -61.531 -8.172 11.703 1 64.06 16 VAL B O 1
ATOM 6023 N N . ILE B 1 17 ? -63.062 -9.672 12.305 1 64.38 17 ILE B N 1
ATOM 6024 C CA . ILE B 1 17 ? -62.219 -10.188 13.367 1 64.38 17 ILE B CA 1
ATOM 6025 C C . ILE B 1 17 ? -60.969 -10.828 12.758 1 64.38 17 ILE B C 1
ATOM 6027 O O . ILE B 1 17 ? -59.844 -10.609 13.242 1 64.38 17 ILE B O 1
ATOM 6031 N N . LEU B 1 18 ? -61.188 -11.547 11.781 1 66.31 18 LEU B N 1
ATOM 6032 C CA . LEU B 1 18 ? -60.031 -12.195 11.117 1 66.31 18 LEU B CA 1
ATOM 6033 C C . LEU B 1 18 ? -59.094 -11.156 10.523 1 66.31 18 LEU B C 1
ATOM 6035 O O . LEU B 1 18 ? -57.875 -11.312 10.578 1 66.31 18 LEU B O 1
ATOM 6039 N N . SER B 1 19 ? -59.656 -10.172 9.992 1 67.81 19 SER B N 1
ATOM 6040 C CA . SER B 1 19 ? -58.844 -9.094 9.43 1 67.81 19 SER B CA 1
ATOM 6041 C C . SER B 1 19 ? -58.062 -8.367 10.516 1 67.81 19 SER B C 1
ATOM 6043 O O . SER B 1 19 ? -56.875 -8.039 10.328 1 67.81 19 SER B O 1
ATOM 6045 N N . ILE B 1 20 ? -58.75 -8.188 11.578 1 66.56 20 ILE B N 1
ATOM 6046 C CA . ILE B 1 20 ? -58.094 -7.52 12.695 1 66.56 20 ILE B CA 1
ATOM 6047 C C . ILE B 1 20 ? -56.969 -8.406 13.227 1 66.56 20 ILE B C 1
ATOM 6049 O O . ILE B 1 20 ? -55.875 -7.914 13.539 1 66.56 20 ILE B O 1
ATOM 6053 N N . GLN B 1 21 ? -57.25 -9.633 13.336 1 67.75 21 GLN B N 1
ATOM 6054 C CA . GLN B 1 21 ? -56.219 -10.57 13.797 1 67.75 21 GLN B CA 1
ATOM 6055 C C . GLN B 1 21 ? -55.062 -10.617 12.82 1 67.75 21 GLN B C 1
ATOM 6057 O O . GLN B 1 21 ? -53.875 -10.641 13.242 1 67.75 21 GLN B O 1
ATOM 6062 N N . THR B 1 22 ? -55.406 -10.664 11.641 1 72.31 22 THR B N 1
ATOM 6063 C CA . THR B 1 22 ? -54.375 -10.68 10.617 1 72.31 22 THR B CA 1
ATOM 6064 C C . THR B 1 22 ? -53.562 -9.383 10.656 1 72.31 22 THR B C 1
ATOM 6066 O O . THR B 1 22 ? -52.344 -9.414 10.539 1 72.31 22 THR B O 1
ATOM 6069 N N . ILE B 1 23 ? -54.188 -8.336 10.898 1 71.94 23 ILE B N 1
ATOM 6070 C CA . ILE B 1 23 ? -53.531 -7.043 10.992 1 71.94 23 ILE B CA 1
ATOM 6071 C C . ILE B 1 23 ? -52.625 -7.012 12.227 1 71.94 23 ILE B C 1
ATOM 6073 O O . ILE B 1 23 ? -51.469 -6.555 12.164 1 71.94 23 ILE B O 1
ATOM 6077 N N . SER B 1 24 ? -53.25 -7.469 13.273 1 74.31 24 SER B N 1
ATOM 6078 C CA . SER B 1 24 ? -52.469 -7.484 14.516 1 74.31 24 SER B CA 1
ATOM 6079 C C . SER B 1 24 ? -51.25 -8.414 14.414 1 74.31 24 SER B C 1
ATOM 6081 O O . SER B 1 24 ? -50.156 -8.078 14.867 1 74.31 24 SER B O 1
ATOM 6083 N N . THR B 1 25 ? -51.562 -9.492 13.844 1 76.81 25 THR B N 1
ATOM 6084 C CA . THR B 1 25 ? -50.469 -10.453 13.664 1 76.81 25 THR B CA 1
ATOM 6085 C C . THR B 1 25 ? -49.406 -9.891 12.727 1 76.81 25 THR B C 1
ATOM 6087 O O . THR B 1 25 ? -48.219 -10.07 12.961 1 76.81 25 THR B O 1
ATOM 6090 N N . ASN B 1 26 ? -49.781 -9.234 11.781 1 80 26 ASN B N 1
ATOM 6091 C CA . ASN B 1 26 ? -48.844 -8.625 10.844 1 80 26 ASN B CA 1
ATOM 6092 C C . ASN B 1 26 ? -48.062 -7.5 11.508 1 80 26 ASN B C 1
ATOM 6094 O O . ASN B 1 26 ? -46.844 -7.355 11.258 1 80 26 ASN B O 1
ATOM 6098 N N . LYS B 1 27 ? -48.75 -6.75 12.344 1 80.38 27 LYS B N 1
ATOM 6099 C CA . LYS B 1 27 ? -48.062 -5.68 13.062 1 80.38 27 LYS B CA 1
ATOM 6100 C C . LYS B 1 27 ? -47 -6.238 14.008 1 80.38 27 LYS B C 1
ATOM 6102 O O . LYS B 1 27 ? -45.906 -5.691 14.109 1 80.38 27 LYS B O 1
ATOM 6107 N N . LYS B 1 28 ? -47.375 -7.262 14.656 1 81.88 28 LYS B N 1
ATOM 6108 C CA . LY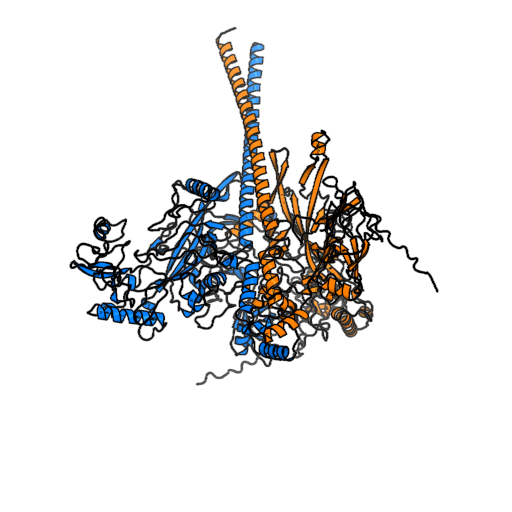S B 1 28 ? -46.406 -7.898 15.562 1 81.88 28 LYS B CA 1
ATOM 6109 C C . LYS B 1 28 ? -45.25 -8.484 14.797 1 81.88 28 LYS B C 1
ATOM 6111 O O . LYS B 1 28 ? -44.094 -8.414 15.258 1 81.88 28 LYS B O 1
ATOM 6116 N N . GLU B 1 29 ? -45.594 -9.031 13.734 1 85.31 29 GLU B N 1
ATOM 6117 C CA . GLU B 1 29 ? -44.531 -9.602 12.906 1 85.31 29 GLU B CA 1
ATOM 6118 C C . GLU B 1 29 ? -43.625 -8.516 12.352 1 85.31 29 GLU B C 1
ATOM 6120 O O . GLU B 1 29 ? -42.406 -8.688 12.289 1 85.31 29 GLU B O 1
ATOM 6125 N N . ILE B 1 30 ? -44.188 -7.438 11.992 1 85.56 30 ILE B N 1
ATOM 6126 C CA . ILE B 1 30 ? -43.406 -6.305 11.5 1 85.56 30 ILE B CA 1
ATOM 6127 C C . ILE B 1 30 ? -42.5 -5.77 12.609 1 85.56 30 ILE B C 1
ATOM 6129 O O . ILE B 1 30 ? -41.312 -5.477 12.375 1 85.56 30 ILE B O 1
ATOM 6133 N N . GLU B 1 31 ? -43.062 -5.668 13.703 1 85.19 31 GLU B N 1
ATOM 6134 C CA . GLU B 1 31 ? -42.281 -5.207 14.844 1 85.19 31 GLU B CA 1
ATOM 6135 C C . GLU B 1 31 ? -41.125 -6.172 15.148 1 85.19 31 GLU B C 1
ATOM 6137 O O . GLU B 1 31 ? -40 -5.742 15.469 1 85.19 31 GLU B O 1
ATOM 6142 N N . ARG B 1 32 ? -41.438 -7.375 15.117 1 86.25 32 ARG B N 1
ATOM 6143 C CA . ARG B 1 32 ? -40.406 -8.383 15.336 1 86.25 32 ARG B CA 1
ATOM 6144 C C . ARG B 1 32 ? -39.312 -8.273 14.289 1 86.25 32 ARG B C 1
ATOM 6146 O O . ARG B 1 32 ? -38.125 -8.352 14.617 1 86.25 32 ARG B O 1
ATOM 6153 N N . LEU B 1 33 ? -39.688 -8.133 13.102 1 87.31 33 LEU B N 1
ATOM 6154 C CA . LEU B 1 33 ? -38.719 -8 12.023 1 87.31 33 LEU B CA 1
ATOM 6155 C C . LEU B 1 33 ? -37.875 -6.738 12.188 1 87.31 33 LEU B C 1
ATOM 6157 O O . LEU B 1 33 ? -36.656 -6.746 11.914 1 87.31 33 LEU B O 1
ATOM 6161 N N . GLN B 1 34 ? -38.469 -5.77 12.625 1 87.25 34 GLN B N 1
ATOM 6162 C CA . GLN B 1 34 ? -37.75 -4.527 12.875 1 87.25 34 GLN B CA 1
ATOM 6163 C C . GLN B 1 34 ? -36.719 -4.715 13.977 1 87.25 34 GLN B C 1
ATOM 6165 O O . GLN B 1 34 ? -35.594 -4.203 13.875 1 87.25 34 GLN B O 1
ATOM 6170 N N . LYS B 1 35 ? -37.062 -5.391 14.938 1 86.62 35 LYS B N 1
ATOM 6171 C CA . LYS B 1 35 ? -36.125 -5.672 16.016 1 86.62 35 LYS B CA 1
ATOM 6172 C C . LYS B 1 35 ? -34.969 -6.555 15.539 1 86.62 35 LYS B C 1
ATOM 6174 O O . LYS B 1 35 ? -33.812 -6.367 15.953 1 86.62 35 LYS B O 1
ATOM 6179 N N . GLU B 1 36 ? -35.344 -7.422 14.742 1 89.06 36 GLU B N 1
ATOM 6180 C CA . GLU B 1 36 ? -34.312 -8.297 14.195 1 89.06 36 GLU B CA 1
ATOM 6181 C C . GLU B 1 36 ? -33.344 -7.531 13.297 1 89.06 36 GLU B C 1
ATOM 6183 O O . GLU B 1 36 ? -32.156 -7.773 13.32 1 89.06 36 GLU B O 1
ATOM 6188 N N . ILE B 1 37 ? -33.875 -6.668 12.57 1 88.62 37 ILE B N 1
ATOM 6189 C CA . ILE B 1 37 ? -33.031 -5.809 11.742 1 88.62 37 ILE B CA 1
ATOM 6190 C C . ILE B 1 37 ? -32.125 -4.945 12.625 1 88.62 37 ILE B C 1
ATOM 6192 O O . ILE B 1 37 ? -30.969 -4.734 12.305 1 88.62 37 ILE B O 1
ATOM 6196 N N . GLY B 1 38 ? -32.688 -4.488 13.672 1 89.38 38 GLY B N 1
ATOM 6197 C CA . GLY B 1 38 ? -31.891 -3.748 14.633 1 89.38 38 GLY B CA 1
ATOM 6198 C C . GLY B 1 38 ? -30.734 -4.555 15.195 1 89.38 38 GLY B C 1
ATOM 6199 O O . GLY B 1 38 ? -29.609 -4.059 15.297 1 89.38 38 GLY B O 1
ATOM 6200 N N . LYS B 1 39 ? -30.969 -5.754 15.531 1 89.75 39 LYS B N 1
ATOM 6201 C CA . LYS B 1 39 ? -29.922 -6.641 16.047 1 89.75 39 LYS B CA 1
ATOM 6202 C C . LYS B 1 39 ? -28.859 -6.918 14.984 1 89.75 39 LYS B C 1
ATOM 6204 O O . LYS B 1 39 ? -27.672 -6.949 15.289 1 89.75 39 LYS B O 1
ATOM 6209 N N . LEU B 1 40 ? -29.312 -7.148 13.82 1 91.56 40 LEU B N 1
ATOM 6210 C CA . LEU B 1 40 ? -28.391 -7.395 12.727 1 91.56 40 LEU B CA 1
ATOM 6211 C C . LEU B 1 40 ? -27.531 -6.16 12.453 1 91.56 40 LEU B C 1
ATOM 6213 O O . LEU B 1 40 ? -26.328 -6.273 12.18 1 91.56 40 LEU B O 1
ATOM 6217 N N . SER B 1 41 ? -28.203 -5.059 12.508 1 92.06 41 SER B N 1
ATOM 6218 C CA . SER B 1 41 ? -27.469 -3.807 12.344 1 92.06 41 SER B CA 1
ATOM 6219 C C . SER B 1 41 ? -26.406 -3.641 13.414 1 92.06 41 SER B C 1
ATOM 6221 O O . SER B 1 41 ? -25.297 -3.193 13.125 1 92.06 41 SER B O 1
ATOM 6223 N N . ARG B 1 42 ? -26.734 -3.998 14.547 1 91.94 42 ARG B N 1
ATOM 6224 C CA . ARG B 1 42 ? -25.766 -3.951 15.641 1 91.94 42 ARG B CA 1
ATOM 6225 C C . ARG B 1 42 ? -24.609 -4.895 15.375 1 91.94 42 ARG B C 1
ATOM 6227 O O . ARG B 1 42 ? -23.453 -4.547 15.617 1 91.94 42 ARG B O 1
ATOM 6234 N N . GLN B 1 43 ? -24.953 -6.051 14.977 1 91.31 43 GLN B N 1
ATOM 6235 C CA . GLN B 1 43 ? -23.891 -7.004 14.648 1 91.31 43 GLN B CA 1
ATOM 6236 C C . GLN B 1 43 ? -22.969 -6.453 13.578 1 91.31 43 GLN B C 1
ATOM 6238 O O . GLN B 1 43 ? -21.75 -6.609 13.656 1 91.31 43 GLN B O 1
ATOM 6243 N N . VAL B 1 44 ? -23.531 -5.855 12.531 1 92.62 44 VAL B N 1
ATOM 6244 C CA . VAL B 1 44 ? -22.734 -5.242 11.477 1 92.62 44 VAL B CA 1
ATOM 6245 C C . VAL B 1 44 ? -21.844 -4.152 12.078 1 92.62 44 VAL B C 1
ATOM 6247 O O . VAL B 1 44 ? -20.672 -4.047 11.734 1 92.62 44 VAL B O 1
ATOM 6250 N N . MET B 1 45 ? -22.359 -3.395 12.953 1 92.75 45 MET B N 1
ATOM 6251 C CA . MET B 1 45 ? -21.609 -2.359 13.648 1 92.75 45 MET B CA 1
ATOM 6252 C C . MET B 1 45 ? -20.438 -2.965 14.414 1 92.75 45 MET B C 1
ATOM 6254 O O . MET B 1 45 ? -19.312 -2.447 14.352 1 92.75 45 MET B O 1
ATOM 6258 N N . LEU B 1 46 ? -20.656 -4.051 15.141 1 91.75 46 LEU B N 1
ATOM 6259 C CA . LEU B 1 46 ? -19.625 -4.703 15.938 1 91.75 46 LEU B CA 1
ATOM 6260 C C . LEU B 1 46 ? -18.578 -5.344 15.039 1 91.75 46 LEU B C 1
ATOM 6262 O O . LEU B 1 46 ? -17.391 -5.395 15.391 1 91.75 46 LEU B O 1
ATOM 6266 N N . GLN B 1 47 ? -19 -5.824 13.906 1 92.31 47 GLN B N 1
ATOM 6267 C CA . GLN B 1 47 ? -18.031 -6.387 12.969 1 92.31 47 GLN B CA 1
ATOM 6268 C C . GLN B 1 47 ? -17.109 -5.305 12.406 1 92.31 47 GLN B C 1
ATOM 6270 O O . GLN B 1 47 ? -15.93 -5.551 12.18 1 92.31 47 GLN B O 1
ATOM 6275 N N . GLN B 1 48 ? -17.688 -4.184 12.172 1 93.25 48 GLN B N 1
ATOM 6276 C CA . GLN B 1 48 ? -16.844 -3.066 11.766 1 93.25 48 GLN B CA 1
ATOM 6277 C C . GLN B 1 48 ? -15.844 -2.703 12.859 1 93.25 48 GLN B C 1
ATOM 6279 O O . GLN B 1 48 ? -14.664 -2.477 12.586 1 93.25 48 GLN B O 1
ATOM 6284 N N . LEU B 1 49 ? -16.281 -2.668 14.078 1 92 49 LEU B N 1
ATOM 6285 C CA . LEU B 1 49 ? -15.398 -2.404 15.203 1 92 49 LEU B CA 1
ATOM 6286 C C . LEU B 1 49 ? -14.297 -3.449 15.281 1 92 49 LEU B C 1
ATOM 6288 O O . LEU B 1 49 ? -13.141 -3.117 15.555 1 92 49 LEU B O 1
ATOM 6292 N N . PHE B 1 50 ? -14.672 -4.723 15.086 1 91.94 50 PHE B N 1
ATOM 6293 C CA . PHE B 1 50 ? -13.695 -5.805 15.094 1 91.94 50 PHE B CA 1
ATOM 6294 C C . PHE B 1 50 ? -12.578 -5.527 14.094 1 91.94 50 PHE B C 1
ATOM 6296 O O . PHE B 1 50 ? -11.398 -5.676 14.422 1 91.94 50 PHE B O 1
ATOM 6303 N N . ILE B 1 51 ? -12.898 -5.082 12.906 1 94.44 51 ILE B N 1
ATOM 6304 C CA . ILE B 1 51 ? -11.906 -4.797 11.875 1 94.44 51 ILE B CA 1
ATOM 6305 C C . ILE B 1 51 ? -11.086 -3.572 12.266 1 94.44 51 ILE B C 1
ATOM 6307 O O . ILE B 1 51 ? -9.867 -3.549 12.086 1 94.44 51 ILE B O 1
ATOM 6311 N N . GLU B 1 52 ? -11.68 -2.555 12.766 1 95.19 52 GLU B N 1
ATOM 6312 C CA . GLU B 1 52 ? -10.969 -1.359 13.211 1 95.19 52 GLU B CA 1
ATOM 6313 C C . GLU B 1 52 ? -9.977 -1.686 14.32 1 95.19 52 GLU B C 1
ATOM 6315 O O . GLU B 1 52 ? -8.852 -1.174 14.328 1 95.19 52 GLU B O 1
ATOM 6320 N N . GLU B 1 53 ? -10.352 -2.572 15.242 1 95.12 53 GLU B N 1
ATOM 6321 C CA . GLU B 1 53 ? -9.445 -2.992 16.312 1 95.12 53 GLU B CA 1
ATOM 6322 C C . GLU B 1 53 ? -8.25 -3.752 15.742 1 95.12 53 GLU B C 1
ATOM 6324 O O . GLU B 1 53 ? -7.129 -3.609 16.234 1 95.12 53 GLU B O 1
ATOM 6329 N N . LYS B 1 54 ? -8.5 -4.488 14.758 1 95.06 54 LYS B N 1
ATOM 6330 C CA . LYS B 1 54 ? -7.398 -5.176 14.102 1 95.06 54 LYS B CA 1
ATOM 6331 C C . LYS B 1 54 ? -6.438 -4.18 13.453 1 95.06 54 LYS B C 1
ATOM 6333 O O . LYS B 1 54 ? -5.219 -4.305 13.594 1 95.06 54 LYS B O 1
ATOM 6338 N N . ILE B 1 55 ? -6.977 -3.21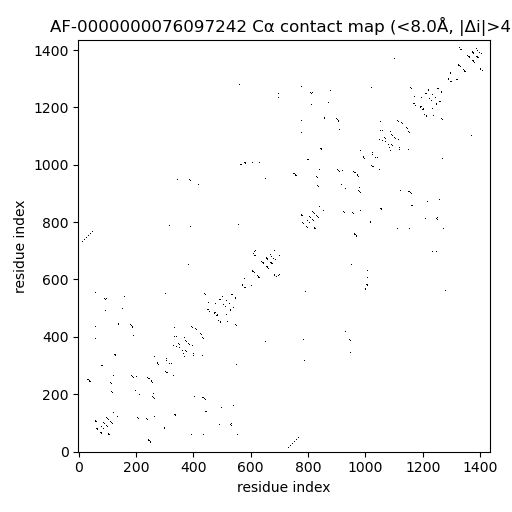5 12.797 1 96 55 ILE B N 1
ATOM 6339 C CA . ILE B 1 55 ? -6.152 -2.197 12.156 1 96 55 ILE B CA 1
ATOM 6340 C C . ILE B 1 55 ? -5.363 -1.432 13.211 1 96 55 ILE B C 1
ATOM 6342 O O . ILE B 1 55 ? -4.176 -1.148 13.023 1 96 55 ILE B O 1
ATOM 6346 N N . ARG B 1 56 ? -5.953 -1.154 14.398 1 95.81 56 ARG B N 1
ATOM 6347 C CA . ARG B 1 56 ? -5.297 -0.436 15.484 1 95.81 56 ARG B CA 1
ATOM 6348 C C . ARG B 1 56 ? -4.133 -1.244 16.047 1 95.81 56 ARG B C 1
ATOM 6350 O O . ARG B 1 56 ? -3.139 -0.675 16.5 1 95.81 56 ARG B O 1
ATOM 6357 N N . SER B 1 57 ? -4.262 -2.529 16.047 1 93.69 57 SER B N 1
ATOM 6358 C CA . SER B 1 57 ? -3.225 -3.365 16.641 1 93.69 57 SER B CA 1
ATOM 6359 C C . SER B 1 57 ? -2.137 -3.707 15.633 1 93.69 57 SER B C 1
ATOM 6361 O O . SER B 1 57 ? -1.035 -4.113 16.016 1 93.69 57 SER B O 1
ATOM 6363 N N . ASP B 1 58 ? -2.381 -3.521 14.359 1 94.25 58 ASP B N 1
ATOM 6364 C CA . ASP B 1 58 ? -1.427 -3.863 13.305 1 94.25 58 ASP B CA 1
ATOM 6365 C C . ASP B 1 58 ? -0.438 -2.725 13.07 1 94.25 58 ASP B C 1
ATOM 6367 O O . ASP B 1 58 ? 0.678 -2.951 12.602 1 94.25 58 ASP B O 1
ATOM 6371 N N . GLY B 1 59 ? -0.839 -1.532 13.312 1 95.69 59 GLY B N 1
ATOM 6372 C CA . GLY B 1 59 ? -0.024 -0.35 13.086 1 95.69 59 GLY B CA 1
ATOM 6373 C C . GLY B 1 59 ? -0.556 0.885 13.789 1 95.69 59 GLY B C 1
ATOM 6374 O O . GLY B 1 59 ? -1.506 0.8 14.57 1 95.69 59 GLY B O 1
ATOM 6375 N N . ASP B 1 60 ? 0.083 2.07 13.578 1 96.38 60 ASP B N 1
ATOM 6376 C CA . ASP B 1 60 ? -0.339 3.346 14.141 1 96.38 60 ASP B CA 1
ATOM 6377 C C . ASP B 1 60 ? -0.97 4.242 13.078 1 96.38 60 ASP B C 1
ATOM 6379 O O . ASP B 1 60 ? -0.842 3.975 11.883 1 96.38 60 ASP B O 1
ATOM 6383 N N . SER B 1 61 ? -1.705 5.262 13.477 1 98.25 61 SER B N 1
ATOM 6384 C CA . SER B 1 61 ? -2.225 6.246 12.531 1 98.25 61 SER B CA 1
ATOM 6385 C C . SER B 1 61 ? -1.103 6.883 11.719 1 98.25 61 SER B C 1
ATOM 6387 O O . SER B 1 61 ? -0.029 7.168 12.25 1 98.25 61 SER B O 1
ATOM 6389 N N . GLY B 1 62 ? -1.314 7.102 10.398 1 98.12 62 GLY B N 1
ATOM 6390 C CA . GLY B 1 62 ? -0.312 7.688 9.523 1 98.12 62 GLY B CA 1
ATOM 6391 C C . GLY B 1 62 ? -0.494 7.301 8.07 1 98.12 62 GLY B C 1
ATOM 6392 O O . GLY B 1 62 ? -1.537 6.762 7.691 1 98.12 62 GLY B O 1
ATOM 6393 N N . LEU B 1 63 ? 0.46 7.715 7.301 1 97.88 63 LEU B N 1
ATOM 6394 C CA . LEU B 1 63 ? 0.503 7.379 5.883 1 97.88 63 LEU B CA 1
ATOM 6395 C C . LEU B 1 63 ? 0.749 5.887 5.688 1 97.88 63 LEU B C 1
ATOM 6397 O O . LEU B 1 63 ? 1.604 5.301 6.355 1 97.88 63 LEU B O 1
ATOM 6401 N N . LYS B 1 64 ? 0.041 5.273 4.73 1 96.5 64 LYS B N 1
ATOM 6402 C CA . LYS B 1 64 ? 0.169 3.832 4.551 1 96.5 64 LYS B CA 1
ATOM 6403 C C . LYS B 1 64 ? 0.67 3.496 3.146 1 96.5 64 LYS B C 1
ATOM 6405 O O . LYS B 1 64 ? 1.555 2.652 2.984 1 96.5 64 LYS B O 1
ATOM 6410 N N . GLN B 1 65 ? 0.07 4.148 2.143 1 94.94 65 GLN B N 1
ATOM 6411 C CA . GLN B 1 65 ? 0.402 3.758 0.778 1 94.94 65 GLN B CA 1
ATOM 6412 C C . GLN B 1 65 ? 0.124 4.891 -0.204 1 94.94 65 GLN B C 1
ATOM 6414 O O . GLN B 1 65 ? -0.7 5.766 0.068 1 94.94 65 GLN B O 1
ATOM 6419 N N . THR B 1 66 ? 0.885 4.934 -1.244 1 93.25 66 THR B N 1
ATOM 6420 C CA . THR B 1 66 ? 0.604 5.781 -2.396 1 93.25 66 THR B CA 1
ATOM 6421 C C . THR B 1 66 ? 0.437 4.938 -3.658 1 93.25 66 THR B C 1
ATOM 6423 O O . THR B 1 66 ? 0.637 3.723 -3.631 1 93.25 66 THR B O 1
ATOM 6426 N N . ARG B 1 67 ? 0.01 5.555 -4.68 1 88.81 67 ARG B N 1
ATOM 6427 C CA . ARG B 1 67 ? -0.171 4.844 -5.941 1 88.81 67 ARG B CA 1
ATOM 6428 C C . ARG B 1 67 ? 1.173 4.434 -6.535 1 88.81 67 ARG B C 1
ATOM 6430 O O . ARG B 1 67 ? 2.115 5.227 -6.562 1 88.81 67 ARG B O 1
ATOM 6437 N N . ILE B 1 68 ? 1.254 3.182 -7.055 1 84.69 68 ILE B N 1
ATOM 6438 C CA . ILE B 1 68 ? 2.502 2.654 -7.594 1 84.69 68 ILE B CA 1
ATOM 6439 C C . ILE B 1 68 ? 2.369 2.461 -9.102 1 84.69 68 ILE B C 1
ATOM 6441 O O . ILE B 1 68 ? 1.441 1.798 -9.57 1 84.69 68 ILE B O 1
ATOM 6445 N N . ILE B 1 69 ? 3.264 3.074 -9.812 1 75.94 69 ILE B N 1
ATOM 6446 C CA . ILE B 1 69 ? 3.256 2.861 -11.258 1 75.94 69 ILE B CA 1
ATOM 6447 C C . ILE B 1 69 ? 4.617 2.344 -11.711 1 75.94 69 ILE B C 1
ATOM 6449 O O . ILE B 1 69 ? 4.793 1.967 -12.875 1 75.94 69 ILE B O 1
ATOM 6453 N N . ASN B 1 70 ? 5.551 2.215 -10.75 1 75.06 70 ASN B N 1
ATOM 6454 C CA . ASN B 1 70 ? 6.902 1.772 -11.086 1 75.06 70 ASN B CA 1
ATOM 6455 C C . ASN B 1 70 ? 6.961 0.264 -11.305 1 75.06 70 ASN B C 1
ATOM 6457 O O . ASN B 1 70 ? 5.996 -0.447 -11.023 1 75.06 70 ASN B O 1
ATOM 6461 N N . ASP B 1 71 ? 8.039 -0.127 -11.906 1 74.19 71 ASP B N 1
ATOM 6462 C CA . ASP B 1 71 ? 8.289 -1.549 -12.117 1 74.19 71 ASP B CA 1
ATOM 6463 C C . ASP B 1 71 ? 9.719 -1.916 -11.727 1 74.19 71 ASP B C 1
ATOM 6465 O O . ASP B 1 71 ? 10.547 -1.035 -11.477 1 74.19 71 ASP B O 1
ATOM 6469 N N . GLY B 1 72 ? 9.938 -3.186 -11.57 1 77.88 72 GLY B N 1
ATOM 6470 C CA . GLY B 1 72 ? 11.242 -3.705 -11.172 1 77.88 72 GLY B CA 1
ATOM 6471 C C . GLY B 1 72 ? 11.172 -5.121 -10.633 1 77.88 72 GLY B C 1
ATOM 6472 O O . GLY B 1 72 ? 10.117 -5.754 -10.656 1 77.88 72 GLY B O 1
ATOM 6473 N N . THR B 1 73 ? 12.398 -5.586 -10.227 1 80.88 73 THR B N 1
ATOM 6474 C CA . THR B 1 73 ? 12.445 -6.988 -9.828 1 80.88 73 THR B CA 1
ATOM 6475 C C . THR B 1 73 ? 12.555 -7.117 -8.312 1 80.88 73 THR B C 1
ATOM 6477 O O . THR B 1 73 ? 12.383 -8.203 -7.762 1 80.88 73 THR B O 1
ATOM 6480 N N . LYS B 1 74 ? 12.844 -5.961 -7.684 1 86.88 74 LYS B N 1
ATOM 6481 C CA . LYS B 1 74 ? 12.93 -5.988 -6.227 1 86.88 74 LYS B CA 1
ATOM 6482 C C . LYS B 1 74 ? 11.719 -5.309 -5.594 1 86.88 74 LYS B C 1
ATOM 6484 O O . LYS B 1 74 ? 11.164 -4.363 -6.156 1 86.88 74 LYS B O 1
ATOM 6489 N N . PRO B 1 75 ? 11.352 -5.805 -4.43 1 86.69 75 PRO B N 1
ATOM 6490 C CA . PRO B 1 75 ? 10.195 -5.199 -3.764 1 86.69 75 PRO B CA 1
ATOM 6491 C C . PRO B 1 75 ? 10.367 -3.701 -3.529 1 86.69 75 PRO B C 1
ATOM 6493 O O . PRO B 1 75 ? 9.398 -2.943 -3.629 1 86.69 75 PRO B O 1
ATOM 6496 N N . TYR B 1 76 ? 11.594 -3.248 -3.232 1 87.25 76 TYR B N 1
ATOM 6497 C CA . TYR B 1 76 ? 11.781 -1.844 -2.891 1 87.25 76 TYR B CA 1
ATOM 6498 C C . TYR B 1 76 ? 11.758 -0.971 -4.141 1 87.25 76 TYR B C 1
ATOM 6500 O O . TYR B 1 76 ? 11.828 0.257 -4.047 1 87.25 76 TYR B O 1
ATOM 6508 N N . HIS B 1 77 ? 11.602 -1.496 -5.352 1 84.94 77 HIS B N 1
ATOM 6509 C CA . HIS B 1 77 ? 11.375 -0.71 -6.559 1 84.94 77 HIS B CA 1
ATOM 6510 C C . HIS B 1 77 ? 9.938 -0.215 -6.633 1 84.94 77 HIS B C 1
ATOM 6512 O O . HIS B 1 77 ? 9.602 0.619 -7.477 1 84.94 77 HIS B O 1
ATOM 6518 N N . PHE B 1 78 ? 9.18 -0.738 -5.719 1 78.81 78 PHE B N 1
ATOM 6519 C CA . PHE B 1 78 ? 7.777 -0.352 -5.602 1 78.81 78 PHE B CA 1
ATOM 6520 C C . PHE B 1 78 ? 7.516 0.332 -4.262 1 78.81 78 PHE B C 1
ATOM 6522 O O . PHE B 1 78 ? 6.914 -0.259 -3.365 1 78.81 78 PHE B O 1
ATOM 6529 N N . PRO B 1 79 ? 7.891 1.574 -4.215 1 80.56 79 PRO B N 1
ATOM 6530 C CA . PRO B 1 79 ? 7.766 2.223 -2.908 1 80.56 79 PRO B CA 1
ATOM 6531 C C . PRO B 1 79 ? 6.316 2.4 -2.473 1 80.56 79 PRO B C 1
ATOM 6533 O O . PRO B 1 79 ? 5.484 2.867 -3.256 1 80.56 79 PRO B O 1
ATOM 6536 N N . THR B 1 80 ? 6.07 2.086 -1.255 1 86.12 80 THR B N 1
ATOM 6537 C CA . THR B 1 80 ? 4.707 2.098 -0.742 1 86.12 80 THR B CA 1
ATOM 6538 C C . THR B 1 80 ? 4.273 3.52 -0.39 1 86.12 80 THR B C 1
ATOM 6540 O O . THR B 1 80 ? 3.129 3.904 -0.637 1 86.12 80 THR B O 1
ATOM 6543 N N . THR B 1 81 ? 5.195 4.266 0.114 1 89.69 81 THR B N 1
ATOM 6544 C CA . THR B 1 81 ? 4.793 5.543 0.687 1 89.69 81 THR B CA 1
ATOM 6545 C C . THR B 1 81 ? 5.258 6.703 -0.191 1 89.69 81 THR B C 1
ATOM 6547 O O . THR B 1 81 ? 5.145 7.867 0.196 1 89.69 81 THR B O 1
ATOM 6550 N N . ARG B 1 82 ? 5.855 6.422 -1.271 1 86.88 82 ARG B N 1
ATOM 6551 C CA . ARG B 1 82 ? 6.309 7.414 -2.244 1 86.88 82 ARG B CA 1
ATOM 6552 C C . ARG B 1 82 ? 5.668 7.172 -3.607 1 86.88 82 ARG B C 1
ATOM 6554 O O . ARG B 1 82 ? 5.75 6.066 -4.148 1 86.88 82 ARG B O 1
ATOM 6561 N N . SER B 1 83 ? 4.926 8.102 -3.83 1 73.19 83 SER B N 1
ATOM 6562 C CA . SER B 1 83 ? 4.52 7.98 -5.227 1 73.19 83 SER B CA 1
ATOM 6563 C C . SER B 1 83 ? 5.703 8.203 -6.164 1 73.19 83 SER B C 1
ATOM 6565 O O . SER B 1 83 ? 6.793 8.57 -5.723 1 73.19 83 SER B O 1
ATOM 6567 N N . LYS B 1 84 ? 5.719 7.867 -7.395 1 63.69 84 LYS B N 1
ATOM 6568 C CA . LYS B 1 84 ? 6.863 7.895 -8.305 1 63.69 84 LYS B CA 1
ATOM 6569 C C . LYS B 1 84 ? 7.902 8.922 -7.852 1 63.69 84 LYS B C 1
ATOM 6571 O O . LYS B 1 84 ? 9.094 8.617 -7.801 1 63.69 84 LYS B O 1
ATOM 6576 N N . ARG B 1 85 ? 7.445 10.156 -7.055 1 72.12 85 ARG B N 1
ATOM 6577 C CA . ARG B 1 85 ? 8.516 11.133 -6.891 1 72.12 85 ARG B CA 1
ATOM 6578 C C . ARG B 1 85 ? 8.523 11.703 -5.477 1 72.12 85 ARG B C 1
ATOM 6580 O O . ARG B 1 85 ? 9.492 12.344 -5.066 1 72.12 85 ARG B O 1
ATOM 6587 N N . GLY B 1 86 ? 7.562 11.555 -4.785 1 86.94 86 GLY B N 1
ATOM 6588 C CA . GLY B 1 86 ? 7.59 12.211 -3.486 1 86.94 86 GLY B CA 1
ATOM 6589 C C . GLY B 1 86 ? 6.891 11.414 -2.4 1 86.94 86 GLY B C 1
ATOM 6590 O O . GLY B 1 86 ? 5.98 10.641 -2.684 1 86.94 86 GLY B O 1
ATOM 6591 N N . VAL B 1 87 ? 7.375 11.648 -1.235 1 93.25 87 VAL B N 1
ATOM 6592 C CA . VAL B 1 87 ? 6.676 11.078 -0.087 1 93.25 87 VAL B CA 1
ATOM 6593 C C . VAL B 1 87 ? 5.258 11.633 -0.02 1 93.25 87 VAL B C 1
ATOM 6595 O O . VAL B 1 87 ? 5.031 12.812 -0.285 1 93.25 87 VAL B O 1
ATOM 6598 N N . ALA B 1 88 ? 4.238 10.789 0.245 1 94.44 88 ALA B N 1
ATOM 6599 C CA . ALA B 1 88 ? 2.832 11.18 0.319 1 94.44 88 ALA B CA 1
ATOM 6600 C C . ALA B 1 88 ? 2.391 11.883 -0.962 1 94.44 88 ALA B C 1
ATOM 6602 O O . ALA B 1 88 ? 1.515 12.75 -0.931 1 94.44 88 ALA B O 1
ATOM 6603 N N . ALA B 1 89 ? 3.188 11.695 -2.043 1 92.12 89 ALA B N 1
ATOM 6604 C CA . ALA B 1 89 ? 2.871 12.234 -3.361 1 92.12 89 ALA B CA 1
ATOM 6605 C C . ALA B 1 89 ? 2.971 13.758 -3.371 1 92.12 89 ALA B C 1
ATOM 6607 O O . ALA B 1 89 ? 2.213 14.43 -4.07 1 92.12 89 ALA B O 1
ATOM 6608 N N . ILE B 1 90 ? 3.775 14.359 -2.58 1 94.19 90 ILE B N 1
ATOM 6609 C CA . ILE B 1 90 ? 3.945 15.805 -2.594 1 94.19 90 ILE B CA 1
ATOM 6610 C C . ILE B 1 90 ? 4.578 16.234 -3.914 1 94.19 90 ILE B C 1
ATOM 6612 O O . ILE B 1 90 ? 5.43 15.531 -4.461 1 94.19 90 ILE B O 1
ATOM 6616 N N . HIS B 1 91 ? 4.199 17.328 -4.438 1 88.38 91 HIS B N 1
ATOM 6617 C CA . HIS B 1 91 ? 4.719 17.906 -5.668 1 88.38 91 HIS B CA 1
ATOM 6618 C C . HIS B 1 91 ? 4.5 19.422 -5.699 1 88.38 91 HIS B C 1
ATOM 6620 O O . HIS B 1 91 ? 4.195 20.031 -4.668 1 88.38 91 HIS B O 1
ATOM 6626 N N . ASP B 1 92 ? 4.77 20.094 -6.906 1 86.69 92 ASP B N 1
ATOM 6627 C CA . ASP B 1 92 ? 4.793 21.562 -6.938 1 86.69 92 ASP B CA 1
ATOM 6628 C C . ASP B 1 92 ? 3.637 22.109 -7.77 1 86.69 92 ASP B C 1
ATOM 6630 O O . ASP B 1 92 ? 3.287 21.547 -8.812 1 86.69 92 ASP B O 1
ATOM 6634 N N . HIS B 1 93 ? 3.045 23.109 -7.234 1 89.25 93 HIS B N 1
ATOM 6635 C CA . HIS B 1 93 ? 2.158 24 -7.957 1 89.25 93 HIS B CA 1
ATOM 6636 C C . HIS B 1 93 ? 2.494 25.469 -7.66 1 89.25 93 HIS B C 1
ATOM 6638 O O . HIS B 1 93 ? 1.614 26.25 -7.293 1 89.25 93 HIS B O 1
ATOM 6644 N N . SER B 1 94 ? 3.762 25.812 -7.918 1 89.88 94 SER B N 1
ATOM 6645 C CA . SER B 1 94 ? 4.258 27.109 -7.488 1 89.88 94 SER B CA 1
ATOM 6646 C C . SER B 1 94 ? 3.67 28.234 -8.336 1 89.88 94 SER B C 1
ATOM 6648 O O . SER B 1 94 ? 3.756 29.406 -7.965 1 89.88 94 SER B O 1
ATOM 6650 N N . HIS B 1 95 ? 3.104 27.969 -9.523 1 88.19 95 HIS B N 1
ATOM 6651 C CA . HIS B 1 95 ? 2.467 28.969 -10.359 1 88.19 95 HIS B CA 1
ATOM 6652 C C . HIS B 1 95 ? 1.122 29.406 -9.781 1 88.19 95 HIS B C 1
ATOM 6654 O O . HIS B 1 95 ? 0.543 30.406 -10.219 1 88.19 95 HIS B O 1
ATOM 6660 N N . MET B 1 96 ? 0.701 28.594 -8.836 1 93.31 96 MET B N 1
ATOM 6661 C CA . MET B 1 96 ? -0.536 28.938 -8.133 1 93.31 96 MET B CA 1
ATOM 6662 C C . MET B 1 96 ? -0.24 29.578 -6.785 1 93.31 96 MET B C 1
ATOM 6664 O O . MET B 1 96 ? 0.706 29.172 -6.102 1 93.31 96 MET B O 1
ATOM 6668 N N . LYS B 1 97 ? -1.036 30.484 -6.418 1 96.12 97 LYS B N 1
ATOM 6669 C CA . LYS B 1 97 ? -0.733 31.375 -5.297 1 96.12 97 LYS B CA 1
ATOM 6670 C C . LYS B 1 97 ? -0.718 30.609 -3.979 1 96.12 97 LYS B C 1
ATOM 6672 O O . LYS B 1 97 ? 0.161 30.828 -3.141 1 96.12 97 LYS B O 1
ATOM 6677 N N . ARG B 1 98 ? -1.646 29.656 -3.775 1 96.88 98 ARG B N 1
ATOM 6678 C CA . ARG B 1 98 ? -1.799 29.094 -2.438 1 96.88 98 ARG B CA 1
ATOM 6679 C C . ARG B 1 98 ? -1.901 27.578 -2.49 1 96.88 98 ARG B C 1
ATOM 6681 O O . ARG B 1 98 ? -2.09 26.922 -1.459 1 96.88 98 ARG B O 1
ATOM 6688 N N . THR B 1 99 ? -1.719 26.984 -3.613 1 95.75 99 THR B N 1
ATOM 6689 C CA . THR B 1 99 ? -1.897 25.547 -3.766 1 95.75 99 THR B CA 1
ATOM 6690 C C . THR B 1 99 ? -0.668 24.797 -3.266 1 95.75 99 THR B C 1
ATOM 6692 O O . THR B 1 99 ? 0.458 25.109 -3.66 1 95.75 99 THR B O 1
ATOM 6695 N N . ILE B 1 100 ? -0.917 23.859 -2.361 1 96.44 100 ILE B N 1
ATOM 6696 C CA . ILE B 1 100 ? 0.093 22.922 -1.896 1 96.44 100 ILE B CA 1
ATOM 6697 C C . ILE B 1 100 ? -0.079 21.578 -2.613 1 96.44 100 ILE B C 1
ATOM 6699 O O . ILE B 1 100 ? -1.08 20.891 -2.418 1 96.44 100 ILE B O 1
ATOM 6703 N N . GLY B 1 101 ? 0.887 21.234 -3.416 1 94.19 101 GLY B N 1
ATOM 6704 C CA . GLY B 1 101 ? 0.774 20.016 -4.215 1 94.19 101 GLY B CA 1
ATOM 6705 C C . GLY B 1 101 ? 0.843 18.75 -3.387 1 94.19 101 GLY B C 1
ATOM 6706 O O . GLY B 1 101 ? 1.86 18.469 -2.746 1 94.19 101 GLY B O 1
ATOM 6707 N N . VAL B 1 102 ? -0.241 17.953 -3.312 1 95.19 102 VAL B N 1
ATOM 6708 C CA . VAL B 1 102 ? -0.335 16.641 -2.658 1 95.19 102 VAL B CA 1
ATOM 6709 C C . VAL B 1 102 ? -1.237 15.719 -3.471 1 95.19 102 VAL B C 1
ATOM 6711 O O . VAL B 1 102 ? -2.404 16.031 -3.711 1 95.19 102 VAL B O 1
ATOM 6714 N N . GLY B 1 103 ? -0.742 14.633 -3.904 1 93.38 103 GLY B N 1
ATOM 6715 C CA . GLY B 1 103 ? -1.511 13.672 -4.684 1 93.38 103 GLY B CA 1
ATOM 6716 C C . GLY B 1 103 ? -2.365 12.758 -3.826 1 93.38 103 GLY B C 1
ATOM 6717 O O . GLY B 1 103 ? -2.734 13.117 -2.705 1 93.38 103 GLY B O 1
ATOM 6718 N N . GLU B 1 104 ? -2.729 11.609 -4.395 1 93.44 104 GLU B N 1
ATOM 6719 C CA . GLU B 1 104 ? -3.551 10.617 -3.709 1 93.44 104 GLU B CA 1
ATOM 6720 C C . GLU B 1 104 ? -2.701 9.719 -2.816 1 93.44 104 GLU B C 1
ATOM 6722 O O . GLU B 1 104 ? -1.581 9.352 -3.18 1 93.44 104 GLU B O 1
ATOM 6727 N N . PHE B 1 105 ? -3.271 9.344 -1.704 1 96.12 105 PHE B N 1
ATOM 6728 C CA . PHE B 1 105 ? -2.6 8.383 -0.837 1 96.12 105 PHE B CA 1
ATOM 6729 C C . PHE B 1 105 ? -3.604 7.668 0.06 1 96.12 105 PHE B C 1
ATOM 6731 O O . PHE B 1 105 ? -4.77 8.062 0.134 1 96.12 105 PHE B O 1
ATOM 6738 N N . VAL B 1 106 ? -3.215 6.594 0.646 1 97.25 106 VAL B N 1
ATOM 6739 C CA . VAL B 1 106 ? -3.969 5.855 1.656 1 97.25 106 VAL B CA 1
ATOM 6740 C C . VAL B 1 106 ? -3.42 6.176 3.045 1 97.25 106 VAL B C 1
ATOM 6742 O O . VAL B 1 106 ? -2.203 6.207 3.248 1 97.25 106 VAL B O 1
ATOM 6745 N N . ALA B 1 107 ? -4.316 6.477 3.959 1 98.19 107 ALA B N 1
ATOM 6746 C CA . ALA B 1 107 ? -3.934 6.766 5.34 1 98.19 107 ALA B CA 1
ATOM 6747 C C . ALA B 1 107 ? -4.844 6.039 6.324 1 98.19 107 ALA B C 1
ATOM 6749 O O . ALA B 1 107 ? -5.887 5.504 5.934 1 98.19 107 ALA B O 1
ATOM 6750 N N . VAL B 1 108 ? -4.371 5.902 7.512 1 98.38 108 VAL B N 1
ATOM 6751 C CA . VAL B 1 108 ? -5.137 5.375 8.633 1 98.38 108 VAL B CA 1
ATOM 6752 C C . VAL B 1 108 ? -5.211 6.418 9.75 1 98.38 108 VAL B C 1
ATOM 6754 O O . VAL B 1 108 ? -4.199 7.031 10.102 1 98.38 108 VAL B O 1
ATOM 6757 N N . LEU B 1 109 ? -6.391 6.699 10.211 1 98.56 109 LEU B N 1
ATOM 6758 C CA . LEU B 1 109 ? -6.609 7.504 11.406 1 98.56 109 LEU B CA 1
ATOM 6759 C C . LEU B 1 109 ? -7.496 6.77 12.406 1 98.56 109 LEU B C 1
ATOM 6761 O O . LEU B 1 109 ? -8.656 6.477 12.117 1 98.56 109 LEU B O 1
ATOM 6765 N N . ASN B 1 110 ? -6.949 6.414 13.547 1 97.69 110 ASN B N 1
ATOM 6766 C CA . ASN B 1 110 ? -7.652 5.738 14.633 1 97.69 110 ASN B CA 1
ATOM 6767 C C . ASN B 1 110 ? -8.328 4.461 14.148 1 97.69 110 ASN B C 1
ATOM 6769 O O . ASN B 1 110 ? -9.523 4.254 14.391 1 97.69 110 ASN B O 1
ATOM 6773 N N . GLY B 1 111 ? -7.641 3.734 13.43 1 96.88 111 GLY B N 1
ATOM 6774 C CA . GLY B 1 111 ? -8.141 2.441 12.992 1 96.88 111 GLY B CA 1
ATOM 6775 C C . GLY B 1 111 ? -9.008 2.527 11.75 1 96.88 111 GLY B C 1
ATOM 6776 O O . GLY B 1 111 ? -9.523 1.514 11.273 1 96.88 111 GLY B O 1
ATOM 6777 N N . VAL B 1 112 ? -9.258 3.703 11.18 1 97.5 112 VAL B N 1
ATOM 6778 C CA . VAL B 1 112 ? -10.047 3.875 9.969 1 97.5 112 VAL B CA 1
ATOM 6779 C C . VAL B 1 112 ? -9.117 4.094 8.773 1 97.5 112 VAL B C 1
ATOM 6781 O O . VAL B 1 112 ? -8.383 5.086 8.727 1 97.5 112 VAL B O 1
ATOM 6784 N N . GLU B 1 113 ? -9.148 3.158 7.898 1 97.62 113 GLU B N 1
ATOM 6785 C CA . GLU B 1 113 ? -8.375 3.271 6.668 1 97.62 113 GLU B CA 1
ATOM 6786 C C . GLU B 1 113 ? -9.195 3.93 5.559 1 97.62 113 GLU B C 1
ATOM 6788 O O . GLU B 1 113 ? -10.383 3.658 5.414 1 97.62 113 GLU B O 1
ATOM 6793 N N . PHE B 1 114 ? -8.602 4.84 4.797 1 98 114 PHE B N 1
ATOM 6794 C CA . PHE B 1 114 ? -9.273 5.52 3.697 1 98 114 PHE B CA 1
ATOM 6795 C C . PHE B 1 114 ? -8.281 5.922 2.617 1 98 114 PHE B C 1
ATOM 6797 O O . PHE B 1 114 ? -7.07 5.949 2.859 1 98 114 PHE B O 1
ATOM 6804 N N . ARG B 1 115 ? -8.695 6.117 1.411 1 97 115 ARG B N 1
ATOM 6805 C CA . ARG B 1 115 ? -7.93 6.617 0.276 1 97 115 ARG B CA 1
ATOM 6806 C C . ARG B 1 115 ? -8.422 8 -0.148 1 97 115 ARG B C 1
ATOM 6808 O O . ARG B 1 115 ? -9.609 8.188 -0.398 1 97 115 ARG B O 1
ATOM 6815 N N . THR B 1 116 ? -7.523 8.898 -0.263 1 97.06 116 THR B N 1
ATOM 6816 C CA . THR B 1 116 ? -7.879 10.273 -0.601 1 97.06 116 THR B CA 1
ATOM 6817 C C . THR B 1 116 ? -8.062 10.43 -2.107 1 97.06 116 THR B C 1
ATOM 6819 O O . THR B 1 116 ? -7.613 9.578 -2.885 1 97.06 116 THR B O 1
ATOM 6822 N N . ARG B 1 117 ? -8.727 11.445 -2.5 1 96 117 ARG B N 1
ATOM 6823 C CA . ARG B 1 117 ? -8.578 11.938 -3.867 1 96 117 ARG B CA 1
ATOM 6824 C C . ARG B 1 117 ? -7.25 12.656 -4.051 1 96 117 ARG B C 1
ATOM 6826 O O . ARG B 1 117 ? -6.441 12.727 -3.123 1 96 117 ARG B O 1
ATOM 6833 N N . HIS B 1 118 ? -6.965 13.086 -5.301 1 95.12 118 HIS B N 1
ATOM 6834 C CA . HIS B 1 118 ? -5.906 14.078 -5.445 1 95.12 118 HIS B CA 1
ATOM 6835 C C . HIS B 1 118 ? -6.215 15.328 -4.629 1 95.12 118 HIS B C 1
ATOM 6837 O O . HIS B 1 118 ? -7.293 15.914 -4.762 1 95.12 118 HIS B O 1
ATOM 6843 N N . ASN B 1 119 ? -5.32 15.742 -3.773 1 96.31 119 ASN B N 1
ATOM 6844 C CA . ASN B 1 119 ? -5.703 16.656 -2.697 1 96.31 119 ASN B CA 1
ATOM 6845 C C . ASN B 1 119 ? -5.398 18.109 -3.055 1 96.31 119 ASN B C 1
ATOM 6847 O O . ASN B 1 119 ? -6.273 18.969 -2.957 1 96.31 119 ASN B O 1
ATOM 6851 N N . ASP B 1 120 ? -4.238 18.484 -3.471 1 95.5 120 ASP B N 1
ATOM 6852 C CA . ASP B 1 120 ? -3.76 19.844 -3.746 1 95.5 120 ASP B CA 1
ATOM 6853 C C . ASP B 1 120 ? -4.504 20.875 -2.898 1 95.5 120 ASP B C 1
ATOM 6855 O O . ASP B 1 120 ? -5.164 21.766 -3.434 1 95.5 120 ASP B O 1
ATOM 6859 N N . PRO B 1 121 ? -4.324 20.734 -1.583 1 97.19 121 PRO B N 1
ATOM 6860 C CA . PRO B 1 121 ? -5.027 21.688 -0.72 1 97.19 121 PRO B CA 1
ATOM 6861 C C . PRO B 1 121 ? -4.496 23.109 -0.854 1 97.19 121 PRO B C 1
ATOM 6863 O O . PRO B 1 121 ? -3.363 23.312 -1.302 1 97.19 121 PRO B O 1
ATOM 6866 N N . GLU B 1 122 ? -5.328 24.062 -0.5 1 97.06 122 GLU B N 1
ATOM 6867 C CA . GLU B 1 122 ? -4.879 25.453 -0.389 1 97.06 122 GLU B CA 1
ATOM 6868 C C . GLU B 1 122 ? -4.25 25.719 0.976 1 97.06 122 GLU B C 1
ATOM 6870 O O . GLU B 1 122 ? -4.621 25.078 1.969 1 97.06 122 GLU B O 1
ATOM 6875 N N . LEU B 1 123 ? -3.367 26.625 0.969 1 97.94 123 LEU B N 1
ATOM 6876 C CA . LEU B 1 123 ? -2.766 27.062 2.223 1 97.94 123 LEU B CA 1
ATOM 6877 C C . LEU B 1 123 ? -3.773 27.828 3.068 1 97.94 123 LEU B C 1
ATOM 6879 O O . LEU B 1 123 ? -3.816 29.062 3.018 1 97.94 123 LEU B O 1
ATOM 6883 N N . ARG B 1 124 ? -4.48 27.109 3.877 1 98.06 124 ARG B N 1
ATOM 6884 C CA . ARG B 1 124 ? -5.543 27.688 4.703 1 98.06 124 ARG B CA 1
ATOM 6885 C C . ARG B 1 124 ? -5.48 27.141 6.125 1 98.06 124 ARG B C 1
ATOM 6887 O O . ARG B 1 124 ? -4.879 26.094 6.367 1 98.06 124 ARG B O 1
ATOM 6894 N N . MET B 1 125 ? -6.051 27.859 7.027 1 98.12 125 MET B N 1
ATOM 6895 C CA . MET B 1 125 ? -6.16 27.484 8.438 1 98.12 125 MET B CA 1
ATOM 6896 C C . MET B 1 125 ? -7.613 27.516 8.898 1 98.12 125 MET B C 1
ATOM 6898 O O . MET B 1 125 ? -8.469 28.094 8.219 1 98.12 125 MET B O 1
ATOM 6902 N N . PRO B 1 126 ? -7.934 26.797 10.016 1 97.88 126 PRO B N 1
ATOM 6903 C CA . PRO B 1 126 ? -9.273 26.969 10.586 1 97.88 126 PRO B CA 1
ATOM 6904 C C . PRO B 1 126 ? -9.625 28.438 10.844 1 97.88 126 PRO B C 1
ATOM 6906 O O . PRO B 1 126 ? -8.727 29.25 11.094 1 97.88 126 PRO B O 1
ATOM 6909 N N . SER B 1 127 ? -10.859 28.75 10.812 1 97.88 127 SER B N 1
ATOM 6910 C CA . SER B 1 127 ? -11.312 30.125 10.977 1 97.88 127 SER B CA 1
ATOM 6911 C C . SER B 1 127 ? -11.016 30.641 12.375 1 97.88 127 SER B C 1
ATOM 6913 O O . SER B 1 127 ? -11.203 29.922 13.359 1 97.88 127 SER B O 1
ATOM 6915 N N . THR B 1 128 ? -10.562 31.828 12.469 1 97 128 THR B N 1
ATOM 6916 C CA . THR B 1 128 ? -10.281 32.469 13.75 1 97 128 THR B CA 1
ATOM 6917 C C . THR B 1 128 ? -11.523 33.188 14.273 1 97 128 THR B C 1
ATOM 6919 O O . THR B 1 128 ? -11.578 33.562 15.453 1 97 128 THR B O 1
ATOM 6922 N N . THR B 1 129 ? -12.562 33.281 13.43 1 95.38 129 THR B N 1
ATOM 6923 C CA . THR B 1 129 ? -13.688 34.156 13.797 1 95.38 129 THR B CA 1
ATOM 6924 C C . THR B 1 129 ? -14.984 33.375 13.805 1 95.38 129 THR B C 1
ATOM 6926 O O . THR B 1 129 ? -15.984 33.812 14.375 1 95.38 129 THR B O 1
ATOM 6929 N N . SER B 1 130 ? -14.898 32.25 13.125 1 95.06 130 SER B N 1
ATOM 6930 C CA . SER B 1 130 ? -16.125 31.484 12.992 1 95.06 130 SER B CA 1
ATOM 6931 C C . SER B 1 130 ? -15.992 30.109 13.641 1 95.06 130 SER B C 1
ATOM 6933 O O . SER B 1 130 ? -14.914 29.516 13.609 1 95.06 130 SER B O 1
ATOM 6935 N N . LYS B 1 131 ? -17.109 29.594 14.141 1 93.56 131 LYS B N 1
ATOM 6936 C CA . LYS B 1 131 ? -17.172 28.234 14.672 1 93.56 131 LYS B CA 1
ATOM 6937 C C . LYS B 1 131 ? -17.875 27.281 13.695 1 93.56 131 LYS B C 1
ATOM 6939 O O . LYS B 1 131 ? -18.172 26.141 14.039 1 93.56 131 LYS B O 1
ATOM 6944 N N . ASN B 1 132 ? -18.125 27.766 12.555 1 95.56 132 ASN B N 1
ATOM 6945 C CA . ASN B 1 132 ? -18.828 26.938 11.578 1 95.56 132 ASN B CA 1
ATOM 6946 C C . ASN B 1 132 ? -18.031 25.719 11.172 1 95.56 132 ASN B C 1
ATOM 6948 O O . ASN B 1 132 ? -16.812 25.797 11.031 1 95.56 132 ASN B O 1
ATOM 6952 N N . PHE B 1 133 ? -18.781 24.688 10.938 1 96.44 133 PHE B N 1
ATOM 6953 C CA . PHE B 1 133 ? -18.203 23.391 10.578 1 96.44 133 PHE B CA 1
ATOM 6954 C C . PHE B 1 133 ? -17.406 23.5 9.289 1 96.44 133 PHE B C 1
ATOM 6956 O O . PHE B 1 133 ? -17.938 23.953 8.266 1 96.44 133 PHE B O 1
ATOM 6963 N N . LEU B 1 134 ? -16.125 23.219 9.289 1 97.31 134 LEU B N 1
ATOM 6964 C CA . LEU B 1 134 ? -15.195 23.094 8.18 1 97.31 134 LEU B CA 1
ATOM 6965 C C . LEU B 1 134 ? -14.812 24.453 7.617 1 97.31 134 LEU B C 1
ATOM 6967 O O . LEU B 1 134 ? -14.219 24.547 6.543 1 97.31 134 LEU B O 1
ATOM 6971 N N . GLU B 1 135 ? -15.164 25.531 8.305 1 97.44 135 GLU B N 1
ATOM 6972 C CA . GLU B 1 135 ? -14.82 26.859 7.824 1 97.44 135 GLU B CA 1
ATOM 6973 C C . GLU B 1 135 ? -13.328 27.141 7.977 1 97.44 135 GLU B C 1
ATOM 6975 O O . GLU B 1 135 ? -12.734 26.797 9 1 97.44 135 GLU B O 1
ATOM 6980 N N . THR B 1 136 ? -12.727 27.672 6.961 1 97.38 136 THR B N 1
ATOM 6981 C CA . THR B 1 136 ? -11.297 27.969 6.953 1 97.38 136 THR B CA 1
ATOM 6982 C C . THR B 1 136 ? -11.055 29.391 6.457 1 97.38 136 THR B C 1
ATOM 6984 O O . THR B 1 136 ? -11.961 30.031 5.926 1 97.38 136 THR B O 1
ATOM 6987 N N . GLU B 1 137 ? -9.938 29.922 6.703 1 97.62 137 GLU B N 1
ATOM 6988 C CA . GLU B 1 137 ? -9.477 31.203 6.176 1 97.62 137 GLU B CA 1
ATOM 6989 C C . GLU B 1 137 ? -8.047 31.094 5.652 1 97.62 137 GLU B C 1
ATOM 6991 O O . GLU B 1 137 ? -7.332 30.141 5.969 1 97.62 137 GLU B O 1
ATOM 6996 N N . GLU B 1 138 ? -7.629 32 4.816 1 96.94 138 GLU B N 1
ATOM 6997 C CA . GLU B 1 138 ? -6.293 32 4.219 1 96.94 138 GLU B CA 1
ATOM 6998 C C . GLU B 1 138 ? -5.227 32.344 5.254 1 96.94 138 GLU B C 1
ATOM 7000 O O . GLU B 1 138 ? -5.434 33.188 6.109 1 96.94 138 GLU B O 1
ATOM 7005 N N . ILE B 1 139 ? -4.141 31.641 5.23 1 97.94 139 ILE B N 1
ATOM 7006 C CA . ILE B 1 139 ? -2.984 32.031 6.027 1 97.94 139 ILE B CA 1
ATOM 7007 C C . ILE B 1 139 ? -2.256 33.188 5.355 1 97.94 139 ILE B C 1
ATOM 7009 O O . ILE B 1 139 ? -1.863 33.094 4.188 1 97.94 139 ILE B O 1
ATOM 7013 N N . PRO B 1 140 ? -2.102 34.281 6.062 1 96.31 140 PRO B N 1
ATOM 7014 C CA . PRO B 1 140 ? -1.388 35.375 5.445 1 96.31 140 PRO B CA 1
ATOM 7015 C C . PRO B 1 140 ? 0.066 35.062 5.117 1 96.31 140 PRO B C 1
ATOM 7017 O O . PRO B 1 140 ? 0.73 34.344 5.887 1 96.31 140 PRO B O 1
ATOM 7020 N N . PHE B 1 141 ? 0.515 35.625 3.982 1 97.56 141 PHE B N 1
ATOM 7021 C CA . PHE B 1 141 ? 1.927 35.469 3.643 1 97.56 141 PHE B CA 1
ATOM 7022 C C . PHE B 1 141 ? 2.777 36.438 4.473 1 97.56 141 PHE B C 1
ATOM 7024 O O . PHE B 1 141 ? 2.303 37.5 4.891 1 97.56 141 PHE B O 1
ATOM 7031 N N . PRO B 1 142 ? 4.043 36.062 4.707 1 97.31 142 PRO B N 1
ATOM 7032 C CA . PRO B 1 142 ? 4.926 36.969 5.449 1 97.31 142 PRO B CA 1
ATOM 7033 C C . PRO B 1 142 ? 5.18 38.281 4.711 1 97.31 142 PRO B C 1
ATOM 7035 O O . PRO B 1 142 ? 5.23 38.281 3.479 1 97.31 142 PRO B O 1
ATOM 7038 N N . ASP B 1 143 ? 5.453 39.281 5.512 1 97.06 143 ASP B N 1
ATOM 7039 C CA . ASP B 1 143 ? 5.812 40.594 4.945 1 97.06 143 ASP B CA 1
ATOM 7040 C C . ASP B 1 143 ? 7.215 40.562 4.34 1 97.06 143 ASP B C 1
ATOM 7042 O O . ASP B 1 143 ? 8.023 39.688 4.695 1 97.06 143 ASP B O 1
ATOM 7046 N N . VAL B 1 144 ? 7.406 41.406 3.377 1 98.31 144 VAL B N 1
ATOM 7047 C CA . VAL B 1 144 ? 8.758 41.625 2.861 1 98.31 144 VAL B CA 1
ATOM 7048 C C . VAL B 1 144 ? 9.555 42.5 3.822 1 98.31 144 VAL B C 1
ATOM 7050 O O . VAL B 1 144 ? 9.055 43.531 4.281 1 98.31 144 VAL B O 1
ATOM 7053 N N . PRO B 1 145 ? 10.805 42.125 4.137 1 98.19 145 PRO B N 1
ATOM 7054 C CA . PRO B 1 145 ? 11.594 43 5.004 1 98.19 145 PRO B CA 1
ATOM 7055 C C . PRO B 1 145 ? 11.719 44.438 4.461 1 98.19 145 PRO B C 1
ATOM 7057 O O . PRO B 1 145 ? 12.016 44.625 3.277 1 98.19 145 PRO B O 1
ATOM 7060 N N . PRO B 1 146 ? 11.57 45.375 5.348 1 97.69 146 PRO B N 1
ATOM 7061 C CA . PRO B 1 146 ? 11.695 46.75 4.891 1 97.69 146 PRO B CA 1
ATOM 7062 C C . PRO B 1 146 ? 13.07 47.062 4.289 1 97.69 146 PRO B C 1
ATOM 7064 O O . PRO B 1 146 ? 13.18 47.906 3.387 1 97.69 146 PRO B O 1
ATOM 7067 N N . GLU B 1 147 ? 14.078 46.375 4.754 1 97.19 147 GLU B N 1
ATOM 7068 C CA . GLU B 1 147 ? 15.43 46.562 4.238 1 97.19 147 GLU B CA 1
ATOM 7069 C C . GLU B 1 147 ? 15.508 46.219 2.756 1 97.19 147 GLU B C 1
ATOM 7071 O O . GLU B 1 147 ? 16.391 46.688 2.043 1 97.19 147 GLU B O 1
ATOM 7076 N N . VAL B 1 148 ? 14.633 45.375 2.35 1 98.25 148 VAL B N 1
ATOM 7077 C CA . VAL B 1 148 ? 14.57 45 0.94 1 98.25 148 VAL B CA 1
ATOM 7078 C C . VAL B 1 148 ? 13.789 46.062 0.161 1 98.25 148 VAL B C 1
ATOM 7080 O O . VAL B 1 148 ? 14.273 46.594 -0.839 1 98.25 148 VAL B O 1
ATOM 7083 N N . THR B 1 149 ? 12.602 46.406 0.624 1 96.88 149 THR B N 1
ATOM 7084 C CA . THR B 1 149 ? 11.688 47.281 -0.121 1 96.88 149 THR B CA 1
ATOM 7085 C C . THR B 1 149 ? 12.211 48.719 -0.179 1 96.88 149 THR B C 1
ATOM 7087 O O . THR B 1 149 ? 11.836 49.469 -1.064 1 96.88 149 THR B O 1
ATOM 7090 N N . GLN B 1 150 ? 13.094 49.062 0.656 1 96.31 150 GLN B N 1
ATOM 7091 C CA . GLN B 1 150 ? 13.617 50.438 0.719 1 96.31 150 GLN B CA 1
ATOM 7092 C C . GLN B 1 150 ? 14.758 50.625 -0.269 1 96.31 150 GLN B C 1
ATOM 7094 O O . GLN B 1 150 ? 15.156 51.781 -0.548 1 96.31 150 GLN B O 1
ATOM 7099 N N . LYS B 1 151 ? 15.188 49.531 -0.75 1 96.81 151 LYS B N 1
ATOM 7100 C CA . LYS B 1 151 ? 16.219 49.688 -1.78 1 96.81 151 LYS B CA 1
ATOM 7101 C C . LYS B 1 151 ? 15.641 50.344 -3.035 1 96.81 151 LYS B C 1
ATOM 7103 O O . LYS B 1 151 ? 14.516 50.062 -3.436 1 96.81 151 LYS B O 1
ATOM 7108 N N . PRO B 1 152 ? 16.422 51.156 -3.664 1 92.94 152 PRO B N 1
ATOM 7109 C CA . PRO B 1 152 ? 15.883 51.938 -4.762 1 92.94 152 PRO B CA 1
ATOM 7110 C C . PRO B 1 152 ? 15.773 51.156 -6.07 1 92.94 152 PRO B C 1
ATOM 7112 O O . PRO B 1 152 ? 14.945 51.5 -6.918 1 92.94 152 PRO B O 1
ATOM 7115 N N . THR B 1 153 ? 16.703 50.156 -6.238 1 94.06 153 THR B N 1
ATOM 7116 C CA . THR B 1 153 ? 16.719 49.469 -7.508 1 94.06 153 THR B CA 1
ATOM 7117 C C . THR B 1 153 ? 16.359 48 -7.305 1 94.06 153 THR B C 1
ATOM 7119 O O . THR B 1 153 ? 16.531 47.438 -6.211 1 94.06 153 THR B O 1
ATOM 7122 N N . GLU B 1 154 ? 15.883 47.406 -8.359 1 93.44 154 GLU B N 1
ATOM 7123 C CA . GLU B 1 154 ? 15.57 46 -8.344 1 93.44 154 GLU B CA 1
ATOM 7124 C C . GLU B 1 154 ? 16.797 45.156 -8.008 1 93.44 154 GLU B C 1
ATOM 7126 O O . GLU B 1 154 ? 16.719 44.188 -7.234 1 93.44 154 GLU B O 1
ATOM 7131 N N . ALA B 1 155 ? 17.891 45.5 -8.609 1 94.38 155 ALA B N 1
ATOM 7132 C CA . ALA B 1 155 ? 19.125 44.75 -8.391 1 94.38 155 ALA B CA 1
ATOM 7133 C C . ALA B 1 155 ? 19.531 44.781 -6.922 1 94.38 155 ALA B C 1
ATOM 7135 O O . ALA B 1 155 ? 19.984 43.75 -6.383 1 94.38 155 ALA B O 1
ATOM 7136 N N . GLU B 1 156 ? 19.375 45.938 -6.34 1 96.5 156 GLU B N 1
ATOM 7137 C CA . GLU B 1 156 ? 19.719 46.062 -4.926 1 96.5 156 GLU B CA 1
ATOM 7138 C C . GLU B 1 156 ? 18.734 45.312 -4.047 1 96.5 156 GLU B C 1
ATOM 7140 O O . GLU B 1 156 ? 19.109 44.719 -3.025 1 96.5 156 GLU B O 1
ATOM 7145 N N . GLN B 1 157 ? 17.469 45.344 -4.395 1 97.69 157 GLN B N 1
ATOM 7146 C CA . GLN B 1 157 ? 16.469 44.562 -3.666 1 97.69 157 GLN B CA 1
ATOM 7147 C C . GLN B 1 157 ? 16.781 43.062 -3.75 1 97.69 157 GLN B C 1
ATOM 7149 O O . GLN B 1 157 ? 16.688 42.344 -2.75 1 97.69 157 GLN B O 1
ATOM 7154 N N . VAL B 1 158 ? 17.125 42.625 -4.926 1 96.94 158 VAL B N 1
ATOM 7155 C CA . VAL B 1 158 ? 17.453 41.219 -5.145 1 96.94 158 VAL B CA 1
ATOM 7156 C C . VAL B 1 158 ? 18.641 40.812 -4.262 1 96.94 158 VAL B C 1
ATOM 7158 O O . VAL B 1 158 ? 18.609 39.781 -3.617 1 96.94 158 VAL B O 1
ATOM 7161 N N . GLN B 1 159 ? 19.641 41.656 -4.289 1 96.19 159 GLN B N 1
ATOM 7162 C CA . GLN B 1 159 ? 20.812 41.375 -3.475 1 96.19 159 GLN B CA 1
ATOM 7163 C C . GLN B 1 159 ? 20.453 41.281 -1.992 1 96.19 159 GLN B C 1
ATOM 7165 O O . GLN B 1 159 ? 20.875 40.375 -1.286 1 96.19 159 GLN B O 1
ATOM 7170 N N . GLU B 1 160 ? 19.656 42.281 -1.574 1 97.62 160 GLU B N 1
ATOM 7171 C CA . GLU B 1 160 ? 19.25 42.281 -0.172 1 97.62 160 GLU B CA 1
ATOM 7172 C C . GLU B 1 160 ? 18.391 41.094 0.163 1 97.62 160 GLU B C 1
ATOM 7174 O O . GLU B 1 160 ? 18.547 40.469 1.226 1 97.62 160 GLU B O 1
ATOM 7179 N N . MET B 1 161 ? 17.453 40.75 -0.653 1 98.06 161 MET B N 1
ATOM 7180 C CA . MET B 1 161 ? 16.609 39.594 -0.439 1 98.06 161 MET B CA 1
ATOM 7181 C C . MET B 1 161 ? 17.453 38.312 -0.334 1 98.06 161 MET B C 1
ATOM 7183 O O . MET B 1 161 ? 17.172 37.438 0.491 1 98.06 161 MET B O 1
ATOM 7187 N N . ARG B 1 162 ? 18.5 38.156 -1.157 1 97.44 162 ARG B N 1
ATOM 7188 C CA . ARG B 1 162 ? 19.391 37 -1.084 1 97.44 162 ARG B CA 1
ATOM 7189 C C . ARG B 1 162 ? 20.047 36.906 0.288 1 97.44 162 ARG B C 1
ATOM 7191 O O . ARG B 1 162 ? 20.219 35.812 0.826 1 97.44 162 ARG B O 1
ATOM 7198 N N . GLU B 1 163 ? 20.359 38.031 0.812 1 97.38 163 GLU B N 1
ATOM 7199 C CA . GLU B 1 163 ? 20.984 38.031 2.131 1 97.38 163 GLU B CA 1
ATOM 7200 C C . GLU B 1 163 ? 20.031 37.531 3.199 1 97.38 163 GLU B C 1
ATOM 7202 O O . GLU B 1 163 ? 20.438 36.875 4.152 1 97.38 163 GLU B O 1
ATOM 7207 N N . TRP B 1 164 ? 18.812 37.875 3.076 1 98.19 164 TRP B N 1
ATOM 7208 C CA . TRP B 1 164 ? 17.812 37.344 4.012 1 98.19 164 TRP B CA 1
ATOM 7209 C C . TRP B 1 164 ? 17.672 35.844 3.881 1 98.19 164 TRP B C 1
ATOM 7211 O O . TRP B 1 164 ? 17.562 35.125 4.887 1 98.19 164 TRP B O 1
ATOM 7221 N N . PHE B 1 165 ? 17.672 35.312 2.668 1 97.75 165 PHE B N 1
ATOM 7222 C CA . PHE B 1 165 ? 17.609 33.875 2.447 1 97.75 165 PHE B CA 1
ATOM 7223 C C . PHE B 1 165 ? 18.875 33.188 2.941 1 97.75 165 PHE B C 1
ATOM 7225 O O . PHE B 1 165 ? 18.828 32.062 3.424 1 97.75 165 PHE B O 1
ATOM 7232 N N . ARG B 1 166 ? 20.016 33.812 2.766 1 96.94 166 ARG B N 1
ATOM 7233 C CA . ARG B 1 166 ? 21.25 33.312 3.334 1 96.94 166 ARG B CA 1
ATOM 7234 C C . ARG B 1 166 ? 21.156 33.188 4.852 1 96.94 166 ARG B C 1
ATOM 7236 O O . ARG B 1 166 ? 21.547 32.156 5.426 1 96.94 166 ARG B O 1
ATOM 7243 N N . ALA B 1 167 ? 20.625 34.25 5.469 1 97.75 167 ALA B N 1
ATOM 7244 C CA . ALA B 1 167 ? 20.438 34.219 6.918 1 97.75 167 ALA B CA 1
ATOM 7245 C C . ALA B 1 167 ? 19.578 33.031 7.336 1 97.75 167 ALA B C 1
ATOM 7247 O O . ALA B 1 167 ? 19.875 32.344 8.32 1 97.75 167 ALA B O 1
ATOM 7248 N N . PHE B 1 168 ? 18.531 32.781 6.668 1 96.94 168 PHE B N 1
ATOM 7249 C CA . PHE B 1 168 ? 17.656 31.656 6.949 1 96.94 168 PHE B CA 1
ATOM 7250 C C . PHE B 1 168 ? 18.375 30.328 6.742 1 96.94 168 PHE B C 1
ATOM 7252 O O . PHE B 1 168 ? 18.312 29.438 7.594 1 96.94 168 PHE B O 1
ATOM 7259 N N . ASN B 1 169 ? 19 30.188 5.559 1 95.75 169 ASN B N 1
ATOM 7260 C CA . ASN B 1 169 ? 19.688 28.953 5.219 1 95.75 169 ASN B CA 1
ATOM 7261 C C . ASN B 1 169 ? 20.766 28.609 6.234 1 95.75 169 ASN B C 1
ATOM 7263 O O . ASN B 1 169 ? 20.953 27.438 6.578 1 95.75 169 ASN B O 1
ATOM 7267 N N . ASP B 1 170 ? 21.453 29.609 6.672 1 94.44 170 ASP B N 1
ATOM 7268 C CA . ASP B 1 170 ? 22.562 29.422 7.609 1 94.44 170 ASP B CA 1
ATOM 7269 C C . ASP B 1 170 ? 22.047 29.406 9.055 1 94.44 170 ASP B C 1
ATOM 7271 O O . ASP B 1 170 ? 22.812 29.109 9.977 1 94.44 170 ASP B O 1
ATOM 7275 N N . GLN B 1 171 ? 20.828 29.781 9.195 1 95.19 171 GLN B N 1
ATOM 7276 C CA . GLN B 1 171 ? 20.219 29.891 10.523 1 95.19 171 GLN B CA 1
ATOM 7277 C C . GLN B 1 171 ? 20.953 30.906 11.383 1 95.19 171 GLN B C 1
ATOM 7279 O O . GLN B 1 171 ? 21.266 30.641 12.547 1 95.19 171 GLN B O 1
ATOM 7284 N N . ASN B 1 172 ? 21.344 31.969 10.805 1 95.12 172 ASN B N 1
ATOM 7285 C CA . ASN B 1 172 ? 22.031 33.062 11.461 1 95.12 172 ASN B CA 1
ATOM 7286 C C . ASN B 1 172 ? 21.172 34.344 11.492 1 95.12 172 ASN B C 1
ATOM 7288 O O . ASN B 1 172 ? 20.984 34.969 10.461 1 95.12 172 ASN B O 1
ATOM 7292 N N . TYR B 1 173 ? 20.641 34.688 12.688 1 95.62 173 TYR B N 1
ATOM 7293 C CA . TYR B 1 173 ? 19.703 35.812 12.766 1 95.62 173 TYR B CA 1
ATOM 7294 C C . TYR B 1 173 ? 20.344 37.031 13.453 1 95.62 173 TYR B C 1
ATOM 7296 O O . TYR B 1 173 ? 19.656 37.875 13.984 1 95.62 173 TYR B O 1
ATOM 7304 N N . THR B 1 174 ? 21.656 37.094 13.469 1 95.94 174 THR B N 1
ATOM 7305 C CA . THR B 1 174 ? 22.359 38.156 14.172 1 95.94 174 THR B CA 1
ATOM 7306 C C . THR B 1 174 ? 22.172 39.5 13.469 1 95.94 174 THR B C 1
ATOM 7308 O O . THR B 1 174 ? 21.859 40.5 14.117 1 95.94 174 THR B O 1
ATOM 7311 N N . GLU B 1 175 ? 22.375 39.5 12.156 1 94.75 175 GLU B N 1
ATOM 7312 C CA . GLU B 1 175 ? 22.234 40.75 11.375 1 94.75 175 GLU B CA 1
ATOM 7313 C C . GLU B 1 175 ? 20.844 40.875 10.781 1 94.75 175 GLU B C 1
ATOM 7315 O O . GLU B 1 175 ? 20.297 41.969 10.688 1 94.75 175 GLU B O 1
ATOM 7320 N N . ARG B 1 176 ? 20.312 39.812 10.312 1 96.69 176 ARG B N 1
ATOM 7321 C CA . ARG B 1 176 ? 18.969 39.719 9.734 1 96.69 176 ARG B CA 1
ATOM 7322 C C . ARG B 1 176 ? 18.125 38.656 10.461 1 96.69 176 ARG B C 1
ATOM 7324 O O . ARG B 1 176 ? 18.203 37.469 10.156 1 96.69 176 ARG B O 1
ATOM 7331 N N . ASP B 1 177 ? 17.312 39.219 11.297 1 97.19 177 ASP B N 1
ATOM 7332 C CA . ASP B 1 177 ? 16.453 38.312 12.039 1 97.19 177 ASP B CA 1
ATOM 7333 C C . ASP B 1 177 ? 15.352 37.75 11.141 1 97.19 177 ASP B C 1
ATOM 7335 O O . ASP B 1 177 ? 14.203 38.188 11.211 1 97.19 177 ASP B O 1
ATOM 7339 N N . TYR B 1 178 ? 15.742 36.719 10.375 1 97.44 178 TYR B N 1
ATOM 7340 C CA . TYR B 1 178 ? 14.852 36.094 9.383 1 97.44 178 TYR B CA 1
ATOM 7341 C C . TYR B 1 178 ? 13.57 35.594 10.031 1 97.44 178 TYR B C 1
ATOM 7343 O O . TYR B 1 178 ? 12.555 35.406 9.359 1 97.44 178 TYR B O 1
ATOM 7351 N N . ARG B 1 179 ? 13.453 35.281 11.344 1 96 179 ARG B N 1
ATOM 7352 C CA . ARG B 1 179 ? 12.328 34.688 12.055 1 96 179 ARG B CA 1
ATOM 7353 C C . ARG B 1 179 ? 11.094 35.594 11.969 1 96 179 ARG B C 1
ATOM 7355 O O . ARG B 1 179 ? 9.969 35.094 12.133 1 96 179 ARG B O 1
ATOM 7362 N N . LYS B 1 180 ? 11.312 36.812 11.633 1 96.31 180 LYS B N 1
ATOM 7363 C CA . LYS B 1 180 ? 10.203 37.75 11.5 1 96.31 180 LYS B CA 1
ATOM 7364 C C . LYS B 1 180 ? 9.484 37.562 10.164 1 96.31 180 LYS B C 1
ATOM 7366 O O . LYS B 1 180 ? 8.305 37.906 10.039 1 96.31 180 LYS B O 1
ATOM 7371 N N . TYR B 1 181 ? 10.219 37.031 9.203 1 97.75 181 TYR B N 1
ATOM 7372 C CA . TYR B 1 181 ? 9.688 37.062 7.844 1 97.75 181 TYR B CA 1
ATOM 7373 C C . TYR B 1 181 ? 9.68 35.688 7.23 1 97.75 181 TYR B C 1
ATOM 7375 O O . TYR B 1 181 ? 9.164 35.5 6.125 1 97.75 181 TYR B O 1
ATOM 7383 N N . PHE B 1 182 ? 10.289 34.719 7.816 1 97.69 182 PHE B N 1
ATOM 7384 C CA . PHE B 1 182 ? 10.211 33.312 7.496 1 97.69 182 PHE B CA 1
ATOM 7385 C C . PHE B 1 182 ? 9.398 32.562 8.539 1 97.69 182 PHE B C 1
ATOM 7387 O O . PHE B 1 182 ? 9.828 32.406 9.688 1 97.69 182 PHE B O 1
ATOM 7394 N N . LYS B 1 183 ? 8.273 32.094 8.188 1 97.31 183 LYS B N 1
ATOM 7395 C CA . LYS B 1 183 ? 7.305 31.625 9.164 1 97.31 183 LYS B CA 1
ATOM 7396 C C . LYS B 1 183 ? 6.953 30.156 8.914 1 97.31 183 LYS B C 1
ATOM 7398 O O . LYS B 1 183 ? 6.398 29.828 7.867 1 97.31 183 LYS B O 1
ATOM 7403 N N . PRO B 1 184 ? 7.223 29.297 9.859 1 98 184 PRO B N 1
ATOM 7404 C CA . PRO B 1 184 ? 6.82 27.891 9.695 1 98 184 PRO B CA 1
ATOM 7405 C C . PRO B 1 184 ? 5.316 27.688 9.891 1 98 184 PRO B C 1
ATOM 7407 O O . PRO B 1 184 ? 4.715 28.297 10.781 1 98 184 PRO B O 1
ATOM 7410 N N . VAL B 1 185 ? 4.75 26.922 9.039 1 98.5 185 VAL B N 1
ATOM 7411 C CA . VAL B 1 185 ? 3.361 26.484 9.117 1 98.5 185 VAL B CA 1
ATOM 7412 C C . VAL B 1 185 ? 3.303 24.953 9.203 1 98.5 185 VAL B C 1
ATOM 7414 O O . VAL B 1 185 ? 4.062 24.266 8.531 1 98.5 185 VAL B O 1
ATOM 7417 N N . LEU B 1 186 ? 2.479 24.453 10.141 1 98.75 186 LEU B N 1
ATOM 7418 C CA . LEU B 1 186 ? 2.281 23.016 10.281 1 98.75 186 LEU B CA 1
ATOM 7419 C C . LEU B 1 186 ? 0.968 22.578 9.641 1 98.75 186 LEU B C 1
ATOM 7421 O O . LEU B 1 186 ? -0.107 23.016 10.062 1 98.75 186 LEU B O 1
ATOM 7425 N N . CYS B 1 187 ? 1.056 21.797 8.586 1 98.69 187 CYS B N 1
ATOM 7426 C CA . CYS B 1 187 ? -0.128 21.188 8 1 98.69 187 CYS B CA 1
ATOM 7427 C C . CYS B 1 187 ? -0.411 19.828 8.648 1 98.69 187 CYS B C 1
ATOM 7429 O O . CYS B 1 187 ? 0.509 19.156 9.117 1 98.69 187 CYS B O 1
ATOM 7431 N N . TYR B 1 188 ? -1.651 19.469 8.711 1 98.75 188 TYR B N 1
ATOM 7432 C CA . TYR B 1 188 ? -2.055 18.219 9.359 1 98.75 188 TYR B CA 1
ATOM 7433 C C . TYR B 1 188 ? -3.186 17.547 8.586 1 98.75 188 TYR B C 1
ATOM 7435 O O . TYR B 1 188 ? -3.951 18.219 7.887 1 98.75 188 TYR B O 1
ATOM 7443 N N . LEU B 1 189 ? -3.199 16.234 8.617 1 98.75 189 LEU B N 1
ATOM 7444 C CA . LEU B 1 189 ? -4.285 15.414 8.094 1 98.75 189 LEU B CA 1
ATOM 7445 C C . LEU B 1 189 ? -5.328 15.148 9.18 1 98.75 189 LEU B C 1
ATOM 7447 O O . LEU B 1 189 ? -5 14.625 10.242 1 98.75 189 LEU B O 1
ATOM 7451 N N . GLU B 1 190 ? -6.566 15.5 8.898 1 98.75 190 GLU B N 1
ATOM 7452 C CA . GLU B 1 190 ? -7.66 15.367 9.852 1 98.75 190 GLU B CA 1
ATOM 7453 C C . GLU B 1 190 ? -8.781 14.484 9.297 1 98.75 190 GLU B C 1
ATOM 7455 O O . GLU B 1 190 ? -9.109 14.562 8.117 1 98.75 190 GLU B O 1
ATOM 7460 N N . GLY B 1 191 ? -9.336 13.609 10.133 1 98.44 191 GLY B N 1
ATOM 7461 C CA . GLY B 1 191 ? -10.461 12.766 9.758 1 98.44 191 GLY B CA 1
ATOM 7462 C C . GLY B 1 191 ? -11.539 12.703 10.828 1 98.44 191 GLY B C 1
ATOM 7463 O O . GLY B 1 191 ? -11.266 12.93 12.008 1 98.44 191 GLY B O 1
ATOM 7464 N N . MET B 1 192 ? -12.773 12.438 10.398 1 98.12 192 MET B N 1
ATOM 7465 C CA . MET B 1 192 ? -13.914 12.352 11.312 1 98.12 192 MET B CA 1
ATOM 7466 C C . MET B 1 192 ? -15.062 11.578 10.68 1 98.12 192 MET B C 1
ATOM 7468 O O . MET B 1 192 ? -15.141 11.477 9.453 1 98.12 192 MET B O 1
ATOM 7472 N N . TRP B 1 193 ? -15.883 11.023 11.469 1 97.75 193 TRP B N 1
ATOM 7473 C CA . TRP B 1 193 ? -17.172 10.469 11.055 1 97.75 193 TRP B CA 1
ATOM 7474 C C . TRP B 1 193 ? -18.25 11.539 11.062 1 97.75 193 TRP B C 1
ATOM 7476 O O . TRP B 1 193 ? -18.516 12.148 12.102 1 97.75 193 TRP B O 1
ATOM 7486 N N . VAL B 1 194 ? -18.906 11.797 9.945 1 97.5 194 VAL B N 1
ATOM 7487 C CA . VAL B 1 194 ? -20.062 12.68 9.914 1 97.5 194 VAL B CA 1
ATOM 7488 C C . VAL B 1 194 ? -21.344 11.859 9.688 1 97.5 194 VAL B C 1
ATOM 7490 O O . VAL B 1 194 ? -21.281 10.766 9.125 1 97.5 194 VAL B O 1
ATOM 7493 N N . TYR B 1 195 ? -22.438 12.383 10.133 1 94.88 195 TYR B N 1
ATOM 7494 C CA . TYR B 1 195 ? -23.703 11.719 9.836 1 94.88 195 TYR B CA 1
ATOM 7495 C C . TYR B 1 195 ? -23.969 11.703 8.336 1 94.88 195 TYR B C 1
ATOM 7497 O O . TYR B 1 195 ? -23.719 12.695 7.645 1 94.88 195 TYR B O 1
ATOM 7505 N N . ASP B 1 196 ? -24.422 10.586 7.898 1 90.31 196 ASP B N 1
ATOM 7506 C CA . ASP B 1 196 ? -24.734 10.422 6.48 1 90.31 196 ASP B CA 1
ATOM 7507 C C . ASP B 1 196 ? -26.109 10.984 6.156 1 90.31 196 ASP B C 1
ATOM 7509 O O . ASP B 1 196 ? -27.047 10.234 5.863 1 90.31 196 ASP B O 1
ATOM 7513 N N . ASN B 1 197 ? -26.281 12.227 6.074 1 85.75 197 ASN B N 1
ATOM 7514 C CA . ASN B 1 197 ? -27.562 12.867 5.793 1 85.75 197 ASN B CA 1
ATOM 7515 C C . ASN B 1 197 ? -27.422 13.938 4.719 1 85.75 197 ASN B C 1
ATOM 7517 O O . ASN B 1 197 ? -28.281 14.82 4.605 1 85.75 197 ASN B O 1
ATOM 7521 N N . TYR B 1 198 ? -26.438 13.781 3.947 1 84.94 198 TYR B N 1
ATOM 7522 C CA . TYR B 1 198 ? -26.203 14.781 2.91 1 84.94 198 TYR B CA 1
ATOM 7523 C C . TYR B 1 198 ? -26.828 14.352 1.59 1 84.94 198 TYR B C 1
ATOM 7525 O O . TYR B 1 198 ? -26.719 13.195 1.181 1 84.94 198 TYR B O 1
ATOM 7533 N N . SER B 1 199 ? -27.484 15.297 1.028 1 87.38 199 SER B N 1
ATOM 7534 C CA . SER B 1 199 ? -28.078 15.055 -0.281 1 87.38 199 SER B CA 1
ATOM 7535 C C . SER B 1 199 ? -27.062 15.266 -1.399 1 87.38 199 SER B C 1
ATOM 7537 O O . SER B 1 199 ? -27.266 14.812 -2.527 1 87.38 199 SER B O 1
ATOM 7539 N N . HIS B 1 200 ? -26.094 16.016 -1.093 1 91.12 200 HIS B N 1
ATOM 7540 C CA . HIS B 1 200 ? -24.969 16.219 -1.992 1 91.12 200 HIS B CA 1
ATOM 7541 C C . HIS B 1 200 ? -23.641 15.891 -1.31 1 91.12 200 HIS B C 1
ATOM 7543 O O . HIS B 1 200 ? -23.547 15.906 -0.08 1 91.12 200 HIS B O 1
ATOM 7549 N N . ILE B 1 201 ? -22.719 15.625 -2.133 1 93.56 201 ILE B N 1
ATOM 7550 C CA . ILE B 1 201 ? -21.422 15.266 -1.572 1 93.56 201 ILE B CA 1
ATOM 7551 C C . ILE B 1 201 ? -20.828 16.453 -0.83 1 93.56 201 ILE B C 1
ATOM 7553 O O . ILE B 1 201 ? -20.938 17.594 -1.288 1 93.56 201 ILE B O 1
ATOM 7557 N N . LEU B 1 202 ? -20.297 16.156 0.274 1 93.38 202 LEU B N 1
ATOM 7558 C CA . LEU B 1 202 ? -19.609 17.172 1.083 1 93.38 202 LEU B CA 1
ATOM 7559 C C . LEU B 1 202 ? -18.125 17.266 0.704 1 93.38 202 LEU B C 1
ATOM 7561 O O . LEU B 1 202 ? -17.406 16.266 0.762 1 93.38 202 LEU B O 1
ATOM 7565 N N . GLU B 1 203 ? -17.703 18.438 0.268 1 93.31 203 GLU B N 1
ATOM 7566 C CA . GLU B 1 203 ? -16.281 18.719 0.067 1 93.31 203 GLU B CA 1
ATOM 7567 C C . GLU B 1 203 ? -15.656 19.312 1.324 1 93.31 203 GLU B C 1
ATOM 7569 O O . GLU B 1 203 ? -15.93 20.453 1.683 1 93.31 203 GLU B O 1
ATOM 7574 N N . PRO B 1 204 ? -14.758 18.594 1.89 1 93.25 204 PRO B N 1
ATOM 7575 C CA . PRO B 1 204 ? -14.305 19.047 3.211 1 93.25 204 PRO B CA 1
ATOM 7576 C C . PRO B 1 204 ? -13.258 20.156 3.137 1 93.25 204 PRO B C 1
ATOM 7578 O O . PRO B 1 204 ? -12.977 20.812 4.145 1 93.25 204 PRO B O 1
ATOM 7581 N N . PHE B 1 205 ? -12.586 20.328 2.057 1 91.25 205 PHE B N 1
ATOM 7582 C CA . PHE B 1 205 ? -11.609 21.391 1.906 1 91.25 205 PHE B CA 1
ATOM 7583 C C . PHE B 1 205 ? -11.477 21.797 0.445 1 91.25 205 PHE B C 1
ATOM 7585 O O . PHE B 1 205 ? -11.867 21.062 -0.454 1 91.25 205 PHE B O 1
ATOM 7592 N N . LEU B 1 206 ? -10.906 22.938 0.263 1 88.62 206 LEU B N 1
ATOM 7593 C CA . LEU B 1 206 ? -10.852 23.562 -1.058 1 88.62 206 LEU B CA 1
ATOM 7594 C C . LEU B 1 206 ? -9.578 23.141 -1.796 1 88.62 206 LEU B C 1
ATOM 7596 O O . LEU B 1 206 ? -8.523 22.984 -1.182 1 88.62 206 LEU B O 1
ATOM 7600 N N . SER B 1 207 ? -9.727 22.906 -3.068 1 92.69 207 SER B N 1
ATOM 7601 C CA . SER B 1 207 ? -8.648 22.719 -4.027 1 92.69 207 SER B CA 1
ATOM 7602 C C . SER B 1 207 ? -8.938 23.438 -5.34 1 92.69 207 SER B C 1
ATOM 7604 O O . SER B 1 207 ? -10.07 23.422 -5.824 1 92.69 207 SER B O 1
ATOM 7606 N N . ASP B 1 208 ? -7.969 24 -5.871 1 88.25 208 ASP B N 1
ATOM 7607 C CA . ASP B 1 208 ? -8.117 24.719 -7.133 1 88.25 208 ASP B CA 1
ATOM 7608 C C . ASP B 1 208 ? -8.336 23.75 -8.297 1 88.25 208 ASP B C 1
ATOM 7610 O O . ASP B 1 208 ? -8.906 24.125 -9.32 1 88.25 208 ASP B O 1
ATOM 7614 N N . ARG B 1 209 ? -7.949 22.5 -8.094 1 87.12 209 ARG B N 1
ATOM 7615 C CA . ARG B 1 209 ? -7.852 21.625 -9.258 1 87.12 209 ARG B CA 1
ATOM 7616 C C . ARG B 1 209 ? -8.703 20.375 -9.07 1 87.12 209 ARG B C 1
ATOM 7618 O O . ARG B 1 209 ? -9.078 19.719 -10.039 1 87.12 209 ARG B O 1
ATOM 7625 N N . HIS B 1 210 ? -8.914 20.125 -7.801 1 91.62 210 HIS B N 1
ATOM 7626 C CA . HIS B 1 210 ? -9.477 18.797 -7.566 1 91.62 210 HIS B CA 1
ATOM 7627 C C . HIS B 1 210 ? -10.672 18.875 -6.617 1 91.62 210 HIS B C 1
ATOM 7629 O O . HIS B 1 210 ? -10.672 19.656 -5.668 1 91.62 210 HIS B O 1
ATOM 7635 N N . GLN B 1 211 ? -11.68 18.156 -6.906 1 93.12 211 GLN B N 1
ATOM 7636 C CA . GLN B 1 211 ? -12.859 17.891 -6.086 1 93.12 211 GLN B CA 1
ATOM 7637 C C . GLN B 1 211 ? -13.359 16.469 -6.301 1 93.12 211 GLN B C 1
ATOM 7639 O O . GLN B 1 211 ? -13.031 15.828 -7.301 1 93.12 211 GLN B O 1
ATOM 7644 N N . PHE B 1 212 ? -14.07 16.031 -5.324 1 94.62 212 PHE B N 1
ATOM 7645 C CA . PHE B 1 212 ? -14.664 14.727 -5.551 1 94.62 212 PHE B CA 1
ATOM 7646 C C . PHE B 1 212 ? -15.539 14.742 -6.801 1 94.62 212 PHE B C 1
ATOM 7648 O O . PHE B 1 212 ? -16.406 15.602 -6.945 1 94.62 212 PHE B O 1
ATOM 7655 N N . ASP B 1 213 ? -15.25 13.844 -7.68 1 93.25 213 ASP B N 1
ATOM 7656 C CA . ASP B 1 213 ? -16.094 13.695 -8.867 1 93.25 213 ASP B CA 1
ATOM 7657 C C . ASP B 1 213 ? -17.281 12.781 -8.586 1 93.25 213 ASP B C 1
ATOM 7659 O O . ASP B 1 213 ? -17.359 11.672 -9.117 1 93.25 213 ASP B O 1
ATOM 7663 N N . ALA B 1 214 ? -18.188 13.258 -7.859 1 94.12 214 ALA B N 1
ATOM 7664 C CA . ALA B 1 214 ? -19.406 12.562 -7.465 1 94.12 214 ALA B CA 1
ATOM 7665 C C . ALA B 1 214 ? -20.469 13.547 -6.988 1 94.12 214 ALA B C 1
ATOM 7667 O O . ALA B 1 214 ? -20.156 14.586 -6.41 1 94.12 214 ALA B O 1
ATOM 7668 N N . SER B 1 215 ? -21.688 13.289 -7.184 1 92.38 215 SER B N 1
ATOM 7669 C CA . SER B 1 215 ? -22.781 14.141 -6.734 1 92.38 215 SER B CA 1
ATOM 7670 C C . SER B 1 215 ? -23.172 13.836 -5.293 1 92.38 215 SER B C 1
ATOM 7672 O O . SER B 1 215 ? -23.625 14.719 -4.57 1 92.38 215 SER B O 1
ATOM 7674 N N . THR B 1 216 ? -23.094 12.562 -4.973 1 92.62 216 THR B N 1
ATOM 7675 C CA . THR B 1 216 ? -23.375 12.094 -3.625 1 92.62 216 THR B CA 1
ATOM 7676 C C . THR B 1 216 ? -22.312 11.102 -3.16 1 92.62 216 THR B C 1
ATOM 7678 O O . THR B 1 216 ? -21.484 10.648 -3.959 1 92.62 216 THR B O 1
ATOM 7681 N N . PHE B 1 217 ? -22.359 10.789 -1.895 1 93.81 217 PHE B N 1
ATOM 7682 C CA . PHE B 1 217 ? -21.438 9.781 -1.392 1 93.81 217 PHE B CA 1
ATOM 7683 C C . PHE B 1 217 ? -21.75 8.414 -1.985 1 93.81 217 PHE B C 1
ATOM 7685 O O . PHE B 1 217 ? -20.844 7.613 -2.219 1 93.81 217 PHE B O 1
ATOM 7692 N N . ASP B 1 218 ? -23 8.094 -2.27 1 90.62 218 ASP B N 1
ATOM 7693 C CA . ASP B 1 218 ? -23.375 6.84 -2.916 1 90.62 218 ASP B CA 1
ATOM 7694 C C . ASP B 1 218 ? -22.781 6.746 -4.316 1 90.62 218 ASP B C 1
ATOM 7696 O O . ASP B 1 218 ? -22.297 5.688 -4.719 1 90.62 218 ASP B O 1
ATOM 7700 N N . ASP B 1 219 ? -22.891 7.863 -5 1 92.38 219 ASP B N 1
ATOM 7701 C CA . ASP B 1 219 ? -22.281 7.945 -6.316 1 92.38 219 ASP B CA 1
ATOM 7702 C C . ASP B 1 219 ? -20.766 7.695 -6.238 1 92.38 219 ASP B C 1
ATOM 7704 O O . ASP B 1 219 ? -20.219 6.953 -7.051 1 92.38 219 ASP B O 1
ATOM 7708 N N . LEU B 1 220 ? -20.125 8.297 -5.281 1 94.62 220 LEU B N 1
ATOM 7709 C CA . LEU B 1 220 ? -18.703 8.102 -5.082 1 94.62 220 LEU B CA 1
ATOM 7710 C C . LEU B 1 220 ? -18.391 6.641 -4.785 1 94.62 220 LEU B C 1
ATOM 7712 O O . LEU B 1 220 ? -17.422 6.094 -5.309 1 94.62 220 LEU B O 1
ATOM 7716 N N . GLU B 1 221 ? -19.172 6.016 -3.971 1 93.44 221 GLU B N 1
ATOM 7717 C CA . GLU B 1 221 ? -18.984 4.613 -3.605 1 93.44 221 GLU B CA 1
ATOM 7718 C C . GLU B 1 221 ? -19.094 3.707 -4.828 1 93.44 221 GLU B C 1
ATOM 7720 O O . GLU B 1 221 ? -18.312 2.754 -4.969 1 93.44 221 GLU B O 1
ATOM 7725 N N . GLU B 1 222 ? -20.016 3.941 -5.648 1 92.56 222 GLU B N 1
ATOM 7726 C CA . GLU B 1 222 ? -20.172 3.152 -6.867 1 92.56 222 GLU B CA 1
ATOM 7727 C C . GLU B 1 222 ? -18.953 3.281 -7.77 1 92.56 222 GLU B C 1
ATOM 7729 O O . GLU B 1 222 ? -18.469 2.287 -8.312 1 92.56 222 GLU B O 1
ATOM 7734 N N . LYS B 1 223 ? -18.562 4.473 -7.938 1 94.06 223 LYS B N 1
ATOM 7735 C CA . LYS B 1 223 ? -17.391 4.73 -8.766 1 94.06 223 LYS B CA 1
ATOM 7736 C C . LYS B 1 223 ? -16.156 4.023 -8.203 1 94.06 223 LYS B C 1
ATOM 7738 O O . LYS B 1 223 ? -15.383 3.434 -8.953 1 94.06 223 LYS B O 1
ATOM 7743 N N . ILE B 1 224 ? -15.977 4.055 -6.898 1 94.31 224 ILE B N 1
ATOM 7744 C CA . ILE B 1 224 ? -14.828 3.424 -6.258 1 94.31 224 ILE B CA 1
ATOM 7745 C C . ILE B 1 224 ? -14.93 1.906 -6.406 1 94.31 224 ILE B C 1
ATOM 7747 O O . ILE B 1 224 ? -13.922 1.235 -6.66 1 94.31 224 ILE B O 1
ATOM 7751 N N . MET B 1 225 ? -16.078 1.33 -6.191 1 94 225 MET B N 1
ATOM 7752 C CA . MET B 1 225 ? -16.25 -0.109 -6.371 1 94 225 MET B CA 1
ATOM 7753 C C . MET B 1 225 ? -15.898 -0.524 -7.797 1 94 225 MET B C 1
ATOM 7755 O O . MET B 1 225 ? -15.164 -1.489 -8.008 1 94 225 MET B O 1
ATOM 7759 N N . PHE B 1 226 ? -16.406 0.257 -8.695 1 94.12 226 PHE B N 1
ATOM 7760 C CA . PHE B 1 226 ? -16.125 -0.025 -10.102 1 94.12 226 PHE B CA 1
ATOM 7761 C C . PHE B 1 226 ? -14.633 0.017 -10.383 1 94.12 226 PHE B C 1
ATOM 7763 O O . PHE B 1 226 ? -14.094 -0.88 -11.031 1 94.12 226 PHE B O 1
ATOM 7770 N N . THR B 1 227 ? -13.961 0.979 -9.898 1 93.69 227 THR B N 1
ATOM 7771 C CA . THR B 1 227 ? -12.547 1.149 -10.211 1 93.69 227 THR B CA 1
ATOM 7772 C C . THR B 1 227 ? -11.688 0.179 -9.398 1 93.69 227 THR B C 1
ATOM 7774 O O . THR B 1 227 ? -10.648 -0.282 -9.867 1 93.69 227 THR B O 1
ATOM 7777 N N . SER B 1 228 ? -12.055 -0.13 -8.18 1 93.69 228 SER B N 1
ATOM 7778 C CA . SER B 1 228 ? -11.281 -1.069 -7.371 1 93.69 228 SER B CA 1
ATOM 7779 C C . SER B 1 228 ? -11.352 -2.479 -7.949 1 93.69 228 SER B C 1
ATOM 7781 O O . SER B 1 228 ? -10.352 -3.199 -7.953 1 93.69 228 SER B O 1
ATOM 7783 N N . TYR B 1 229 ? -12.477 -2.844 -8.43 1 94.81 229 TYR B N 1
ATOM 7784 C CA . TYR B 1 229 ? -12.625 -4.172 -9.016 1 94.81 229 TYR B CA 1
ATOM 7785 C C . TYR B 1 229 ? -12.094 -4.203 -10.438 1 94.81 229 TYR B C 1
ATOM 7787 O O . TYR B 1 229 ? -11.547 -5.215 -10.891 1 94.81 229 TYR B O 1
ATOM 7795 N N . GLY B 1 230 ? -12.227 -3.08 -11.156 1 93.31 230 GLY B N 1
ATOM 7796 C CA . GLY B 1 230 ? -11.836 -3.041 -12.555 1 93.31 230 GLY B CA 1
ATOM 7797 C C . GLY B 1 230 ? -10.406 -2.568 -12.758 1 93.31 230 GLY B C 1
ATOM 7798 O O . GLY B 1 230 ? -9.852 -2.697 -13.852 1 93.31 230 GLY B O 1
ATOM 7799 N N . GLY B 1 231 ? -9.859 -1.992 -11.727 1 90.94 231 GLY B N 1
ATOM 7800 C CA . GLY B 1 231 ? -8.477 -1.557 -11.789 1 90.94 231 GLY B CA 1
ATOM 7801 C C . GLY B 1 231 ? -8.297 -0.252 -12.539 1 90.94 231 GLY B C 1
ATOM 7802 O O . GLY B 1 231 ? -7.168 0.138 -12.852 1 90.94 231 GLY B O 1
ATOM 7803 N N . ARG B 1 232 ? -9.328 0.425 -12.891 1 90.44 232 ARG B N 1
ATOM 7804 C CA . ARG B 1 232 ? -9.242 1.683 -13.625 1 90.44 232 ARG B CA 1
ATOM 7805 C C . ARG B 1 232 ? -8.898 2.84 -12.688 1 90.44 232 ARG B C 1
ATOM 7807 O O . ARG B 1 232 ? -8.992 2.707 -11.469 1 90.44 232 ARG B O 1
ATOM 7814 N N . LYS B 1 233 ? -8.445 3.887 -13.305 1 85.38 233 LYS B N 1
ATOM 7815 C CA . LYS B 1 233 ? -8.102 5.121 -12.609 1 85.38 233 LYS B CA 1
ATOM 7816 C C . LYS B 1 233 ? -8.836 6.316 -13.211 1 85.38 233 LYS B C 1
ATOM 7818 O O . LYS B 1 233 ? -8.914 6.453 -14.43 1 85.38 233 LYS B O 1
ATOM 7823 N N . ASP B 1 234 ? -9.352 7.055 -12.258 1 84.31 234 ASP B N 1
ATOM 7824 C CA . ASP B 1 234 ? -9.859 8.352 -12.695 1 84.31 234 ASP B CA 1
ATOM 7825 C C . ASP B 1 234 ? -8.719 9.25 -13.18 1 84.31 234 ASP B C 1
ATOM 7827 O O . ASP B 1 234 ? -7.684 9.352 -12.516 1 84.31 234 ASP B O 1
ATOM 7831 N N . GLY B 1 235 ? -8.875 9.805 -14.312 1 76.94 235 GLY B N 1
ATOM 7832 C CA . GLY B 1 235 ? -7.816 10.602 -14.906 1 76.94 235 GLY B CA 1
ATOM 7833 C C . GLY B 1 235 ? -7.371 11.758 -14.031 1 76.94 235 GLY B C 1
ATOM 7834 O O . GLY B 1 235 ? -6.188 12.102 -13.992 1 76.94 235 GLY B O 1
ATOM 7835 N N . LEU B 1 236 ? -8.289 12.32 -13.32 1 81.94 236 LEU B N 1
ATOM 7836 C CA . LEU B 1 236 ? -7.969 13.461 -12.469 1 81.94 236 LEU B CA 1
ATOM 7837 C C . LEU B 1 236 ? -7.75 13.016 -11.023 1 81.94 236 LEU B C 1
ATOM 7839 O O . LEU B 1 236 ? -7.438 13.836 -10.164 1 81.94 236 LEU B O 1
ATOM 7843 N N . GLU B 1 237 ? -7.945 11.695 -10.789 1 88.12 237 GLU B N 1
ATOM 7844 C CA . GLU B 1 237 ? -7.746 11.141 -9.453 1 88.12 237 GLU B CA 1
ATOM 7845 C C . GLU B 1 237 ? -8.695 11.781 -8.445 1 88.12 237 GLU B C 1
ATOM 7847 O O . GLU B 1 237 ? -8.266 12.18 -7.355 1 88.12 237 GLU B O 1
ATOM 7852 N N . ASN B 1 238 ? -9.906 11.898 -8.82 1 92.44 238 ASN B N 1
ATOM 7853 C CA . ASN B 1 238 ? -10.883 12.594 -7.98 1 92.44 238 ASN B CA 1
ATOM 7854 C C . ASN B 1 238 ? -11.82 11.609 -7.285 1 92.44 238 ASN B C 1
ATOM 7856 O O . ASN B 1 238 ? -12.789 12.016 -6.645 1 92.44 238 ASN B O 1
ATOM 7860 N N . PHE B 1 239 ? -11.344 10.25 -7.457 1 90.88 239 PHE B N 1
ATOM 7861 C CA . PHE B 1 239 ? -12.109 9.242 -6.734 1 90.88 239 PHE B CA 1
ATOM 7862 C C . PHE B 1 239 ? -11.453 8.914 -5.398 1 90.88 239 PHE B C 1
ATOM 7864 O O . PHE B 1 239 ? -10.242 8.703 -5.332 1 90.88 239 PHE B O 1
ATOM 7871 N N . GLY B 1 240 ? -12.164 9.273 -4.254 1 93 240 GLY B N 1
ATOM 7872 C CA . GLY B 1 240 ? -11.703 8.867 -2.934 1 93 240 GLY B CA 1
ATOM 7873 C C . GLY B 1 240 ? -12.555 7.766 -2.326 1 93 240 GLY B C 1
ATOM 7874 O O . GLY B 1 240 ? -13.766 7.727 -2.518 1 93 240 GLY B O 1
ATOM 7875 N N . TRP B 1 241 ? -11.766 6.793 -1.784 1 96.25 241 TRP B N 1
ATOM 7876 C CA . TRP B 1 241 ? -12.484 5.781 -1.019 1 96.25 241 TRP B CA 1
ATOM 7877 C C . TRP B 1 241 ? -12.68 6.227 0.426 1 96.25 241 TRP B C 1
ATOM 7879 O O . TRP B 1 241 ? -11.742 6.207 1.222 1 96.25 241 TRP B O 1
ATOM 7889 N N . LEU B 1 242 ? -13.844 6.551 0.741 1 97.56 242 LEU B N 1
ATOM 7890 C CA . LEU B 1 242 ? -14.266 6.984 2.07 1 97.56 242 LEU B CA 1
ATOM 7891 C C . LEU B 1 242 ? -15.258 6.004 2.676 1 97.56 242 LEU B C 1
ATOM 7893 O O . LEU B 1 242 ? -16.422 5.961 2.264 1 97.56 242 LEU B O 1
ATOM 7897 N N . PRO B 1 243 ? -14.859 5.301 3.693 1 96.19 243 PRO B N 1
ATOM 7898 C CA . PRO B 1 243 ? -15.719 4.242 4.223 1 96.19 243 PRO B CA 1
ATOM 7899 C C . PRO B 1 243 ? -16.984 4.789 4.887 1 96.19 243 PRO B C 1
ATOM 7901 O O . PRO B 1 243 ? -17.031 5.961 5.27 1 96.19 243 PRO B O 1
ATOM 7904 N N . LYS B 1 244 ? -17.938 3.953 4.961 1 94.75 244 LYS B N 1
ATOM 7905 C CA . LYS B 1 244 ? -19.203 4.168 5.648 1 94.75 244 LYS B CA 1
ATOM 7906 C C . LYS B 1 244 ? -19.438 3.109 6.723 1 94.75 244 LYS B C 1
ATOM 7908 O O . LYS B 1 244 ? -18.984 1.97 6.586 1 94.75 244 LYS B O 1
ATOM 7913 N N . THR B 1 245 ? -20.078 3.521 7.809 1 94.06 245 THR B N 1
ATOM 7914 C CA . THR B 1 245 ? -20.344 2.582 8.891 1 94.06 245 THR B CA 1
ATOM 7915 C C . THR B 1 245 ? -21.656 2.922 9.586 1 94.06 245 THR B C 1
ATOM 7917 O O . THR B 1 245 ? -22.328 3.891 9.227 1 94.06 245 THR B O 1
ATOM 7920 N N . ILE B 1 246 ? -22.062 1.977 10.391 1 93.56 246 ILE B N 1
ATOM 7921 C CA . ILE B 1 246 ? -23.125 2.297 11.352 1 93.56 246 ILE B CA 1
ATOM 7922 C C . ILE B 1 246 ? -22.5 2.857 12.625 1 93.56 246 ILE B C 1
ATOM 7924 O O . ILE B 1 246 ? -21.734 2.168 13.312 1 93.56 246 ILE B O 1
ATOM 7928 N N . ILE B 1 247 ? -22.797 4.062 12.938 1 91.5 247 ILE B N 1
ATOM 7929 C CA . ILE B 1 247 ? -22.156 4.727 14.062 1 91.5 247 ILE B CA 1
ATOM 7930 C C . ILE B 1 247 ? -22.938 4.48 15.344 1 91.5 247 ILE B C 1
ATOM 7932 O O . ILE B 1 247 ? -22.375 4.391 16.438 1 91.5 247 ILE B O 1
ATOM 7936 N N . ASN B 1 248 ? -24.266 4.488 15.234 1 89.31 248 ASN B N 1
ATOM 7937 C CA . ASN B 1 248 ? -25.156 4.234 16.359 1 89.31 248 ASN B CA 1
ATOM 7938 C C . ASN B 1 248 ? -26.438 3.537 15.906 1 89.31 248 ASN B C 1
ATOM 7940 O O . ASN B 1 248 ? -26.734 3.475 14.711 1 89.31 248 ASN B O 1
ATOM 7944 N N . ILE B 1 249 ? -27.078 2.936 16.906 1 89.19 249 ILE B N 1
ATOM 7945 C CA . ILE B 1 249 ? -28.406 2.379 16.688 1 89.19 249 ILE B CA 1
ATOM 7946 C C . ILE B 1 249 ? -29.422 3.137 17.531 1 89.19 249 ILE B C 1
ATOM 7948 O O . ILE B 1 249 ? -29.328 3.172 18.75 1 89.19 249 ILE B O 1
ATOM 7952 N N . GLU B 1 250 ? -30.328 3.709 16.828 1 85.38 250 GLU B N 1
ATOM 7953 C CA . GLU B 1 250 ? -31.375 4.469 17.516 1 85.38 250 GLU B CA 1
ATOM 7954 C C . GLU B 1 250 ? -32.5 3.557 17.969 1 85.38 250 GLU B C 1
ATOM 7956 O O . GLU B 1 250 ? -33.031 2.785 17.188 1 85.38 250 GLU B O 1
ATOM 7961 N N . ASN B 1 251 ? -32.875 3.668 19.156 1 82.25 251 ASN B N 1
ATOM 7962 C CA . ASN B 1 251 ? -33.969 2.943 19.781 1 82.25 251 ASN B CA 1
ATOM 7963 C C . ASN B 1 251 ? -33.875 1.438 19.547 1 82.25 251 ASN B C 1
ATOM 7965 O O . ASN B 1 251 ? -34.875 0.748 19.422 1 82.25 251 ASN B O 1
ATOM 7969 N N . GLY B 1 252 ? -32.688 1.026 19.297 1 79.06 252 GLY B N 1
ATOM 7970 C CA . GLY B 1 252 ? -32.438 -0.397 19.094 1 79.06 252 GLY B CA 1
ATOM 7971 C C . GLY B 1 252 ? -32.969 -0.911 17.766 1 79.06 252 GLY B C 1
ATOM 7972 O O . GLY B 1 252 ? -32.969 -2.115 17.516 1 79.06 252 GLY B O 1
ATOM 7973 N N . LYS B 1 253 ? -33.406 -0.065 16.891 1 79.5 253 LYS B N 1
ATOM 7974 C CA . LYS B 1 253 ? -34.062 -0.53 15.68 1 79.5 253 LYS B CA 1
ATOM 7975 C C . LYS B 1 253 ? -33.469 0.097 14.43 1 79.5 253 LYS B C 1
ATOM 7977 O O . LYS B 1 253 ? -33.344 -0.558 13.391 1 79.5 253 LYS B O 1
ATOM 7982 N N . SER B 1 254 ? -33.125 1.353 14.617 1 85 254 SER B N 1
ATOM 7983 C CA . SER B 1 254 ? -32.75 2.084 13.406 1 85 254 SER B CA 1
ATOM 7984 C C . SER B 1 254 ? -31.266 2.422 13.398 1 85 254 SER B C 1
ATOM 7986 O O . SER B 1 254 ? -30.781 3.15 14.266 1 85 254 SER B O 1
ATOM 7988 N N . PRO B 1 255 ? -30.578 1.925 12.352 1 90.94 255 PRO B N 1
ATOM 7989 C CA . PRO B 1 255 ? -29.156 2.271 12.258 1 90.94 255 PRO B CA 1
ATOM 7990 C C . PRO B 1 255 ? -28.938 3.713 11.812 1 90.94 255 PRO B C 1
ATOM 7992 O O . PRO B 1 255 ? -29.672 4.223 10.961 1 90.94 255 PRO B O 1
ATOM 7995 N N . LEU B 1 256 ? -28.047 4.363 12.508 1 91.31 256 LEU B N 1
ATOM 7996 C CA . LEU B 1 256 ? -27.516 5.648 12.07 1 91.31 256 LEU B CA 1
ATOM 7997 C C . LEU B 1 256 ? -26.172 5.473 11.367 1 91.31 256 LEU B C 1
ATOM 7999 O O . LEU B 1 256 ? -25.25 4.871 11.93 1 91.31 256 LEU B O 1
ATOM 8003 N N . TYR B 1 257 ? -26.141 6.035 10.195 1 93.62 257 TYR B N 1
ATOM 8004 C CA . TYR B 1 257 ? -24.953 5.801 9.383 1 93.62 257 TYR B CA 1
ATOM 8005 C C . TYR B 1 257 ? -23.969 6.961 9.508 1 93.62 257 TYR B C 1
ATOM 8007 O O . TYR B 1 257 ? -24.375 8.117 9.633 1 93.62 257 TYR B O 1
ATOM 8015 N N . GLY B 1 258 ? -22.719 6.609 9.57 1 95.38 258 GLY B N 1
ATOM 8016 C CA . GLY B 1 258 ? -21.625 7.559 9.539 1 95.38 258 GLY B CA 1
ATOM 8017 C C . GLY B 1 258 ? -20.797 7.477 8.266 1 95.38 258 GLY B C 1
ATOM 8018 O O . GLY B 1 258 ? -20.516 6.387 7.762 1 95.38 258 GLY B O 1
ATOM 8019 N N . GLN B 1 259 ? -20.5 8.609 7.723 1 96.88 259 GLN B N 1
ATOM 8020 C CA . GLN B 1 259 ? -19.641 8.758 6.555 1 96.88 259 GLN B CA 1
ATOM 8021 C C . GLN B 1 259 ? -18.312 9.391 6.93 1 96.88 259 GLN B C 1
ATOM 8023 O O . GLN B 1 259 ? -18.266 10.484 7.508 1 96.88 259 GLN B O 1
ATOM 8028 N N . TRP B 1 260 ? -17.234 8.641 6.609 1 97.75 260 TRP B N 1
ATOM 8029 C CA . TRP B 1 260 ? -15.898 9.188 6.879 1 97.75 260 TRP B CA 1
ATOM 8030 C C . TRP B 1 260 ? -15.57 10.32 5.914 1 97.75 260 TRP B C 1
ATOM 8032 O O . TRP B 1 260 ? -15.844 10.219 4.715 1 97.75 260 TRP B O 1
ATOM 8042 N N . ILE B 1 261 ? -15.047 11.422 6.41 1 97.94 261 ILE B N 1
ATOM 8043 C CA . ILE B 1 261 ? -14.477 12.477 5.582 1 97.94 261 ILE B CA 1
ATOM 8044 C C . ILE B 1 261 ? -13.109 12.883 6.137 1 97.94 261 ILE B C 1
ATOM 8046 O O . ILE B 1 261 ? -12.766 12.531 7.266 1 97.94 261 ILE B O 1
ATOM 8050 N N . TYR B 1 262 ? -12.32 13.57 5.332 1 98.5 262 TYR B N 1
ATOM 8051 C CA . TYR B 1 262 ? -10.984 14.008 5.727 1 98.5 262 TYR B CA 1
ATOM 8052 C C . TYR B 1 262 ? -10.672 15.383 5.137 1 98.5 262 TYR B C 1
ATOM 8054 O O . TYR B 1 262 ? -11.367 15.852 4.234 1 98.5 262 TYR B O 1
ATOM 8062 N N . ARG B 1 263 ? -9.664 16.031 5.68 1 98.25 263 ARG B N 1
ATOM 8063 C CA . ARG B 1 263 ? -9.125 17.25 5.078 1 98.25 263 ARG B CA 1
ATOM 8064 C C . ARG B 1 263 ? -7.66 17.438 5.461 1 98.25 263 ARG B C 1
ATOM 8066 O O . ARG B 1 263 ? -7.168 16.828 6.402 1 98.25 263 ARG B O 1
ATOM 8073 N N . ILE B 1 264 ? -6.941 18.156 4.691 1 98.38 264 ILE B N 1
ATOM 8074 C CA . ILE B 1 264 ? -5.602 18.641 4.973 1 98.38 264 ILE B CA 1
ATOM 8075 C C . ILE B 1 264 ? -5.637 20.172 5.133 1 98.38 264 ILE B C 1
ATOM 8077 O O . ILE B 1 264 ? -5.996 20.891 4.203 1 98.38 264 ILE B O 1
ATOM 8081 N N . VAL B 1 265 ? -5.34 20.609 6.309 1 98.12 265 VAL B N 1
ATOM 8082 C CA . VAL B 1 265 ? -5.34 22.031 6.664 1 98.12 265 VAL B CA 1
ATOM 8083 C C . VAL B 1 265 ? -4.047 22.375 7.398 1 98.12 265 VAL B C 1
ATOM 8085 O O . VAL B 1 265 ? -3.279 21.484 7.773 1 98.12 265 VAL B O 1
ATOM 8088 N N . CYS B 1 266 ? -3.787 23.656 7.441 1 98.5 266 CYS B N 1
ATOM 8089 C CA . CYS B 1 266 ? -2.529 24.078 8.047 1 98.5 266 CYS B CA 1
ATOM 8090 C C . CYS B 1 266 ? -2.775 25.031 9.211 1 98.5 266 CYS B C 1
ATOM 8092 O O . CYS B 1 266 ? -3.91 25.453 9.445 1 98.5 266 CYS B O 1
ATOM 8094 N N . HIS B 1 267 ? -1.766 25.219 10 1 98.56 267 HIS B N 1
ATOM 8095 C CA . HIS B 1 267 ? -1.737 26.125 11.141 1 98.56 267 HIS B CA 1
ATOM 8096 C C . HIS B 1 267 ? -0.413 26.875 11.219 1 98.56 267 HIS B C 1
ATOM 8098 O O . HIS B 1 267 ? 0.654 26.266 11.266 1 98.56 267 HIS B O 1
ATOM 8104 N N . PRO B 1 268 ? -0.471 28.25 11.211 1 98.12 268 PRO B N 1
ATOM 8105 C CA . PRO B 1 268 ? 0.769 29 11.445 1 98.12 268 PRO B CA 1
ATOM 8106 C C . PRO B 1 268 ? 1.303 28.828 12.867 1 98.12 268 PRO B C 1
ATOM 8108 O O . PRO B 1 268 ? 0.601 29.125 13.836 1 98.12 268 PRO B O 1
ATOM 8111 N N . LEU B 1 269 ? 2.492 28.391 12.977 1 97.81 269 LEU B N 1
ATOM 8112 C CA . LEU B 1 269 ? 3.074 28.156 14.297 1 97.81 269 LEU B CA 1
ATOM 8113 C C . LEU B 1 269 ? 3.342 29.469 15.016 1 97.81 269 LEU B C 1
ATOM 8115 O O . LEU B 1 269 ? 3.721 30.469 14.391 1 97.81 269 LEU B O 1
ATOM 8119 N N . LYS B 1 270 ? 3.268 29.422 16.328 1 93.25 270 LYS B N 1
ATOM 8120 C CA . LYS B 1 270 ? 3.461 30.625 17.141 1 93.25 270 LYS B CA 1
ATOM 8121 C C . LYS B 1 270 ? 4.945 30.906 17.344 1 93.25 270 LYS B C 1
ATOM 8123 O O . LYS B 1 270 ? 5.324 32.031 17.703 1 93.25 270 LYS B O 1
ATOM 8128 N N . ARG B 1 271 ? 5.707 29.953 17.172 1 92.75 271 ARG B N 1
ATOM 8129 C CA . ARG B 1 271 ? 7.148 30.062 17.375 1 92.75 271 ARG B CA 1
ATOM 8130 C C . ARG B 1 271 ? 7.918 29.688 16.125 1 92.75 271 ARG B C 1
ATOM 8132 O O . ARG B 1 271 ? 7.359 29.062 15.211 1 92.75 271 ARG B O 1
ATOM 8139 N N . ASP B 1 272 ? 9.164 30.156 16.188 1 94.5 272 ASP B N 1
ATOM 8140 C CA . ASP B 1 272 ? 10.062 29.688 15.148 1 94.5 272 ASP B CA 1
ATOM 8141 C C . ASP B 1 272 ? 10.422 28.219 15.359 1 94.5 272 ASP B C 1
ATOM 8143 O O . ASP B 1 272 ? 10.258 27.688 16.469 1 94.5 272 ASP B O 1
ATOM 8147 N N . LEU B 1 273 ? 10.695 27.562 14.305 1 96.62 273 LEU B N 1
ATOM 8148 C CA . LEU B 1 273 ? 11.188 26.188 14.32 1 96.62 273 LEU B CA 1
ATOM 8149 C C . LEU B 1 273 ? 12.492 26.078 13.531 1 96.62 273 LEU B C 1
ATOM 8151 O O . LEU B 1 273 ? 12.477 25.844 12.32 1 96.62 273 LEU B O 1
ATOM 8155 N N . PRO B 1 274 ? 13.617 26.156 14.234 1 95.56 274 PRO B N 1
ATOM 8156 C CA . PRO B 1 274 ? 14.906 26.078 13.531 1 95.56 274 PRO B CA 1
ATOM 8157 C C . PRO B 1 274 ? 15.078 24.797 12.742 1 95.56 274 PRO B C 1
ATOM 8159 O O . PRO B 1 274 ? 14.539 23.75 13.133 1 95.56 274 PRO B O 1
ATOM 8162 N N . LEU B 1 275 ? 15.906 24.828 11.695 1 94.56 275 LEU B N 1
ATOM 8163 C CA . LEU B 1 275 ? 16.078 23.703 10.781 1 94.56 275 LEU B CA 1
ATOM 8164 C C . LEU B 1 275 ? 16.766 22.547 11.477 1 94.56 275 LEU B C 1
ATOM 8166 O O . LEU B 1 275 ? 16.641 21.391 11.055 1 94.56 275 LEU B O 1
ATOM 8170 N N . ASN B 1 276 ? 17.5 22.797 12.523 1 91.94 276 ASN B N 1
ATOM 8171 C CA . ASN B 1 276 ? 18.172 21.719 13.242 1 91.94 276 ASN B CA 1
ATOM 8172 C C . ASN B 1 276 ? 17.188 20.828 13.969 1 91.94 276 ASN B C 1
ATOM 8174 O O . ASN B 1 276 ? 17.531 19.734 14.414 1 91.94 276 ASN B O 1
ATOM 8178 N N . ARG B 1 277 ? 15.938 21.344 14.047 1 93.62 277 ARG B N 1
ATOM 8179 C CA . ARG B 1 277 ? 14.883 20.531 14.641 1 93.62 277 ARG B CA 1
ATOM 8180 C C . ARG B 1 277 ? 14.422 19.438 13.672 1 93.62 277 ARG B C 1
ATOM 8182 O O . ARG B 1 277 ? 13.727 18.5 14.07 1 93.62 277 ARG B O 1
ATOM 8189 N N . LEU B 1 278 ? 14.859 19.531 12.477 1 94.5 278 LEU B N 1
ATOM 8190 C CA . LEU B 1 278 ? 14.406 18.594 11.453 1 94.5 278 LEU B CA 1
ATOM 8191 C C . LEU B 1 278 ? 15.547 17.672 11.031 1 94.5 278 LEU B C 1
ATOM 8193 O O . LEU B 1 278 ? 16.641 18.141 10.68 1 94.5 278 LEU B O 1
ATOM 8197 N N . ARG B 1 279 ? 15.273 16.391 11.055 1 92.25 279 ARG B N 1
ATOM 8198 C CA . ARG B 1 279 ? 16.203 15.391 10.547 1 92.25 279 ARG B CA 1
ATOM 8199 C C . ARG B 1 279 ? 15.5 14.414 9.609 1 92.25 279 ARG B C 1
ATOM 8201 O O . ARG B 1 279 ? 14.359 14.016 9.859 1 92.25 279 ARG B O 1
ATOM 8208 N N . MET B 1 280 ? 16.172 14.094 8.578 1 92.88 280 MET B N 1
ATOM 8209 C CA . MET B 1 280 ? 15.57 13.156 7.637 1 92.88 280 MET B CA 1
ATOM 8210 C C . MET B 1 280 ? 15.375 11.789 8.281 1 92.88 280 MET B C 1
ATOM 8212 O O . MET B 1 280 ? 16.25 11.305 8.992 1 92.88 280 MET B O 1
ATOM 8216 N N . ALA B 1 281 ? 14.203 11.258 8.148 1 92.69 281 ALA B N 1
ATOM 8217 C CA . ALA B 1 281 ? 13.969 9.852 8.484 1 92.69 281 ALA B CA 1
ATOM 8218 C C . ALA B 1 281 ? 14.594 8.93 7.445 1 92.69 281 ALA B C 1
ATOM 8220 O O . ALA B 1 281 ? 14.406 9.117 6.242 1 92.69 281 ALA B O 1
ATOM 8221 N N . ASP B 1 282 ? 15.305 7.957 7.891 1 91.31 282 ASP B N 1
ATOM 8222 C CA . ASP B 1 282 ? 15.984 7.078 6.945 1 91.31 282 ASP B CA 1
ATOM 8223 C C . ASP B 1 282 ? 15.078 5.926 6.516 1 91.31 282 ASP B C 1
ATOM 8225 O O . ASP B 1 282 ? 15.133 4.836 7.086 1 91.31 282 ASP B O 1
ATOM 8229 N N . ASP B 1 283 ? 14.32 6.109 5.578 1 90.88 283 ASP B N 1
ATOM 8230 C CA . ASP B 1 283 ? 13.562 5.055 4.922 1 90.88 283 ASP B CA 1
ATOM 8231 C C . ASP B 1 283 ? 14.398 4.344 3.865 1 90.88 283 ASP B C 1
ATOM 8233 O O . ASP B 1 283 ? 14.453 4.773 2.711 1 90.88 283 ASP B O 1
ATOM 8237 N N . LEU B 1 284 ? 14.938 3.33 4.18 1 91.56 284 LEU B N 1
ATOM 8238 C CA . LEU B 1 284 ? 15.992 2.678 3.418 1 91.56 284 LEU B CA 1
ATOM 8239 C C . LEU B 1 284 ? 15.5 2.262 2.037 1 91.56 284 LEU B C 1
ATOM 8241 O O . LEU B 1 284 ? 16.234 2.354 1.055 1 91.56 284 LEU B O 1
ATOM 8245 N N . SER B 1 285 ? 14.273 1.745 1.916 1 89.06 285 SER B N 1
ATOM 8246 C CA . SER B 1 285 ? 13.734 1.297 0.638 1 89.06 285 SER B CA 1
ATOM 8247 C C . SER B 1 285 ? 13.727 2.428 -0.387 1 89.06 285 SER B C 1
ATOM 8249 O O . SER B 1 285 ? 13.977 2.199 -1.572 1 89.06 285 SER B O 1
ATOM 8251 N N . SER B 1 286 ? 13.445 3.605 0.065 1 88.44 286 SER B N 1
ATOM 8252 C CA . SER B 1 286 ? 13.445 4.766 -0.822 1 88.44 286 SER B CA 1
ATOM 8253 C C . SER B 1 286 ? 14.844 5.047 -1.367 1 88.44 286 SER B C 1
ATOM 8255 O O . SER B 1 286 ? 15.008 5.328 -2.557 1 88.44 286 SER B O 1
ATOM 8257 N N . ARG B 1 287 ? 15.844 4.941 -0.591 1 88.38 287 ARG B N 1
ATOM 8258 C CA . ARG B 1 287 ? 17.219 5.184 -1.02 1 88.38 287 ARG B CA 1
ATOM 8259 C C . ARG B 1 287 ? 17.719 4.062 -1.925 1 88.38 287 ARG B C 1
ATOM 8261 O O . ARG B 1 287 ? 18.406 4.316 -2.914 1 88.38 287 ARG B O 1
ATOM 8268 N N . MET B 1 288 ? 17.312 2.859 -1.546 1 87.44 288 MET B N 1
ATOM 8269 C CA . MET B 1 288 ? 17.781 1.682 -2.277 1 87.44 288 MET B CA 1
ATOM 8270 C C . MET B 1 288 ? 17.266 1.695 -3.711 1 87.44 288 MET B C 1
ATOM 8272 O O . MET B 1 288 ? 17.938 1.203 -4.621 1 87.44 288 MET B O 1
ATOM 8276 N N . MET B 1 289 ? 16.109 2.219 -3.85 1 83.25 289 MET B N 1
ATOM 8277 C CA . MET B 1 289 ? 15.523 2.266 -5.188 1 83.25 289 MET B CA 1
ATOM 8278 C C . MET B 1 289 ? 16.469 2.973 -6.164 1 83.25 289 MET B C 1
ATOM 8280 O O . MET B 1 289 ? 16.562 2.584 -7.328 1 83.25 289 MET B O 1
ATOM 8284 N N . PHE B 1 290 ? 17.156 4.031 -5.688 1 81.62 290 PHE B N 1
ATOM 8285 C CA . PHE B 1 290 ? 18.031 4.828 -6.547 1 81.62 290 PHE B CA 1
ATOM 8286 C C . PHE B 1 290 ? 19.484 4.75 -6.082 1 81.62 290 PHE B C 1
ATOM 8288 O O . PHE B 1 290 ? 20.344 5.438 -6.621 1 81.62 290 PHE B O 1
ATOM 8295 N N . LEU B 1 291 ? 19.734 3.949 -5.062 1 83.69 291 LEU B N 1
ATOM 8296 C CA . LEU B 1 291 ? 21.062 3.783 -4.48 1 83.69 291 LEU B CA 1
ATOM 8297 C C . LEU B 1 291 ? 21.641 5.129 -4.062 1 83.69 291 LEU B C 1
ATOM 8299 O O . LEU B 1 291 ? 22.75 5.473 -4.449 1 83.69 291 LEU B O 1
ATOM 8303 N N . ARG B 1 292 ? 20.875 5.887 -3.277 1 85.06 292 ARG B N 1
ATOM 8304 C CA . ARG B 1 292 ? 21.281 7.219 -2.83 1 85.06 292 ARG B CA 1
ATOM 8305 C C . ARG B 1 292 ? 21.766 7.184 -1.386 1 85.06 292 ARG B C 1
ATOM 8307 O O . ARG B 1 292 ? 21.203 6.465 -0.553 1 85.06 292 ARG B O 1
ATOM 8314 N N . SER B 1 293 ? 22.766 8.031 -1.178 1 84.62 293 SER B N 1
ATOM 8315 C CA . SER B 1 293 ? 23.141 8.305 0.206 1 84.62 293 SER B CA 1
ATOM 8316 C C . SER B 1 293 ? 22.078 9.125 0.919 1 84.62 293 SER B C 1
ATOM 8318 O O . SER B 1 293 ? 21.141 9.609 0.288 1 84.62 293 SER B O 1
ATOM 8320 N N . GLU B 1 294 ? 22.25 9.266 2.191 1 86.5 294 GLU B N 1
ATOM 8321 C CA . GLU B 1 294 ? 21.328 10.094 2.963 1 86.5 294 GLU B CA 1
ATOM 8322 C C . GLU B 1 294 ? 21.344 11.539 2.48 1 86.5 294 GLU B C 1
ATOM 8324 O O . GLU B 1 294 ? 20.297 12.172 2.346 1 86.5 294 GLU B O 1
ATOM 8329 N N . GLU B 1 295 ? 22.516 12.023 2.223 1 83.31 295 GLU B N 1
ATOM 8330 C CA . GLU B 1 295 ? 22.688 13.406 1.787 1 83.31 295 GLU B CA 1
ATOM 8331 C C . GLU B 1 295 ? 22.031 13.641 0.43 1 83.31 295 GLU B C 1
ATOM 8333 O O . GLU B 1 295 ? 21.391 14.68 0.209 1 83.31 295 GLU B O 1
ATOM 8338 N N . GLU B 1 296 ? 22.125 12.711 -0.436 1 83.94 296 GLU B N 1
ATOM 8339 C CA . GLU B 1 296 ? 21.516 12.812 -1.761 1 83.94 296 GLU B CA 1
ATOM 8340 C C . GLU B 1 296 ? 20 12.742 -1.683 1 83.94 296 GLU B C 1
ATOM 8342 O O . GLU B 1 296 ? 19.297 13.469 -2.396 1 83.94 296 GLU B O 1
ATOM 8347 N N . GLU B 1 297 ? 19.516 11.867 -0.826 1 88.69 297 GLU B N 1
ATOM 8348 C CA . GLU B 1 297 ? 18.078 11.68 -0.69 1 88.69 297 GLU B CA 1
ATOM 8349 C C . GLU B 1 297 ? 17.422 12.93 -0.105 1 88.69 297 GLU B C 1
ATOM 8351 O O . GLU B 1 297 ? 16.281 13.266 -0.467 1 88.69 297 GLU B O 1
ATOM 8356 N N . MET B 1 298 ? 18.094 13.594 0.758 1 88.56 298 MET B N 1
ATOM 8357 C CA . MET B 1 298 ? 17.562 14.781 1.419 1 88.56 298 MET B CA 1
ATOM 8358 C C . MET B 1 298 ? 17.25 15.875 0.402 1 88.56 298 MET B C 1
ATOM 8360 O O . MET B 1 298 ? 16.422 16.75 0.657 1 88.56 298 MET B O 1
ATOM 8364 N N . LYS B 1 299 ? 17.828 15.773 -0.726 1 85.38 299 LYS B N 1
ATOM 8365 C CA . LYS B 1 299 ? 17.672 16.797 -1.754 1 85.38 299 LYS B CA 1
ATOM 8366 C C . LYS B 1 299 ? 16.578 16.422 -2.746 1 85.38 299 LYS B C 1
ATOM 8368 O O . LYS B 1 299 ? 16.453 17.047 -3.805 1 85.38 299 LYS B O 1
ATOM 8373 N N . THR B 1 300 ? 15.859 15.422 -2.359 1 87 300 THR B N 1
ATOM 8374 C CA . THR B 1 300 ? 14.758 14.984 -3.213 1 87 300 THR B CA 1
ATOM 8375 C C . THR B 1 300 ? 13.422 15.156 -2.502 1 87 300 THR B C 1
ATOM 8377 O O . THR B 1 300 ? 13.375 15.312 -1.281 1 87 300 THR B O 1
ATOM 8380 N N . ARG B 1 301 ? 12.32 15.078 -3.242 1 90.31 301 ARG B N 1
ATOM 8381 C CA . ARG B 1 301 ? 10.977 15.141 -2.691 1 90.31 301 ARG B CA 1
ATOM 8382 C C . ARG B 1 301 ? 10.656 13.891 -1.884 1 90.31 301 ARG B C 1
ATOM 8384 O O . ARG B 1 301 ? 9.664 13.852 -1.147 1 90.31 301 ARG B O 1
ATOM 8391 N N . ARG B 1 302 ? 11.523 12.922 -1.977 1 92.25 302 ARG B N 1
ATOM 8392 C CA . ARG B 1 302 ? 11.258 11.641 -1.34 1 92.25 302 ARG B CA 1
ATOM 8393 C C . ARG B 1 302 ? 11.617 11.672 0.14 1 92.25 302 ARG B C 1
ATOM 8395 O O . ARG B 1 302 ? 11.219 10.797 0.906 1 92.25 302 ARG B O 1
ATOM 8402 N N . ALA B 1 303 ? 12.305 12.672 0.523 1 94.06 303 ALA B N 1
ATOM 8403 C CA . ALA B 1 303 ? 12.773 12.742 1.905 1 94.06 303 ALA B CA 1
ATOM 8404 C C . ALA B 1 303 ? 11.617 13.016 2.861 1 94.06 303 ALA B C 1
ATOM 8406 O O . ALA B 1 303 ? 10.75 13.844 2.576 1 94.06 303 ALA B O 1
ATOM 8407 N N . ARG B 1 304 ? 11.562 12.266 3.904 1 96.12 304 ARG B N 1
ATOM 8408 C CA . ARG B 1 304 ? 10.68 12.469 5.051 1 96.12 304 ARG B CA 1
ATOM 8409 C C . ARG B 1 304 ? 11.477 12.883 6.281 1 96.12 304 ARG B C 1
ATOM 8411 O O . ARG B 1 304 ? 12.664 12.578 6.391 1 96.12 304 ARG B O 1
ATOM 8418 N N . PHE B 1 305 ? 10.82 13.57 7.234 1 96.44 305 PHE B N 1
ATOM 8419 C CA . PHE B 1 305 ? 11.586 14.148 8.336 1 96.44 305 PHE B CA 1
ATOM 8420 C C . PHE B 1 305 ? 10.938 13.812 9.672 1 96.44 305 PHE B C 1
ATOM 8422 O O . PHE B 1 305 ? 9.758 13.445 9.727 1 96.44 305 PHE B O 1
ATOM 8429 N N . LYS B 1 306 ? 11.711 13.875 10.688 1 92.88 306 LYS B N 1
ATOM 8430 C CA . LYS B 1 306 ? 11.297 13.797 12.086 1 92.88 306 LYS B CA 1
ATOM 8431 C C . LYS B 1 306 ? 11.711 15.055 12.852 1 92.88 306 LYS B C 1
ATOM 8433 O O . LYS B 1 306 ? 12.547 15.828 12.383 1 92.88 306 LYS B O 1
ATOM 8438 N N . LEU B 1 307 ? 11.055 15.25 13.953 1 92.75 307 LEU B N 1
ATOM 8439 C CA . LEU B 1 307 ? 11.312 16.438 14.758 1 92.75 307 LEU B CA 1
ATOM 8440 C C . LEU B 1 307 ? 12.195 16.109 15.961 1 92.75 307 LEU B C 1
ATOM 8442 O O . LEU B 1 307 ? 11.914 15.148 16.688 1 92.75 307 LEU B O 1
ATOM 8446 N N . ASN B 1 308 ? 13.195 16.859 16.094 1 88.44 308 ASN B N 1
ATOM 8447 C CA . ASN B 1 308 ? 14.031 16.797 17.297 1 88.44 308 ASN B CA 1
ATOM 8448 C C . ASN B 1 308 ? 13.359 17.5 18.469 1 88.44 308 ASN B C 1
ATOM 8450 O O . ASN B 1 308 ? 12.883 18.641 18.328 1 88.44 308 ASN B O 1
ATOM 8454 N N . GLN B 1 309 ? 13.43 16.938 19.578 1 84.25 309 GLN B N 1
ATOM 8455 C CA . GLN B 1 309 ? 12.758 17.484 20.75 1 84.25 309 GLN B CA 1
ATOM 8456 C C . GLN B 1 309 ? 13.484 18.719 21.266 1 84.25 309 GLN B C 1
ATOM 8458 O O . GLN B 1 309 ? 12.852 19.641 21.812 1 84.25 309 GLN B O 1
ATOM 8463 N N . ARG B 1 310 ? 14.742 18.688 21.125 1 80.38 310 ARG B N 1
ATOM 8464 C CA . ARG B 1 310 ? 15.547 19.781 21.641 1 80.38 310 ARG B CA 1
ATOM 8465 C C . ARG B 1 310 ? 16.094 20.656 20.516 1 80.38 310 ARG B C 1
ATOM 8467 O O . ARG B 1 310 ? 16.297 20.172 19.406 1 80.38 310 ARG B O 1
ATOM 8474 N N . ASP B 1 311 ? 16.188 21.875 20.844 1 84.56 311 ASP B N 1
ATOM 8475 C CA . ASP B 1 311 ? 16.828 22.797 19.922 1 84.56 311 ASP B CA 1
ATOM 8476 C C . ASP B 1 311 ? 18.359 22.641 19.953 1 84.56 311 ASP B C 1
ATOM 8478 O O . ASP B 1 311 ? 19.062 23.438 20.578 1 84.56 311 ASP B O 1
ATOM 8482 N N . SER B 1 312 ? 18.75 21.531 19.406 1 82.19 312 SER B N 1
ATOM 8483 C CA . SER B 1 312 ? 20.156 21.172 19.391 1 82.19 312 SER B CA 1
ATOM 8484 C C . SER B 1 312 ? 20.5 20.375 18.125 1 82.19 312 SER B C 1
ATOM 8486 O O . SER B 1 312 ? 19.641 19.703 17.562 1 82.19 312 SER B O 1
ATOM 8488 N N . ASN B 1 313 ? 21.703 20.5 17.75 1 80 313 ASN B N 1
ATOM 8489 C CA . ASN B 1 313 ? 22.172 19.719 16.594 1 80 313 ASN B CA 1
ATOM 8490 C C . ASN B 1 313 ? 22.375 18.25 16.953 1 80 313 ASN B C 1
ATOM 8492 O O . ASN B 1 313 ? 22.516 17.406 16.062 1 80 313 ASN B O 1
ATOM 8496 N N . VAL B 1 314 ? 22.328 18.156 18.25 1 76.5 314 VAL B N 1
ATOM 8497 C CA . VAL B 1 314 ? 22.438 16.766 18.688 1 76.5 314 VAL B CA 1
ATOM 8498 C C . VAL B 1 314 ? 21.062 16.125 18.719 1 76.5 314 VAL B C 1
ATOM 8500 O O . VAL B 1 314 ? 20.141 16.625 19.375 1 76.5 314 VAL B O 1
ATOM 8503 N N . TRP B 1 315 ? 20.984 15.094 18 1 76.88 315 TRP B N 1
ATOM 8504 C CA . TRP B 1 315 ? 19.688 14.422 17.891 1 76.88 315 TRP B CA 1
ATOM 8505 C C . TRP B 1 315 ? 19.422 13.578 19.141 1 76.88 315 TRP B C 1
ATOM 8507 O O . TRP B 1 315 ? 20.234 12.727 19.5 1 76.88 315 TRP B O 1
ATOM 8517 N N . ASN B 1 316 ? 18.344 13.922 19.75 1 66.88 316 ASN B N 1
ATOM 8518 C CA . ASN B 1 316 ? 17.906 13.156 20.922 1 66.88 316 ASN B CA 1
ATOM 8519 C C . ASN B 1 316 ? 16.781 12.188 20.562 1 66.88 316 ASN B C 1
ATOM 8521 O O . ASN B 1 316 ? 15.656 12.602 20.297 1 66.88 316 ASN B O 1
ATOM 8525 N N . GLU B 1 317 ? 17.125 10.891 20.578 1 69.88 317 GLU B N 1
ATOM 8526 C CA . GLU B 1 317 ? 16.172 9.875 20.141 1 69.88 317 GLU B CA 1
ATOM 8527 C C . GLU B 1 317 ? 15.094 9.648 21.203 1 69.88 317 GLU B C 1
ATOM 8529 O O . GLU B 1 317 ? 13.922 9.445 20.859 1 69.88 317 GLU B O 1
ATOM 8534 N N . ARG B 1 318 ? 15.508 9.594 22.406 1 67.12 318 ARG B N 1
ATOM 8535 C CA . ARG B 1 318 ? 14.547 9.273 23.453 1 67.12 318 ARG B CA 1
ATOM 8536 C C . ARG B 1 318 ? 14.266 10.492 24.328 1 67.12 318 ARG B C 1
ATOM 8538 O O . ARG B 1 318 ? 15.188 11.227 24.688 1 67.12 318 ARG B O 1
ATOM 8545 N N . PHE B 1 319 ? 13.016 10.844 24.359 1 59.97 319 PHE B N 1
ATOM 8546 C CA . PHE B 1 319 ? 12.602 11.953 25.203 1 59.97 319 PHE B CA 1
ATOM 8547 C C . PHE B 1 319 ? 11.719 11.469 26.344 1 59.97 319 PHE B C 1
ATOM 8549 O O . PHE B 1 319 ? 10.68 10.844 26.109 1 59.97 319 PHE B O 1
ATOM 8556 N N . ASN B 1 320 ? 12.297 11.445 27.438 1 60.25 320 ASN B N 1
ATOM 8557 C CA . ASN B 1 320 ? 11.594 10.93 28.609 1 60.25 320 ASN B CA 1
ATOM 8558 C C . ASN B 1 320 ? 10.625 11.953 29.188 1 60.25 320 ASN B C 1
ATOM 8560 O O . ASN B 1 320 ? 10.125 11.781 30.297 1 60.25 320 ASN B O 1
ATOM 8564 N N . GLN B 1 321 ? 10.477 12.969 28.453 1 64.31 321 GLN B N 1
ATOM 8565 C CA . GLN B 1 321 ? 9.547 13.945 29 1 64.31 321 GLN B CA 1
ATOM 8566 C C . GLN B 1 321 ? 8.359 14.156 28.078 1 64.31 321 GLN B C 1
ATOM 8568 O O . GLN B 1 321 ? 8.531 14.438 26.891 1 64.31 321 GLN B O 1
ATOM 8573 N N . ASN B 1 322 ? 7.297 13.594 28.469 1 69.5 322 ASN B N 1
ATOM 8574 C CA . ASN B 1 322 ? 6.047 13.93 27.797 1 69.5 322 ASN B CA 1
ATOM 8575 C C . ASN B 1 322 ? 5.406 15.18 28.391 1 69.5 322 ASN B C 1
ATOM 8577 O O . ASN B 1 322 ? 5.473 15.391 29.609 1 69.5 322 ASN B O 1
ATOM 8581 N N . PRO B 1 323 ? 4.875 16.125 27.5 1 80.56 323 PRO B N 1
ATOM 8582 C CA . PRO B 1 323 ? 4.66 16.188 26.047 1 80.56 323 PRO B CA 1
ATOM 8583 C C . PRO B 1 323 ? 5.922 16.562 25.281 1 80.56 323 PRO B C 1
ATOM 8585 O O . PRO B 1 323 ? 6.738 17.344 25.781 1 80.56 323 PRO B O 1
ATOM 8588 N N . ALA B 1 324 ? 6.152 16.047 24.156 1 86.81 324 ALA B N 1
ATOM 8589 C CA . ALA B 1 324 ? 7.273 16.328 23.266 1 86.81 324 ALA B CA 1
ATOM 8590 C C . ALA B 1 324 ? 6.992 17.578 22.422 1 86.81 324 ALA B C 1
ATOM 8592 O O . ALA B 1 324 ? 5.949 18.219 22.578 1 86.81 324 ALA B O 1
ATOM 8593 N N . LEU B 1 325 ? 7.969 17.984 21.688 1 91.19 325 LEU B N 1
ATOM 8594 C CA . LEU B 1 325 ? 7.82 19.172 20.844 1 91.19 325 LEU B CA 1
ATOM 8595 C C . LEU B 1 325 ? 6.613 19.031 19.922 1 91.19 325 LEU B C 1
ATOM 8597 O O . LEU B 1 325 ? 5.836 19.984 19.781 1 91.19 325 LEU B O 1
ATOM 8601 N N . ILE B 1 326 ? 6.441 17.875 19.328 1 93.94 326 ILE B N 1
ATOM 8602 C CA . ILE B 1 326 ? 5.344 17.656 18.391 1 93.94 326 ILE B CA 1
ATOM 8603 C C . ILE B 1 326 ? 4.008 17.812 19.109 1 93.94 326 ILE B C 1
ATOM 8605 O O . ILE B 1 326 ? 3.031 18.297 18.531 1 93.94 326 ILE B O 1
ATOM 8609 N N . ASP B 1 327 ? 3.922 17.453 20.391 1 94.38 327 ASP B N 1
ATOM 8610 C CA . ASP B 1 327 ? 2.707 17.609 21.172 1 94.38 327 ASP B CA 1
ATOM 8611 C C . ASP B 1 327 ? 2.391 19.094 21.391 1 94.38 327 ASP B C 1
ATOM 8613 O O . ASP B 1 327 ? 1.231 19.5 21.328 1 94.38 327 ASP B O 1
ATOM 8617 N N . SER B 1 328 ? 3.453 19.781 21.641 1 93.56 328 SER B N 1
ATOM 8618 C CA . SER B 1 328 ? 3.281 21.219 21.828 1 93.56 328 SER B CA 1
ATOM 8619 C C . SER B 1 328 ? 2.812 21.891 20.547 1 93.56 328 SER B C 1
ATOM 8621 O O . SER B 1 328 ? 1.941 22.766 20.578 1 93.56 328 SER B O 1
ATOM 8623 N N . LEU B 1 329 ? 3.363 21.531 19.438 1 96.69 329 LEU B N 1
ATOM 8624 C CA . LEU B 1 329 ? 3.002 22.125 18.156 1 96.69 329 LEU B CA 1
ATOM 8625 C C . LEU B 1 329 ? 1.57 21.766 17.781 1 96.69 329 LEU B C 1
ATOM 8627 O O . LEU B 1 329 ? 0.778 22.641 17.438 1 96.69 329 LEU B O 1
ATOM 8631 N N . MET B 1 330 ? 1.213 20.5 17.844 1 97.38 330 MET B N 1
ATOM 8632 C CA . MET B 1 330 ? -0.139 20.062 17.516 1 97.38 330 MET B CA 1
ATOM 8633 C C . MET B 1 330 ? -1.15 20.625 18.516 1 97.38 330 MET B C 1
ATOM 8635 O O . MET B 1 330 ? -2.307 20.859 18.156 1 97.38 330 MET B O 1
ATOM 8639 N N . GLY B 1 331 ? -0.706 20.891 19.734 1 96.38 331 GLY B N 1
ATOM 8640 C CA . GLY B 1 331 ? -1.57 21.438 20.781 1 96.38 331 GLY B CA 1
ATOM 8641 C C . GLY B 1 331 ? -2.039 22.844 20.469 1 96.38 331 GLY B C 1
ATOM 8642 O O . GLY B 1 331 ? -2.998 23.328 21.078 1 96.38 331 GLY B O 1
ATOM 8643 N N . GLU B 1 332 ? -1.391 23.5 19.531 1 97.06 332 GLU B N 1
ATOM 8644 C CA . GLU B 1 332 ? -1.804 24.844 19.109 1 97.06 332 GLU B CA 1
ATOM 8645 C C . GLU B 1 332 ? -2.979 24.766 18.141 1 97.06 332 GLU B C 1
ATOM 8647 O O . GLU B 1 332 ? -3.637 25.781 17.875 1 97.06 332 GLU B O 1
ATOM 8652 N N . ILE B 1 333 ? -3.221 23.625 17.562 1 98.44 333 ILE B N 1
ATOM 8653 C CA . ILE B 1 333 ? -4.164 23.453 16.469 1 98.44 333 ILE B CA 1
ATOM 8654 C C . ILE B 1 333 ? -5.551 23.141 17.016 1 98.44 333 ILE B C 1
ATOM 8656 O O . ILE B 1 333 ? -5.73 22.156 17.75 1 98.44 333 ILE B O 1
ATOM 8660 N N . PRO B 1 334 ? -6.559 23.922 16.703 1 98.38 334 PRO B N 1
ATOM 8661 C CA . PRO B 1 334 ? -7.926 23.594 17.109 1 98.38 334 PRO B CA 1
ATOM 8662 C C . PRO B 1 334 ? -8.523 22.453 16.281 1 98.38 334 PRO B C 1
ATOM 8664 O O . PRO B 1 334 ? -8.078 22.203 15.148 1 98.38 334 PRO B O 1
ATOM 8667 N N . GLY B 1 335 ? -9.492 21.75 16.891 1 98 335 GLY B N 1
ATOM 8668 C CA . GLY B 1 335 ? -10.305 20.812 16.125 1 98 335 GLY B CA 1
ATOM 8669 C C . GLY B 1 335 ? -11.367 21.516 15.289 1 98 335 GLY B C 1
ATOM 8670 O O . GLY B 1 335 ? -11.125 22.578 14.719 1 98 335 GLY B O 1
ATOM 8671 N N . LEU B 1 336 ? -12.484 20.906 15.211 1 98.25 336 LEU B N 1
ATOM 8672 C CA . LEU B 1 336 ? -13.523 21.312 14.266 1 98.25 336 LEU B CA 1
ATOM 8673 C C . LEU B 1 336 ? -14.312 22.484 14.797 1 98.25 336 LEU B C 1
ATOM 8675 O O . LEU B 1 336 ? -15.102 23.094 14.062 1 98.25 336 LEU B O 1
ATOM 8679 N N . ASP B 1 337 ? -14.094 22.859 16.062 1 97.94 337 ASP B N 1
ATOM 8680 C CA . ASP B 1 337 ? -14.719 24.062 16.609 1 97.94 337 ASP B CA 1
ATOM 8681 C C . ASP B 1 337 ? -13.875 25.297 16.344 1 97.94 337 ASP B C 1
ATOM 8683 O O . ASP B 1 337 ? -14.172 26.391 16.844 1 97.94 337 ASP B O 1
ATOM 8687 N N . ASN B 1 338 ? -12.828 25.141 15.633 1 97.94 338 ASN B N 1
ATOM 8688 C CA . ASN B 1 338 ? -11.93 26.219 15.242 1 97.94 338 ASN B CA 1
ATOM 8689 C C . ASN B 1 338 ? -11.297 26.906 16.453 1 97.94 338 ASN B C 1
ATOM 8691 O O . ASN B 1 338 ? -11.25 26.312 17.547 1 97.94 338 ASN B O 1
ATOM 8695 N N . TYR B 1 339 ? -10.664 28.094 16.359 1 97 339 TYR B N 1
ATOM 8696 C CA . TYR B 1 339 ? -9.805 28.672 17.375 1 97 339 TYR B CA 1
ATOM 8697 C C . TYR B 1 339 ? -10.625 29.125 18.578 1 97 339 TYR B C 1
ATOM 8699 O O . TYR B 1 339 ? -10.078 29.344 19.672 1 97 339 TYR B O 1
ATOM 8707 N N . GLY B 1 340 ? -11.852 29.203 18.5 1 91.88 340 GLY B N 1
ATOM 8708 C CA . GLY B 1 340 ? -12.688 29.609 19.625 1 91.88 340 GLY B CA 1
ATOM 8709 C C . GLY B 1 340 ? -13.219 28.422 20.422 1 91.88 340 GLY B C 1
ATOM 8710 O O . GLY B 1 340 ? -13.961 28.609 21.391 1 91.88 340 GLY B O 1
ATOM 8711 N N . GLY B 1 341 ? -12.844 27.266 20.047 1 95.31 341 GLY B N 1
ATOM 8712 C CA . GLY B 1 341 ? -13.336 26.078 20.734 1 95.31 341 GLY B CA 1
ATOM 8713 C C . GLY B 1 341 ? -12.859 25.984 22.172 1 95.31 341 GLY B C 1
ATOM 8714 O O . GLY B 1 341 ? -11.719 26.328 22.484 1 95.31 341 GLY B O 1
ATOM 8715 N N . ASN B 1 342 ? -13.703 25.609 23.047 1 96.25 342 ASN B N 1
ATOM 8716 C CA . ASN B 1 342 ? -13.414 25.375 24.453 1 96.25 342 ASN B CA 1
ATOM 8717 C C . ASN B 1 342 ? -14.32 24.297 25.047 1 96.25 342 ASN B C 1
ATOM 8719 O O . ASN B 1 342 ? -15.469 24.578 25.391 1 96.25 342 ASN B O 1
ATOM 8723 N N . LEU B 1 343 ? -13.812 23.141 25.125 1 97.31 343 LEU B N 1
ATOM 8724 C CA . LEU B 1 343 ? -14.562 22 25.609 1 97.31 343 LEU B CA 1
ATOM 8725 C C . LEU B 1 343 ? -13.797 21.281 26.719 1 97.31 343 LEU B C 1
ATOM 8727 O O . LEU B 1 343 ? -12.562 21.203 26.672 1 97.31 343 LEU B O 1
ATOM 8731 N N . THR B 1 344 ? -14.5 20.797 27.656 1 95.75 344 THR B N 1
ATOM 8732 C CA . THR B 1 344 ? -13.922 20.016 28.734 1 95.75 344 THR B CA 1
ATOM 8733 C C . THR B 1 344 ? -14.273 18.531 28.562 1 95.75 344 THR B C 1
ATOM 8735 O O . THR B 1 344 ? -15.414 18.188 28.25 1 95.75 344 THR B O 1
ATOM 8738 N N . ASP B 1 345 ? -13.312 17.672 28.766 1 95.94 345 ASP B N 1
ATOM 8739 C CA . ASP B 1 345 ? -13.523 16.219 28.781 1 95.94 345 ASP B CA 1
ATOM 8740 C C . ASP B 1 345 ? -13.672 15.703 30.219 1 95.94 345 ASP B C 1
ATOM 8742 O O . ASP B 1 345 ? -12.695 15.641 30.969 1 95.94 345 ASP B O 1
ATOM 8746 N N . GLU B 1 346 ? -14.836 15.328 30.547 1 92.19 346 GLU B N 1
ATOM 8747 C CA . GLU B 1 346 ? -15.141 14.859 31.906 1 92.19 346 GLU B CA 1
ATOM 8748 C C . GLU B 1 346 ? -15.641 13.422 31.891 1 92.19 346 GLU B C 1
ATOM 8750 O O . GLU B 1 346 ? -16.297 12.984 32.844 1 92.19 346 GLU B O 1
ATOM 8755 N N . ALA B 1 347 ? -15.367 12.766 30.875 1 91.44 347 ALA B N 1
ATOM 8756 C CA . ALA B 1 347 ? -15.891 11.414 30.719 1 91.44 347 ALA B CA 1
ATOM 8757 C C . ALA B 1 347 ? -15.469 10.516 31.875 1 91.44 347 ALA B C 1
ATOM 8759 O O . ALA B 1 347 ? -14.375 10.68 32.438 1 91.44 347 ALA B O 1
ATOM 8760 N N . LEU B 1 348 ? -16.359 9.547 32.25 1 88.94 348 LEU B N 1
ATOM 8761 C CA . LEU B 1 348 ? -16.141 8.523 33.281 1 88.94 348 LEU B CA 1
ATOM 8762 C C . LEU B 1 348 ? -15.922 9.148 34.625 1 88.94 348 LEU B C 1
ATOM 8764 O O . LEU B 1 348 ? -15.234 8.57 35.5 1 88.94 348 LEU B O 1
ATOM 8768 N N . ASN B 1 349 ? -16.312 10.305 34.781 1 84.94 349 ASN B N 1
ATOM 8769 C CA . ASN B 1 349 ? -16.203 11.078 36 1 84.94 349 ASN B CA 1
ATOM 8770 C C . ASN B 1 349 ? -14.75 11.445 36.312 1 84.94 349 ASN B C 1
ATOM 8772 O O . ASN B 1 349 ? -14.352 11.523 37.469 1 84.94 349 ASN B O 1
ATOM 8776 N N . LEU B 1 350 ? -13.953 11.539 35.25 1 87.94 350 LEU B N 1
ATOM 8777 C CA . LEU B 1 350 ? -12.539 11.891 35.375 1 87.94 350 LEU B CA 1
ATOM 8778 C C . LEU B 1 350 ? -12.195 13.078 34.5 1 87.94 350 LEU B C 1
ATOM 8780 O O . LEU B 1 350 ? -11.797 12.898 33.344 1 87.94 350 LEU B O 1
ATOM 8784 N N . PRO B 1 351 ? -12.258 14.234 35.031 1 89.62 351 PRO B N 1
ATOM 8785 C CA . PRO B 1 351 ? -11.906 15.398 34.219 1 89.62 351 PRO B CA 1
ATOM 8786 C C . PRO B 1 351 ? -10.461 15.352 33.688 1 89.62 351 PRO B C 1
ATOM 8788 O O . PRO B 1 351 ? -9.555 14.953 34.438 1 89.62 351 PRO B O 1
ATOM 8791 N N . ALA B 1 352 ? -10.266 15.758 32.5 1 93.19 352 ALA B N 1
ATOM 8792 C CA . ALA B 1 352 ? -8.938 15.781 31.875 1 93.19 352 ALA B CA 1
ATOM 8793 C C . ALA B 1 352 ? -8.242 17.109 32.156 1 93.19 352 ALA B C 1
ATOM 8795 O O . ALA B 1 352 ? -8.828 18.188 31.969 1 93.19 352 ALA B O 1
ATOM 8796 N N . TYR B 1 353 ? -6.988 16.984 32.562 1 90.94 353 TYR B N 1
ATOM 8797 C CA . TYR B 1 353 ? -6.164 18.172 32.781 1 90.94 353 TYR B CA 1
ATOM 8798 C C . TYR B 1 353 ? -4.992 18.203 31.812 1 90.94 353 TYR B C 1
ATOM 8800 O O . TYR B 1 353 ? -4.551 17.172 31.328 1 90.94 353 TYR B O 1
ATOM 8808 N N . SER B 1 354 ? -4.535 19.422 31.562 1 90.12 354 SER B N 1
ATOM 8809 C CA . SER B 1 354 ? -3.408 19.594 30.656 1 90.12 354 SER B CA 1
ATOM 8810 C C . SER B 1 354 ? -2.156 18.922 31.188 1 90.12 354 SER B C 1
ATOM 8812 O O . SER B 1 354 ? -1.877 18.969 32.375 1 90.12 354 SER B O 1
ATOM 8814 N N . ALA B 1 355 ? -1.39 18.312 30.297 1 85.44 355 ALA B N 1
ATOM 8815 C CA . ALA B 1 355 ? -0.171 17.609 30.672 1 85.44 355 ALA B CA 1
ATOM 8816 C C . ALA B 1 355 ? 1.032 18.547 30.688 1 85.44 355 ALA B C 1
ATOM 8818 O O . ALA B 1 355 ? 2.145 18.141 31.031 1 85.44 355 ALA B O 1
ATOM 8819 N N . ASP B 1 356 ? 0.983 19.703 30.25 1 72.06 356 ASP B N 1
ATOM 8820 C CA . ASP B 1 356 ? 2.107 20.625 30.109 1 72.06 356 ASP B CA 1
ATOM 8821 C C . ASP B 1 356 ? 2.662 21.031 31.469 1 72.06 356 ASP B C 1
ATOM 8823 O O . ASP B 1 356 ? 3.748 21.609 31.562 1 72.06 356 ASP B O 1
ATOM 8827 N N . GLY B 1 357 ? 2.814 20.281 32.469 1 61.16 357 GLY B N 1
ATOM 8828 C CA . GLY B 1 357 ? 3.393 20.312 33.781 1 61.16 357 GLY B CA 1
ATOM 8829 C C . GLY B 1 357 ? 3.672 21.734 34.281 1 61.16 357 GLY B C 1
ATOM 8830 O O . GLY B 1 357 ? 4.363 21.922 35.281 1 61.16 357 GLY B O 1
ATOM 8831 N N . LYS B 1 358 ? 3.596 22.844 33.438 1 53.41 358 LYS B N 1
ATOM 8832 C CA . LYS B 1 358 ? 4.176 24.125 33.844 1 53.41 358 LYS B CA 1
ATOM 8833 C C . LYS B 1 358 ? 3.691 24.531 35.25 1 53.41 358 LYS B C 1
ATOM 8835 O O . LYS B 1 358 ? 4.449 25.109 36.031 1 53.41 358 LYS B O 1
ATOM 8840 N N . ASN B 1 359 ? 2.441 24.359 35.5 1 50.66 359 ASN B N 1
ATOM 8841 C CA . ASN B 1 359 ? 2.051 24.859 36.812 1 50.66 359 ASN B CA 1
ATOM 8842 C C . ASN B 1 359 ? 1.379 23.781 37.656 1 50.66 359 ASN B C 1
ATOM 8844 O O . ASN B 1 359 ? 0.214 23.453 37.406 1 50.66 359 ASN B O 1
ATOM 8848 N N . MET B 1 360 ? 2.299 23 38.406 1 52.91 360 MET B N 1
ATOM 8849 C CA . MET B 1 360 ? 1.79 21.938 39.281 1 52.91 360 MET B CA 1
ATOM 8850 C C . MET B 1 360 ? 0.789 22.484 40.281 1 52.91 360 MET B C 1
ATOM 8852 O O . MET B 1 360 ? 0.083 21.719 40.938 1 52.91 360 MET B O 1
ATOM 8856 N N . LYS B 1 361 ? 0.981 23.703 40.781 1 53.94 361 LYS B N 1
ATOM 8857 C CA . LYS B 1 361 ? 0.143 24.203 41.844 1 53.94 361 LYS B CA 1
ATOM 8858 C C . LYS B 1 361 ? -1.317 24.297 41.438 1 53.94 361 LYS B C 1
ATOM 8860 O O . LYS B 1 361 ? -2.223 24 42.219 1 53.94 361 LYS B O 1
ATOM 8865 N N . LYS B 1 362 ? -1.534 24.703 40.219 1 62.72 362 LYS B N 1
ATOM 8866 C CA . LYS B 1 362 ? -2.914 24.781 39.75 1 62.72 362 LYS B CA 1
ATOM 8867 C C . LYS B 1 362 ? -3.062 24.125 38.375 1 62.72 362 LYS B C 1
ATOM 8869 O O . LYS B 1 362 ? -2.707 24.703 37.375 1 62.72 362 LYS B O 1
ATOM 8874 N N . LYS B 1 363 ? -3.541 22.906 38.531 1 75.44 363 LYS B N 1
ATOM 8875 C CA . LYS B 1 363 ? -3.748 22.172 37.281 1 75.44 363 LYS B CA 1
ATOM 8876 C C . LYS B 1 363 ? -4.871 22.781 36.469 1 75.44 363 LYS B C 1
ATOM 8878 O O . LYS B 1 363 ? -5.926 23.141 37 1 75.44 363 LYS B O 1
ATOM 8883 N N . LYS B 1 364 ? -4.512 23.062 35.344 1 85.75 364 LYS B N 1
ATOM 8884 C CA . LYS B 1 364 ? -5.484 23.641 34.406 1 85.75 364 LYS B CA 1
ATOM 8885 C C . LYS B 1 364 ? -6.227 22.531 33.656 1 85.75 364 LYS B C 1
ATOM 8887 O O . LYS B 1 364 ? -5.621 21.562 33.219 1 85.75 364 LYS B O 1
ATOM 8892 N N . LEU B 1 365 ? -7.535 22.766 33.625 1 92.19 365 LEU B N 1
ATOM 8893 C CA . LEU B 1 365 ? -8.336 21.859 32.781 1 92.19 365 LEU B CA 1
ATOM 8894 C C . LEU B 1 365 ? -7.855 21.859 31.344 1 92.19 365 LEU B C 1
ATOM 8896 O O . LEU B 1 365 ? -7.531 22.922 30.797 1 92.19 365 LEU B O 1
ATOM 8900 N N . LEU B 1 366 ? -7.777 20.719 30.781 1 94.94 366 LEU B N 1
ATOM 8901 C CA . LEU B 1 366 ? -7.422 20.578 29.375 1 94.94 366 LEU B CA 1
ATOM 8902 C C . LEU B 1 366 ? -8.523 21.125 28.484 1 94.94 366 LEU B C 1
ATOM 8904 O O . LEU B 1 366 ? -9.695 20.797 28.656 1 94.94 366 LEU B O 1
ATOM 8908 N N . ASN B 1 367 ? -8.234 22.031 27.562 1 96.75 367 ASN B N 1
ATOM 8909 C CA . ASN B 1 367 ? -9.148 22.359 26.484 1 96.75 367 ASN B CA 1
ATOM 8910 C C . ASN B 1 367 ? -9.156 21.281 25.406 1 96.75 367 ASN B C 1
ATOM 8912 O O . ASN B 1 367 ? -8.359 21.328 24.469 1 96.75 367 ASN B O 1
ATOM 8916 N N . SER B 1 368 ? -10.133 20.406 25.484 1 97.56 368 SER B N 1
ATOM 8917 C CA . SER B 1 368 ? -10.164 19.219 24.641 1 97.56 368 SER B CA 1
ATOM 8918 C C . SER B 1 368 ? -10.617 19.547 23.219 1 97.56 368 SER B C 1
ATOM 8920 O O . SER B 1 368 ? -10.688 18.656 22.375 1 97.56 368 SER B O 1
ATOM 8922 N N . ALA B 1 369 ? -10.93 20.812 22.953 1 98.31 369 ALA B N 1
ATOM 8923 C CA . ALA B 1 369 ? -11.266 21.25 21.594 1 98.31 369 ALA B CA 1
ATOM 8924 C C . ALA B 1 369 ? -10.016 21.422 20.75 1 98.31 369 ALA B C 1
ATOM 8926 O O . ALA B 1 369 ? -10.109 21.672 19.531 1 98.31 369 ALA B O 1
ATOM 8927 N N . TYR B 1 370 ? -8.883 21.297 21.391 1 98.25 370 TYR B N 1
ATOM 8928 C CA . TYR B 1 370 ? -7.609 21.344 20.688 1 98.25 370 TYR B CA 1
ATOM 8929 C C . TYR B 1 370 ? -6.969 19.953 20.625 1 98.25 370 TYR B C 1
ATOM 8931 O O . TYR B 1 370 ? -7.211 19.125 21.5 1 98.25 370 TYR B O 1
ATOM 8939 N N . TYR B 1 371 ? -6.191 19.75 19.625 1 98.25 371 TYR B N 1
ATOM 8940 C CA . TYR B 1 371 ? -5.594 18.438 19.438 1 98.25 371 TYR B CA 1
ATOM 8941 C C . TYR B 1 371 ? -4.586 18.141 20.547 1 98.25 371 TYR B C 1
ATOM 8943 O O . TYR B 1 371 ? -3.799 19.016 20.922 1 98.25 371 TYR B O 1
ATOM 8951 N N . HIS B 1 372 ? -4.605 16.953 21.062 1 96.88 372 HIS B N 1
ATOM 8952 C CA . HIS B 1 372 ? -3.709 16.484 22.125 1 96.88 372 HIS B CA 1
ATOM 8953 C C . HIS B 1 372 ? -3.611 14.953 22.109 1 96.88 372 HIS B C 1
ATOM 8955 O O . HIS B 1 372 ? -4.516 14.273 21.625 1 96.88 372 HIS B O 1
ATOM 8961 N N . ARG B 1 373 ? -2.494 14.445 22.594 1 95.06 373 ARG B N 1
ATOM 8962 C CA . ARG B 1 373 ? -2.309 13.008 22.75 1 95.06 373 ARG B CA 1
ATOM 8963 C C . ARG B 1 373 ? -2.256 12.617 24.219 1 95.06 373 ARG B C 1
ATOM 8965 O O . ARG B 1 373 ? -2.613 11.492 24.594 1 95.06 373 ARG B O 1
ATOM 8972 N N . PHE B 1 374 ? -1.815 13.578 25.078 1 92.56 374 PHE B N 1
ATOM 8973 C CA . PHE B 1 374 ? -1.627 13.305 26.5 1 92.56 374 PHE B CA 1
ATOM 8974 C C . PHE B 1 374 ? -2.527 14.195 27.359 1 92.56 374 PHE B C 1
ATOM 8976 O O . PHE B 1 374 ? -2.842 15.32 26.969 1 92.56 374 PHE B O 1
ATOM 8983 N N . TRP B 1 375 ? -3.004 13.656 28.406 1 90.56 375 TRP B N 1
ATOM 8984 C CA . TRP B 1 375 ? -3.678 14.43 29.453 1 90.56 375 TRP B CA 1
ATOM 8985 C C . TRP B 1 375 ? -3.393 13.852 30.828 1 90.56 375 TRP B C 1
ATOM 8987 O O . TRP B 1 375 ? -2.828 12.758 30.953 1 90.56 375 TRP B O 1
ATOM 8997 N N . GLU B 1 376 ? -3.643 14.609 31.812 1 88.25 376 GLU B N 1
ATOM 8998 C CA . GLU B 1 376 ? -3.484 14.156 33.188 1 88.25 376 GLU B CA 1
ATOM 8999 C C . GLU B 1 376 ? -4.836 14.031 33.875 1 88.25 376 GLU B C 1
ATOM 9001 O O . GLU B 1 376 ? -5.781 14.742 33.562 1 88.25 376 GLU B O 1
ATOM 9006 N N . GLU B 1 377 ? -4.891 13.07 34.719 1 86 377 GLU B N 1
ATOM 9007 C CA . GLU B 1 377 ? -6.059 12.867 35.562 1 86 377 GLU B CA 1
ATOM 9008 C C . GLU B 1 377 ? -5.691 12.969 37.031 1 86 377 GLU B C 1
ATOM 9010 O O . GLU B 1 377 ? -4.594 12.578 37.438 1 86 377 GLU B O 1
ATOM 9015 N N . ILE B 1 378 ? -6.641 13.594 37.75 1 79.56 378 ILE B N 1
ATOM 9016 C CA . ILE B 1 378 ? -6.469 13.68 39.188 1 79.56 378 ILE B CA 1
ATOM 9017 C C . ILE B 1 378 ? -7.484 12.773 39.875 1 79.56 378 ILE B C 1
ATOM 9019 O O . ILE B 1 378 ? -8.695 12.922 39.688 1 79.56 378 ILE B O 1
ATOM 9023 N N . ARG B 1 379 ? -7.008 11.773 40.5 1 71.88 379 ARG B N 1
ATOM 9024 C CA . ARG B 1 379 ? -7.902 10.953 41.312 1 71.88 379 ARG B CA 1
ATOM 9025 C C . ARG B 1 379 ? -8 11.5 42.719 1 71.88 379 ARG B C 1
ATOM 9027 O O . ARG B 1 379 ? -6.988 11.828 43.344 1 71.88 379 ARG B O 1
ATOM 9034 N N . PRO B 1 380 ? -9.273 11.945 43.156 1 60.59 380 PRO B N 1
ATOM 9035 C CA . PRO B 1 380 ? -9.516 12.641 44.438 1 60.59 380 PRO B CA 1
ATOM 9036 C C . PRO B 1 380 ? -8.797 11.984 45.625 1 60.59 380 PRO B C 1
ATOM 9038 O O . PRO B 1 380 ? -8.352 12.68 46.531 1 60.59 380 PRO B O 1
ATOM 9041 N N . ASP B 1 381 ? -9.008 10.75 45.688 1 54.09 381 ASP B N 1
ATOM 9042 C CA . ASP B 1 381 ? -8.602 10.219 46.969 1 54.09 381 ASP B CA 1
ATOM 9043 C C . ASP B 1 381 ? -7.176 10.648 47.312 1 54.09 381 ASP B C 1
ATOM 9045 O O . ASP B 1 381 ? -6.855 10.867 48.5 1 54.09 381 ASP B O 1
ATOM 9049 N N . TYR B 1 382 ? -6.176 10.586 46.531 1 51.09 382 TYR B N 1
ATOM 9050 C CA . TYR B 1 382 ? -4.816 10.852 46.969 1 51.09 382 TYR B CA 1
ATOM 9051 C C . TYR B 1 382 ? -4.117 11.852 46.062 1 51.09 382 TYR B C 1
ATOM 9053 O O . TYR B 1 382 ? -2.895 12 46.094 1 51.09 382 TYR B O 1
ATOM 9061 N N . MET B 1 383 ? -4.895 12.797 45.562 1 55.97 383 MET B N 1
ATOM 9062 C CA . MET B 1 383 ? -4.312 13.805 44.688 1 55.97 383 MET B CA 1
ATOM 9063 C C . MET B 1 383 ? -3.316 13.164 43.719 1 55.97 383 MET B C 1
ATOM 9065 O O . MET B 1 383 ? -2.215 13.688 43.531 1 55.97 383 MET B O 1
ATOM 9069 N N . ARG B 1 384 ? -3.65 12.016 43.281 1 65.69 384 ARG B N 1
ATOM 9070 C CA . ARG B 1 384 ? -2.807 11.156 42.469 1 65.69 384 ARG B CA 1
ATOM 9071 C C . ARG B 1 384 ? -2.898 11.531 41 1 65.69 384 ARG B C 1
ATOM 9073 O O . ARG B 1 384 ? -3.994 11.625 40.438 1 65.69 384 ARG B O 1
ATOM 9080 N N . LEU B 1 385 ? -1.712 12.086 40.625 1 74.94 385 LEU B N 1
ATOM 9081 C CA . LEU B 1 385 ? -1.614 12.469 39.219 1 74.94 385 LEU B CA 1
ATOM 9082 C C . LEU B 1 385 ? -1.258 11.266 38.344 1 74.94 385 LEU B C 1
ATOM 9084 O O . LEU B 1 385 ? -0.395 10.461 38.719 1 74.94 385 LEU B O 1
ATOM 9088 N N . SER B 1 386 ? -2.15 11.078 37.344 1 81.25 386 SER B N 1
ATOM 9089 C CA . SER B 1 386 ? -1.843 10.047 36.375 1 81.25 386 SER B CA 1
ATOM 9090 C C . SER B 1 386 ? -1.771 10.625 34.969 1 81.25 386 SER B C 1
ATOM 9092 O O . SER B 1 386 ? -2.568 11.492 34.594 1 81.25 386 SER B O 1
ATOM 9094 N N . LEU B 1 387 ? -0.733 10.172 34.312 1 85.19 387 LEU B N 1
ATOM 9095 C CA . LEU B 1 387 ? -0.6 10.555 32.906 1 85.19 387 LEU B CA 1
ATOM 9096 C C . LEU B 1 387 ? -1.265 9.523 31.984 1 85.19 387 LEU B C 1
ATOM 9098 O O . LEU B 1 387 ? -1.033 8.32 32.125 1 85.19 387 LEU B O 1
ATOM 9102 N N . ARG B 1 388 ? -2.109 10.086 31.109 1 88.56 388 ARG B N 1
ATOM 9103 C CA . ARG B 1 388 ? -2.824 9.219 30.172 1 88.56 388 ARG B CA 1
ATOM 9104 C C . ARG B 1 388 ? -2.541 9.617 28.734 1 88.56 388 ARG B C 1
ATOM 9106 O O . ARG B 1 388 ? -2.154 10.758 28.469 1 88.56 388 ARG B O 1
ATOM 9113 N N . LYS B 1 389 ? -2.635 8.68 27.906 1 91.38 389 LYS B N 1
ATOM 9114 C CA . LYS B 1 389 ? -2.471 8.891 26.469 1 91.38 389 LYS B CA 1
ATOM 9115 C C . LYS B 1 389 ? -3.701 8.422 25.703 1 91.38 389 LYS B C 1
ATOM 9117 O O . LYS B 1 389 ? -4.293 7.391 26.031 1 91.38 389 LYS B O 1
ATOM 9122 N N . ARG B 1 390 ? -4.035 9.258 24.781 1 93.69 390 ARG B N 1
ATOM 9123 C CA . ARG B 1 390 ? -5.156 8.875 23.938 1 93.69 390 ARG B CA 1
ATOM 9124 C C . ARG B 1 390 ? -4.871 7.562 23.219 1 93.69 390 ARG B C 1
ATOM 9126 O O . ARG B 1 390 ? -3.721 7.273 22.875 1 93.69 390 ARG B O 1
ATOM 9133 N N . ALA B 1 391 ? -5.961 6.75 22.922 1 91.5 391 ALA B N 1
ATOM 9134 C CA . ALA B 1 391 ? -5.91 5.473 22.219 1 91.5 391 ALA B CA 1
ATOM 9135 C C . ALA B 1 391 ? -5.195 4.41 23.047 1 91.5 391 ALA B C 1
ATOM 9137 O O . ALA B 1 391 ? -4.484 4.738 24 1 91.5 391 ALA B O 1
ATOM 9138 N N . PHE B 1 392 ? -5.336 3.205 22.844 1 88.88 392 PHE B N 1
ATOM 9139 C CA . PHE B 1 392 ? -4.723 2.09 23.547 1 88.88 392 PHE B CA 1
ATOM 9140 C C . PHE B 1 392 ? -3.229 2.018 23.25 1 88.88 392 PHE B C 1
ATOM 9142 O O . PHE B 1 392 ? -2.41 1.947 24.172 1 88.88 392 PHE B O 1
ATOM 9149 N N . SER B 1 393 ? -2.824 2.137 22.016 1 90.38 393 SER B N 1
ATOM 9150 C CA . SER B 1 393 ? -1.404 1.999 21.703 1 90.38 393 SER B CA 1
ATOM 9151 C C . SER B 1 393 ? -1.039 2.75 20.422 1 90.38 393 SER B C 1
ATOM 9153 O O . SER B 1 393 ? -0.087 2.385 19.734 1 90.38 393 SER B O 1
ATOM 9155 N N . ASP B 1 394 ? -1.631 3.744 20.047 1 94.44 394 ASP B N 1
ATOM 9156 C CA . ASP B 1 394 ? -1.306 4.539 18.875 1 94.44 394 ASP B CA 1
ATOM 9157 C C . ASP B 1 394 ? -0.384 5.703 19.234 1 94.44 394 ASP B C 1
ATOM 9159 O O . ASP B 1 394 ? -0.804 6.652 19.891 1 94.44 394 ASP B O 1
ATOM 9163 N N . SER B 1 395 ? 0.805 5.723 18.766 1 92.75 395 SER B N 1
ATOM 9164 C CA . SER B 1 395 ? 1.804 6.707 19.172 1 92.75 395 SER B CA 1
ATOM 9165 C C . SER B 1 395 ? 1.656 8 18.375 1 92.75 395 SER B C 1
ATOM 9167 O O . SER B 1 395 ? 2.207 9.039 18.766 1 92.75 395 SER B O 1
ATOM 9169 N N . ASN B 1 396 ? 0.939 7.965 17.312 1 96.19 396 ASN B N 1
ATOM 9170 C CA . ASN B 1 396 ? 0.934 9.094 16.391 1 96.19 396 ASN B CA 1
ATOM 9171 C C . ASN B 1 396 ? -0.373 9.883 16.469 1 96.19 396 ASN B C 1
ATOM 9173 O O . ASN B 1 396 ? -0.459 11 15.969 1 96.19 396 ASN B O 1
ATOM 9177 N N . LEU B 1 397 ? -1.41 9.344 17.109 1 97.81 397 LEU B N 1
ATOM 9178 C CA . LEU B 1 397 ? -2.777 9.844 16.984 1 97.81 397 LEU B CA 1
ATOM 9179 C C . LEU B 1 397 ? -2.992 11.055 17.906 1 97.81 397 LEU B C 1
ATOM 9181 O O . LEU B 1 397 ? -2.721 10.984 19.109 1 97.81 397 LEU B O 1
ATOM 9185 N N . PHE B 1 398 ? -3.441 12.102 17.312 1 98.19 398 PHE B N 1
ATOM 9186 C CA . PHE B 1 398 ? -3.963 13.258 18.047 1 98.19 398 PHE B CA 1
ATOM 9187 C C . PHE B 1 398 ? -5.48 13.336 17.922 1 98.19 398 PHE B C 1
ATOM 9189 O O . PHE B 1 398 ? -6.039 13.047 16.859 1 98.19 398 PHE B O 1
ATOM 9196 N N . MET B 1 399 ? -6.137 13.711 19 1 98 399 MET B N 1
ATOM 9197 C CA . MET B 1 399 ? -7.594 13.766 19 1 98 399 MET B CA 1
ATOM 9198 C C . MET B 1 399 ? -8.086 15.109 19.531 1 98 399 MET B C 1
ATOM 9200 O O . MET B 1 399 ? -7.402 15.742 20.344 1 98 399 MET B O 1
ATOM 9204 N N . SER B 1 400 ? -9.227 15.539 19.094 1 98.44 400 SER B N 1
ATOM 9205 C CA . SER B 1 400 ? -9.914 16.734 19.594 1 98.44 400 SER B CA 1
ATOM 9206 C C . SER B 1 400 ? -11.422 16.5 19.688 1 98.44 400 SER B C 1
ATOM 9208 O O . SER B 1 400 ? -12.023 15.938 18.766 1 98.44 400 SER B O 1
ATOM 9210 N N . MET B 1 401 ? -11.961 16.875 20.766 1 98 401 MET B N 1
ATOM 9211 C CA . MET B 1 401 ? -13.414 16.844 20.938 1 98 401 MET B CA 1
ATOM 9212 C C . MET B 1 401 ? -14.07 17.984 20.141 1 98 401 MET B C 1
ATOM 9214 O O . MET B 1 401 ? -13.453 19.016 19.922 1 98 401 MET B O 1
ATOM 9218 N N . THR B 1 402 ? -15.289 17.781 19.734 1 98.38 402 THR B N 1
ATOM 9219 C CA . THR B 1 402 ? -15.977 18.828 18.969 1 98.38 402 THR B CA 1
ATOM 9220 C C . THR B 1 402 ? -17.438 18.906 19.375 1 98.38 402 THR B C 1
ATOM 9222 O O . THR B 1 402 ? -18.047 17.906 19.781 1 98.38 402 THR B O 1
ATOM 9225 N N . SER B 1 403 ? -18 20.047 19.297 1 97.38 403 SER B N 1
ATOM 9226 C CA . SER B 1 403 ? -19.422 20.266 19.562 1 97.38 403 SER B CA 1
ATOM 9227 C C . SER B 1 403 ? -20.234 20.25 18.266 1 97.38 403 SER B C 1
ATOM 9229 O O . SER B 1 403 ? -21.453 20.453 18.281 1 97.38 403 SER B O 1
ATOM 9231 N N . GLN B 1 404 ? -19.594 20.078 17.125 1 97.5 404 GLN B N 1
ATOM 9232 C CA . GLN B 1 404 ? -20.25 20.141 15.82 1 97.5 404 GLN B CA 1
ATOM 9233 C C . GLN B 1 404 ? -21.297 19.031 15.688 1 97.5 404 GLN B C 1
ATOM 9235 O O . GLN B 1 404 ? -20.953 17.844 15.727 1 97.5 404 GLN B O 1
ATOM 9240 N N . PRO B 1 405 ? -22.531 19.406 15.398 1 95.88 405 PRO B N 1
ATOM 9241 C CA . PRO B 1 405 ? -23.578 18.391 15.336 1 95.88 405 PRO B CA 1
ATOM 9242 C C . PRO B 1 405 ? -23.469 17.5 14.094 1 95.88 405 PRO B C 1
ATOM 9244 O O . PRO B 1 405 ? -24.109 16.438 14.039 1 95.88 405 PRO B O 1
ATOM 9247 N N . GLN B 1 406 ? -22.75 17.953 13.078 1 95.94 406 GLN B N 1
ATOM 9248 C CA . GLN B 1 406 ? -22.562 17.172 11.859 1 95.94 406 GLN B CA 1
ATOM 9249 C C . GLN B 1 406 ? -21.734 15.922 12.125 1 95.94 406 GLN B C 1
ATOM 9251 O O . GLN B 1 406 ? -21.812 14.938 11.383 1 95.94 406 GLN B O 1
ATOM 9256 N N . VAL B 1 407 ? -20.922 15.984 13.219 1 97.56 407 VAL B N 1
ATOM 9257 C CA . VAL B 1 407 ? -20.016 14.891 13.531 1 97.56 407 VAL B CA 1
ATOM 9258 C C . VAL B 1 407 ? -20.75 13.82 14.328 1 97.56 407 VAL B C 1
ATOM 9260 O O . VAL B 1 407 ? -21.469 14.125 15.289 1 97.56 407 VAL B O 1
ATOM 9263 N N . GLY B 1 408 ? -20.609 12.562 13.852 1 94.62 408 GLY B N 1
ATOM 9264 C CA . GLY B 1 408 ? -21.203 11.453 14.578 1 94.62 408 GLY B CA 1
ATOM 9265 C C . GLY B 1 408 ? -20.484 11.133 15.875 1 94.62 408 GLY B C 1
ATOM 9266 O O . GLY B 1 408 ? -19.266 10.938 15.883 1 94.62 408 GLY B O 1
ATOM 9267 N N . GLY B 1 409 ? -21.219 11.172 16.969 1 91.12 409 GLY B N 1
ATOM 9268 C CA . GLY B 1 409 ? -20.641 10.891 18.281 1 91.12 409 GLY B CA 1
ATOM 9269 C C . GLY B 1 409 ? -21.047 9.539 18.828 1 91.12 409 GLY B C 1
ATOM 9270 O O . GLY B 1 409 ? -21.766 8.781 18.172 1 91.12 409 GLY B O 1
ATOM 9271 N N . LYS B 1 410 ? -20.375 9.148 19.922 1 91.94 410 LYS B N 1
ATOM 9272 C CA . LYS B 1 410 ? -20.75 7.969 20.688 1 91.94 410 LYS B CA 1
ATOM 9273 C C . LYS B 1 410 ? -21.328 8.359 22.047 1 91.94 410 LYS B C 1
ATOM 9275 O O . LYS B 1 410 ? -20.875 9.336 22.656 1 91.94 410 LYS B O 1
ATOM 9280 N N . SER B 1 411 ? -22.297 7.586 22.438 1 88.38 411 SER B N 1
ATOM 9281 C CA . SER B 1 411 ? -22.922 7.824 23.734 1 88.38 411 SER B CA 1
ATOM 9282 C C . SER B 1 411 ? -22.641 6.684 24.703 1 88.38 411 SER B C 1
ATOM 9284 O O . SER B 1 411 ? -22.469 5.535 24.297 1 88.38 411 SER B O 1
ATOM 9286 N N . LEU B 1 412 ? -22.578 7.051 25.953 1 90.06 412 LEU B N 1
ATOM 9287 C CA . LEU B 1 412 ? -22.359 6.094 27.031 1 90.06 412 LEU B CA 1
ATOM 9288 C C . LEU B 1 412 ? -23.172 6.465 28.266 1 90.06 412 LEU B C 1
ATOM 9290 O O . LEU B 1 412 ? -23.141 7.613 28.719 1 90.06 412 LEU B O 1
ATOM 9294 N N . ASN B 1 413 ? -23.969 5.508 28.656 1 88.56 413 ASN B N 1
ATOM 9295 C CA . ASN B 1 413 ? -24.547 5.594 30 1 88.56 413 ASN B CA 1
ATOM 9296 C C . ASN B 1 413 ? -23.656 4.926 31.031 1 88.56 413 ASN B C 1
ATOM 9298 O O . ASN B 1 413 ? -23.641 3.701 31.156 1 88.56 413 ASN B O 1
ATOM 9302 N N . TYR B 1 414 ? -23.031 5.82 31.812 1 91.12 414 TYR B N 1
ATOM 9303 C CA . TYR B 1 414 ? -21.984 5.305 32.688 1 91.12 414 TYR B CA 1
ATOM 9304 C C . TYR B 1 414 ? -22.469 5.293 34.156 1 91.12 414 TYR B C 1
ATOM 9306 O O . TYR B 1 414 ? -22.891 6.324 34.656 1 91.12 414 TYR B O 1
ATOM 9314 N N . CYS B 1 415 ? -22.422 4.117 34.781 1 89.19 415 CYS B N 1
ATOM 9315 C CA . CYS B 1 415 ? -22.547 3.895 36.219 1 89.19 415 CYS B CA 1
ATOM 9316 C C . CYS B 1 415 ? -21.547 2.848 36.688 1 89.19 415 CYS B C 1
ATOM 9318 O O . CYS B 1 415 ? -21.453 1.76 36.125 1 89.19 415 CYS B O 1
ATOM 9320 N N . SER B 1 416 ? -20.688 3.367 37.625 1 82.5 416 SER B N 1
ATOM 9321 C CA . SER B 1 416 ? -19.797 2.373 38.188 1 82.5 416 SER B CA 1
ATOM 9322 C C . SER B 1 416 ? -20.562 1.178 38.719 1 82.5 416 SER B C 1
ATOM 9324 O O . SER B 1 416 ? -21.781 1.248 38.906 1 82.5 416 SER B O 1
ATOM 9326 N N . LYS B 1 417 ? -19.781 0.153 38.781 1 82.12 417 LYS B N 1
ATOM 9327 C CA . LYS B 1 417 ? -20.422 -1.029 39.344 1 82.12 417 LYS B CA 1
ATOM 9328 C C . LYS B 1 417 ? -21.047 -0.721 40.719 1 82.12 417 LYS B C 1
ATOM 9330 O O . LYS B 1 417 ? -22.172 -1.132 41 1 82.12 417 LYS B O 1
ATOM 9335 N N . GLU B 1 418 ? -20.25 0.066 41.469 1 79.94 418 GLU B N 1
ATOM 9336 C CA . GLU B 1 418 ? -20.719 0.435 42.781 1 79.94 418 GLU B CA 1
ATOM 9337 C C . GLU B 1 418 ? -21.969 1.299 42.719 1 79.94 418 GLU B C 1
ATOM 9339 O O . GLU B 1 418 ? -22.922 1.083 43.469 1 79.94 418 GLU B O 1
ATOM 9344 N N . GLU B 1 419 ? -21.984 2.143 41.812 1 82.25 419 GLU B N 1
ATOM 9345 C CA . GLU B 1 419 ? -23.125 3.033 41.656 1 82.25 419 GLU B CA 1
ATOM 9346 C C . GLU B 1 419 ? -24.359 2.27 41.156 1 82.25 419 GLU B C 1
ATOM 9348 O O . GLU B 1 419 ? -25.484 2.541 41.594 1 82.25 419 GLU B O 1
ATOM 9353 N N . SER B 1 420 ? -24.109 1.43 40.281 1 81.56 420 SER B N 1
ATOM 9354 C CA . SER B 1 420 ? -25.203 0.63 39.75 1 81.56 420 SER B CA 1
ATOM 9355 C C . SER B 1 420 ? -25.859 -0.219 40.812 1 81.56 420 SER B C 1
ATOM 9357 O O . SER B 1 420 ? -27.078 -0.367 40.844 1 81.56 420 SER B O 1
ATOM 9359 N N . LEU B 1 421 ? -25 -0.741 41.688 1 83.88 421 LEU B N 1
ATOM 9360 C CA . LEU B 1 421 ? -25.5 -1.574 42.781 1 83.88 421 LEU B CA 1
ATOM 9361 C C . LEU B 1 421 ? -26.312 -0.747 43.75 1 83.88 421 LEU B C 1
ATOM 9363 O O . LEU B 1 421 ? -27.234 -1.265 44.406 1 83.88 421 LEU B O 1
ATOM 9367 N N . GLN B 1 422 ? -25.969 0.519 43.844 1 87.62 422 GLN B N 1
ATOM 9368 C CA . GLN B 1 422 ? -26.672 1.419 44.781 1 87.62 422 GLN B CA 1
ATOM 9369 C C . GLN B 1 422 ? -27.844 2.102 44.062 1 87.62 422 GLN B C 1
ATOM 9371 O O . GLN B 1 422 ? -28.484 2.98 44.656 1 87.62 422 GLN B O 1
ATOM 9376 N N . ASN B 1 423 ? -28.141 1.699 42.875 1 84.38 423 ASN B N 1
ATOM 9377 C CA . ASN B 1 423 ? -29.219 2.23 42.062 1 84.38 423 ASN B CA 1
ATOM 9378 C C . ASN B 1 423 ? -29.094 3.738 41.875 1 84.38 423 ASN B C 1
ATOM 9380 O O . ASN B 1 423 ? -30.094 4.465 41.969 1 84.38 423 ASN B O 1
ATOM 9384 N N . LYS B 1 424 ? -27.844 4.117 41.844 1 85.69 424 LYS B N 1
ATOM 9385 C CA . LYS B 1 424 ? -27.609 5.516 41.5 1 85.69 424 LYS B CA 1
ATOM 9386 C C . LYS B 1 424 ? -27.797 5.754 40 1 85.69 424 LYS B C 1
ATOM 9388 O O . LYS B 1 424 ? -27.578 4.852 39.188 1 85.69 424 LYS B O 1
ATOM 9393 N N . PRO B 1 425 ? -28.312 6.98 39.75 1 88.19 425 PRO B N 1
ATOM 9394 C CA . PRO B 1 425 ? -28.516 7.27 38.312 1 88.19 425 PRO B CA 1
ATOM 9395 C C . PRO B 1 425 ? -27.203 7.301 37.531 1 88.19 425 PRO B C 1
ATOM 9397 O O . PRO B 1 425 ? -26.203 7.848 38.031 1 88.19 425 PRO B O 1
ATOM 9400 N N . CYS B 1 426 ? -27.234 6.656 36.469 1 90.69 426 CYS B N 1
ATOM 9401 C CA . CYS B 1 426 ? -26.062 6.668 35.562 1 90.69 426 CYS B CA 1
ATOM 9402 C C . CYS B 1 426 ? -25.875 8.039 34.938 1 90.69 426 CYS B C 1
ATOM 9404 O O . CYS B 1 426 ? -26.844 8.781 34.75 1 90.69 426 CYS B O 1
ATOM 9406 N N . LYS B 1 427 ? -24.719 8.359 34.688 1 90.69 427 LYS B N 1
ATOM 9407 C CA . LYS B 1 427 ? -24.406 9.602 33.969 1 90.69 427 LYS B CA 1
ATOM 9408 C C . LYS B 1 427 ? -24.297 9.367 32.469 1 90.69 427 LYS B C 1
ATOM 9410 O O . LYS B 1 427 ? -23.688 8.406 32.031 1 90.69 427 LYS B O 1
ATOM 9415 N N . TYR B 1 428 ? -24.969 10.273 31.719 1 91.56 428 TYR B N 1
ATOM 9416 C CA . TYR B 1 428 ? -25 10.156 30.266 1 91.56 428 TYR B CA 1
ATOM 9417 C C . TYR B 1 428 ? -23.906 11.008 29.641 1 91.56 428 TYR B C 1
ATOM 9419 O O . TYR B 1 428 ? -23.766 12.195 29.953 1 91.56 428 TYR B O 1
ATOM 9427 N N . TYR B 1 429 ? -23.078 10.383 28.828 1 91.88 429 TYR B N 1
ATOM 9428 C CA . TYR B 1 429 ? -22.047 11.07 28.062 1 91.88 429 TYR B CA 1
ATOM 9429 C C . TYR B 1 429 ? -22.328 10.953 26.562 1 91.88 429 TYR B C 1
ATOM 9431 O O . TYR B 1 429 ? -22.75 9.898 26.078 1 91.88 429 TYR B O 1
ATOM 9439 N N . ASN B 1 430 ? -22.188 12.023 25.812 1 91.31 430 ASN B N 1
ATOM 9440 C CA . ASN B 1 430 ? -22.156 12.055 24.359 1 91.31 430 ASN B CA 1
ATOM 9441 C C . ASN B 1 430 ? -20.984 12.867 23.844 1 91.31 430 ASN B C 1
ATOM 9443 O O . ASN B 1 430 ? -20.953 14.094 24 1 91.31 430 ASN B O 1
ATOM 9447 N N . GLN B 1 431 ? -20.062 12.219 23.281 1 96.06 431 GLN B N 1
ATOM 9448 C CA . GLN B 1 431 ? -18.859 12.906 22.828 1 96.06 431 GLN B CA 1
ATOM 9449 C C . GLN B 1 431 ? -18.594 12.648 21.359 1 96.06 431 GLN B C 1
ATOM 9451 O O . GLN B 1 431 ? -18.906 11.57 20.844 1 96.06 431 GLN B O 1
ATOM 9456 N N . ARG B 1 432 ? -18.125 13.672 20.719 1 97.25 432 ARG B N 1
ATOM 9457 C CA . ARG B 1 432 ? -17.719 13.656 19.312 1 97.25 432 ARG B CA 1
ATOM 9458 C C . ARG B 1 432 ? -16.25 14.008 19.172 1 97.25 432 ARG B C 1
ATOM 9460 O O . ARG B 1 432 ? -15.734 14.852 19.906 1 97.25 432 ARG B O 1
ATOM 9467 N N . TRP B 1 433 ? -15.641 13.336 18.219 1 97.81 433 TRP B N 1
ATOM 9468 C CA . TRP B 1 433 ? -14.195 13.508 18.125 1 97.81 433 TRP B CA 1
ATOM 9469 C C . TRP B 1 433 ? -13.742 13.648 16.672 1 97.81 433 TRP B C 1
ATOM 9471 O O . TRP B 1 433 ? -14.391 13.117 15.766 1 97.81 433 TRP B O 1
ATOM 9481 N N . SER B 1 434 ? -12.727 14.383 16.453 1 98.25 434 SER B N 1
ATOM 9482 C CA . SER B 1 434 ? -11.914 14.344 15.234 1 98.25 434 SER B CA 1
ATOM 9483 C C . SER B 1 434 ? -10.508 13.836 15.523 1 98.25 434 SER B C 1
ATOM 9485 O O . SER B 1 434 ? -10.055 13.867 16.672 1 98.25 434 SER B O 1
ATOM 9487 N N . TYR B 1 435 ? -9.891 13.289 14.547 1 98.62 435 TYR B N 1
ATOM 9488 C CA . TYR B 1 435 ? -8.578 12.656 14.633 1 98.62 435 TYR B CA 1
ATOM 9489 C C . TYR B 1 435 ? -7.59 13.32 13.688 1 98.62 435 TYR B C 1
ATOM 9491 O O . TYR B 1 435 ? -7.961 13.75 12.594 1 98.62 435 TYR B O 1
ATOM 9499 N N . ALA B 1 436 ? -6.305 13.367 14.102 1 98.75 436 ALA B N 1
ATOM 9500 C CA . ALA B 1 436 ? -5.344 14.031 13.227 1 98.75 436 ALA B CA 1
ATOM 9501 C C . ALA B 1 436 ? -3.943 13.453 13.398 1 98.75 436 ALA B C 1
ATOM 9503 O O . ALA B 1 436 ? -3.639 12.859 14.438 1 98.75 436 ALA B O 1
ATOM 9504 N N . VAL B 1 437 ? -3.119 13.609 12.391 1 98.69 437 VAL B N 1
ATOM 9505 C CA . VAL B 1 437 ? -1.675 13.406 12.43 1 98.69 437 VAL B CA 1
ATOM 9506 C C . VAL B 1 437 ? -0.968 14.578 11.758 1 98.69 437 VAL B C 1
ATOM 9508 O O . VAL B 1 437 ? -1.515 15.203 10.844 1 98.69 437 VAL B O 1
ATOM 9511 N N . PRO B 1 438 ? 0.244 14.922 12.312 1 98.5 438 PRO B N 1
ATOM 9512 C CA . PRO B 1 438 ? 0.996 15.945 11.578 1 98.5 438 PRO B CA 1
ATOM 9513 C C . PRO B 1 438 ? 1.335 15.516 10.148 1 98.5 438 PRO B C 1
ATOM 9515 O O . PRO B 1 438 ? 1.607 14.336 9.906 1 98.5 438 PRO B O 1
ATOM 9518 N N . PHE B 1 439 ? 1.362 16.469 9.203 1 98.44 439 PHE B N 1
ATOM 9519 C CA . PHE B 1 439 ? 1.568 16.125 7.801 1 98.44 439 PHE B CA 1
ATOM 9520 C C . PHE B 1 439 ? 2.891 16.688 7.293 1 98.44 439 PHE B C 1
ATOM 9522 O O . PHE B 1 439 ? 3.766 15.93 6.859 1 98.44 439 PHE B O 1
ATOM 9529 N N . GLU B 1 440 ? 3.061 18.016 7.336 1 98.44 440 GLU B N 1
ATOM 9530 C CA . GLU B 1 440 ? 4.312 18.625 6.898 1 98.44 440 GLU B CA 1
ATOM 9531 C C . GLU B 1 440 ? 4.5 20 7.512 1 98.44 440 GLU B C 1
ATOM 9533 O O . GLU B 1 440 ? 3.543 20.594 8.016 1 98.44 440 GLU B O 1
ATOM 9538 N N . ILE B 1 441 ? 5.711 20.438 7.547 1 98.5 441 ILE B N 1
ATOM 9539 C CA . ILE B 1 441 ? 6.066 21.797 7.883 1 98.5 441 ILE B CA 1
ATOM 9540 C C . ILE B 1 441 ? 6.484 22.547 6.617 1 98.5 441 ILE B C 1
ATOM 9542 O O . ILE B 1 441 ? 7.32 22.078 5.852 1 98.5 441 ILE B O 1
ATOM 9546 N N . ILE B 1 442 ? 5.898 23.641 6.383 1 98.56 442 ILE B N 1
ATOM 9547 C CA . ILE B 1 442 ? 6.238 24.516 5.266 1 98.56 442 ILE B CA 1
ATOM 9548 C C . ILE B 1 442 ? 6.793 25.844 5.793 1 98.56 442 ILE B C 1
ATOM 9550 O O . ILE B 1 442 ? 6.168 26.484 6.633 1 98.56 442 ILE B O 1
ATOM 9554 N N . TYR B 1 443 ? 7.941 26.234 5.344 1 98.31 443 TYR B N 1
ATOM 9555 C CA . TYR B 1 443 ? 8.484 27.531 5.719 1 98.31 443 TYR B CA 1
ATOM 9556 C C . TYR B 1 443 ? 8.078 28.609 4.715 1 98.31 443 TYR B C 1
ATOM 9558 O O . TYR B 1 443 ? 8.703 28.75 3.662 1 98.31 443 TYR B O 1
ATOM 9566 N N . LEU B 1 444 ? 7.055 29.359 5.098 1 98.31 444 LEU B N 1
ATOM 9567 C CA . LEU B 1 444 ? 6.668 30.5 4.273 1 98.31 444 LEU B CA 1
ATOM 9568 C C . LEU B 1 444 ? 7.75 31.578 4.289 1 98.31 444 LEU B C 1
ATOM 9570 O O . LEU B 1 444 ? 8.453 31.75 5.289 1 98.31 444 LEU B O 1
ATOM 9574 N N . ASN B 1 445 ? 7.902 32.25 3.225 1 97.5 445 ASN B N 1
ATOM 9575 C CA . ASN B 1 445 ? 8.945 33.25 3.074 1 97.5 445 ASN B CA 1
ATOM 9576 C C . ASN B 1 445 ? 8.43 34.5 2.34 1 97.5 445 ASN B C 1
ATOM 9578 O O . ASN B 1 445 ? 7.316 34.5 1.823 1 97.5 445 ASN B O 1
ATOM 9582 N N . PRO B 1 446 ? 9.195 35.531 2.23 1 97.5 446 PRO B N 1
ATOM 9583 C CA . PRO B 1 446 ? 8.695 36.812 1.743 1 97.5 446 PRO B CA 1
ATOM 9584 C C . PRO B 1 446 ? 8.438 36.812 0.237 1 97.5 446 PRO B C 1
ATOM 9586 O O . PRO B 1 446 ? 7.852 37.781 -0.293 1 97.5 446 PRO B O 1
ATOM 9589 N N . LEU B 1 447 ? 8.828 35.781 -0.48 1 97.31 447 LEU B N 1
ATOM 9590 C CA . LEU B 1 447 ? 8.742 35.812 -1.937 1 97.31 447 LEU B CA 1
ATOM 9591 C C . LEU B 1 447 ? 7.293 35.938 -2.395 1 97.31 447 LEU B C 1
ATOM 9593 O O . LEU B 1 447 ? 7.023 36.531 -3.441 1 97.31 447 LEU B O 1
ATOM 9597 N N . SER B 1 448 ? 6.379 35.469 -1.652 1 96.12 448 SER B N 1
ATOM 9598 C CA . SER B 1 448 ? 4.973 35.469 -2.053 1 96.12 448 SER B CA 1
ATOM 9599 C C . SER B 1 448 ? 4.398 36.906 -2.014 1 96.12 448 SER B C 1
ATOM 9601 O O . SER B 1 448 ? 3.414 37.188 -2.693 1 96.12 448 SER B O 1
ATOM 9603 N N . ASN B 1 449 ? 5.02 37.781 -1.264 1 97 449 ASN B N 1
ATOM 9604 C CA . ASN B 1 449 ? 4.555 39.156 -1.166 1 97 449 ASN B CA 1
ATOM 9605 C C . ASN B 1 449 ? 5.539 40.125 -1.811 1 97 449 ASN B C 1
ATOM 9607 O O . ASN B 1 449 ? 5.273 41.312 -1.887 1 97 449 ASN B O 1
ATOM 9611 N N . TRP B 1 450 ? 6.676 39.656 -2.236 1 97.88 450 TRP B N 1
ATOM 9612 C CA . TRP B 1 450 ? 7.707 40.5 -2.838 1 97.88 450 TRP B CA 1
ATOM 9613 C C . TRP B 1 450 ? 7.391 40.781 -4.301 1 97.88 450 TRP B C 1
ATOM 9615 O O . TRP B 1 450 ? 7.383 39.875 -5.133 1 97.88 450 TRP B O 1
ATOM 9625 N N . ASN B 1 451 ? 7.098 42 -4.598 1 96.5 451 ASN B N 1
ATOM 9626 C CA . ASN B 1 451 ? 6.711 42.438 -5.934 1 96.5 451 ASN B CA 1
ATOM 9627 C C . ASN B 1 451 ? 7.484 43.688 -6.352 1 96.5 451 ASN B C 1
ATOM 9629 O O . ASN B 1 451 ? 6.902 44.781 -6.508 1 96.5 451 ASN B O 1
ATOM 9633 N N . PRO B 1 452 ? 8.742 43.531 -6.648 1 95.88 452 PRO B N 1
ATOM 9634 C CA . PRO B 1 452 ? 9.57 44.688 -6.945 1 95.88 452 PRO B CA 1
ATOM 9635 C C . PRO B 1 452 ? 9.188 45.375 -8.258 1 95.88 452 PRO B C 1
ATOM 9637 O O . PRO B 1 452 ? 9.5 46.531 -8.461 1 95.88 452 PRO B O 1
ATOM 9640 N N . TYR B 1 453 ? 8.562 44.719 -9.148 1 95.56 453 TYR B N 1
ATOM 9641 C CA . TYR B 1 453 ? 8.203 45.25 -10.445 1 95.56 453 TYR B CA 1
ATOM 9642 C C . TYR B 1 453 ? 6.828 45.906 -10.398 1 95.56 453 TYR B C 1
ATOM 9644 O O . TYR B 1 453 ? 6.348 46.438 -11.406 1 95.56 453 TYR B O 1
ATOM 9652 N N . ASN B 1 454 ? 6.203 45.844 -9.273 1 94.62 454 ASN B N 1
ATOM 9653 C CA . ASN B 1 454 ? 4.859 46.406 -9.109 1 94.62 454 ASN B CA 1
ATOM 9654 C C . ASN B 1 454 ? 3.885 45.812 -10.125 1 94.62 454 ASN B C 1
ATOM 9656 O O . ASN B 1 454 ? 3.195 46.562 -10.828 1 94.62 454 ASN B O 1
ATOM 9660 N N . ILE B 1 455 ? 3.939 44.562 -10.219 1 97.19 455 ILE B N 1
ATOM 9661 C CA . ILE B 1 455 ? 3.037 43.844 -11.109 1 97.19 455 ILE B CA 1
ATOM 9662 C C . ILE B 1 455 ? 1.625 43.844 -10.523 1 97.19 455 ILE B C 1
ATOM 9664 O O . ILE B 1 455 ? 1.439 43.625 -9.328 1 97.19 455 ILE B O 1
ATOM 9668 N N . THR B 1 456 ? 0.6 44.062 -11.336 1 97.06 456 THR B N 1
ATOM 9669 C CA . THR B 1 456 ? -0.787 44.125 -10.891 1 97.06 456 THR B CA 1
ATOM 9670 C C . THR B 1 456 ? -1.326 42.719 -10.602 1 97.06 456 THR B C 1
ATOM 9672 O O . THR B 1 456 ? -1.251 41.844 -11.453 1 97.06 456 THR B O 1
ATOM 9675 N N . TYR B 1 457 ? -1.848 42.5 -9.406 1 96.94 457 TYR B N 1
ATOM 9676 C CA . TYR B 1 457 ? -2.568 41.281 -9.07 1 96.94 457 TYR B CA 1
ATOM 9677 C C . TYR B 1 457 ? -4.051 41.406 -9.398 1 96.94 457 TYR B C 1
ATOM 9679 O O . TYR B 1 457 ? -4.762 42.219 -8.789 1 96.94 457 TYR B O 1
ATOM 9687 N N . LYS B 1 458 ? -4.523 40.656 -10.25 1 96.5 458 LYS B N 1
ATOM 9688 C CA . LYS B 1 458 ? -5.871 40.781 -10.789 1 96.5 458 LYS B CA 1
ATOM 9689 C C . LYS B 1 458 ? -6.855 39.906 -10.055 1 96.5 458 LYS B C 1
ATOM 9691 O O . LYS B 1 458 ? -7.988 39.688 -10.508 1 96.5 458 LYS B O 1
ATOM 9696 N N . GLY B 1 459 ? -6.43 39.188 -9.047 1 95.62 459 GLY B N 1
ATOM 9697 C CA . GLY B 1 459 ? -7.359 38.469 -8.172 1 95.62 459 GLY B CA 1
ATOM 9698 C C . GLY B 1 459 ? -7.383 36.969 -8.398 1 95.62 459 GLY B C 1
ATOM 9699 O O . GLY B 1 459 ? -6.453 36.438 -8.984 1 95.62 459 GLY B O 1
ATOM 9700 N N . HIS B 1 460 ? -8.438 36.375 -7.812 1 94.69 460 HIS B N 1
ATOM 9701 C CA . HIS B 1 460 ? -8.617 34.906 -7.914 1 94.69 460 HIS B CA 1
ATOM 9702 C C . HIS B 1 460 ? -9.086 34.531 -9.312 1 94.69 460 HIS B C 1
ATOM 9704 O O . HIS B 1 460 ? -10.031 35.094 -9.844 1 94.69 460 HIS B O 1
ATOM 9710 N N . TYR B 1 461 ? -8.484 33.5 -9.82 1 91.56 461 TYR B N 1
ATOM 9711 C CA . TYR B 1 461 ? -8.625 33.156 -11.234 1 91.56 461 TYR B CA 1
ATOM 9712 C C . TYR B 1 461 ? -10.062 32.781 -11.57 1 91.56 461 TYR B C 1
ATOM 9714 O O . TYR B 1 461 ? -10.508 32.969 -12.703 1 91.56 461 TYR B O 1
ATOM 9722 N N . LYS B 1 462 ? -10.82 32.219 -10.594 1 87.75 462 LYS B N 1
ATOM 9723 C CA . LYS B 1 462 ? -12.195 31.797 -10.852 1 87.75 462 LYS B CA 1
ATOM 9724 C C . LYS B 1 462 ? -13.195 32.844 -10.398 1 87.75 462 LYS B C 1
ATOM 9726 O O . LYS B 1 462 ? -14.242 33.031 -11.023 1 87.75 462 LYS B O 1
ATOM 9731 N N . ASN B 1 463 ? -12.914 33.562 -9.375 1 89.31 463 ASN B N 1
ATOM 9732 C CA . ASN B 1 463 ? -13.914 34.375 -8.688 1 89.31 463 ASN B CA 1
ATOM 9733 C C . ASN B 1 463 ? -13.875 35.812 -9.148 1 89.31 463 ASN B C 1
ATOM 9735 O O . ASN B 1 463 ? -14.859 36.531 -9.023 1 89.31 463 ASN B O 1
ATOM 9739 N N . ASP B 1 464 ? -12.727 36.25 -9.617 1 93.5 464 ASP B N 1
ATOM 9740 C CA . ASP B 1 464 ? -12.578 37.656 -9.992 1 93.5 464 ASP B CA 1
ATOM 9741 C C . ASP B 1 464 ? -12.625 37.844 -11.508 1 93.5 464 ASP B C 1
ATOM 9743 O O . ASP B 1 464 ? -11.812 37.25 -12.234 1 93.5 464 ASP B O 1
ATOM 9747 N N . PRO B 1 465 ? -13.398 38.719 -12 1 92.69 465 PRO B N 1
ATOM 9748 C CA . PRO B 1 465 ? -13.555 38.875 -13.453 1 92.69 465 PRO B CA 1
ATOM 9749 C C . PRO B 1 465 ? -12.289 39.406 -14.125 1 92.69 465 PRO B C 1
ATOM 9751 O O . PRO B 1 465 ? -12.008 39.031 -15.273 1 92.69 465 PRO B O 1
ATOM 9754 N N . GLU B 1 466 ? -11.57 40.219 -13.469 1 93.31 466 GLU B N 1
ATOM 9755 C CA . GLU B 1 466 ? -10.375 40.812 -14.07 1 93.31 466 GLU B CA 1
ATOM 9756 C C . GLU B 1 466 ? -9.289 39.75 -14.281 1 93.31 466 GLU B C 1
ATOM 9758 O O . GLU B 1 466 ? -8.367 39.969 -15.07 1 93.31 466 GLU B O 1
ATOM 9763 N N . ALA B 1 467 ? -9.359 38.656 -13.578 1 93.94 467 ALA B N 1
ATOM 9764 C CA . ALA B 1 467 ? -8.32 37.625 -13.602 1 93.94 467 ALA B CA 1
ATOM 9765 C C . ALA B 1 467 ? -8.164 37.031 -15 1 93.94 467 ALA B C 1
ATOM 9767 O O . ALA B 1 467 ? -7.082 36.594 -15.367 1 93.94 467 ALA B O 1
ATOM 9768 N N . GLN B 1 468 ? -9.195 37.094 -15.805 1 91.19 468 GLN B N 1
ATOM 9769 C CA . GLN B 1 468 ? -9.164 36.469 -17.125 1 91.19 468 GLN B CA 1
ATOM 9770 C C . GLN B 1 468 ? -8.273 37.25 -18.078 1 91.19 468 GLN B C 1
ATOM 9772 O O . GLN B 1 468 ? -7.77 36.719 -19.062 1 91.19 468 GLN B O 1
ATOM 9777 N N . TYR B 1 469 ? -8.062 38.5 -17.797 1 92 469 TYR B N 1
ATOM 9778 C CA . TYR B 1 469 ? -7.297 39.375 -18.688 1 92 469 TYR B CA 1
ATOM 9779 C C . TYR B 1 469 ? -5.805 39.062 -18.594 1 92 469 TYR B C 1
ATOM 9781 O O . TYR B 1 469 ? -5.027 39.5 -19.453 1 92 469 TYR B O 1
ATOM 9789 N N . VAL B 1 470 ? -5.465 38.281 -17.641 1 94.31 470 VAL B N 1
ATOM 9790 C CA . VAL B 1 470 ? -4.059 37.938 -17.484 1 94.31 470 VAL B CA 1
ATOM 9791 C C . VAL B 1 470 ? -3.588 37.156 -18.703 1 94.31 470 VAL B C 1
ATOM 9793 O O . VAL B 1 470 ? -2.488 37.375 -19.219 1 94.31 470 VAL B O 1
ATOM 9796 N N . THR B 1 471 ? -4.391 36.219 -19.172 1 91.19 471 THR B N 1
ATOM 9797 C CA . THR B 1 471 ? -4.004 35.406 -20.312 1 91.19 471 THR B CA 1
ATOM 9798 C C . THR B 1 471 ? -4.684 35.906 -21.594 1 91.19 471 THR B C 1
ATOM 9800 O O . THR B 1 471 ? -4.312 35.5 -22.688 1 91.19 471 THR B O 1
ATOM 9803 N N . GLU B 1 472 ? -5.59 36.812 -21.469 1 89.75 472 GLU B N 1
ATOM 9804 C CA . GLU B 1 472 ? -6.375 37.312 -22.594 1 89.75 472 GLU B CA 1
ATOM 9805 C C . GLU B 1 472 ? -6.836 36.188 -23.5 1 89.75 472 GLU B C 1
ATOM 9807 O O . GLU B 1 472 ? -6.547 36.156 -24.688 1 89.75 472 GLU B O 1
ATOM 9812 N N . ASN B 1 473 ? -7.613 35.344 -22.891 1 78.38 473 ASN B N 1
ATOM 9813 C CA . ASN B 1 473 ? -8.195 34.188 -23.562 1 78.38 473 ASN B CA 1
ATOM 9814 C C . ASN B 1 473 ? -7.125 33.344 -24.234 1 78.38 473 ASN B C 1
ATOM 9816 O O . ASN B 1 473 ? -7.305 32.906 -25.391 1 78.38 473 ASN B O 1
ATOM 9820 N N . GLY B 1 474 ? -5.961 33.312 -23.641 1 78.81 474 GLY B N 1
ATOM 9821 C CA . GLY B 1 474 ? -4.926 32.406 -24.109 1 78.81 474 GLY B CA 1
ATOM 9822 C C . GLY B 1 474 ? -3.924 33.062 -25.031 1 78.81 474 GLY B C 1
ATOM 9823 O O . GLY B 1 474 ? -2.904 32.469 -25.375 1 78.81 474 GLY B O 1
ATOM 9824 N N . LYS B 1 475 ? -4.07 34.219 -25.453 1 80.38 475 LYS B N 1
ATOM 9825 C CA . LYS B 1 475 ? -3.154 34.938 -26.344 1 80.38 475 LYS B CA 1
ATOM 9826 C C . LYS B 1 475 ? -1.84 35.25 -25.625 1 80.38 475 LYS B C 1
ATOM 9828 O O . LYS B 1 475 ? -0.785 35.281 -26.266 1 80.38 475 LYS B O 1
ATOM 9833 N N . ARG B 1 476 ? -1.982 35.5 -24.359 1 87.44 476 ARG B N 1
ATOM 9834 C CA . ARG B 1 476 ? -0.815 35.781 -23.531 1 87.44 476 ARG B CA 1
ATOM 9835 C C . ARG B 1 476 ? -0.385 34.5 -22.781 1 87.44 476 ARG B C 1
ATOM 9837 O O . ARG B 1 476 ? -1.181 33.906 -22.062 1 87.44 476 ARG B O 1
ATOM 9844 N N . ASN B 1 477 ? 0.816 34.188 -23 1 80.06 477 ASN B N 1
ATOM 9845 C CA . ASN B 1 477 ? 1.285 32.906 -22.453 1 80.06 477 ASN B CA 1
ATOM 9846 C C . ASN B 1 477 ? 2.611 33.062 -21.719 1 80.06 477 ASN B C 1
ATOM 9848 O O . ASN B 1 477 ? 3.402 32.125 -21.641 1 80.06 477 ASN B O 1
ATOM 9852 N N . GLY B 1 478 ? 2.877 34.25 -21.281 1 85.75 478 GLY B N 1
ATOM 9853 C CA . GLY B 1 478 ? 4.094 34.5 -20.516 1 85.75 478 GLY B CA 1
ATOM 9854 C C . GLY B 1 478 ? 5.32 34.656 -21.391 1 85.75 478 GLY B C 1
ATOM 9855 O O . GLY B 1 478 ? 6.445 34.438 -20.938 1 85.75 478 GLY B O 1
ATOM 9856 N N . GLY B 1 479 ? 5.145 34.938 -22.609 1 81.31 479 GLY B N 1
ATOM 9857 C CA . GLY B 1 479 ? 6.219 35.125 -23.562 1 81.31 479 GLY B CA 1
ATOM 9858 C C . GLY B 1 479 ? 7.086 36.344 -23.281 1 81.31 479 GLY B C 1
ATOM 9859 O O . GLY B 1 479 ? 6.934 36.969 -22.25 1 81.31 479 GLY B O 1
ATOM 9860 N N . ASN B 1 480 ? 7.957 36.688 -24.234 1 81.94 480 ASN B N 1
ATOM 9861 C CA . ASN B 1 480 ? 9.008 37.688 -24 1 81.94 480 ASN B CA 1
ATOM 9862 C C . ASN B 1 480 ? 8.672 39.031 -24.641 1 81.94 480 ASN B C 1
ATOM 9864 O O . ASN B 1 480 ? 9.508 39.938 -24.672 1 81.94 480 ASN B O 1
ATOM 9868 N N . ASP B 1 481 ? 7.57 39.125 -25.172 1 87.94 481 ASP B N 1
ATOM 9869 C CA . ASP B 1 481 ? 7.219 40.406 -25.781 1 87.94 481 ASP B CA 1
ATOM 9870 C C . ASP B 1 481 ? 5.914 40.938 -25.203 1 87.94 481 ASP B C 1
ATOM 9872 O O . ASP B 1 481 ? 5.227 40.25 -24.453 1 87.94 481 ASP B O 1
ATOM 9876 N N . ILE B 1 482 ? 5.641 42.156 -25.578 1 91.62 482 ILE B N 1
ATOM 9877 C CA . ILE B 1 482 ? 4.547 42.906 -24.984 1 91.62 482 ILE B CA 1
ATOM 9878 C C . ILE B 1 482 ? 3.213 42.25 -25.344 1 91.62 482 ILE B C 1
ATOM 9880 O O . ILE B 1 482 ? 2.225 42.406 -24.625 1 91.62 482 ILE B O 1
ATOM 9884 N N . HIS B 1 483 ? 3.125 41.438 -26.406 1 91 483 HIS B N 1
ATOM 9885 C CA . HIS B 1 483 ? 1.867 40.875 -26.875 1 91 483 HIS B CA 1
ATOM 9886 C C . HIS B 1 483 ? 1.647 39.469 -26.281 1 91 483 HIS B C 1
ATOM 9888 O O . HIS B 1 483 ? 0.511 39 -26.203 1 91 483 HIS B O 1
ATOM 9894 N N . THR B 1 484 ? 2.713 38.875 -25.812 1 89.5 484 THR B N 1
ATOM 9895 C CA . THR B 1 484 ? 2.588 37.5 -25.391 1 89.5 484 THR B CA 1
ATOM 9896 C C . THR B 1 484 ? 2.824 37.375 -23.891 1 89.5 484 THR B C 1
ATOM 9898 O O . THR B 1 484 ? 2.461 36.344 -23.281 1 89.5 484 THR B O 1
ATOM 9901 N N . ALA B 1 485 ? 3.389 38.406 -23.328 1 92.69 485 ALA B N 1
ATOM 9902 C CA . ALA B 1 485 ? 3.584 38.406 -21.875 1 92.69 485 ALA B CA 1
ATOM 9903 C C . ALA B 1 485 ? 2.246 38.438 -21.141 1 92.69 485 ALA B C 1
ATOM 9905 O O . ALA B 1 485 ? 1.271 39 -21.641 1 92.69 485 ALA B O 1
ATOM 9906 N N . TYR B 1 486 ? 2.176 37.781 -19.984 1 93.88 486 TYR B N 1
ATOM 9907 C CA . TYR B 1 486 ? 0.959 37.875 -19.188 1 93.88 486 TYR B CA 1
ATOM 9908 C C . TYR B 1 486 ? 0.642 39.344 -18.844 1 93.88 486 TYR B C 1
ATOM 9910 O O . TYR B 1 486 ? 1.547 40.125 -18.594 1 93.88 486 TYR B O 1
ATOM 9918 N N . ASN B 1 487 ? -0.599 39.688 -18.844 1 95.94 487 ASN B N 1
ATOM 9919 C CA . ASN B 1 487 ? -1.043 41 -18.406 1 95.94 487 ASN B CA 1
ATOM 9920 C C . ASN B 1 487 ? -1.285 41.031 -16.906 1 95.94 487 ASN B C 1
ATOM 9922 O O . ASN B 1 487 ? -2.432 41 -16.453 1 95.94 487 ASN B O 1
ATOM 9926 N N . GLY B 1 488 ? -0.198 41.219 -16.188 1 96.88 488 GLY B N 1
ATOM 9927 C CA . GLY B 1 488 ? -0.282 41.094 -14.734 1 96.88 488 GLY B CA 1
ATOM 9928 C C . GLY B 1 488 ? -0.264 39.656 -14.242 1 96.88 488 GLY B C 1
ATOM 9929 O O . GLY B 1 488 ? 0.261 38.781 -14.922 1 96.88 488 GLY B O 1
ATOM 9930 N N . THR B 1 489 ? -0.679 39.438 -12.953 1 95.94 489 THR B N 1
ATOM 9931 C CA . THR B 1 489 ? -0.717 38.125 -12.344 1 95.94 489 THR B CA 1
ATOM 9932 C C . THR B 1 489 ? -2.072 37.844 -11.695 1 95.94 489 THR B C 1
ATOM 9934 O O . THR B 1 489 ? -2.914 38.75 -11.625 1 95.94 489 THR B O 1
ATOM 9937 N N . ASN B 1 490 ? -2.387 36.625 -11.414 1 95.81 490 ASN B N 1
ATOM 9938 C CA . ASN B 1 490 ? -3.557 36.219 -10.648 1 95.81 490 ASN B CA 1
ATOM 9939 C C . ASN B 1 490 ? -3.264 34.969 -9.805 1 95.81 490 ASN B C 1
ATOM 9941 O O . ASN B 1 490 ? -2.102 34.625 -9.617 1 95.81 490 ASN B O 1
ATOM 9945 N N . SER B 1 491 ? -4.297 34.375 -9.258 1 95.5 491 SER B N 1
ATOM 9946 C CA . SER B 1 491 ? -4.098 33.281 -8.289 1 95.5 491 SER B CA 1
ATOM 9947 C C . SER B 1 491 ? -3.627 32 -8.977 1 95.5 491 SER B C 1
ATOM 9949 O O . SER B 1 491 ? -3.092 31.109 -8.328 1 95.5 491 SER B O 1
ATOM 9951 N N . TRP B 1 492 ? -3.801 31.875 -10.258 1 93.12 492 TRP B N 1
ATOM 9952 C CA . TRP B 1 492 ? -3.363 30.719 -11.008 1 93.12 492 TRP B CA 1
ATOM 9953 C C . TRP B 1 492 ? -2.002 30.953 -11.648 1 93.12 492 TRP B C 1
ATOM 9955 O O . TRP B 1 492 ? -1.147 30.062 -11.664 1 93.12 492 TRP B O 1
ATOM 9965 N N . TYR B 1 493 ? -1.862 32.094 -12.203 1 92.25 493 TYR B N 1
ATOM 9966 C CA . TYR B 1 493 ? -0.605 32.531 -12.797 1 92.25 493 TYR B CA 1
ATOM 9967 C C . TYR B 1 493 ? 0.108 33.531 -11.891 1 92.25 493 TYR B C 1
ATOM 9969 O O . TYR B 1 493 ? 0.138 34.719 -12.18 1 92.25 493 TYR B O 1
ATOM 9977 N N . PHE B 1 494 ? 0.721 32.969 -10.898 1 95.06 494 PHE B N 1
ATOM 9978 C CA . PHE B 1 494 ? 1.288 33.781 -9.828 1 95.06 494 PHE B CA 1
ATOM 9979 C C . PHE B 1 494 ? 2.789 33.969 -10.023 1 95.06 494 PHE B C 1
ATOM 9981 O O . PHE B 1 494 ? 3.584 33.25 -9.406 1 95.06 494 PHE B O 1
ATOM 9988 N N . PHE B 1 495 ? 3.154 34.969 -10.852 1 93.25 495 PHE B N 1
ATOM 9989 C CA . PHE B 1 495 ? 4.535 35.25 -11.227 1 93.25 495 PHE B CA 1
ATOM 9990 C C . PHE B 1 495 ? 4.93 36.656 -10.836 1 93.25 495 PHE B C 1
ATOM 9992 O O . PHE B 1 495 ? 4.414 37.625 -11.391 1 93.25 495 PHE B O 1
ATOM 9999 N N . GLN B 1 496 ? 5.844 36.812 -9.93 1 94.5 496 GLN B N 1
ATOM 10000 C CA . GLN B 1 496 ? 6.23 38.156 -9.547 1 94.5 496 GLN B CA 1
ATOM 10001 C C . GLN B 1 496 ? 7.676 38.188 -9.055 1 94.5 496 GLN B C 1
ATOM 10003 O O . GLN B 1 496 ? 8.281 39.281 -9 1 94.5 496 GLN B O 1
ATOM 10008 N N . THR B 1 497 ? 8.281 37.062 -8.719 1 94.25 497 THR B N 1
ATOM 10009 C CA . THR B 1 497 ? 9.672 37.031 -8.273 1 94.25 497 THR B CA 1
ATOM 10010 C C . THR B 1 497 ? 10.617 37.312 -9.438 1 94.25 497 THR B C 1
ATOM 10012 O O . THR B 1 497 ? 10.57 36.625 -10.469 1 94.25 497 THR B O 1
ATOM 10015 N N . PRO B 1 498 ? 11.492 38.281 -9.242 1 93.62 498 PRO B N 1
ATOM 10016 C CA . PRO B 1 498 ? 12.438 38.562 -10.328 1 93.62 498 PRO B CA 1
ATOM 10017 C C . PRO B 1 498 ? 13.258 37.312 -10.711 1 93.62 498 PRO B C 1
ATOM 10019 O O . PRO B 1 498 ? 13.766 36.625 -9.836 1 93.62 498 PRO B O 1
ATOM 10022 N N . GLN B 1 499 ? 13.391 37.125 -11.961 1 89 499 GLN B N 1
ATOM 10023 C CA . GLN B 1 499 ? 14.195 36.031 -12.453 1 89 499 GLN B CA 1
ATOM 10024 C C . GLN B 1 499 ? 15.625 36.094 -11.93 1 89 499 GLN B C 1
ATOM 10026 O O . GLN B 1 499 ? 16.25 35.062 -11.656 1 89 499 GLN B O 1
ATOM 10031 N N . SER B 1 500 ? 16.156 37.281 -11.766 1 89.81 500 SER B N 1
ATOM 10032 C CA . SER B 1 500 ? 17.531 37.531 -11.352 1 89.81 500 SER B CA 1
ATOM 10033 C C . SER B 1 500 ? 17.766 37.062 -9.914 1 89.81 500 SER B C 1
ATOM 10035 O O . SER B 1 500 ? 18.922 36.938 -9.477 1 89.81 500 SER B O 1
ATOM 10037 N N . PHE B 1 501 ? 16.734 36.844 -9.203 1 93.25 501 PHE B N 1
ATOM 10038 C CA . PHE B 1 501 ? 16.875 36.375 -7.832 1 93.25 501 PHE B CA 1
ATOM 10039 C C . PHE B 1 501 ? 17.547 35 -7.812 1 93.25 501 PHE B C 1
ATOM 10041 O O . PHE B 1 501 ? 18.328 34.688 -6.914 1 93.25 501 PHE B O 1
ATOM 10048 N N . TYR B 1 502 ? 17.344 34.094 -8.656 1 89.38 502 TYR B N 1
ATOM 10049 C CA . TYR B 1 502 ? 17.859 32.75 -8.742 1 89.38 502 TYR B CA 1
ATOM 10050 C C . TYR B 1 502 ? 19.109 32.688 -9.617 1 89.38 502 TYR B C 1
ATOM 10052 O O . TYR B 1 502 ? 19.5 33.688 -10.211 1 89.38 502 TYR B O 1
ATOM 10060 N N . SER B 1 503 ? 20.062 31.281 -9.188 1 72.81 503 SER B N 1
ATOM 10061 C CA . SER B 1 503 ? 21.312 31.047 -9.891 1 72.81 503 SER B CA 1
ATOM 10062 C C . SER B 1 503 ? 21.062 30.422 -11.266 1 72.81 503 SER B C 1
ATOM 10064 O O . SER B 1 503 ? 20.125 29.641 -11.438 1 72.81 503 SER B O 1
ATOM 10066 N N . GLY B 1 504 ? 21.016 30.578 -12.281 1 54.47 504 GLY B N 1
ATOM 10067 C CA . GLY B 1 504 ? 20.938 29.891 -13.555 1 54.47 504 GLY B CA 1
ATOM 10068 C C . GLY B 1 504 ? 21.609 30.641 -14.695 1 54.47 504 GLY B C 1
ATOM 10069 O O . GLY B 1 504 ? 21.453 31.844 -14.82 1 54.47 504 GLY B O 1
ATOM 10070 N N . LYS B 1 505 ? 22.969 30.094 -14.797 1 43.56 505 LYS B N 1
ATOM 10071 C CA . LYS B 1 505 ? 23.766 30.484 -15.953 1 43.56 505 LYS B CA 1
ATOM 10072 C C . LYS B 1 505 ? 22.938 30.469 -17.234 1 43.56 505 LYS B C 1
ATOM 10074 O O . LYS B 1 505 ? 22.797 29.422 -17.875 1 43.56 505 LYS B O 1
ATOM 10079 N N . GLU B 1 506 ? 21.828 30.688 -17.297 1 35.28 506 GLU B N 1
ATOM 10080 C CA . GLU B 1 506 ? 21.375 30.656 -18.688 1 35.28 506 GLU B CA 1
ATOM 10081 C C . GLU B 1 506 ? 22.25 31.531 -19.578 1 35.28 506 GLU B C 1
ATOM 10083 O O . GLU B 1 506 ? 22.406 32.719 -19.328 1 35.28 506 GLU B O 1
ATOM 10088 N N . LYS B 1 507 ? 23.438 30.922 -20.047 1 35.16 507 LYS B N 1
ATOM 10089 C CA . LYS B 1 507 ? 24.234 31.641 -21.047 1 35.16 507 LYS B CA 1
ATOM 10090 C C . LYS B 1 507 ? 23.328 32.438 -21.984 1 35.16 507 LYS B C 1
ATOM 10092 O O . LYS B 1 507 ? 22.266 31.969 -22.375 1 35.16 507 LYS B O 1
ATOM 10097 N N . LYS B 1 508 ? 23.766 33.719 -22.312 1 33.06 508 LYS B N 1
ATOM 10098 C CA . LYS B 1 508 ? 23.359 34.875 -23.094 1 33.06 508 LYS B CA 1
ATOM 10099 C C . LYS B 1 508 ? 23.156 34.531 -24.562 1 33.06 508 LYS B C 1
ATOM 10101 O O . LYS B 1 508 ? 23.062 35.406 -25.422 1 33.06 508 LYS B O 1
ATOM 10106 N N . ARG B 1 509 ? 23.453 33.406 -25.203 1 31.81 509 ARG B N 1
ATOM 10107 C CA . ARG B 1 509 ? 23.578 33.906 -26.562 1 31.81 509 ARG B CA 1
ATOM 10108 C C . ARG B 1 509 ? 22.438 34.875 -26.906 1 31.81 509 ARG B C 1
ATOM 10110 O O . ARG B 1 509 ? 22.688 35.969 -27.391 1 31.81 509 ARG B O 1
ATOM 10117 N N . GLY B 1 510 ? 21.391 34.406 -27.906 1 29.8 510 GLY B N 1
ATOM 10118 C CA . GLY B 1 510 ? 20.422 35.375 -28.391 1 29.8 510 GLY B CA 1
ATOM 10119 C C . GLY B 1 510 ? 19.516 35.906 -27.297 1 29.8 510 GLY B C 1
ATOM 10120 O O . GLY B 1 510 ? 19.453 35.375 -26.203 1 29.8 510 GLY B O 1
ATOM 10121 N N . ASN B 1 511 ? 18.953 37.219 -27.391 1 30.2 511 ASN B N 1
ATOM 10122 C CA . ASN B 1 511 ? 18.156 38.031 -26.5 1 30.2 511 ASN B CA 1
ATOM 10123 C C . ASN B 1 511 ? 17.141 37.219 -25.703 1 30.2 511 ASN B C 1
ATOM 10125 O O . ASN B 1 511 ? 16.25 37.781 -25.062 1 30.2 511 ASN B O 1
ATOM 10129 N N . THR B 1 512 ? 16.484 36.219 -26.391 1 33.91 512 THR B N 1
ATOM 10130 C CA . THR B 1 512 ? 15.297 35.75 -25.703 1 33.91 512 THR B CA 1
ATOM 10131 C C . THR B 1 512 ? 15.656 35.188 -24.328 1 33.91 512 THR B C 1
ATOM 10133 O O . THR B 1 512 ? 16.594 34.375 -24.219 1 33.91 512 THR B O 1
ATOM 10136 N N . GLY B 1 513 ? 15.422 35.812 -23.203 1 33.34 513 GLY B N 1
ATOM 10137 C CA . GLY B 1 513 ? 15.625 35.75 -21.766 1 33.34 513 GLY B CA 1
ATOM 10138 C C . GLY B 1 513 ? 15.547 34.344 -21.219 1 33.34 513 GLY B C 1
ATOM 10139 O O . GLY B 1 513 ? 15.031 33.438 -21.891 1 33.34 513 GLY B O 1
ATOM 10140 N N . ASN B 1 514 ? 16.406 34 -20.125 1 39.09 514 ASN B N 1
ATOM 10141 C CA . ASN B 1 514 ? 16.922 33.031 -19.156 1 39.09 514 ASN B CA 1
ATOM 10142 C C . ASN B 1 514 ? 15.805 32.344 -18.391 1 39.09 514 ASN B C 1
ATOM 10144 O O . ASN B 1 514 ? 15.867 32.219 -17.172 1 39.09 514 ASN B O 1
ATOM 10148 N N . GLY B 1 515 ? 14.758 31.781 -19.094 1 55.94 515 GLY B N 1
ATOM 10149 C CA . GLY B 1 515 ? 13.812 30.891 -18.438 1 55.94 515 GLY B CA 1
ATOM 10150 C C . GLY B 1 515 ? 12.758 31.609 -17.625 1 55.94 515 GLY B C 1
ATOM 10151 O O . GLY B 1 515 ? 11.938 30.969 -16.969 1 55.94 515 GLY B O 1
ATOM 10152 N N . GLY B 1 516 ? 12.836 32.875 -17.672 1 70.94 516 GLY B N 1
ATOM 10153 C CA . GLY B 1 516 ? 11.836 33.656 -16.938 1 70.94 516 GLY B CA 1
ATOM 10154 C C . GLY B 1 516 ? 10.523 33.781 -17.688 1 70.94 516 GLY B C 1
ATOM 10155 O O . GLY B 1 516 ? 10.484 33.625 -18.906 1 70.94 516 GLY B O 1
ATOM 10156 N N . ILE B 1 517 ? 9.461 33.875 -16.984 1 83.5 517 ILE B N 1
ATOM 10157 C CA . ILE B 1 517 ? 8.117 34.125 -17.5 1 83.5 517 ILE B CA 1
ATOM 10158 C C . ILE B 1 517 ? 7.895 35.625 -17.656 1 83.5 517 ILE B C 1
ATOM 10160 O O . ILE B 1 517 ? 8.164 36.406 -16.75 1 83.5 517 ILE B O 1
ATOM 10164 N N . GLY B 1 518 ? 7.551 35.969 -18.906 1 89.94 518 GLY B N 1
ATOM 10165 C CA . GLY B 1 518 ? 7.262 37.375 -19.141 1 89.94 518 GLY B CA 1
ATOM 10166 C C . GLY B 1 518 ? 5.922 37.812 -18.578 1 89.94 518 GLY B C 1
ATOM 10167 O O . GLY B 1 518 ? 4.902 37.156 -18.812 1 89.94 518 GLY B O 1
ATOM 10168 N N . VAL B 1 519 ? 5.934 38.969 -17.844 1 95.19 519 VAL B N 1
ATOM 10169 C CA . VAL B 1 519 ? 4.734 39.562 -17.281 1 95.19 519 VAL B CA 1
ATOM 10170 C C . VAL B 1 519 ? 4.781 41.094 -17.469 1 95.19 519 VAL B C 1
ATOM 10172 O O . VAL B 1 519 ? 5.832 41.719 -17.281 1 95.19 519 VAL B O 1
ATOM 10175 N N . LEU B 1 520 ? 3.697 41.594 -17.875 1 96.38 520 LEU B N 1
ATOM 10176 C CA . LEU B 1 520 ? 3.633 43.062 -18 1 96.38 520 LEU B CA 1
ATOM 10177 C C . LEU B 1 520 ? 3.475 43.688 -16.625 1 96.38 520 LEU B C 1
ATOM 10179 O O . LEU B 1 520 ? 2.627 43.281 -15.828 1 96.38 520 LEU B O 1
ATOM 10183 N N . ASP B 1 521 ? 4.277 44.688 -16.422 1 95.81 521 ASP B N 1
ATOM 10184 C CA . ASP B 1 521 ? 4.086 45.469 -15.219 1 95.81 521 ASP B CA 1
ATOM 10185 C C . ASP B 1 521 ? 3.02 46.562 -15.422 1 95.81 521 ASP B C 1
ATOM 10187 O O . ASP B 1 521 ? 2.342 46.562 -16.453 1 95.81 521 ASP B O 1
ATOM 10191 N N . ARG B 1 522 ? 2.805 47.375 -14.453 1 93.62 522 ARG B N 1
ATOM 10192 C CA . ARG B 1 522 ? 1.729 48.375 -14.492 1 93.62 522 ARG B CA 1
ATOM 10193 C C . ARG B 1 522 ? 1.943 49.375 -15.617 1 93.62 522 ARG B C 1
ATOM 10195 O O . ARG B 1 522 ? 0.989 50 -16.109 1 93.62 522 ARG B O 1
ATOM 10202 N N . ASN B 1 523 ? 3.17 49.562 -16.094 1 93.81 523 ASN B N 1
ATOM 10203 C CA . ASN B 1 523 ? 3.506 50.531 -17.156 1 93.81 523 ASN B CA 1
ATOM 10204 C C . ASN B 1 523 ? 3.559 49.875 -18.516 1 93.81 523 ASN B C 1
ATOM 10206 O O . ASN B 1 523 ? 3.908 50.5 -19.516 1 93.81 523 ASN B O 1
ATOM 10210 N N . GLY B 1 524 ? 3.33 48.594 -18.516 1 93.88 524 GLY B N 1
ATOM 10211 C CA . GLY B 1 524 ? 3.299 47.875 -19.781 1 93.88 524 GLY B CA 1
ATOM 10212 C C . GLY B 1 524 ? 4.656 47.344 -20.203 1 93.88 524 GLY B C 1
ATOM 10213 O O . GLY B 1 524 ? 4.832 46.938 -21.344 1 93.88 524 GLY B O 1
ATOM 10214 N N . LYS B 1 525 ? 5.578 47.406 -19.375 1 95.06 525 LYS B N 1
ATOM 10215 C CA . LYS B 1 525 ? 6.902 46.875 -19.656 1 95.06 525 LYS B CA 1
ATOM 10216 C C . LYS B 1 525 ? 6.973 45.375 -19.359 1 95.06 525 LYS B C 1
ATOM 10218 O O . LYS B 1 525 ? 6.438 44.938 -18.344 1 95.06 525 LYS B O 1
ATOM 10223 N N . VAL B 1 526 ? 7.629 44.688 -20.203 1 95.12 526 VAL B N 1
ATOM 10224 C CA . VAL B 1 526 ? 7.789 43.25 -20 1 95.12 526 VAL B CA 1
ATOM 10225 C C . VAL B 1 526 ? 8.867 43 -18.953 1 95.12 526 VAL B C 1
ATOM 10227 O O . VAL B 1 526 ? 10 43.438 -19.094 1 95.12 526 VAL B O 1
ATOM 10230 N N . ARG B 1 527 ? 8.5 42.312 -17.875 1 94.06 527 ARG B N 1
ATOM 10231 C CA . ARG B 1 527 ? 9.414 41.875 -16.828 1 94.06 527 ARG B CA 1
ATOM 10232 C C . ARG B 1 527 ? 9.586 40.375 -16.828 1 94.06 527 ARG B C 1
ATOM 10234 O O . ARG B 1 527 ? 8.617 39.625 -17.047 1 94.06 527 ARG B O 1
ATOM 10241 N N . TYR B 1 528 ? 10.75 39.938 -16.562 1 90.25 528 TYR B N 1
ATOM 10242 C CA . TYR B 1 528 ? 11 38.5 -16.484 1 90.25 528 TYR B CA 1
ATOM 10243 C C . TYR B 1 528 ? 10.984 38.031 -15.047 1 90.25 528 TYR B C 1
ATOM 10245 O O . TYR B 1 528 ? 11.797 38.438 -14.227 1 90.25 528 TYR B O 1
ATOM 10253 N N . THR B 1 529 ? 9.984 37.156 -14.836 1 91.81 529 THR B N 1
ATOM 10254 C CA . THR B 1 529 ? 9.695 36.75 -13.453 1 91.81 529 THR B CA 1
ATOM 10255 C C . THR B 1 529 ? 9.664 35.219 -13.32 1 91.81 529 THR B C 1
ATOM 10257 O O . THR B 1 529 ? 9.742 34.5 -14.32 1 91.81 529 THR B O 1
ATOM 10260 N N . ARG B 1 530 ? 9.664 34.719 -12.086 1 90.06 530 ARG B N 1
ATOM 10261 C CA . ARG B 1 530 ? 9.414 33.344 -11.688 1 90.06 530 ARG B CA 1
ATOM 10262 C C . ARG B 1 530 ? 8.18 33.25 -10.797 1 90.06 530 ARG B C 1
ATOM 10264 O O . ARG B 1 530 ? 7.703 34.25 -10.273 1 90.06 530 ARG B O 1
ATOM 10271 N N . SER B 1 531 ? 7.723 31.984 -10.734 1 91 531 SER B N 1
ATOM 10272 C CA . SER B 1 531 ? 6.555 31.75 -9.891 1 91 531 SER B CA 1
ATOM 10273 C C . SER B 1 531 ? 6.859 32.062 -8.43 1 91 531 SER B C 1
ATOM 10275 O O . SER B 1 531 ? 7.98 31.844 -7.965 1 91 531 SER B O 1
ATOM 10277 N N . ALA B 1 532 ? 5.859 32.5 -7.711 1 94.62 532 ALA B N 1
ATOM 10278 C CA . ALA B 1 532 ? 6.055 32.969 -6.34 1 94.62 532 ALA B CA 1
ATOM 10279 C C . ALA B 1 532 ? 5.25 32.125 -5.355 1 94.62 532 ALA B C 1
ATOM 10281 O O . ALA B 1 532 ? 5.188 32.438 -4.164 1 94.62 532 ALA B O 1
ATOM 10282 N N . GLY B 1 533 ? 4.625 31.031 -5.836 1 94.56 533 GLY B N 1
ATOM 10283 C CA . GLY B 1 533 ? 3.867 30.141 -4.969 1 94.56 533 GLY B CA 1
ATOM 10284 C C . GLY B 1 533 ? 4.746 29.203 -4.164 1 94.56 533 GLY B C 1
ATOM 10285 O O . GLY B 1 533 ? 5.945 29.453 -4.016 1 94.56 533 GLY B O 1
ATOM 10286 N N . ILE B 1 534 ? 4.156 28.203 -3.592 1 94.62 534 ILE B N 1
ATOM 10287 C CA . ILE B 1 534 ? 4.82 27.281 -2.674 1 94.62 534 ILE B CA 1
ATOM 10288 C C . ILE B 1 534 ? 5.52 26.172 -3.463 1 94.62 534 ILE B C 1
ATOM 10290 O O . ILE B 1 534 ? 4.918 25.562 -4.348 1 94.62 534 ILE B O 1
ATOM 10294 N N . ARG B 1 535 ? 6.77 25.922 -3.094 1 93.12 535 ARG B N 1
ATOM 10295 C CA . ARG B 1 535 ? 7.582 24.891 -3.729 1 93.12 535 ARG B CA 1
ATOM 10296 C C . ARG B 1 535 ? 8.094 23.891 -2.703 1 93.12 535 ARG B C 1
ATOM 10298 O O . ARG B 1 535 ? 8.18 24.203 -1.512 1 93.12 535 ARG B O 1
ATOM 10305 N N . VAL B 1 536 ? 8.391 22.719 -3.227 1 93.44 536 VAL B N 1
ATOM 10306 C CA . VAL B 1 536 ? 9.133 21.812 -2.357 1 93.44 536 VAL B CA 1
ATOM 10307 C C . VAL B 1 536 ? 10.562 22.328 -2.174 1 93.44 536 VAL B C 1
ATOM 10309 O O . VAL B 1 536 ? 11.055 22.406 -1.05 1 93.44 536 VAL B O 1
ATOM 10312 N N . PHE B 1 537 ? 11.156 22.641 -3.355 1 91.38 537 PHE B N 1
ATOM 10313 C CA . PHE B 1 537 ? 12.469 23.266 -3.395 1 91.38 537 PHE B CA 1
ATOM 10314 C C . PHE B 1 537 ? 12.43 24.578 -4.168 1 91.38 537 PHE B C 1
ATOM 10316 O O . PHE B 1 537 ? 11.836 24.656 -5.246 1 91.38 537 PHE B O 1
ATOM 10323 N N . LEU B 1 538 ? 13.055 25.562 -3.547 1 91.06 538 LEU B N 1
ATOM 10324 C CA . LEU B 1 538 ? 13.312 26.75 -4.355 1 91.06 538 LEU B CA 1
ATOM 10325 C C . LEU B 1 538 ? 14.422 26.484 -5.371 1 91.06 538 LEU B C 1
ATOM 10327 O O . LEU B 1 538 ? 15.367 25.734 -5.082 1 91.06 538 LEU B O 1
ATOM 10331 N N . PRO B 1 539 ? 14.211 27.094 -6.535 1 83.38 539 PRO B N 1
ATOM 10332 C CA . PRO B 1 539 ? 15.344 26.984 -7.457 1 83.38 539 PRO B CA 1
ATOM 10333 C C . PRO B 1 539 ? 16.641 27.5 -6.848 1 83.38 539 PRO B C 1
ATOM 10335 O O . PRO B 1 539 ? 16.625 28.203 -5.828 1 83.38 539 PRO B O 1
ATOM 10338 N N . GLU B 1 540 ? 17.719 27.141 -7.488 1 84.81 540 GLU B N 1
ATOM 10339 C CA . GLU B 1 540 ? 19.016 27.531 -6.957 1 84.81 540 GLU B CA 1
ATOM 10340 C C . GLU B 1 540 ? 19.141 29.047 -6.855 1 84.81 540 GLU B C 1
ATOM 10342 O O . GLU B 1 540 ? 18.953 29.766 -7.844 1 84.81 540 GLU B O 1
ATOM 10347 N N . ILE B 1 541 ? 19.344 29.516 -5.734 1 90.69 541 ILE B N 1
ATOM 10348 C CA . ILE B 1 541 ? 19.562 30.938 -5.488 1 90.69 541 ILE B CA 1
ATOM 10349 C C . ILE B 1 541 ? 21.047 31.25 -5.594 1 90.69 541 ILE B C 1
ATOM 10351 O O . ILE B 1 541 ? 21.875 30.578 -4.988 1 90.69 541 ILE B O 1
ATOM 10355 N N . LYS B 1 542 ? 21.328 32.219 -6.309 1 85.62 542 LYS B N 1
ATOM 10356 C CA . LYS B 1 542 ? 22.719 32.594 -6.578 1 85.62 542 LYS B CA 1
ATOM 10357 C C . LYS B 1 542 ? 23.516 32.719 -5.281 1 85.62 542 LYS B C 1
ATOM 10359 O O . LYS B 1 542 ? 23.078 33.406 -4.344 1 85.62 542 LYS B O 1
ATOM 10364 N N . ASP B 1 543 ? 24.609 31.984 -5.121 1 82.88 543 ASP B N 1
ATOM 10365 C CA . ASP B 1 543 ? 25.594 32.031 -4.051 1 82.88 543 ASP B CA 1
ATOM 10366 C C . ASP B 1 543 ? 25.062 31.391 -2.779 1 82.88 543 ASP B C 1
ATOM 10368 O O . ASP B 1 543 ? 25.734 31.406 -1.739 1 82.88 543 ASP B O 1
ATOM 10372 N N . ILE B 1 544 ? 23.891 30.875 -2.777 1 89.75 544 ILE B N 1
ATOM 10373 C CA . ILE B 1 544 ? 23.312 30.25 -1.596 1 89.75 544 ILE B CA 1
ATOM 10374 C C . ILE B 1 544 ? 23.031 28.766 -1.874 1 89.75 544 ILE B C 1
ATOM 10376 O O . ILE B 1 544 ? 23.375 27.906 -1.058 1 89.75 544 ILE B O 1
ATOM 10380 N N . GLY B 1 545 ? 22.484 28.422 -2.988 1 87.56 545 GLY B N 1
ATOM 10381 C CA . GLY B 1 545 ? 22.141 27.062 -3.336 1 87.56 545 GLY B CA 1
ATOM 10382 C C . GLY B 1 545 ? 20.656 26.781 -3.281 1 87.56 545 GLY B C 1
ATOM 10383 O O . GLY B 1 545 ? 19.844 27.688 -3.467 1 87.56 545 GLY B O 1
ATOM 10384 N N . ILE B 1 546 ? 20.359 25.5 -3.211 1 86.56 546 ILE B N 1
ATOM 10385 C CA . ILE B 1 546 ? 18.969 25.062 -3.197 1 86.56 546 ILE B CA 1
ATOM 10386 C C . ILE B 1 546 ? 18.438 25.062 -1.765 1 86.56 546 ILE B C 1
ATOM 10388 O O . ILE B 1 546 ? 19.109 24.578 -0.851 1 86.56 546 ILE B O 1
ATOM 10392 N N . ILE B 1 547 ? 17.297 25.672 -1.61 1 93.06 547 ILE B N 1
ATOM 10393 C CA . ILE B 1 547 ? 16.672 25.719 -0.296 1 93.06 547 ILE B CA 1
ATOM 10394 C C . ILE B 1 547 ? 15.367 24.922 -0.316 1 93.06 547 ILE B C 1
ATOM 10396 O O . ILE B 1 547 ? 14.547 25.094 -1.221 1 93.06 547 ILE B O 1
ATOM 10400 N N . ARG B 1 548 ? 15.227 24.047 0.625 1 94.69 548 ARG B N 1
ATOM 10401 C CA . ARG B 1 548 ? 13.977 23.297 0.769 1 94.69 548 ARG B CA 1
ATOM 10402 C C . ARG B 1 548 ? 12.93 24.109 1.521 1 94.69 548 ARG B C 1
ATOM 10404 O O . ARG B 1 548 ? 13.234 24.734 2.545 1 94.69 548 ARG B O 1
ATOM 10411 N N . GLN B 1 549 ? 11.727 24.109 1.053 1 96.69 549 GLN B N 1
ATOM 10412 C CA . GLN B 1 549 ? 10.648 24.859 1.677 1 96.69 549 GLN B CA 1
ATOM 10413 C C . GLN B 1 549 ? 9.672 23.938 2.406 1 96.69 549 GLN B C 1
ATOM 10415 O O . GLN B 1 549 ? 9.07 24.328 3.404 1 96.69 549 GLN B O 1
ATOM 10420 N N . ARG B 1 550 ? 9.422 22.719 1.935 1 97.25 550 ARG B N 1
ATOM 10421 C CA . ARG B 1 550 ? 8.445 21.797 2.49 1 97.25 550 ARG B CA 1
ATOM 10422 C C . ARG B 1 550 ? 9.133 20.594 3.139 1 97.25 550 ARG B C 1
ATOM 10424 O O . ARG B 1 550 ? 9.984 19.953 2.52 1 97.25 550 ARG B O 1
ATOM 10431 N N . TYR B 1 551 ? 8.805 20.312 4.344 1 98 551 TYR B N 1
ATOM 10432 C CA . TYR B 1 551 ? 9.367 19.219 5.133 1 98 551 TYR B CA 1
ATOM 10433 C C . TYR B 1 551 ? 8.273 18.281 5.621 1 98 551 TYR B C 1
ATOM 10435 O O . TYR B 1 551 ? 7.719 18.484 6.703 1 98 551 TYR B O 1
ATOM 10443 N N . PRO B 1 552 ? 7.945 17.234 4.801 1 97.88 552 PRO B N 1
ATOM 10444 C CA . PRO B 1 552 ? 6.965 16.25 5.277 1 97.88 552 PRO B CA 1
ATOM 10445 C C . PRO B 1 552 ? 7.395 15.57 6.574 1 97.88 552 PRO B C 1
ATOM 10447 O O . PRO B 1 552 ? 8.5 15.039 6.66 1 97.88 552 PRO B O 1
ATOM 10450 N N . ILE B 1 553 ? 6.555 15.602 7.578 1 97.81 553 ILE B N 1
ATOM 10451 C CA . ILE B 1 553 ? 6.848 14.945 8.844 1 97.81 553 ILE B CA 1
ATOM 10452 C C . ILE B 1 553 ? 5.773 13.898 9.141 1 97.81 553 ILE B C 1
ATOM 10454 O O . ILE B 1 553 ? 5.598 13.492 10.297 1 97.81 553 ILE B O 1
ATOM 10458 N N . VAL B 1 554 ? 4.957 13.5 8.203 1 97.81 554 VAL B N 1
ATOM 10459 C CA . VAL B 1 554 ? 3.875 12.531 8.359 1 97.81 554 VAL B CA 1
ATOM 10460 C C . VAL B 1 554 ? 4.441 11.195 8.844 1 97.81 554 VAL B C 1
ATOM 10462 O O . VAL B 1 554 ? 5.406 10.688 8.266 1 97.81 554 VAL B O 1
ATOM 10465 N N . PRO B 1 555 ? 3.883 10.688 9.953 1 97.31 555 PRO B N 1
ATOM 10466 C CA . PRO B 1 555 ? 4.309 9.344 10.352 1 97.31 555 PRO B CA 1
ATOM 10467 C C . PRO B 1 555 ? 3.783 8.258 9.422 1 97.31 555 PRO B C 1
ATOM 10469 O O . PRO B 1 555 ? 2.852 8.492 8.648 1 97.31 555 PRO B O 1
ATOM 10472 N N . LEU B 1 556 ? 4.418 7.094 9.469 1 96.62 556 LEU B N 1
ATOM 10473 C CA . LEU B 1 556 ? 3.969 5.961 8.672 1 96.62 556 LEU B CA 1
ATOM 10474 C C . LEU B 1 556 ? 3.145 4.992 9.516 1 96.62 556 LEU B C 1
ATOM 10476 O O . LEU B 1 556 ? 3.465 4.754 10.68 1 96.62 556 LEU B O 1
ATOM 10480 N N . TYR B 1 557 ? 2.105 4.434 8.938 1 97.38 557 TYR B N 1
ATOM 10481 C CA . TYR B 1 557 ? 1.313 3.387 9.578 1 97.38 557 TYR B CA 1
ATOM 10482 C C . TYR B 1 557 ? 2.199 2.229 10.023 1 97.38 557 TYR B C 1
ATOM 10484 O O . TYR B 1 557 ? 2.029 1.698 11.125 1 97.38 557 TYR B O 1
ATOM 10492 N N . SER B 1 558 ? 3.143 1.828 9.289 1 95 558 SER B N 1
ATOM 10493 C CA . SER B 1 558 ? 3.98 0.653 9.5 1 95 558 SER B CA 1
ATOM 10494 C C . SER B 1 558 ? 4.887 0.832 10.711 1 95 558 SER B C 1
ATOM 10496 O O . SER B 1 558 ? 5.398 -0.147 11.258 1 95 558 SER B O 1
ATOM 10498 N N . GLU B 1 559 ? 5.047 2.029 11.156 1 94.25 559 GLU B N 1
ATOM 10499 C CA . GLU B 1 559 ? 5.918 2.291 12.297 1 94.25 559 GLU B CA 1
ATOM 10500 C C . GLU B 1 559 ? 5.324 1.727 13.586 1 94.25 559 GLU B C 1
ATOM 10502 O O . GLU B 1 559 ? 6.035 1.53 14.57 1 94.25 559 GLU B O 1
ATOM 10507 N N . GLY B 1 560 ? 4.031 1.485 13.578 1 94.5 560 GLY B N 1
ATOM 10508 C CA . GLY B 1 560 ? 3.377 0.863 14.719 1 94.5 560 GLY B CA 1
ATOM 10509 C C . GLY B 1 560 ? 3.465 -0.651 14.703 1 94.5 560 GLY B C 1
ATOM 10510 O O . GLY B 1 560 ? 3.092 -1.31 15.68 1 94.5 560 GLY B O 1
ATOM 10511 N N . ASN B 1 561 ? 4.02 -1.262 13.695 1 94.19 561 ASN B N 1
ATOM 10512 C CA . ASN B 1 561 ? 4.09 -2.709 13.516 1 94.19 561 ASN B CA 1
ATOM 10513 C C . ASN B 1 561 ? 5.301 -3.301 14.234 1 94.19 561 ASN B C 1
ATOM 10515 O O . ASN B 1 561 ? 6.391 -2.727 14.195 1 94.19 561 ASN B O 1
ATOM 10519 N N . THR B 1 562 ? 5.082 -4.445 14.883 1 88.06 562 THR B N 1
ATOM 10520 C CA . THR B 1 562 ? 6.125 -5.094 15.68 1 88.06 562 THR B CA 1
ATOM 10521 C C . THR B 1 562 ? 7.305 -5.488 14.797 1 88.06 562 THR B C 1
ATOM 10523 O O . THR B 1 562 ? 8.461 -5.293 15.18 1 88.06 562 THR B O 1
ATOM 10526 N N . ALA B 1 563 ? 7.055 -6.078 13.648 1 90.75 563 ALA B N 1
ATOM 10527 C CA . ALA B 1 563 ? 8.125 -6.496 12.75 1 90.75 563 ALA B CA 1
ATOM 10528 C C . ALA B 1 563 ? 8.914 -5.293 12.242 1 90.75 563 ALA B C 1
ATOM 10530 O O . ALA B 1 563 ? 10.141 -5.363 12.102 1 90.75 563 ALA B O 1
ATOM 10531 N N . TYR B 1 564 ? 8.25 -4.227 11.93 1 93.81 564 TYR B N 1
ATOM 10532 C CA . TYR B 1 564 ? 8.914 -3.012 11.469 1 93.81 564 TYR B CA 1
ATOM 10533 C C . TYR B 1 564 ? 9.859 -2.467 12.531 1 93.81 564 TYR B C 1
ATOM 10535 O O . TYR B 1 564 ? 10.961 -2.014 12.219 1 93.81 564 TYR B O 1
ATOM 10543 N N . LYS B 1 565 ? 9.484 -2.469 13.789 1 91.75 565 LYS B N 1
ATOM 10544 C CA . LYS B 1 565 ? 10.32 -1.988 14.891 1 91.75 565 LYS B CA 1
ATOM 10545 C C . LYS B 1 565 ? 11.594 -2.812 15.016 1 91.75 565 LYS B C 1
ATOM 10547 O O . LYS B 1 565 ? 12.672 -2.264 15.258 1 91.75 565 LYS B O 1
ATOM 10552 N N . GLU B 1 566 ? 11.453 -4.152 14.867 1 90.44 566 GLU B N 1
ATOM 10553 C CA . GLU B 1 566 ? 12.625 -5.02 14.875 1 90.44 566 GLU B CA 1
ATOM 10554 C C . GLU B 1 566 ? 13.547 -4.723 13.688 1 90.44 566 GLU B C 1
ATOM 10556 O O . GLU B 1 566 ? 14.766 -4.703 13.836 1 90.44 566 GLU B O 1
ATOM 10561 N N . MET B 1 567 ? 12.984 -4.496 12.586 1 92.69 567 MET B N 1
ATOM 10562 C CA . MET B 1 567 ? 13.75 -4.156 11.391 1 92.69 567 MET B CA 1
ATOM 10563 C C . MET B 1 567 ? 14.484 -2.83 11.578 1 92.69 567 MET B C 1
ATOM 10565 O O . MET B 1 567 ? 15.656 -2.707 11.211 1 92.69 567 MET B O 1
ATOM 10569 N N . GLU B 1 568 ? 13.82 -1.845 12.094 1 92.5 568 GLU B N 1
ATOM 10570 C CA . GLU B 1 568 ? 14.43 -0.547 12.359 1 92.5 568 GLU B CA 1
ATOM 10571 C C . GLU B 1 568 ? 15.625 -0.683 13.305 1 92.5 568 GLU B C 1
ATOM 10573 O O . GLU B 1 568 ? 16.656 -0.033 13.109 1 92.5 568 GLU B O 1
ATOM 10578 N N . SER B 1 569 ? 15.508 -1.507 14.305 1 90.31 569 SER B N 1
ATOM 10579 C CA . SER B 1 569 ? 16.609 -1.756 15.242 1 90.31 569 SER B CA 1
ATOM 10580 C C . SER B 1 569 ? 17.797 -2.381 14.539 1 90.31 569 SER B C 1
ATOM 10582 O O . SER B 1 569 ? 18.938 -1.952 14.742 1 90.31 569 SER B O 1
ATOM 10584 N N . LEU B 1 570 ? 17.516 -3.352 13.711 1 91.75 570 LEU B N 1
ATOM 10585 C CA . LEU B 1 570 ? 18.594 -4.016 12.969 1 91.75 570 LEU B CA 1
ATOM 10586 C C . LEU B 1 570 ? 19.25 -3.057 11.977 1 91.75 570 LEU B C 1
ATOM 10588 O O . LEU B 1 570 ? 20.453 -3.1 11.773 1 91.75 570 LEU B O 1
ATOM 10592 N N . LYS B 1 571 ? 18.438 -2.271 11.289 1 92 571 LYS B N 1
ATOM 10593 C CA . LYS B 1 571 ? 18.938 -1.266 10.359 1 92 571 LYS B CA 1
ATOM 10594 C C . LYS B 1 571 ? 19.953 -0.355 11.023 1 92 571 LYS B C 1
ATOM 10596 O O . LYS B 1 571 ? 21.047 -0.128 10.484 1 92 571 LYS B O 1
ATOM 10601 N N . ASP B 1 572 ? 19.703 0.158 12.211 1 89.06 572 ASP B N 1
ATOM 10602 C CA . ASP B 1 572 ? 20.625 1.022 12.945 1 89.06 572 ASP B CA 1
ATOM 10603 C C . ASP B 1 572 ? 21.922 0.29 13.266 1 89.06 572 ASP B C 1
ATOM 10605 O O . ASP B 1 572 ? 23 0.839 13.094 1 89.06 572 ASP B O 1
ATOM 10609 N N . ILE B 1 573 ? 21.828 -0.933 13.719 1 86.31 573 ILE B N 1
ATOM 10610 C CA . ILE B 1 573 ? 23 -1.725 14.086 1 86.31 573 ILE B CA 1
ATOM 10611 C C . ILE B 1 573 ? 23.891 -1.922 12.867 1 86.31 573 ILE B C 1
ATOM 10613 O O . ILE B 1 573 ? 25.109 -1.817 12.961 1 86.31 573 ILE B O 1
ATOM 10617 N N . VAL B 1 574 ? 23.25 -2.17 11.727 1 87.56 574 VAL B N 1
ATOM 10618 C CA . VAL B 1 574 ? 24 -2.488 10.508 1 87.56 574 VAL B CA 1
ATOM 10619 C C . VAL B 1 574 ? 24.578 -1.211 9.914 1 87.56 574 VAL B C 1
ATOM 10621 O O . VAL B 1 574 ? 25.766 -1.174 9.547 1 87.56 574 VAL B O 1
ATOM 10624 N N . LEU B 1 575 ? 23.781 -0.184 9.797 1 88.56 575 LEU B N 1
ATOM 10625 C CA . LEU B 1 575 ? 24.203 1.018 9.078 1 88.56 575 LEU B CA 1
ATOM 10626 C C . LEU B 1 575 ? 25.109 1.877 9.945 1 88.56 575 LEU B C 1
ATOM 10628 O O . LEU B 1 575 ? 25.859 2.713 9.422 1 88.56 575 LEU B O 1
ATOM 10632 N N . GLU B 1 576 ? 24.969 1.714 11.258 1 83.88 576 GLU B N 1
ATOM 10633 C CA . GLU B 1 576 ? 25.844 2.402 12.219 1 83.88 576 GLU B CA 1
ATOM 10634 C C . GLU B 1 576 ? 26.578 1.407 13.102 1 83.88 576 GLU B C 1
ATOM 10636 O O . GLU B 1 576 ? 26.562 1.527 14.328 1 83.88 576 GLU B O 1
ATOM 10641 N N . ASN B 1 577 ? 27.203 0.509 12.547 1 77 577 ASN B N 1
ATOM 10642 C CA . ASN B 1 577 ? 27.781 -0.648 13.211 1 77 577 ASN B CA 1
ATOM 10643 C C . ASN B 1 577 ? 28.734 -0.23 14.336 1 77 577 ASN B C 1
ATOM 10645 O O . ASN B 1 577 ? 28.719 -0.812 15.422 1 77 577 ASN B O 1
ATOM 10649 N N . ASN B 1 578 ? 29.5 0.818 14.164 1 71.94 578 ASN B N 1
ATOM 10650 C CA . ASN B 1 578 ? 30.484 1.241 15.156 1 71.94 578 ASN B CA 1
ATOM 10651 C C . ASN B 1 578 ? 29.828 1.78 16.422 1 71.94 578 ASN B C 1
ATOM 10653 O O . ASN B 1 578 ? 30.375 1.676 17.516 1 71.94 578 ASN B O 1
ATOM 10657 N N . LYS B 1 579 ? 28.703 2.225 16.25 1 74.81 579 LYS B N 1
ATOM 10658 C CA . LYS B 1 579 ? 27.969 2.818 17.359 1 74.81 579 LYS B CA 1
ATOM 10659 C C . LYS B 1 579 ? 27.312 1.742 18.219 1 74.81 579 LYS B C 1
ATOM 10661 O O . LYS B 1 579 ? 27.125 1.928 19.422 1 74.81 579 LYS B O 1
ATOM 10666 N N . TYR B 1 580 ? 27.062 0.583 17.625 1 81.06 580 TYR B N 1
ATOM 10667 C CA . TYR B 1 580 ? 26.25 -0.409 18.312 1 81.06 580 TYR B CA 1
ATOM 10668 C C . TYR B 1 580 ? 27 -1.722 18.469 1 81.06 580 TYR B C 1
ATOM 10670 O O . TYR B 1 580 ? 26.406 -2.801 18.422 1 81.06 580 TYR B O 1
ATOM 10678 N N . LEU B 1 581 ? 28.25 -1.624 18.641 1 75.56 581 LEU B N 1
ATOM 10679 C CA . LEU B 1 581 ? 29.094 -2.811 18.75 1 75.56 581 LEU B CA 1
ATOM 10680 C C . LEU B 1 581 ? 28.641 -3.709 19.891 1 75.56 581 LEU B C 1
ATOM 10682 O O . LEU B 1 581 ? 28.734 -4.934 19.797 1 75.56 581 LEU B O 1
ATOM 10686 N N . LYS B 1 582 ? 28.172 -3.059 20.984 1 77.56 582 LYS B N 1
ATOM 10687 C CA . LYS B 1 582 ? 27.75 -3.803 22.172 1 77.56 582 LYS B CA 1
ATOM 10688 C C . LYS B 1 582 ? 26.578 -4.723 21.859 1 77.56 582 LYS B C 1
ATOM 10690 O O . LYS B 1 582 ? 26.297 -5.664 22.594 1 77.56 582 LYS B O 1
ATOM 10695 N N . MET B 1 583 ? 25.922 -4.496 20.844 1 80.94 583 MET B N 1
ATOM 10696 C CA . MET B 1 583 ? 24.719 -5.242 20.516 1 80.94 583 MET B CA 1
ATOM 10697 C C . MET B 1 583 ? 25.062 -6.57 19.844 1 80.94 583 MET B C 1
ATOM 10699 O O . MET B 1 583 ? 24.219 -7.465 19.766 1 80.94 583 MET B O 1
ATOM 10703 N N . PHE B 1 584 ? 26.266 -6.688 19.344 1 77.25 584 PHE B N 1
ATOM 10704 C CA . PHE B 1 584 ? 26.672 -7.906 18.656 1 77.25 584 PHE B CA 1
ATOM 10705 C C . PHE B 1 584 ? 27 -9.008 19.656 1 77.25 584 PHE B C 1
ATOM 10707 O O . PHE B 1 584 ? 27.562 -8.734 20.719 1 77.25 584 PHE B O 1
ATOM 10714 N N . HIS B 1 585 ? 26.484 -10.281 19.297 1 68.69 585 HIS B N 1
ATOM 10715 C CA . HIS B 1 585 ? 26.844 -11.422 20.125 1 68.69 585 HIS B CA 1
ATOM 10716 C C . HIS B 1 585 ? 28.266 -11.898 19.828 1 68.69 585 HIS B C 1
ATOM 10718 O O . HIS B 1 585 ? 28.703 -11.906 18.688 1 68.69 585 HIS B O 1
ATOM 10724 N N . ASN B 1 586 ? 29.375 -11.375 20.141 1 58.47 586 ASN B N 1
ATOM 10725 C CA . ASN B 1 586 ? 30.797 -11.578 19.906 1 58.47 586 ASN B CA 1
ATOM 10726 C C . ASN B 1 586 ? 31.141 -13.055 19.766 1 58.47 586 ASN B C 1
ATOM 10728 O O . ASN B 1 586 ? 30.844 -13.859 20.656 1 58.47 586 ASN B O 1
ATOM 10732 N N . VAL B 1 587 ? 30.969 -13.812 18.656 1 54.56 587 VAL B N 1
ATOM 10733 C CA . VAL B 1 587 ? 31.625 -15.109 18.75 1 54.56 587 VAL B CA 1
ATOM 10734 C C . VAL B 1 587 ? 33.031 -15.016 18.203 1 54.56 587 VAL B C 1
ATOM 10736 O O . VAL B 1 587 ? 33.25 -15.125 16.984 1 54.56 587 VAL B O 1
ATOM 10739 N N . LEU B 1 588 ? 33.594 -13.781 18.266 1 52.69 588 LEU B N 1
ATOM 10740 C CA . LEU B 1 588 ? 34.844 -13.922 17.578 1 52.69 588 LEU B CA 1
ATOM 10741 C C . LEU B 1 588 ? 35.844 -14.719 18.422 1 52.69 588 LEU B C 1
ATOM 10743 O O . LEU B 1 588 ? 35.938 -14.523 19.641 1 52.69 588 LEU B O 1
ATOM 10747 N N . GLU B 1 589 ? 36.25 -15.711 17.891 1 56.16 589 GLU B N 1
ATOM 10748 C CA . GLU B 1 589 ? 37.219 -16.641 18.438 1 56.16 589 GLU B CA 1
ATOM 10749 C C . GLU B 1 589 ? 38.562 -15.93 18.703 1 56.16 589 GLU B C 1
ATOM 10751 O O . GLU B 1 589 ? 39.344 -16.391 19.516 1 56.16 589 GLU B O 1
ATOM 10756 N N . ASP B 1 590 ? 38.906 -14.961 17.922 1 56.69 590 ASP B N 1
ATOM 10757 C CA . ASP B 1 590 ? 40.281 -14.461 18.094 1 56.69 590 ASP B CA 1
ATOM 10758 C C . ASP B 1 590 ? 40.375 -13.43 19.203 1 56.69 590 ASP B C 1
ATOM 10760 O O . ASP B 1 590 ? 39.625 -12.43 19.188 1 56.69 590 ASP B O 1
ATOM 10764 N N . GLU B 1 591 ? 41.156 -13.703 20.25 1 59.12 591 GLU B N 1
ATOM 10765 C CA . GLU B 1 591 ? 41.344 -12.945 21.484 1 59.12 591 GLU B CA 1
ATOM 10766 C C . GLU B 1 591 ? 41.656 -11.477 21.188 1 59.12 591 GLU B C 1
ATOM 10768 O O . GLU B 1 591 ? 41.188 -10.586 21.891 1 59.12 591 GLU B O 1
ATOM 10773 N N . SER B 1 592 ? 42.5 -11.234 20.172 1 58 592 SER B N 1
ATOM 10774 C CA . SER B 1 592 ? 42.875 -9.875 19.844 1 58 592 SER B CA 1
ATOM 10775 C C . SER B 1 592 ? 41.688 -9.07 19.328 1 58 592 SER B C 1
ATOM 10777 O O . SER B 1 592 ? 41.531 -7.895 19.672 1 58 592 SER B O 1
ATOM 10779 N N . ILE B 1 593 ? 40.938 -9.664 18.562 1 61.22 593 ILE B N 1
ATOM 10780 C CA . ILE B 1 593 ? 39.75 -9.016 18.016 1 61.22 593 ILE B CA 1
ATOM 10781 C C . ILE B 1 593 ? 38.75 -8.773 19.125 1 61.22 593 ILE B C 1
ATOM 10783 O O . ILE B 1 593 ? 38.094 -7.734 19.156 1 61.22 593 ILE B O 1
ATOM 10787 N N . GLU B 1 594 ? 38.812 -9.664 20.031 1 62.12 594 GLU B N 1
ATOM 10788 C CA . GLU B 1 594 ? 37.906 -9.531 21.156 1 62.12 594 GLU B CA 1
ATOM 10789 C C . GLU B 1 594 ? 38.281 -8.336 22.031 1 62.12 594 GLU B C 1
ATOM 10791 O O . GLU B 1 594 ? 37.406 -7.613 22.516 1 62.12 594 GLU B O 1
ATOM 10796 N N . LYS B 1 595 ? 39.562 -8.227 22.266 1 62.44 595 LYS B N 1
ATOM 10797 C CA . LYS B 1 595 ? 40.031 -7.09 23.047 1 62.44 595 LYS B CA 1
ATOM 10798 C C . LYS B 1 595 ? 39.688 -5.773 22.375 1 62.44 595 LYS B C 1
ATOM 10800 O O . LYS B 1 595 ? 39.219 -4.84 23.016 1 62.44 595 LYS B O 1
ATOM 10805 N N . LEU B 1 596 ? 39.969 -5.723 21.141 1 60.88 596 LEU B N 1
ATOM 10806 C CA . LEU B 1 596 ? 39.625 -4.523 20.375 1 60.88 596 LEU B CA 1
ATOM 10807 C C . LEU B 1 596 ? 38.125 -4.246 20.406 1 60.88 596 LEU B C 1
ATOM 10809 O O . LEU B 1 596 ? 37.719 -3.098 20.562 1 60.88 596 LEU B O 1
ATOM 10813 N N . ARG B 1 597 ? 37.5 -5.242 20.344 1 63.09 597 ARG B N 1
ATOM 10814 C CA . ARG B 1 597 ? 36.031 -5.125 20.391 1 63.09 597 ARG B CA 1
ATOM 10815 C C . ARG B 1 597 ? 35.562 -4.594 21.75 1 63.09 597 ARG B C 1
ATOM 10817 O O . ARG B 1 597 ? 34.719 -3.719 21.812 1 63.09 597 ARG B O 1
ATOM 10824 N N . LYS B 1 598 ? 36.125 -5.164 22.719 1 64.25 598 LYS B N 1
ATOM 10825 C CA . LYS B 1 598 ? 35.75 -4.723 24.062 1 64.25 598 LYS B CA 1
ATOM 10826 C C . LYS B 1 598 ? 36.094 -3.244 24.266 1 64.25 598 LYS B C 1
ATOM 10828 O O . LYS B 1 598 ? 35.312 -2.52 24.891 1 64.25 598 LYS B O 1
ATOM 10833 N N . GLU B 1 599 ? 37.188 -2.881 23.766 1 62.19 599 GLU B N 1
ATOM 10834 C CA . GLU B 1 599 ? 37.562 -1.472 23.859 1 62.19 599 GLU B CA 1
ATOM 10835 C C . GLU B 1 599 ? 36.562 -0.593 23.078 1 62.19 599 GLU B C 1
ATOM 10837 O O . GLU B 1 599 ? 36.188 0.479 23.562 1 62.19 599 GLU B O 1
ATOM 10842 N N . LYS B 1 600 ? 36.219 -1.165 22.016 1 62.19 600 LYS B N 1
ATOM 10843 C CA . LYS B 1 600 ? 35.312 -0.398 21.188 1 62.19 600 LYS B CA 1
ATOM 10844 C C . LYS B 1 600 ? 33.906 -0.345 21.797 1 62.19 600 LYS B C 1
ATOM 10846 O O . LYS B 1 600 ? 33.219 0.675 21.703 1 62.19 600 LYS B O 1
ATOM 10851 N N . ILE B 1 601 ? 33.594 -1.434 22.359 1 62.22 601 ILE B N 1
ATOM 10852 C CA . ILE B 1 601 ? 32.312 -1.485 23.047 1 62.22 601 ILE B CA 1
ATOM 10853 C C . ILE B 1 601 ? 32.25 -0.443 24.156 1 62.22 601 ILE B C 1
ATOM 10855 O O . ILE B 1 601 ? 31.234 0.193 24.391 1 62.22 601 ILE B O 1
ATOM 10859 N N . LYS B 1 602 ? 33.312 -0.293 24.797 1 58.16 602 LYS B N 1
ATOM 10860 C CA . LYS B 1 602 ? 33.406 0.708 25.859 1 58.16 602 LYS B CA 1
ATOM 10861 C C . LYS B 1 602 ? 33.125 2.109 25.312 1 58.16 602 LYS B C 1
ATOM 10863 O O . LYS B 1 602 ? 32.625 2.971 26.031 1 58.16 602 LYS B O 1
ATOM 10868 N N . LEU B 1 603 ? 33.531 2.201 24.141 1 53.47 603 LEU B N 1
ATOM 10869 C CA . LEU B 1 603 ? 33.344 3.496 23.484 1 53.47 603 LEU B CA 1
ATOM 10870 C C . LEU B 1 603 ? 31.953 3.633 22.906 1 53.47 603 LEU B C 1
ATOM 10872 O O . LEU B 1 603 ? 31.516 4.742 22.594 1 53.47 603 LEU B O 1
ATOM 10876 N N . SER B 1 604 ? 31.406 2.475 22.781 1 57.25 604 SER B N 1
ATOM 10877 C CA . SER B 1 604 ? 30.078 2.447 22.188 1 57.25 604 SER B CA 1
ATOM 10878 C C . SER B 1 604 ? 29.047 3.084 23.109 1 57.25 604 SER B C 1
ATOM 10880 O O . SER B 1 604 ? 29.344 3.355 24.281 1 57.25 604 SER B O 1
ATOM 10882 N N . VAL B 1 605 ? 27.828 3.369 22.562 1 58.75 605 VAL B N 1
ATOM 10883 C CA . VAL B 1 605 ? 26.75 4.023 23.297 1 58.75 605 VAL B CA 1
ATOM 10884 C C . VAL B 1 605 ? 26.531 3.33 24.641 1 58.75 605 VAL B C 1
ATOM 10886 O O . VAL B 1 605 ? 26.438 2.102 24.688 1 58.75 605 VAL B O 1
ATOM 10889 N N . LYS B 1 606 ? 26.641 4.141 25.656 1 67.31 606 LYS B N 1
ATOM 10890 C CA . LYS B 1 606 ? 26.422 3.643 27.016 1 67.31 606 LYS B CA 1
ATOM 10891 C C . LYS B 1 606 ? 24.984 3.176 27.203 1 67.31 606 LYS B C 1
ATOM 10893 O O . LYS B 1 606 ? 24.094 3.553 26.438 1 67.31 606 LYS B O 1
ATOM 10898 N N . SER B 1 607 ? 24.766 2.191 28.156 1 77.25 607 SER B N 1
ATOM 10899 C CA . SER B 1 607 ? 23.469 1.575 28.422 1 77.25 607 SER B CA 1
ATOM 10900 C C . SER B 1 607 ? 22.578 2.5 29.25 1 77.25 607 SER B C 1
ATOM 10902 O O . SER B 1 607 ? 23.062 3.297 30.047 1 77.25 607 SER B O 1
ATOM 10904 N N . GLY B 1 608 ? 21.328 2.521 28.891 1 80.44 608 GLY B N 1
ATOM 10905 C CA . GLY B 1 608 ? 20.344 3.066 29.812 1 80.44 608 GLY B CA 1
ATOM 10906 C C . GLY B 1 608 ? 20.203 2.246 31.078 1 80.44 608 GLY B C 1
ATOM 10907 O O . GLY B 1 608 ? 20.703 1.117 31.156 1 80.44 608 GLY B O 1
ATOM 10908 N N . ILE B 1 609 ? 19.75 2.877 32.125 1 82.69 609 ILE B N 1
ATOM 10909 C CA . ILE B 1 609 ? 19.578 2.176 33.406 1 82.69 609 ILE B CA 1
ATOM 10910 C C . ILE B 1 609 ? 18.172 2.434 33.938 1 82.69 609 ILE B C 1
ATOM 10912 O O . ILE B 1 609 ? 17.484 3.363 33.5 1 82.69 609 ILE B O 1
ATOM 10916 N N . THR B 1 610 ? 17.703 1.563 34.719 1 86.75 610 THR B N 1
ATOM 10917 C CA . THR B 1 610 ? 16.484 1.758 35.5 1 86.75 610 THR B CA 1
ATOM 10918 C C . THR B 1 610 ? 16.812 1.997 36.969 1 86.75 610 THR B C 1
ATOM 10920 O O . THR B 1 610 ? 17.5 1.194 37.594 1 86.75 610 THR B O 1
ATOM 10923 N N . LEU B 1 611 ? 16.344 3.139 37.469 1 89 611 LEU B N 1
ATOM 10924 C CA . LEU B 1 611 ? 16.469 3.455 38.875 1 89 611 LEU B CA 1
ATOM 10925 C C . LEU B 1 611 ? 15.203 3.086 39.625 1 89 611 LEU B C 1
ATOM 10927 O O . LEU B 1 611 ? 14.109 3.105 39.062 1 89 611 LEU B O 1
ATOM 10931 N N . VAL B 1 612 ? 15.391 2.719 40.844 1 89 612 VAL B N 1
ATOM 10932 C CA . VAL B 1 612 ? 14.258 2.357 41.688 1 89 612 VAL B CA 1
ATOM 10933 C C . VAL B 1 612 ? 14.188 3.305 42.906 1 89 612 VAL B C 1
ATOM 10935 O O . VAL B 1 612 ? 15.195 3.551 43.562 1 89 612 VAL B O 1
ATOM 10938 N N . MET B 1 613 ? 12.992 3.893 43.062 1 90.38 613 MET B N 1
ATOM 10939 C CA . MET B 1 613 ? 12.766 4.691 44.25 1 90.38 613 MET B CA 1
ATOM 10940 C C . MET B 1 613 ? 12.602 3.793 45.469 1 90.38 613 MET B C 1
ATOM 10942 O O . MET B 1 613 ? 12.133 2.658 45.344 1 90.38 613 MET B O 1
ATOM 10946 N N . SER B 1 614 ? 13.008 4.363 46.625 1 86.25 614 SER B N 1
ATOM 10947 C CA . SER B 1 614 ? 12.805 3.621 47.875 1 86.25 614 SER B CA 1
ATOM 10948 C C . SER B 1 614 ? 11.32 3.391 48.156 1 86.25 614 SER B C 1
ATOM 10950 O O . SER B 1 614 ? 10.469 4.113 47.625 1 86.25 614 SER B O 1
ATOM 10952 N N . MET B 1 615 ? 11.102 2.398 48.906 1 86.12 615 MET B N 1
ATOM 10953 C CA . MET B 1 615 ? 9.727 2.113 49.312 1 86.12 615 MET B CA 1
ATOM 10954 C C . MET B 1 615 ? 9.109 3.305 50.031 1 86.12 615 MET B C 1
ATOM 10956 O O . MET B 1 615 ? 9.742 3.918 50.875 1 86.12 615 MET B O 1
ATOM 10960 N N . ALA B 1 616 ? 7.871 3.629 49.594 1 88.88 616 ALA B N 1
ATOM 10961 C CA . ALA B 1 616 ? 7.148 4.703 50.281 1 88.88 616 ALA B CA 1
ATOM 10962 C C . ALA B 1 616 ? 6.867 4.344 51.75 1 88.88 616 ALA B C 1
ATOM 10964 O O . ALA B 1 616 ? 6.543 3.193 52.062 1 88.88 616 ALA B O 1
ATOM 10965 N N . THR B 1 617 ? 6.926 5.328 52.625 1 85.5 617 THR B N 1
ATOM 10966 C CA . THR B 1 617 ? 6.812 5.043 54.031 1 85.5 617 THR B CA 1
ATOM 10967 C C . THR B 1 617 ? 5.551 5.676 54.625 1 85.5 617 THR B C 1
ATOM 10969 O O . THR B 1 617 ? 5.184 5.402 55.781 1 85.5 617 THR B O 1
ATOM 10972 N N . ILE B 1 618 ? 5 6.551 53.938 1 85.19 618 ILE B N 1
ATOM 10973 C CA . ILE B 1 618 ? 3.818 7.238 54.438 1 85.19 618 ILE B CA 1
ATOM 10974 C C . ILE B 1 618 ? 2.559 6.516 53.969 1 85.19 618 ILE B C 1
ATOM 10976 O O . ILE B 1 618 ? 2.461 6.113 52.812 1 85.19 618 ILE B O 1
ATOM 10980 N N . SER B 1 619 ? 1.7 6.363 55.031 1 76 619 SER B N 1
ATOM 10981 C CA . SER B 1 619 ? 0.438 5.688 54.75 1 76 619 SER B CA 1
ATOM 10982 C C . SER B 1 619 ? -0.45 6.531 53.844 1 76 619 SER B C 1
ATOM 10984 O O . SER B 1 619 ? -0.409 7.762 53.906 1 76 619 SER B O 1
ATOM 10986 N N . ASN B 1 620 ? -1.322 5.809 53.062 1 74.38 620 ASN B N 1
ATOM 10987 C CA . ASN B 1 620 ? -2.205 6.41 52.062 1 74.38 620 ASN B CA 1
ATOM 10988 C C . ASN B 1 620 ? -1.414 7.035 50.938 1 74.38 620 ASN B C 1
ATOM 10990 O O . ASN B 1 620 ? -1.083 8.219 50.969 1 74.38 620 ASN B O 1
ATOM 10994 N N . PRO B 1 621 ? -0.915 6.285 50 1 78.94 621 PRO B N 1
ATOM 10995 C CA . PRO B 1 621 ? -1.56 5.051 49.562 1 78.94 621 PRO B CA 1
ATOM 10996 C C . PRO B 1 621 ? -0.95 3.799 50.188 1 78.94 621 PRO B C 1
ATOM 10998 O O . PRO B 1 621 ? -1.485 2.699 50.031 1 78.94 621 PRO B O 1
ATOM 11001 N N . GLY B 1 622 ? 0.188 3.85 50.938 1 77.62 622 GLY B N 1
ATOM 11002 C CA . GLY B 1 622 ? 0.877 2.717 51.531 1 77.62 622 GLY B CA 1
ATOM 11003 C C . GLY B 1 622 ? 2.16 2.352 50.812 1 77.62 622 GLY B C 1
ATOM 11004 O O . GLY B 1 622 ? 2.633 3.104 49.969 1 77.62 622 GLY B O 1
ATOM 11005 N N . PRO B 1 623 ? 2.717 1.208 51.219 1 81.5 623 PRO B N 1
ATOM 11006 C CA . PRO B 1 623 ? 4.016 0.836 50.625 1 81.5 623 PRO B CA 1
ATOM 11007 C C . PRO B 1 623 ? 3.941 0.533 49.156 1 81.5 623 PRO B C 1
ATOM 11009 O O . PRO B 1 623 ? 3.078 -0.233 48.719 1 81.5 623 PRO B O 1
ATOM 11012 N N . HIS B 1 624 ? 4.605 1.168 48.344 1 86.06 624 HIS B N 1
ATOM 11013 C CA . HIS B 1 624 ? 4.785 0.973 46.938 1 86.06 624 HIS B CA 1
ATOM 11014 C C . HIS B 1 624 ? 6.105 1.564 46.438 1 86.06 624 HIS B C 1
ATOM 11016 O O . HIS B 1 624 ? 6.824 2.193 47.219 1 86.06 624 HIS B O 1
ATOM 11022 N N . THR B 1 625 ? 6.469 1.255 45.188 1 87.62 625 THR B N 1
ATOM 11023 C CA . THR B 1 625 ? 7.707 1.801 44.656 1 87.62 625 THR B CA 1
ATOM 11024 C C . THR B 1 625 ? 7.504 2.271 43.219 1 87.62 625 THR B C 1
ATOM 11026 O O . THR B 1 625 ? 6.48 1.977 42.594 1 87.62 625 THR B O 1
ATOM 11029 N N . HIS B 1 626 ? 8.391 3.176 42.875 1 88.94 626 HIS B N 1
ATOM 11030 C CA . HIS B 1 626 ? 8.391 3.693 41.531 1 88.94 626 HIS B CA 1
ATOM 11031 C C . HIS B 1 626 ? 9.711 3.402 40.812 1 88.94 626 HIS B C 1
ATOM 11033 O O . HIS B 1 626 ? 10.742 3.225 41.469 1 88.94 626 HIS B O 1
ATOM 11039 N N . TYR B 1 627 ? 9.609 3.318 39.5 1 88.44 627 TYR B N 1
ATOM 11040 C CA . TYR B 1 627 ? 10.781 3.133 38.656 1 88.44 627 TYR B CA 1
ATOM 11041 C C . TYR B 1 627 ? 11.031 4.359 37.781 1 88.44 627 TYR B C 1
ATOM 11043 O O . TYR B 1 627 ? 10.094 5.062 37.406 1 88.44 627 TYR B O 1
ATOM 11051 N N . ILE B 1 628 ? 12.297 4.625 37.562 1 87.94 628 ILE B N 1
ATOM 11052 C CA . ILE B 1 628 ? 12.711 5.699 36.656 1 87.94 628 ILE B CA 1
ATOM 11053 C C . ILE B 1 628 ? 13.648 5.148 35.594 1 87.94 628 ILE B C 1
ATOM 11055 O O . ILE B 1 628 ? 14.766 4.719 35.906 1 87.94 628 ILE B O 1
ATOM 11059 N N . ASP B 1 629 ? 13.188 5.223 34.438 1 85.56 629 ASP B N 1
ATOM 11060 C CA . ASP B 1 629 ? 14 4.758 33.312 1 85.56 629 ASP B CA 1
ATOM 11061 C C . ASP B 1 629 ? 14.812 5.902 32.719 1 85.56 629 ASP B C 1
ATOM 11063 O O . ASP B 1 629 ? 14.25 6.941 32.344 1 85.56 629 ASP B O 1
ATOM 11067 N N . LEU B 1 630 ? 16.109 5.684 32.688 1 84.81 630 LEU B N 1
ATOM 11068 C CA . LEU B 1 630 ? 17.031 6.652 32.094 1 84.81 630 LEU B CA 1
ATOM 11069 C C . LEU B 1 630 ? 17.672 6.09 30.828 1 84.81 630 LEU B C 1
ATOM 11071 O O . LEU B 1 630 ? 18.203 4.98 30.844 1 84.81 630 LEU B O 1
ATOM 11075 N N . SER B 1 631 ? 17.531 6.82 29.781 1 81.94 631 SER B N 1
ATOM 11076 C CA . SER B 1 631 ? 18.234 6.449 28.562 1 81.94 631 SER B CA 1
ATOM 11077 C C . SER B 1 631 ? 19.75 6.598 28.734 1 81.94 631 SER B C 1
ATOM 11079 O O . SER B 1 631 ? 20.203 7.199 29.703 1 81.94 631 SER B O 1
ATOM 11081 N N . ALA B 1 632 ? 20.516 6.043 27.797 1 77.94 632 ALA B N 1
ATOM 11082 C CA . ALA B 1 632 ? 21.969 6.199 27.812 1 77.94 632 ALA B CA 1
ATOM 11083 C C . ALA B 1 632 ? 22.359 7.676 27.766 1 77.94 632 ALA B C 1
ATOM 11085 O O . ALA B 1 632 ? 23.328 8.086 28.422 1 77.94 632 ALA B O 1
ATOM 11086 N N . GLU B 1 633 ? 21.641 8.414 27.094 1 77.44 633 GLU B N 1
ATOM 11087 C CA . GLU B 1 633 ? 21.891 9.852 26.984 1 77.44 633 GLU B CA 1
ATOM 11088 C C . GLU B 1 633 ? 21.609 10.562 28.297 1 77.44 633 GLU B C 1
ATOM 11090 O O . GLU B 1 633 ? 22.344 11.484 28.672 1 77.44 633 GLU B O 1
ATOM 11095 N N . ASN B 1 634 ? 20.625 10.18 28.938 1 82.88 634 ASN B N 1
ATOM 11096 C CA . ASN B 1 634 ? 20.297 10.734 30.25 1 82.88 634 ASN B CA 1
ATOM 11097 C C . ASN B 1 634 ? 21.406 10.453 31.266 1 82.88 634 ASN B C 1
ATOM 11099 O O . ASN B 1 634 ? 21.766 11.328 32.062 1 82.88 634 ASN B O 1
ATOM 11103 N N . VAL B 1 635 ? 21.844 9.258 31.219 1 83.56 635 VAL B N 1
ATOM 11104 C CA . VAL B 1 635 ? 22.906 8.867 32.125 1 83.56 635 VAL B CA 1
ATOM 11105 C C . VAL B 1 635 ? 24.156 9.695 31.875 1 83.56 635 VAL B C 1
ATOM 11107 O O . VAL B 1 635 ? 24.797 10.18 32.812 1 83.56 635 VAL B O 1
ATOM 11110 N N . LYS B 1 636 ? 24.391 9.82 30.625 1 81.5 636 LYS B N 1
ATOM 11111 C CA . LYS B 1 636 ? 25.547 10.633 30.25 1 81.5 636 LYS B CA 1
ATOM 11112 C C . LYS B 1 636 ? 25.391 12.07 30.719 1 81.5 636 LYS B C 1
ATOM 11114 O O . LYS B 1 636 ? 26.328 12.688 31.203 1 81.5 636 LYS B O 1
ATOM 11119 N N . ALA B 1 637 ? 24.266 12.617 30.578 1 84.31 637 ALA B N 1
ATOM 11120 C CA . ALA B 1 637 ? 23.984 13.992 31 1 84.31 637 ALA B CA 1
ATOM 11121 C C . ALA B 1 637 ? 24.141 14.148 32.5 1 84.31 637 ALA B C 1
ATOM 11123 O O . ALA B 1 637 ? 24.719 15.125 33 1 84.31 637 ALA B O 1
ATOM 11124 N N . LEU B 1 638 ? 23.672 13.25 33.25 1 88.81 638 LEU B N 1
ATOM 11125 C CA . LEU B 1 638 ? 23.766 13.289 34.688 1 88.81 638 LEU B CA 1
ATOM 11126 C C . LEU B 1 638 ? 25.219 13.211 35.156 1 88.81 638 LEU B C 1
ATOM 11128 O O . LEU B 1 638 ? 25.641 13.961 36.031 1 88.81 638 LEU B O 1
ATOM 11132 N N . LYS B 1 639 ? 25.859 12.414 34.5 1 87.5 639 LYS B N 1
ATOM 11133 C CA . LYS B 1 639 ? 27.266 12.242 34.844 1 87.5 639 LYS B CA 1
ATOM 11134 C C . LYS B 1 639 ? 28.078 13.477 34.469 1 87.5 639 LYS B C 1
ATOM 11136 O O . LYS B 1 639 ? 29.188 13.688 35 1 87.5 639 LYS B O 1
ATOM 11141 N N . SER B 1 640 ? 27.562 14.25 33.594 1 87.06 640 SER B N 1
ATOM 11142 C CA . SER B 1 640 ? 28.203 15.516 33.219 1 87.06 640 SER B CA 1
ATOM 11143 C C . SER B 1 640 ? 27.703 16.656 34.062 1 87.06 640 SER B C 1
ATOM 11145 O O . SER B 1 640 ? 27.75 17.828 33.656 1 87.06 640 SER B O 1
ATOM 11147 N N . ASN B 1 641 ? 27.047 16.312 35.156 1 86.75 641 ASN B N 1
ATOM 11148 C CA . ASN B 1 641 ? 26.625 17.25 36.188 1 86.75 641 ASN B CA 1
ATOM 11149 C C . ASN B 1 641 ? 25.391 18.047 35.75 1 86.75 641 ASN B C 1
ATOM 11151 O O . ASN B 1 641 ? 25.188 19.172 36.188 1 86.75 641 ASN B O 1
ATOM 11155 N N . LYS B 1 642 ? 24.75 17.469 34.812 1 88.81 642 LYS B N 1
ATOM 11156 C CA . LYS B 1 642 ? 23.469 18.078 34.469 1 88.81 642 LYS B CA 1
ATOM 11157 C C . LYS B 1 642 ? 22.328 17.5 35.312 1 88.81 642 LYS B C 1
ATOM 11159 O O . LYS B 1 642 ? 22.391 16.359 35.75 1 88.81 642 LYS B O 1
ATOM 11164 N N . LYS B 1 643 ? 21.438 18.328 35.594 1 91.19 643 LYS B N 1
ATOM 11165 C CA . LYS B 1 643 ? 20.234 17.891 36.281 1 91.19 643 LYS B CA 1
ATOM 11166 C C . LYS B 1 643 ? 19.172 17.406 35.312 1 91.19 643 LYS B C 1
ATOM 11168 O O . LYS B 1 643 ? 19.031 17.953 34.219 1 91.19 643 LYS B O 1
ATOM 11173 N N . LEU B 1 644 ? 18.453 16.422 35.75 1 89.69 644 LEU B N 1
ATOM 11174 C CA . LEU B 1 644 ? 17.422 15.875 34.875 1 89.69 644 LEU B CA 1
ATOM 11175 C C . LEU B 1 644 ? 16.062 15.867 35.594 1 89.69 644 LEU B C 1
ATOM 11177 O O . LEU B 1 644 ? 15.969 15.453 36.75 1 89.69 644 LEU B O 1
ATOM 11181 N N . ASN B 1 645 ? 15.078 16.406 34.938 1 86 645 ASN B N 1
ATOM 11182 C CA . ASN B 1 645 ? 13.695 16.25 35.375 1 86 645 ASN B CA 1
ATOM 11183 C C . ASN B 1 645 ? 13.031 15.062 34.688 1 86 645 ASN B C 1
ATOM 11185 O O . ASN B 1 645 ? 12.961 15.016 33.469 1 86 645 ASN B O 1
ATOM 11189 N N . VAL B 1 646 ? 12.602 14.086 35.5 1 87.44 646 VAL B N 1
ATOM 11190 C CA . VAL B 1 646 ? 12.023 12.883 34.906 1 87.44 646 VAL B CA 1
ATOM 11191 C C . VAL B 1 646 ? 10.719 12.531 35.625 1 87.44 646 VAL B C 1
ATOM 11193 O O . VAL B 1 646 ? 10.445 13.055 36.719 1 87.44 646 VAL B O 1
ATOM 11196 N N . ARG B 1 647 ? 9.984 11.727 34.969 1 84.62 647 ARG B N 1
ATOM 11197 C CA . ARG B 1 647 ? 8.781 11.156 35.562 1 84.62 647 ARG B CA 1
ATOM 11198 C C . ARG B 1 647 ? 9 9.688 35.938 1 84.62 647 ARG B C 1
ATOM 11200 O O . ARG B 1 647 ? 9.609 8.938 35.188 1 84.62 647 ARG B O 1
ATOM 11207 N N . SER B 1 648 ? 8.5 9.367 37.094 1 87.06 648 SER B N 1
ATOM 11208 C CA . SER B 1 648 ? 8.602 7.973 37.5 1 87.06 648 SER B CA 1
ATOM 11209 C C . SER B 1 648 ? 7.5 7.133 36.844 1 87.06 648 SER B C 1
ATOM 11211 O O . SER B 1 648 ? 6.59 7.668 36.219 1 87.06 648 SER B O 1
ATOM 11213 N N . SER B 1 649 ? 7.617 5.777 37 1 85.38 649 SER B N 1
ATOM 11214 C CA . SER B 1 649 ? 6.523 4.875 36.656 1 85.38 649 SER B CA 1
ATOM 11215 C C . SER B 1 649 ? 5.297 5.129 37.5 1 85.38 649 SER B C 1
ATOM 11217 O O . SER B 1 649 ? 5.387 5.82 38.531 1 85.38 649 SER B O 1
ATOM 11219 N N . GLU B 1 650 ? 4.258 4.594 37 1 82.88 650 GLU B N 1
ATOM 11220 C CA . GLU B 1 650 ? 3.035 4.707 37.781 1 82.88 650 GLU B CA 1
ATOM 11221 C C . GLU B 1 650 ? 2.844 3.486 38.688 1 82.88 650 GLU B C 1
ATOM 11223 O O . GLU B 1 650 ? 3.104 2.355 38.25 1 82.88 650 GLU B O 1
ATOM 11228 N N . ASP B 1 651 ? 2.625 3.744 39.875 1 81.81 651 ASP B N 1
ATOM 11229 C CA . ASP B 1 651 ? 2.242 2.736 40.844 1 81.81 651 ASP B CA 1
ATOM 11230 C C . ASP B 1 651 ? 1.252 3.305 41.875 1 81.81 651 ASP B C 1
ATOM 11232 O O . ASP B 1 651 ? 1.324 4.484 42.219 1 81.81 651 ASP B O 1
ATOM 11236 N N . SER B 1 652 ? 0.364 2.514 42.25 1 77.75 652 SER B N 1
ATOM 11237 C CA . SER B 1 652 ? -0.679 2.916 43.188 1 77.75 652 SER B CA 1
ATOM 11238 C C . SER B 1 652 ? -1.426 4.148 42.688 1 77.75 652 SER B C 1
ATOM 11240 O O . SER B 1 652 ? -1.753 5.043 43.469 1 77.75 652 SER B O 1
ATOM 11242 N N . GLY B 1 653 ? -1.482 4.305 41.406 1 74.56 653 GLY B N 1
ATOM 11243 C CA . GLY B 1 653 ? -2.348 5.285 40.781 1 74.56 653 GLY B CA 1
ATOM 11244 C C . GLY B 1 653 ? -1.696 6.648 40.625 1 74.56 653 GLY B C 1
ATOM 11245 O O . GLY B 1 653 ? -2.387 7.656 40.469 1 74.56 653 GLY B O 1
ATOM 11246 N N . HIS B 1 654 ? -0.43 6.758 40.875 1 81.44 654 HIS B N 1
ATOM 11247 C CA . HIS B 1 654 ? 0.215 8.055 40.719 1 81.44 654 HIS B CA 1
ATOM 11248 C C . HIS B 1 654 ? 1.656 7.902 40.25 1 81.44 654 HIS B C 1
ATOM 11250 O O . HIS B 1 654 ? 2.191 6.793 40.219 1 81.44 654 HIS B O 1
ATOM 11256 N N . PHE B 1 655 ? 2.199 9.039 39.75 1 86.5 655 PHE B N 1
ATOM 11257 C CA . PHE B 1 655 ? 3.621 9.133 39.438 1 86.5 655 PHE B CA 1
ATOM 11258 C C . PHE B 1 655 ? 4.25 10.344 40.125 1 86.5 655 PHE B C 1
ATOM 11260 O O . PHE B 1 655 ? 3.541 11.18 40.688 1 86.5 655 PHE B O 1
ATOM 11267 N N . HIS B 1 656 ? 5.57 10.359 40.188 1 86.19 656 HIS B N 1
ATOM 11268 C CA . HIS B 1 656 ? 6.32 11.492 40.75 1 86.19 656 HIS B CA 1
ATOM 11269 C C . HIS B 1 656 ? 7.121 12.188 39.656 1 86.19 656 HIS B C 1
ATOM 11271 O O . HIS B 1 656 ? 7.633 11.539 38.719 1 86.19 656 HIS B O 1
ATOM 11277 N N . ARG B 1 657 ? 7.07 13.43 39.688 1 86.38 657 ARG B N 1
ATOM 11278 C CA . ARG B 1 657 ? 8.07 14.203 38.969 1 86.38 657 ARG B CA 1
ATOM 11279 C C . ARG B 1 657 ? 9.32 14.414 39.812 1 86.38 657 ARG B C 1
ATOM 11281 O O . ARG B 1 657 ? 9.258 15.031 40.906 1 86.38 657 ARG B O 1
ATOM 11288 N N . VAL B 1 658 ? 10.406 13.914 39.281 1 90.19 658 VAL B N 1
ATOM 11289 C CA . VAL B 1 658 ? 11.617 13.844 40.125 1 90.19 658 VAL B CA 1
ATOM 11290 C C . VAL B 1 658 ? 12.758 14.586 39.406 1 90.19 658 VAL B C 1
ATOM 11292 O O . VAL B 1 658 ? 12.938 14.453 38.188 1 90.19 658 VAL B O 1
ATOM 11295 N N . LYS B 1 659 ? 13.383 15.422 40.156 1 92.69 659 LYS B N 1
ATOM 11296 C CA . LYS B 1 659 ? 14.641 16.016 39.688 1 92.69 659 LYS B CA 1
ATOM 11297 C C . LYS B 1 659 ? 15.836 15.211 40.219 1 92.69 659 LYS B C 1
ATOM 11299 O O . LYS B 1 659 ? 16.047 15.117 41.406 1 92.69 659 LYS B O 1
ATOM 11304 N N . ILE B 1 660 ? 16.625 14.703 39.312 1 93.31 660 ILE B N 1
ATOM 11305 C CA . ILE B 1 660 ? 17.719 13.797 39.656 1 93.31 660 ILE B CA 1
ATOM 11306 C C . ILE B 1 660 ? 19.062 14.5 39.438 1 93.31 660 ILE B C 1
ATOM 11308 O O . ILE B 1 660 ? 19.234 15.234 38.469 1 93.31 660 ILE B O 1
ATOM 11312 N N . ILE B 1 661 ? 19.969 14.297 40.344 1 93.94 661 ILE B N 1
ATOM 11313 C CA . ILE B 1 661 ? 21.359 14.719 40.188 1 93.94 661 ILE B CA 1
ATOM 11314 C C . ILE B 1 661 ? 22.281 13.523 40.406 1 93.94 661 ILE B C 1
ATOM 11316 O O . ILE B 1 661 ? 21.859 12.5 40.938 1 93.94 661 ILE B O 1
ATOM 11320 N N . TYR B 1 662 ? 23.469 13.617 39.875 1 93.56 662 TYR B N 1
ATOM 11321 C CA . TYR B 1 662 ? 24.469 12.57 40 1 93.56 662 TYR B CA 1
ATOM 11322 C C . TYR B 1 662 ? 25.594 12.992 40.938 1 93.56 662 TYR B C 1
ATOM 11324 O O . TYR B 1 662 ? 26.203 14.039 40.75 1 93.56 662 TYR B O 1
ATOM 11332 N N . ARG B 1 663 ? 25.797 12.219 41.938 1 91.56 663 ARG B N 1
ATOM 11333 C CA . ARG B 1 663 ? 26.859 12.43 42.938 1 91.56 663 ARG B CA 1
ATOM 11334 C C . ARG B 1 663 ? 27.797 11.227 42.969 1 91.56 663 ARG B C 1
ATOM 11336 O O . ARG B 1 663 ? 27.578 10.297 43.75 1 91.56 663 ARG B O 1
ATOM 11343 N N . PRO B 1 664 ? 28.906 11.375 42.312 1 88.81 664 PRO B N 1
ATOM 11344 C CA . PRO B 1 664 ? 29.781 10.211 42.125 1 88.81 664 PRO B CA 1
ATOM 11345 C C . PRO B 1 664 ? 30.391 9.719 43.438 1 88.81 664 PRO B C 1
ATOM 11347 O O . PRO B 1 664 ? 30.828 8.57 43.531 1 88.81 664 PRO B O 1
ATOM 11350 N N . HIS B 1 665 ? 30.422 10.445 44.469 1 87.69 665 HIS B N 1
ATOM 11351 C CA . HIS B 1 665 ? 31.094 10.086 45.719 1 87.69 665 HIS B CA 1
ATOM 11352 C C . HIS B 1 665 ? 30.188 9.242 46.594 1 87.69 665 HIS B C 1
ATOM 11354 O O . HIS B 1 665 ? 30.641 8.68 47.594 1 87.69 665 HIS B O 1
ATOM 11360 N N . LEU B 1 666 ? 29 9.211 46.281 1 85.38 666 LEU B N 1
ATOM 11361 C CA . LEU B 1 666 ? 28.047 8.422 47.062 1 85.38 666 LEU B CA 1
ATOM 11362 C C . LEU B 1 666 ? 28 6.984 46.562 1 85.38 666 LEU B C 1
ATOM 11364 O O . LEU B 1 666 ? 28.312 6.719 45.406 1 85.38 666 LEU B O 1
ATOM 11368 N N . SER B 1 667 ? 27.609 6.039 47.5 1 78.62 667 SER B N 1
ATOM 11369 C CA . SER B 1 667 ? 27.453 4.645 47.094 1 78.62 667 SER B CA 1
ATOM 11370 C C . SER B 1 667 ? 26.375 4.496 46.031 1 78.62 667 SER B C 1
ATOM 11372 O O . SER B 1 667 ? 26.516 3.676 45.125 1 78.62 667 SER B O 1
ATOM 11374 N N . ASN B 1 668 ? 25.406 5.242 46.25 1 82.38 668 ASN B N 1
ATOM 11375 C CA . ASN B 1 668 ? 24.375 5.398 45.219 1 82.38 668 ASN B CA 1
ATOM 11376 C C . ASN B 1 668 ? 24.406 6.797 44.625 1 82.38 668 ASN B C 1
ATOM 11378 O O . ASN B 1 668 ? 23.781 7.719 45.156 1 82.38 668 ASN B O 1
ATOM 11382 N N . PRO B 1 669 ? 24.953 6.793 43.5 1 89.56 669 PRO B N 1
ATOM 11383 C CA . PRO B 1 669 ? 25.312 8.117 42.969 1 89.56 669 PRO B CA 1
ATOM 11384 C C . PRO B 1 669 ? 24.109 8.891 42.438 1 89.56 669 PRO B C 1
ATOM 11386 O O . PRO B 1 669 ? 24.188 10.102 42.219 1 89.56 669 PRO B O 1
ATOM 11389 N N . PHE B 1 670 ? 23.047 8.266 42.219 1 92.5 670 PHE B N 1
ATOM 11390 C CA . PHE B 1 670 ? 21.859 8.945 41.75 1 92.5 670 PHE B CA 1
ATOM 11391 C C . PHE B 1 670 ? 20.984 9.422 42.906 1 92.5 670 PHE B C 1
ATOM 11393 O O . PHE B 1 670 ? 20.516 8.609 43.688 1 92.5 670 PHE B O 1
ATOM 11400 N N . VAL B 1 671 ? 20.781 10.719 42.938 1 93.19 671 VAL B N 1
ATOM 11401 C CA . VAL B 1 671 ? 20.094 11.312 44.094 1 93.19 671 VAL B CA 1
ATOM 11402 C C . VAL B 1 671 ? 18.906 12.133 43.625 1 93.19 671 VAL B C 1
ATOM 11404 O O . VAL B 1 671 ? 19.016 12.914 42.656 1 93.19 671 VAL B O 1
ATOM 11407 N N . MET B 1 672 ? 17.812 11.953 44.219 1 94.31 672 MET B N 1
ATOM 11408 C CA . MET B 1 672 ? 16.609 12.758 44 1 94.31 672 MET B CA 1
ATOM 11409 C C . MET B 1 672 ? 16.719 14.094 44.719 1 94.31 672 MET B C 1
ATOM 11411 O O . MET B 1 672 ? 16.625 14.148 45.969 1 94.31 672 MET B O 1
ATOM 11415 N N . LYS B 1 673 ? 16.828 15.109 43.969 1 93.56 673 LYS B N 1
ATOM 11416 C CA . LYS B 1 673 ? 16.938 16.453 44.531 1 93.56 673 LYS B CA 1
ATOM 11417 C C . LYS B 1 673 ? 15.57 17 44.906 1 93.56 673 LYS B C 1
ATOM 11419 O O . LYS B 1 673 ? 15.422 17.734 45.875 1 93.56 673 LYS B O 1
ATOM 11424 N N . ARG B 1 674 ? 14.68 16.766 44 1 92.81 674 ARG B N 1
ATOM 11425 C CA . ARG B 1 674 ? 13.297 17.203 44.219 1 92.81 674 ARG B CA 1
ATOM 11426 C C . ARG B 1 674 ? 12.312 16.109 43.844 1 92.81 674 ARG B C 1
ATOM 11428 O O . ARG B 1 674 ? 12.555 15.352 42.906 1 92.81 674 ARG B O 1
ATOM 11435 N N . CYS B 1 675 ? 11.258 16.062 44.562 1 91.62 675 CYS B N 1
ATOM 11436 C CA . CYS B 1 675 ? 10.109 15.211 44.281 1 91.62 675 CYS B CA 1
ATOM 11437 C C . CYS B 1 675 ? 8.82 16.031 44.219 1 91.62 675 CYS B C 1
ATOM 11439 O O . CYS B 1 675 ? 8.383 16.594 45.219 1 91.62 675 CYS B O 1
ATOM 11441 N N . ASP B 1 676 ? 8.273 16.094 43.062 1 84.38 676 ASP B N 1
ATOM 11442 C CA . ASP B 1 676 ? 7.07 16.891 42.844 1 84.38 676 ASP B CA 1
ATOM 11443 C C . ASP B 1 676 ? 7.277 18.328 43.312 1 84.38 676 ASP B C 1
ATOM 11445 O O . ASP B 1 676 ? 6.441 18.875 44.031 1 84.38 676 ASP B O 1
ATOM 11449 N N . ASN B 1 677 ? 8.375 18.828 43.062 1 81.19 677 ASN B N 1
ATOM 11450 C CA . ASN B 1 677 ? 8.797 20.203 43.312 1 81.19 677 ASN B CA 1
ATOM 11451 C C . ASN B 1 677 ? 8.992 20.484 44.781 1 81.19 677 ASN B C 1
ATOM 11453 O O . ASN B 1 677 ? 9.031 21.625 45.219 1 81.19 677 ASN B O 1
ATOM 11457 N N . LYS B 1 678 ? 9.062 19.438 45.5 1 87 678 LYS B N 1
ATOM 11458 C CA . LYS B 1 678 ? 9.383 19.531 46.938 1 87 678 LYS B CA 1
ATOM 11459 C C . LYS B 1 678 ? 10.688 18.797 47.25 1 87 678 LYS B C 1
ATOM 11461 O O . LYS B 1 678 ? 11.188 18.031 46.438 1 87 678 LYS B O 1
ATOM 11466 N N . ARG B 1 679 ? 11.148 19.062 48.406 1 88.81 679 ARG B N 1
ATOM 11467 C CA . ARG B 1 679 ? 12.414 18.453 48.812 1 88.81 679 ARG B CA 1
ATOM 11468 C C . ARG B 1 679 ? 12.227 17 49.188 1 88.81 679 ARG B C 1
ATOM 11470 O O . ARG B 1 679 ? 13.164 16.188 49.094 1 88.81 679 ARG B O 1
ATOM 11477 N N . LYS B 1 680 ? 11.062 16.75 49.688 1 89.5 680 LYS B N 1
ATOM 11478 C CA . LYS B 1 680 ? 10.719 15.375 50.062 1 89.5 680 LYS B CA 1
ATOM 11479 C C . LYS B 1 680 ? 9.469 14.906 49.312 1 89.5 680 LYS B C 1
ATOM 11481 O O . LYS B 1 680 ? 8.578 15.703 49.031 1 89.5 680 LYS B O 1
ATOM 11486 N N . CYS B 1 681 ? 9.508 13.656 49.156 1 90.81 681 CYS B N 1
ATOM 11487 C CA . CYS B 1 681 ? 8.297 13.086 48.562 1 90.81 681 CYS B CA 1
ATOM 11488 C C . CYS B 1 681 ? 7.16 13.055 49.562 1 90.81 681 CYS B C 1
ATOM 11490 O O . CYS B 1 681 ? 7.367 12.711 50.75 1 90.81 681 CYS B O 1
ATOM 11492 N N . TRP B 1 682 ? 6.047 13.406 49.062 1 84.69 682 TRP B N 1
ATOM 11493 C CA . TRP B 1 682 ? 4.914 13.516 49.969 1 84.69 682 TRP B CA 1
ATOM 11494 C C . TRP B 1 682 ? 4.551 12.148 50.562 1 84.69 682 TRP B C 1
ATOM 11496 O O . TRP B 1 682 ? 3.971 12.07 51.656 1 84.69 682 TRP B O 1
ATOM 11506 N N . ASP B 1 683 ? 4.898 11.062 49.844 1 86.56 683 ASP B N 1
ATOM 11507 C CA . ASP B 1 683 ? 4.547 9.727 50.312 1 86.56 683 ASP B CA 1
ATOM 11508 C C . ASP B 1 683 ? 5.738 9.055 50.969 1 86.56 683 ASP B C 1
ATOM 11510 O O . ASP B 1 683 ? 5.711 7.852 51.25 1 86.56 683 ASP B O 1
ATOM 11514 N N . GLY B 1 684 ? 6.863 9.695 51.125 1 88.25 684 GLY B N 1
ATOM 11515 C CA . GLY B 1 684 ? 7.922 9.25 52.031 1 88.25 684 GLY B CA 1
ATOM 11516 C C . GLY B 1 684 ? 9.047 8.531 51.312 1 88.25 684 GLY B C 1
ATOM 11517 O O . GLY B 1 684 ? 9.906 7.922 51.938 1 88.25 684 GLY B O 1
ATOM 11518 N N . HIS B 1 685 ? 9.156 8.562 50 1 91.25 685 HIS B N 1
ATOM 11519 C CA . HIS B 1 685 ? 10.312 7.984 49.344 1 91.25 685 HIS B CA 1
ATOM 11520 C C . HIS B 1 685 ? 11.602 8.672 49.75 1 91.25 685 HIS B C 1
ATOM 11522 O O . HIS B 1 685 ? 11.633 9.898 49.906 1 91.25 685 HIS B O 1
ATOM 11528 N N . LYS B 1 686 ? 12.625 7.887 49.969 1 87.56 686 LYS B N 1
ATOM 11529 C CA . LYS B 1 686 ? 13.922 8.438 50.344 1 87.56 686 LYS B CA 1
ATOM 11530 C C . LYS B 1 686 ? 14.609 9.086 49.125 1 87.56 686 LYS B C 1
ATOM 11532 O O . LYS B 1 686 ? 14.219 8.867 48 1 87.56 686 LYS B O 1
ATOM 11537 N N . LYS B 1 687 ? 15.609 9.812 49.344 1 90.19 687 LYS B N 1
ATOM 11538 C CA . LYS B 1 687 ? 16.281 10.633 48.344 1 90.19 687 LYS B CA 1
ATOM 11539 C C . LYS B 1 687 ? 17.172 9.773 47.469 1 90.19 687 LYS B C 1
ATOM 11541 O O . LYS B 1 687 ? 17.422 10.125 46.312 1 90.19 687 LYS B O 1
ATOM 11546 N N . LEU B 1 688 ? 17.672 8.758 48.031 1 87.06 688 LEU B N 1
ATOM 11547 C CA . LEU B 1 688 ? 18.594 7.93 47.281 1 87.06 688 LEU B CA 1
ATOM 11548 C C . LEU B 1 688 ? 17.844 6.996 46.344 1 87.06 688 LEU B C 1
ATOM 11550 O O . LEU B 1 688 ? 16.906 6.312 46.75 1 87.06 688 LEU B O 1
ATOM 11554 N N . LEU B 1 689 ? 18.266 7.051 45.062 1 92 689 LEU B N 1
ATOM 11555 C CA . LEU B 1 689 ? 17.719 6.164 44.031 1 92 689 LEU B CA 1
ATOM 11556 C C . LEU B 1 689 ? 18.625 4.965 43.812 1 92 689 LEU B C 1
ATOM 11558 O O . LEU B 1 689 ? 19.859 5.117 43.75 1 92 689 LEU B O 1
ATOM 11562 N N . LEU B 1 690 ? 18.078 3.855 43.656 1 85.88 690 LEU B N 1
ATOM 11563 C CA . LEU B 1 690 ? 18.844 2.621 43.5 1 85.88 690 LEU B CA 1
ATOM 11564 C C . LEU B 1 690 ? 18.922 2.188 42.062 1 85.88 690 LEU B C 1
ATOM 11566 O O . LEU B 1 690 ? 17.953 2.318 41.312 1 85.88 690 LEU B O 1
ATOM 11570 N N . GLU B 1 691 ? 20.094 1.73 41.562 1 81.06 691 GLU B N 1
ATOM 11571 C CA . GLU B 1 691 ? 20.281 1.278 40.188 1 81.06 691 GLU B CA 1
ATOM 11572 C C . GLU B 1 691 ? 19.719 -0.128 40 1 81.06 691 GLU B C 1
ATOM 11574 O O . GLU B 1 691 ? 19.375 -0.512 38.875 1 81.06 691 GLU B O 1
ATOM 11579 N N . ASN B 1 692 ? 19.734 -0.965 41 1 64 692 ASN B N 1
ATOM 11580 C CA . ASN B 1 692 ? 19.281 -2.346 40.844 1 64 692 ASN B CA 1
ATOM 11581 C C . ASN B 1 692 ? 18.047 -2.625 41.688 1 64 692 ASN B C 1
ATOM 11583 O O . ASN B 1 692 ? 18.016 -2.293 42.875 1 64 692 ASN B O 1
ATOM 11587 N N . GLU B 1 693 ? 17 -3.086 40.969 1 61.88 693 GLU B N 1
ATOM 11588 C CA . GLU B 1 693 ? 15.781 -3.473 41.656 1 61.88 693 GLU B CA 1
ATOM 11589 C C . GLU B 1 693 ? 16.094 -4.375 42.844 1 61.88 693 GLU B C 1
ATOM 11591 O O . GLU B 1 693 ? 15.359 -4.367 43.844 1 61.88 693 GLU B O 1
ATOM 11596 N N . ALA B 1 694 ? 17.172 -5.129 42.656 1 61.25 694 ALA B N 1
ATOM 11597 C CA . ALA B 1 694 ? 17.516 -6.102 43.688 1 61.25 694 ALA B CA 1
ATOM 11598 C C . ALA B 1 694 ? 17.969 -5.402 44.969 1 61.25 694 ALA B C 1
ATOM 11600 O O . ALA B 1 694 ? 18.062 -6.027 46.031 1 61.25 694 ALA B O 1
ATOM 11601 N N . GLN B 1 695 ? 18.172 -4.129 44.844 1 55.41 695 GLN B N 1
ATOM 11602 C CA . GLN B 1 695 ? 18.672 -3.387 45.969 1 55.41 695 GLN B CA 1
ATOM 11603 C C . GLN B 1 695 ? 17.531 -2.891 46.875 1 55.41 695 GLN B C 1
ATOM 11605 O O . GLN B 1 695 ? 17.766 -2.26 47.906 1 55.41 695 GLN B O 1
ATOM 11610 N N . ILE B 1 696 ? 16.359 -3.16 46.406 1 56.16 696 ILE B N 1
ATOM 11611 C CA . ILE B 1 696 ? 15.242 -2.719 47.25 1 56.16 696 ILE B CA 1
ATOM 11612 C C . ILE B 1 696 ? 15.242 -3.496 48.562 1 56.16 696 ILE B C 1
ATOM 11614 O O . ILE B 1 696 ? 15.109 -4.723 48.562 1 56.16 696 ILE B O 1
ATOM 11618 N N . PRO B 1 697 ? 15.672 -2.938 49.656 1 54.75 697 PRO B N 1
ATOM 11619 C CA . PRO B 1 697 ? 15.641 -3.684 50.906 1 54.75 697 PRO B CA 1
ATOM 11620 C C . PRO B 1 697 ? 14.25 -4.211 51.25 1 54.75 697 PRO B C 1
ATOM 11622 O O . PRO B 1 697 ? 13.25 -3.578 50.906 1 54.75 697 PRO B O 1
ATOM 11625 N N . GLU B 1 698 ? 14.141 -5.539 51.375 1 47.28 698 GLU B N 1
ATOM 11626 C CA . GLU B 1 698 ? 12.891 -6.078 51.906 1 47.28 698 GLU B CA 1
ATOM 11627 C C . GLU B 1 698 ? 12.398 -5.262 53.125 1 47.28 698 GLU B C 1
ATOM 11629 O O . GLU B 1 698 ? 13.203 -4.695 53.844 1 47.28 698 GLU B O 1
ATOM 11634 N N . VAL B 1 699 ? 11.281 -4.812 53.031 1 46.53 699 VAL B N 1
ATOM 11635 C CA . VAL B 1 699 ? 10.656 -4.066 54.125 1 46.53 699 VAL B CA 1
ATOM 11636 C C . VAL B 1 699 ? 10.984 -4.734 55.469 1 46.53 699 VAL B C 1
ATOM 11638 O O . VAL B 1 699 ? 10.539 -5.852 55.75 1 46.53 699 VAL B O 1
ATOM 11641 N N . GLU B 1 700 ? 12.156 -4.816 55.938 1 38.19 700 GLU B N 1
ATOM 11642 C CA . GLU B 1 700 ? 12.141 -5.152 57.375 1 38.19 700 GLU B CA 1
ATOM 11643 C C . GLU B 1 700 ? 11.203 -4.23 58.125 1 38.19 700 GLU B C 1
ATOM 11645 O O . GLU B 1 700 ? 11.031 -3.064 57.781 1 38.19 700 GLU B O 1
ATOM 11650 N N . GLU B 1 701 ? 10.258 -4.793 59 1 35.78 701 GLU B N 1
ATOM 11651 C CA . GLU B 1 701 ? 9.461 -4.078 60 1 35.78 701 GLU B CA 1
ATOM 11652 C C . GLU B 1 701 ? 10.258 -2.928 60.625 1 35.78 701 GLU B C 1
ATOM 11654 O O . GLU B 1 701 ? 11.391 -3.115 61.062 1 35.78 701 GLU B O 1
ATOM 11659 N N . ALA B 1 702 ? 9.938 -1.695 60.344 1 34.91 702 ALA B N 1
ATOM 11660 C CA . ALA B 1 702 ? 10.398 -0.396 60.844 1 34.91 702 ALA B CA 1
ATOM 11661 C C . ALA B 1 702 ? 10.711 -0.443 62.344 1 34.91 702 ALA B C 1
ATOM 11663 O O . ALA B 1 702 ? 10.852 0.599 62.969 1 34.91 702 ALA B O 1
ATOM 11664 N N . GLY B 1 703 ? 10.758 -1.511 63 1 31.06 703 GLY B N 1
ATOM 11665 C CA . GLY B 1 703 ? 10.898 -1.034 64.375 1 31.06 703 GLY B CA 1
ATOM 11666 C C . GLY B 1 703 ? 12.125 -0.17 64.562 1 31.06 703 GLY B C 1
ATOM 11667 O O . GLY B 1 703 ? 12.297 0.439 65.625 1 31.06 703 GLY B O 1
ATOM 11668 N N . LYS B 1 704 ? 13.398 -0.558 64.125 1 33.41 704 LYS B N 1
ATOM 11669 C CA . LYS B 1 704 ? 14.492 0.125 64.812 1 33.41 704 LYS B CA 1
ATOM 11670 C C . LYS B 1 704 ? 14.758 1.497 64.188 1 33.41 704 LYS B C 1
ATOM 11672 O O . LYS B 1 704 ? 14.961 1.613 63 1 33.41 704 LYS B O 1
ATOM 11677 N N . GLU B 1 705 ? 14.328 2.65 64.812 1 28.62 705 GLU B N 1
ATOM 11678 C CA . GLU B 1 705 ? 14.625 4.074 64.688 1 28.62 705 GLU B CA 1
ATOM 11679 C C . GLU B 1 705 ? 16.125 4.32 64.562 1 28.62 705 GLU B C 1
ATOM 11681 O O . GLU B 1 705 ? 16.906 3.971 65.438 1 28.62 705 GLU B O 1
ATOM 11686 N N . VAL B 1 706 ? 16.781 4.066 63.469 1 29.58 706 VAL B N 1
ATOM 11687 C CA . VAL B 1 706 ? 18.156 4.543 63.406 1 29.58 706 VAL B CA 1
ATOM 11688 C C . VAL B 1 706 ? 18.203 6.043 63.688 1 29.58 706 VAL B C 1
ATOM 11690 O O . VAL B 1 706 ? 17.484 6.82 63.031 1 29.58 706 VAL B O 1
ATOM 11693 N N . ASN B 1 707 ? 18.609 6.441 64.875 1 26.31 707 ASN B N 1
ATOM 11694 C CA . ASN B 1 707 ? 18.984 7.773 65.312 1 26.31 707 ASN B CA 1
ATOM 11695 C C . ASN B 1 707 ? 19.906 8.477 64.375 1 26.31 707 ASN B C 1
ATOM 11697 O O . ASN B 1 707 ? 21.031 8.008 64.125 1 26.31 707 ASN B O 1
ATOM 11701 N N . GLU B 1 708 ? 19.406 9.016 63.344 1 26.31 708 GLU B N 1
ATOM 11702 C CA . GLU B 1 708 ? 20.172 9.914 62.469 1 26.31 708 GLU B CA 1
ATOM 11703 C C . GLU B 1 708 ? 20.953 10.93 63.281 1 26.31 708 GLU B C 1
ATOM 11705 O O . GLU B 1 708 ? 20.391 11.617 64.125 1 26.31 708 GLU B O 1
ATOM 11710 N N . ASP B 1 709 ? 22.25 10.656 63.562 1 25.38 709 ASP B N 1
ATOM 11711 C CA . ASP B 1 709 ? 23.188 11.625 64.125 1 25.38 709 ASP B CA 1
ATOM 11712 C C . ASP B 1 709 ? 23.047 12.984 63.438 1 25.38 709 ASP B C 1
ATOM 11714 O O . ASP B 1 709 ? 23.188 13.086 62.219 1 25.38 709 ASP B O 1
ATOM 11718 N N . GLU B 1 710 ? 22.266 13.906 64 1 26.67 710 GLU B N 1
ATOM 11719 C CA . GLU B 1 710 ? 22.062 15.328 63.75 1 26.67 710 GLU B CA 1
ATOM 11720 C C . GLU B 1 710 ? 23.391 16.078 63.75 1 26.67 710 GLU B C 1
ATOM 11722 O O . GLU B 1 710 ? 23.812 16.594 64.812 1 26.67 710 GLU B O 1
ATOM 11727 N N . ARG B 1 711 ? 24.609 15.539 63.5 1 30.61 711 ARG B N 1
ATOM 11728 C CA . ARG B 1 711 ? 25.625 16.562 63.75 1 30.61 711 ARG B CA 1
ATOM 11729 C C . ARG B 1 711 ? 25.328 17.812 62.906 1 30.61 711 ARG B C 1
ATOM 11731 O O . ARG B 1 711 ? 24.953 17.719 61.75 1 30.61 711 ARG B O 1
ATOM 11738 N N . PRO B 1 712 ? 25.109 18.953 63.656 1 27.78 712 PRO B N 1
ATOM 11739 C CA . PRO B 1 712 ? 24.891 20.328 63.188 1 27.78 712 PRO B CA 1
ATOM 11740 C C . PRO B 1 712 ? 25.938 20.766 62.156 1 27.78 712 PRO B C 1
ATOM 11742 O O . PRO B 1 712 ? 27.125 20.422 62.281 1 27.78 712 PRO B O 1
ATOM 11745 N N . GLU B 1 713 ? 25.719 20.703 60.938 1 22.58 713 GLU B N 1
ATOM 11746 C CA . GLU B 1 713 ? 26.562 21.469 60.031 1 22.58 713 GLU B CA 1
ATOM 11747 C C . GLU B 1 713 ? 26.797 22.875 60.562 1 22.58 713 GLU B C 1
ATOM 11749 O O . GLU B 1 713 ? 25.844 23.578 60.875 1 22.58 713 GLU B O 1
ATOM 11754 N N . SER B 1 714 ? 27.859 23.109 61.344 1 21.64 714 SER B N 1
ATOM 11755 C CA . SER B 1 714 ? 28.406 24.422 61.688 1 21.64 714 SER B CA 1
ATOM 11756 C C . SER B 1 714 ? 28.375 25.344 60.469 1 21.64 714 SER B C 1
ATOM 11758 O O . SER B 1 714 ? 28.797 24.969 59.375 1 21.64 714 SER B O 1
ATOM 11760 N N . TYR B 1 715 ? 27.391 26.234 60.531 1 21.89 715 TYR B N 1
ATOM 11761 C CA . TYR B 1 715 ? 27.188 27.469 59.75 1 21.89 715 TYR B CA 1
ATOM 11762 C C . TYR B 1 715 ? 28.422 28.344 59.812 1 21.89 715 TYR B C 1
ATOM 11764 O O . TYR B 1 715 ? 28.531 29.25 60.625 1 21.89 715 TYR B O 1
ATOM 11772 N N . ASN B 1 716 ? 29.672 27.984 60.062 1 20.64 716 ASN B N 1
ATOM 11773 C CA . ASN B 1 716 ? 30.656 29.062 60.188 1 20.64 716 ASN B CA 1
ATOM 11774 C C . ASN B 1 716 ? 30.5 30.094 59.062 1 20.64 716 ASN B C 1
ATOM 11776 O O . ASN B 1 716 ? 29.828 29.828 58.062 1 20.64 716 ASN B O 1
ATOM 11780 N N . GLU B 1 717 ? 31.75 30.953 58.656 1 19.59 717 GLU B N 1
ATOM 11781 C CA . GLU B 1 717 ? 31.859 32.188 57.875 1 19.59 717 GLU B CA 1
ATOM 11782 C C . GLU B 1 717 ? 31.25 32 56.469 1 19.59 717 GLU B C 1
ATOM 11784 O O . GLU B 1 717 ? 31.422 30.969 55.844 1 19.59 717 GLU B O 1
#

Nearest PDB structures (foldseek):
  8g4s-assembly1_X  TM=2.089E-01  e=4.906E-01  Giardia duodenalis assemblage A
  8glv-assembly1_6W  TM=1.683E-01  e=1.258E+00  Chlamydomonas reinhardtii
  5gv3-assembly1_A  TM=2.595E-01  e=8.751E+00  Mus musculus
  6u42-assembly1_6U  TM=1.294E-01  e=2.586E+00  Chlamydomonas reinhardtii
  6u42-assembly1_6Y  TM=1.324E-01  e=4.501E+00  Chlamydomonas reinhardtii

Solvent-accessible surface area (backbone atoms only — not comparable to full-atom values): 74546 Å² total; per-residue (Å²): 136,64,70,69,59,53,52,52,50,52,50,49,52,47,43,51,50,49,44,47,48,46,50,49,50,47,49,52,48,50,52,50,49,42,45,49,49,15,51,50,48,49,48,52,31,50,49,52,48,52,51,26,52,49,44,40,66,53,16,19,30,21,46,55,32,29,59,74,82,64,75,71,92,48,75,45,41,53,43,45,50,26,22,95,64,4,35,62,25,41,49,69,32,24,38,19,50,48,31,44,33,28,40,38,33,28,37,31,55,87,31,43,66,37,32,46,27,31,41,30,28,41,56,25,21,62,15,80,84,45,59,52,81,72,45,60,37,75,57,81,75,33,56,54,59,63,79,27,71,67,37,90,43,66,70,53,21,40,54,45,47,49,50,43,52,43,21,50,75,69,69,43,51,86,89,42,58,33,72,77,28,42,46,40,24,43,28,29,42,36,37,38,38,23,52,66,77,68,84,47,49,82,77,61,62,62,34,93,84,36,58,71,75,44,62,25,63,68,51,30,49,51,50,41,54,52,25,68,77,68,70,55,73,58,91,76,31,27,68,38,46,59,53,71,46,54,60,45,65,49,92,59,45,43,73,36,47,22,32,45,49,56,40,63,43,30,40,77,51,94,54,85,72,63,71,60,25,53,40,74,51,88,55,61,48,67,29,59,57,70,70,45,53,74,74,60,38,62,76,40,58,53,41,36,32,43,76,36,62,48,97,37,86,65,80,59,56,70,51,73,49,76,67,47,50,68,45,56,59,45,42,72,37,47,31,62,29,12,67,75,40,77,38,76,46,50,64,95,82,42,50,39,20,52,43,75,68,81,48,78,89,58,77,46,72,27,56,33,12,22,24,41,38,60,31,24,33,64,44,77,89,64,72,22,41,30,85,43,46,37,38,64,54,34,87,48,43,26,36,15,36,38,83,58,82,61,42,47,47,42,60,39,76,49,46,52,32,68,37,48,76,68,66,46,85,50,50,77,45,76,49,26,54,38,36,33,37,60,34,27,38,35,53,43,41,27,55,65,60,38,48,86,68,53,52,44,73,37,40,44,56,85,81,29,80,59,18,51,52,22,28,52,88,65,61,17,74,27,35,84,41,79,75,23,16,14,53,26,21,25,36,58,54,19,52,42,28,53,41,78,52,42,52,65,73,39,75,58,83,64,91,54,65,63,64,42,37,17,26,20,26,76,85,59,48,69,41,53,14,32,60,30,25,48,40,46,57,46,70,42,26,56,98,71,42,71,46,76,30,51,45,38,43,49,48,45,14,57,49,46,16,64,56,48,13,40,47,53,42,51,47,49,38,67,79,39,40,87,70,37,56,54,65,40,56,88,73,60,78,52,64,65,57,46,50,50,44,50,52,45,41,71,69,32,76,57,48,28,48,46,30,14,36,22,18,16,21,27,71,77,89,33,76,46,54,35,37,34,77,34,43,30,65,50,50,53,40,21,74,69,68,32,73,42,77,38,54,36,37,73,41,96,65,19,44,45,44,31,32,36,37,51,41,84,86,42,96,52,28,40,33,43,62,24,27,67,89,29,74,54,33,90,43,30,35,54,46,56,31,22,69,39,68,44,52,40,38,46,28,32,46,57,75,87,79,76,79,74,82,74,76,74,78,82,84,76,135,134,66,70,65,61,53,48,54,50,50,50,51,51,47,50,44,49,50,46,47,49,50,46,50,49,47,50,50,50,48,51,50,51,40,43,49,50,16,51,50,47,47,50,54,30,51,52,50,49,54,52,26,52,49,46,44,69,54,19,20,30,22,45,56,31,21,46,46,77,63,54,54,73,48,47,30,42,51,42,38,49,29,17,100,63,4,36,60,24,41,50,70,33,25,39,20,51,46,31,43,33,29,40,37,32,29,35,30,54,88,32,43,67,38,32,46,27,33,42,30,27,42,56,25,20,62,16,80,84,46,60,50,80,72,46,60,38,76,59,80,74,32,58,55,58,64,79,27,72,67,39,89,43,65,69,54,21,40,54,43,46,49,51,45,50,44,21,52,76,69,67,43,51,84,90,43,59,35,72,78,28,42,45,41,26,44,28,30,41,36,37,38,39,24,51,66,77,65,86,46,47,81,76,58,62,63,32,93,85,37,56,69,58,30,55,25,63,67,51,31,50,41,52,41,53,37,24,66,73,66,16,57,74,59,90,75,32,26,65,38,48,58,53,70,46,56,62,48,62,48,92,58,41,42,73,35,47,23,33,45,50,56,39,62,42,32,40,76,53,94,55,85,73,62,70,59,25,52,44,75,51,86,57,57,22,69,30,57,54,32,53,35,33,72,74,60,38,63,76,40,58,54,40,35,33,43,78,36,65,48,97,35,85,63,81,57,87,75,70,76,50,77,68,44,50,67,49,56,57,46,42,72,38,47,34,60,28,13,68,74,41,76,37,76,46,48,64,94,81,44,50,37,21,52,44,75,67,80,50,77,88,58,78,46,72,26,55,34,12,22,25,42,39,59,30,24,36,68,43,76,90,70,72,21,44,34,84,43,58,52,67,94,77,35,86,50,44,26,38,13,37,39,84,57,82,61,42,48,50,53,72,44,79,48,51,53,71,70,37,49,74,68,67,44,84,55,47,79,46,77,50,25,57,38,36,35,36,61,34,29,38,34,52,43,41,26,54,63,59,39,48,87,67,52,54,45,72,36,40,43,56,85,82,29,80,60,19,50,52,21,28,51,88,64,61,18,63,20,17,89,41,79,75,23,16,14,53,27,22,24,36,54,53,19,52,44,28,55,41,80,50,42,48,68,83,53,77,67,81,70,85,79,72,75,23,29,29,15,25,20,26,76,86,59,47,70,39,52,14,32,59,27,26,47,40,47,54,41,51,25,26,58,97,73,42,71,44,77,30,51,45,38,41,51,46,46,16,58,69,47,16,72,68,34,50,54,47,53,54,50,48,49,38,65,35,39,39,76,53,38,46,69,74,55,81,76,78,65,82,50,66,66,60,43,52,54,44,50,56,43,30,69,69,14,70,61,73,52,50,49,32,27,46,36,60,24,68,30,76,80,92,35,78,47,57,35,40,34,77,35,49,30,66,51,50,51,40,21,73,69,68,33,74,43,77,40,54,38,38,74,42,96,65,21,51,44,44,33,32,36,38,52,39,83,88,43,97,52,30,39,32,42,61,24,27,67,87,29,75,54,37,90,44,42,38,54,47,57,33,33,68,45,74,84,65,57,71,73,80,65,81,74,72,78,76,75,77,71,81,74,73,76,77,80,79,70,137

Sequence (1434 aa):
MDRKCVSVYLLQLLCVILSIQTISTNKKEIERLQKEIGKLSRQVMLQQLFIEEKIRSDGDSGLKQTRIINDGTKPYHFPTTRSKRGVAAIHDHSHMKRTIGVGEFVAVLNGVEFRTRHNDPELRMPSTTSKNFLETEEIPFPDVPPEVTQKPTEAEQVQEMREWFRAFNDQNYTERDYRKYFKPVLCYLEGMWVYDNYSHILEPFLSDRHQFDASTFDDLEEKIMFTSYGGRKDGLENFGWLPKTIINIENGKSPLYGQWIYRIVCHPLKRDLPLNRLRMADDLSSRMMFLRSEEEEMKTRRARFKLNQRDSNVWNERFNQNPALIDSLMGEIPGLDNYGGNLTDEALNLPAYSADGKNMKKKKLLNSAYYHRFWEEIRPDYMRLSLRKRAFSDSNLFMSMTSQPQVGGKSLNYCSKEESLQNKPCKYYNQRWSYAVPFEIIYLNPLSNWNPYNITYKGHYKNDPEAQYVTENGKRNGGNDIHTAYNGTNSWYFFQTPQSFYSGKEKKRGNTGNGGIGVLDRNGKVRYTRSAGIRVFLPEIKDIGIIRQRYPIVPLYSEGNTAYKEMESLKDIVLENNKYLKMFHNVLEDESIEKLRKEKIKLSVKSGITLVMSMATISNPGPHTHYIDLSAENVKALKSNKKLNVRSSEDSGHFHRVKIIYRPHLSNPFVMKRCDNKRKCWDGHKKLLLENEAQIPEVEEAGKEVNEDERPESYNEMDRKCVSVYLLQLLCVILSIQTISTNKKEIERLQKEIGKLSRQVMLQQLFIEEKIRSDGDSGLKQTRIINDGTKPYHFPTTRSKRGVAAIHDHSHMKRTIGVGEFVAVLNGVEFRTRHNDPELRMPSTTSKNFLETEEIPFPDVPPEVTQKPTEAEQVQEMREWFRAFNDQNYTERDYRKYFKPVLCYLEGMWVYDNYSHILEPFLSDRHQFDASTFDDLEEKIMFTSYGGRKDGLENFGWLPKTIINIENGKSPLYGQWIYRIVCHPLKRDLPLNRLRMADDLSSRMMFLRSEEEEMKTRRARFKLNQRDSNVWNERFNQNPALIDSLMGEIPGLDNYGGNLTDEALNLPAYSADGKNMKKKKLLNSAYYHRFWEEIRPDYMRLSLRKRAFSDSNLFMSMTSQPQVGGKSLNYCSKEESLQNKPCKYYNQRWSYAVPFEIIYLNPLSNWNPYNITYKGHYKNDPEAQYVTENGKRNGGNDIHTAYNGTNSWYFFQTPQSFYSGKEKKRGNTGNGGIGVLDRNGKVRYTRSAGIRVFLPEIKDIGIIRQRYPIVPLYSEGNTAYKEMESLKDIVLENNKYLKMFHNVLEDESIEKLRKEKIKLSVKSGITLVMSMATISNPGPHTHYIDLSAENVKALKSNKKLNVRSSEDSGHFHRVKIIYRPHLSNPFVMKRCDNKRKCWDGHKKLLLENEAQIPEVEEAGKEVNEDERPESYNE

Radius of gyration: 37.71 Å; Cα contacts (8 Å, |Δi|>4): 3168; chains: 2; bounding box: 128×113×115 Å

Organism: Mytilus edulis (NCBI:txid6550)

Secondary structure (DSSP, 8-state):
--HHHHHHHHHHHHHHHHHHHHHHHHHHHHHHHHHHHHHHHHHHHHHHHHHHHHHHHH--SEEEEE------SSGGGS-SSB-SSSBTTEE--TTSSSB-EE--EEEEETTEEEE-----BBSEEE-SS---TT-EEEPPPPPPPHHHHT-SSHHHHHHHHHHHHHHHHHT--SSS-GGGT-EEEEEEEEEEEEES--SS----S-BSS---S-SSHHHHHHHHHHHHHH----TT----B--EEEEEEETTTEEEEEEEEEEEEEEE-SS---GGGEEEE--HHHHHHHT--HHHHHTSTT-EEEE-SSSSSS------SSS-HHHHHHTTSB-TTGGG------GGG--EE----S-SSSPPBP-TTB-BSEEEEEETTTTEEEEEESSSS-SS-EEEE---TTB--EEEEE--HHHHHTTPPPEEEEE-EEEEEEEEEEEE-GGGT--TT-PPB---TTT-GGGGGGTTTTT--S-SSTTTSBSSB-SSS-EEEEGGGB------SSSS-SSPEEEE-TTS-EEEEEE-S--SEEEEETTTEEEE-EEE-PPBGGGGSHHHHHHHHHHHHHHTGGGGGGGS----S-HHHHHHHHHHHHHS-PPPEEEEPPPP-STTT-S---EEEE-HHHHHHHHTT--EEEEPPPBTTB--EEEEEE-TTSSS-EEEEEETTBSS-TT---SBPBSSGGG----------------------/--HHHHHHHHHHHHHHHHHHHHHHHHHHHHHHHHHHHHHHHHHHHHHHHHHHHHHHHH--SEEEEE------SSGGGS-SSB-SSSBTTEE--TTSSSB-EE--EEEEETTEEEE-----BBSEEE-SS---TT-EEEPPPPPPPHHHHT-SSHHHHHHHHHHHHHHHHHT--SSS-GGGT-EEEEEEEEEEEEES--SS----S-BSS---S-SSHHHHHHHHHHHHHH----TT----B--EEEEEEETTTEEEEEEEEEEEEEEE-SS---GGGEEEE--HHHHHHHT--HHHHTTSTT-E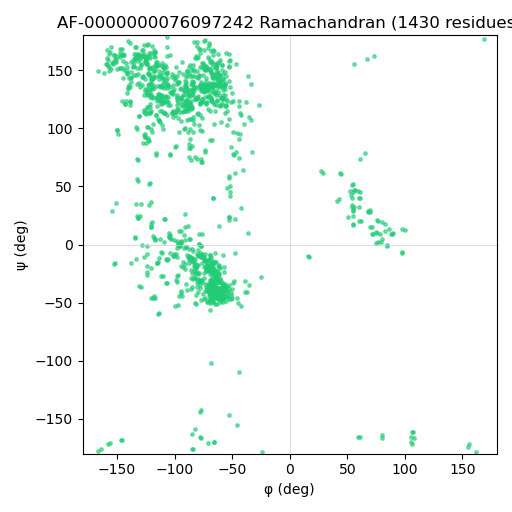EEE-SSSSSS------SSSPHHHHHHTTSB-TTGGG------GGG--EE----S-SSSPPBP-TTB-BSEEEEEETTTTEEEEEESSSS-SS-EEEE---TTB--EEEEE--HHHHHTTPPPEEEEE-EEEEEEEEEEEE-GGGT--TT-PPB---TTT-GGGGGGTTTTT--S-SSTTTSBSSB-SSS-EEEEGGGB------SSSS-SSPEEEE-TTS-EEEEEE-S--SEEEEETTTEEEE-EEE-PPBGGGG-HHHHHHHHHHHHHHTGGGGGGGS------HHHHHHHHHHHHHSPPPPEEEEPPPP-STTT-S---EEEE-HHHHHHHHTT--EEEEPPPBTTB--EEEEEE-TTSSS-EEEEEETTBSS-TT---SBPBS-GGGS-----TT--------------